Protein AF-0000000084975324 (afdb_homodimer)

Organism: NCBI:txid1224748

Sequence (1150 aa):
MGMKTMEKLAVIPGEHNLKNYEETAANHDWQHSEQAFSWFETGKVNIAYEAIDRHATTHRKNKVALYYNDGNRKETYSFYDMKRHSNKAANVLKEKAELNKGDRVFIFMPRTPELYFSLIGALKIGAIVGPLFEAFMEGAVYDRLMDSEAKVIITTPALLSRVPLEKLPHLKTVFVVGENIEETDKILDFNKYFAEASQDFDIEWVDKEDGSILHYTSGSTGAPKGVLQVHYAMVQQYQTAQWVLDLKEDDIYWCTADPGWVTGTAYGIFGPWLNGVTNVVVGGRFSPQAWYGAIEEYGVTVWYSAPTAFRMLMGAGPNIIGKYNLSTLRHVLSVGEPLNPEVVKWGLEILNHRIHDTWWMTETGGHMICNYPSMEIKPGSMGKPVPGIYATIVDDQGNEVPPYTMGNLAIKKGWPAMMRQIWGNPDRYESYFLKGEWYVSGDSAFMDEEGYFWFQGRVDDVIMTAGERVGPFEVESKLLEHPDVVEAGVIGKPDPVRGEIIKAFISLREGVEPSEVLEANIRDFVKTGLSAHSAPREIEFRDKLPKTRSGKIMRRVLKAWELDLPAGDLSTMEEMGMKTMEKLAVIPGEHNLKNYEETAANHDWQHSEQAFSWFETGKVNIAYEAIDRHATTHRKNKVALYYNDGNRKETYSFYDMKRHSNKAANVLKEKAELNKGDRVFIFMPRTPELYFSLIGALKIGAIVGPLFEAFMEGAVYDRLMDSEAKVIITTPALLSRVPLEKLPHLKTVFVVGENIEETDKILDFNKYFAEASQDFDIEWVDKEDGSILHYTSGSTGAPKGVLQVHYAMVQQYQTAQWVLDLKEDDIYWCTADPGWVTGTAYGIFGPWLNGVTNVVVGGRFSPQAWYGAIEEYGVTVWYSAPTAFRMLMGAGPNIIGKYNLSTLRHVLSVGEPLNPEVVKWGLEILNHRIHDTWWMTETGGHMICNYPSMEIKPGSMGKPVPGIYATIVDDQGNEVPPYTMGNLAIKKGWPAMMRQIWGNPDRYESYFLKGEWYVSGDSAFMDEEGYFWFQGRVDDVIMTAGERVGPFEVESKLLEHPDVVEAGVIGKPDPVRGEIIKAFISLREGVEPSEVLEANIRDFVKTGLSAHSAPREIEFRDKLPKTRSGKIMRRVLKAWELDLPAGDLSTMEE

pLDDT: mean 92.11, std 10.01, range [23.08, 98.94]

Solvent-accessible surface area (backbone atoms only — not comparable to full-atom values): 59146 Å² total; per-residue (Å²): 129,76,66,82,66,60,75,67,41,75,54,64,89,74,93,53,74,42,66,50,60,70,64,42,44,75,64,48,50,69,71,64,52,42,66,77,40,70,32,66,79,69,67,59,31,41,61,34,42,57,32,28,47,56,40,41,75,38,79,43,14,49,19,39,35,36,40,39,36,46,90,81,53,72,50,67,34,24,20,40,48,48,36,30,48,12,18,8,35,24,43,35,42,36,73,76,60,61,55,43,63,66,40,30,36,31,39,40,46,68,88,44,72,65,51,54,23,40,54,40,6,39,33,29,45,29,16,21,37,26,45,35,53,62,73,53,44,38,68,59,45,42,54,55,40,56,74,64,47,22,34,32,38,37,29,25,74,89,50,46,82,34,51,57,63,90,78,31,88,51,48,58,34,34,33,33,52,68,76,90,64,80,64,54,95,40,35,41,47,37,54,65,46,39,74,70,32,51,54,67,64,84,67,39,69,47,56,52,79,39,55,35,40,36,41,66,43,88,40,95,88,56,63,65,44,34,36,30,27,31,39,39,21,51,47,44,25,36,50,42,27,29,40,56,66,46,62,48,69,63,39,28,34,33,38,73,50,54,53,35,36,57,62,12,38,39,52,46,46,42,12,38,26,48,63,65,19,24,35,42,44,74,43,73,78,92,41,65,65,58,54,47,47,49,35,38,73,71,44,31,22,32,42,38,39,35,44,48,59,51,51,52,45,58,69,68,41,77,70,62,59,73,76,43,61,60,80,51,50,77,47,40,35,32,33,90,47,85,47,48,42,67,59,34,51,42,22,43,73,70,70,65,34,68,53,27,30,42,40,63,48,69,60,45,42,33,83,41,24,32,35,42,66,59,38,64,40,50,60,48,39,33,24,34,56,36,63,62,50,56,66,50,33,17,44,97,86,61,45,74,57,61,65,69,38,75,26,38,31,27,31,55,66,84,53,60,17,40,45,79,41,29,62,97,31,65,68,64,44,53,68,35,33,49,91,80,42,28,35,49,74,55,36,24,19,25,31,40,92,86,52,39,31,34,74,25,32,43,56,89,48,45,23,52,33,73,91,36,82,42,33,29,46,56,47,26,49,51,48,49,68,38,90,55,35,66,44,54,48,42,36,57,37,84,33,93,86,35,51,20,38,38,32,31,38,34,16,56,34,90,93,57,74,91,42,73,65,55,50,51,48,51,29,50,49,32,26,74,64,67,33,68,86,58,23,46,77,38,76,44,81,35,91,68,75,60,18,28,72,78,50,42,68,38,52,65,41,54,42,12,63,74,66,73,41,84,54,68,80,60,67,51,41,47,131,130,78,66,81,66,60,74,65,40,74,54,64,90,73,95,54,74,42,67,49,60,70,65,42,45,74,63,48,53,69,70,64,52,41,64,78,40,70,32,66,78,69,65,58,30,42,59,34,43,56,33,29,48,57,40,39,74,40,79,42,15,49,19,38,35,34,41,39,37,46,89,83,54,73,51,68,33,24,21,42,49,48,36,29,46,12,18,9,34,25,43,38,42,37,73,75,58,63,54,42,64,67,40,30,35,32,40,41,45,66,88,43,72,66,52,56,23,40,54,40,6,38,33,29,45,29,16,22,37,26,45,36,53,62,74,53,45,39,68,60,46,42,54,54,41,55,73,64,47,21,34,34,39,37,29,25,75,90,50,46,83,35,52,57,63,90,80,31,89,51,50,58,34,34,34,32,51,68,75,90,65,80,63,55,95,40,35,42,45,38,54,66,45,37,74,70,33,51,56,68,65,85,66,38,70,46,56,52,78,38,57,35,40,37,42,66,42,86,38,94,88,54,64,66,44,35,37,30,28,32,40,39,20,51,46,44,24,36,50,42,27,29,40,56,66,45,61,48,67,63,39,29,34,33,40,73,50,54,52,37,37,57,62,12,37,38,53,45,46,44,13,38,24,50,62,64,20,25,33,42,44,72,43,72,78,91,41,66,65,58,53,48,46,48,34,38,73,72,42,31,22,31,42,38,37,34,44,48,59,52,50,51,45,60,69,67,40,77,70,61,59,73,77,44,61,60,80,52,51,77,46,39,34,32,32,92,48,84,48,48,43,66,59,35,51,44,23,43,74,71,71,64,35,68,55,27,32,43,38,63,48,71,59,44,41,34,84,40,25,30,35,41,67,59,39,65,41,49,61,50,39,33,23,33,56,36,62,63,51,54,66,48,31,17,44,97,85,62,45,73,57,62,65,68,40,76,26,39,32,25,32,54,65,86,53,60,18,40,46,78,40,29,63,98,31,64,68,64,44,55,68,35,33,50,92,80,43,28,36,49,74,54,36,24,19,25,31,42,91,86,53,38,30,33,74,26,33,42,55,88,48,44,22,54,32,72,90,36,83,42,33,31,46,56,46,25,49,52,47,48,67,37,89,55,34,66,45,54,49,42,38,56,38,84,32,94,86,35,51,21,39,38,31,32,38,33,17,54,33,90,93,58,73,93,42,72,64,56,51,52,49,51,30,49,48,32,26,74,65,66,34,68,86,59,22,46,77,38,77,44,80,36,92,70,76,60,16,28,72,78,48,43,68,39,51,64,40,53,40,11,62,75,66,74,41,84,55,68,79,60,67,50,42,48,132

Radius of gyration: 35.79 Å; Cα contacts (8 Å, |Δi|>4): 2631; chains: 2; bounding box: 64×112×84 Å

Structure (mmCIF, N/CA/C/O backbone):
data_AF-0000000084975324-model_v1
#
loop_
_entity.id
_entity.type
_entity.pdbx_description
1 polymer 'acetate--CoA ligase'
#
loop_
_atom_site.group_PDB
_atom_site.id
_atom_site.type_symbol
_atom_site.label_atom_id
_atom_site.label_alt_id
_atom_site.label_comp_id
_atom_site.label_asym_id
_atom_site.label_entity_id
_atom_site.label_seq_id
_atom_site.pdbx_PDB_ins_code
_atom_site.Cartn_x
_atom_site.Cartn_y
_atom_site.Cartn_z
_atom_site.occupancy
_atom_site.B_iso_or_equiv
_atom_site.auth_seq_id
_atom_site.auth_comp_id
_atom_site.auth_asym_id
_atom_site.auth_atom_id
_atom_site.pdbx_PDB_model_num
ATOM 1 N N . MET A 1 1 ? 28.266 -45.094 -19.844 1 23.88 1 MET A N 1
ATOM 2 C CA . MET A 1 1 ? 28.953 -43.812 -20.047 1 23.88 1 MET A CA 1
ATOM 3 C C . MET A 1 1 ? 28.203 -42.688 -19.359 1 23.88 1 MET A C 1
ATOM 5 O O . MET A 1 1 ? 26.969 -42.562 -19.484 1 23.88 1 MET A O 1
ATOM 9 N N . GLY A 1 2 ? 28.75 -42.125 -18.297 1 28.92 2 GLY A N 1
ATOM 10 C CA . GLY A 1 2 ? 28.219 -41.312 -17.203 1 28.92 2 GLY A CA 1
ATOM 11 C C . GLY A 1 2 ? 27.641 -40 -17.656 1 28.92 2 GLY A C 1
ATOM 12 O O . GLY A 1 2 ? 28.188 -39.344 -18.547 1 28.92 2 GLY A O 1
ATOM 13 N N . MET A 1 3 ? 26.328 -39.812 -17.766 1 31.92 3 MET A N 1
ATOM 14 C CA . MET A 1 3 ? 25.719 -38.5 -17.891 1 31.92 3 MET A CA 1
ATOM 15 C C . MET A 1 3 ? 26.641 -37.438 -17.297 1 31.92 3 MET A C 1
ATOM 17 O O . MET A 1 3 ? 26.969 -37.5 -16.109 1 31.92 3 MET A O 1
ATOM 21 N N . LYS A 1 4 ? 27.547 -37 -18.078 1 40.31 4 LYS A N 1
ATOM 22 C CA . LYS A 1 4 ? 28.281 -35.844 -17.562 1 40.31 4 LYS A CA 1
ATOM 23 C C . LYS A 1 4 ? 27.406 -34.969 -16.672 1 40.31 4 LYS A C 1
ATOM 25 O O . LYS A 1 4 ? 26.516 -34.281 -17.172 1 40.31 4 LYS A O 1
ATOM 30 N N . THR A 1 5 ? 26.766 -35.562 -15.469 1 46.72 5 THR A N 1
ATOM 31 C CA . THR A 1 5 ? 26.016 -34.906 -14.414 1 46.72 5 THR A CA 1
ATOM 32 C C . THR A 1 5 ? 26.531 -33.469 -14.203 1 46.72 5 THR A C 1
ATOM 34 O O . THR A 1 5 ? 27.719 -33.281 -13.961 1 46.72 5 THR A O 1
ATOM 37 N N . MET A 1 6 ? 25.938 -32.531 -14.773 1 58.75 6 MET A N 1
ATOM 38 C CA . MET A 1 6 ? 26.266 -31.141 -14.422 1 58.75 6 MET A CA 1
ATOM 39 C C . MET A 1 6 ? 26.547 -31.016 -12.93 1 58.75 6 MET A C 1
ATOM 41 O O . MET A 1 6 ? 25.953 -31.734 -12.117 1 58.75 6 MET A O 1
ATOM 45 N N . GLU A 1 7 ? 27.781 -30.359 -12.609 1 76.5 7 GLU A N 1
ATOM 46 C CA . GLU A 1 7 ? 28.266 -30.094 -11.258 1 76.5 7 GLU A CA 1
ATOM 47 C C . GLU A 1 7 ? 27.156 -29.5 -10.383 1 76.5 7 GLU A C 1
ATOM 49 O O . GLU A 1 7 ? 26.359 -28.688 -10.852 1 76.5 7 GLU A O 1
ATOM 54 N N . LYS A 1 8 ? 26.953 -30.172 -9.211 1 88.56 8 LYS A N 1
ATOM 55 C CA . LYS A 1 8 ? 26.016 -29.672 -8.203 1 88.56 8 LYS A CA 1
ATOM 56 C C . LYS A 1 8 ? 26.234 -28.188 -7.934 1 88.56 8 LYS A C 1
ATOM 58 O O . LYS A 1 8 ? 27.375 -27.719 -7.883 1 88.56 8 LYS A O 1
ATOM 63 N N . LEU A 1 9 ? 25.156 -27.516 -7.98 1 92.31 9 LEU A N 1
ATOM 64 C CA . LEU A 1 9 ? 25.234 -26.125 -7.527 1 92.31 9 LEU A CA 1
ATOM 65 C C . LEU A 1 9 ? 25.188 -26.047 -6.004 1 92.31 9 LEU A C 1
ATOM 67 O O . LEU A 1 9 ? 24.25 -26.578 -5.383 1 92.31 9 LEU A O 1
ATOM 71 N N . ALA A 1 10 ? 26.125 -25.391 -5.402 1 89.12 10 ALA A N 1
ATOM 72 C CA . ALA A 1 10 ? 26.25 -25.281 -3.951 1 89.12 10 ALA A CA 1
ATOM 73 C C . ALA A 1 10 ? 25.156 -24.406 -3.359 1 89.12 10 ALA A C 1
ATOM 75 O O . ALA A 1 10 ? 24.578 -23.578 -4.059 1 89.12 10 ALA A O 1
ATOM 76 N N . VAL A 1 11 ? 24.891 -24.703 -2.086 1 90.44 11 VAL A N 1
ATOM 77 C CA . VAL A 1 11 ? 23.938 -23.875 -1.334 1 90.44 11 VAL A CA 1
ATOM 78 C C . VAL A 1 11 ? 24.5 -22.469 -1.163 1 90.44 11 VAL A C 1
ATOM 80 O O . VAL A 1 11 ? 25.688 -22.297 -0.875 1 90.44 11 VAL A O 1
ATOM 83 N N . ILE A 1 12 ? 23.641 -21.547 -1.436 1 84.31 12 ILE A N 1
ATOM 84 C CA . ILE A 1 12 ? 24.031 -20.172 -1.14 1 84.31 12 ILE A CA 1
ATOM 85 C C . ILE A 1 12 ? 23.703 -19.844 0.315 1 84.31 12 ILE A C 1
ATOM 87 O O . ILE A 1 12 ? 22.562 -20.016 0.754 1 84.31 12 ILE A O 1
ATOM 91 N N . PRO A 1 13 ? 24.734 -19.375 1.054 1 84.12 13 PRO A N 1
ATOM 92 C CA . PRO A 1 13 ? 24.5 -19.047 2.459 1 84.12 13 PRO A CA 1
ATOM 93 C C . PRO A 1 13 ? 23.422 -17.969 2.631 1 84.12 13 PRO A C 1
ATOM 95 O O . PRO A 1 13 ? 23.359 -17.031 1.828 1 84.12 13 PRO A O 1
ATOM 98 N N . GLY A 1 14 ? 22.484 -18.156 3.529 1 86.44 14 GLY A N 1
ATOM 99 C CA . GLY A 1 14 ? 21.453 -17.172 3.838 1 86.44 14 GLY A CA 1
ATOM 100 C C . GLY A 1 14 ? 20.469 -17.656 4.883 1 86.44 14 GLY A C 1
ATOM 101 O O . GLY A 1 14 ? 20.578 -18.781 5.391 1 86.44 14 GLY A O 1
ATOM 102 N N . GLU A 1 15 ? 19.672 -16.688 5.293 1 90.75 15 GLU A N 1
ATOM 103 C CA . GLU A 1 15 ? 18.609 -17.031 6.234 1 90.75 15 GLU A CA 1
ATOM 104 C C . GLU A 1 15 ? 17.344 -17.5 5.508 1 90.75 15 GLU A C 1
ATOM 106 O O . GLU A 1 15 ? 16.578 -16.688 4.988 1 90.75 15 GLU A O 1
ATOM 111 N N . HIS A 1 16 ? 17.203 -18.875 5.406 1 95.06 16 HIS A N 1
ATOM 112 C CA . HIS A 1 16 ? 16.031 -19.453 4.754 1 95.06 16 HIS A CA 1
ATOM 113 C C . HIS A 1 16 ? 15.031 -19.969 5.777 1 95.06 16 HIS A C 1
ATOM 115 O O . HIS A 1 16 ? 15.406 -20.297 6.906 1 95.06 16 HIS A O 1
ATOM 121 N N . ASN A 1 17 ? 13.773 -19.984 5.375 1 96.44 17 ASN A N 1
ATOM 122 C CA . ASN A 1 17 ? 12.75 -20.516 6.266 1 96.44 17 ASN A CA 1
ATOM 123 C C . ASN A 1 17 ? 12.984 -21.984 6.57 1 96.44 17 ASN A C 1
ATOM 125 O O . ASN A 1 17 ? 12.836 -22.422 7.715 1 96.44 17 ASN A O 1
ATOM 129 N N . LEU A 1 18 ? 13.273 -22.75 5.48 1 96.81 18 LEU A N 1
ATOM 130 C CA . LEU A 1 18 ? 13.688 -24.125 5.668 1 96.81 18 LEU A CA 1
ATOM 131 C C . LEU A 1 18 ? 15.195 -24.234 5.887 1 96.81 18 LEU A C 1
ATOM 133 O O . LEU A 1 18 ? 15.961 -24.312 4.922 1 96.81 18 LEU A O 1
ATOM 137 N N . LYS A 1 19 ? 15.625 -24.297 7.094 1 94.19 19 LYS A N 1
ATOM 138 C CA . LYS A 1 19 ? 17.047 -24.203 7.441 1 94.19 19 LYS A CA 1
ATOM 139 C C . LYS A 1 19 ? 17.766 -25.516 7.18 1 94.19 19 LYS A C 1
ATOM 141 O O . LYS A 1 19 ? 18.859 -25.516 6.609 1 94.19 19 LYS A O 1
ATOM 146 N N . ASN A 1 20 ? 17.125 -26.609 7.641 1 94.62 20 ASN A N 1
ATOM 147 C CA . ASN A 1 20 ? 17.672 -27.938 7.477 1 94.62 20 ASN A CA 1
ATOM 148 C C . ASN A 1 20 ? 16.656 -28.922 6.906 1 94.62 20 ASN A C 1
ATOM 150 O O . ASN A 1 20 ? 15.773 -29.391 7.629 1 94.62 20 ASN A O 1
ATOM 154 N N . TYR A 1 21 ? 16.828 -29.219 5.66 1 96.06 21 TYR A N 1
ATOM 155 C CA . TYR A 1 21 ? 15.852 -30.062 4.961 1 96.06 21 TYR A CA 1
ATOM 156 C C . TYR A 1 21 ? 15.75 -31.438 5.609 1 96.06 21 TYR A C 1
ATOM 158 O O . TYR A 1 21 ? 14.648 -31.906 5.918 1 96.06 21 TYR A O 1
ATOM 166 N N . GLU A 1 22 ? 16.875 -32.062 5.824 1 95.5 22 GLU A N 1
ATOM 167 C CA . GLU A 1 22 ? 16.891 -33.438 6.316 1 95.5 22 GLU A CA 1
ATOM 168 C C . GLU A 1 22 ? 16.188 -33.562 7.668 1 95.5 22 GLU A C 1
ATOM 170 O O . GLU A 1 22 ? 15.391 -34.469 7.887 1 95.5 22 GLU A O 1
ATOM 175 N N . GLU A 1 23 ? 16.531 -32.594 8.508 1 96.38 23 GLU A N 1
ATOM 176 C CA . GLU A 1 23 ? 15.922 -32.594 9.828 1 96.38 23 GLU A CA 1
ATOM 177 C C . GLU A 1 23 ? 14.422 -32.344 9.742 1 96.38 23 GLU A C 1
ATOM 179 O O . GLU A 1 23 ? 13.641 -33.062 10.391 1 96.38 23 GLU A O 1
ATOM 184 N N . THR A 1 24 ? 14.008 -31.391 8.938 1 97.19 24 THR A N 1
ATOM 185 C CA . THR A 1 24 ? 12.594 -31.078 8.812 1 97.19 24 THR A CA 1
ATOM 186 C C . THR A 1 24 ? 11.836 -32.219 8.148 1 97.19 24 THR A C 1
ATOM 188 O O . THR A 1 24 ? 10.734 -32.562 8.578 1 97.19 24 THR A O 1
ATOM 191 N N . ALA A 1 25 ? 12.391 -32.844 7.117 1 95.94 25 ALA A N 1
ATOM 192 C CA . ALA A 1 25 ? 11.758 -33.969 6.402 1 95.94 25 ALA A CA 1
ATOM 193 C C . ALA A 1 25 ? 11.531 -35.156 7.324 1 95.94 25 ALA A C 1
ATOM 195 O O . ALA A 1 25 ? 10.547 -35.875 7.18 1 95.94 25 ALA A O 1
ATOM 196 N N . ALA A 1 26 ? 12.391 -35.312 8.289 1 95.19 26 ALA A N 1
ATOM 197 C CA . ALA A 1 26 ? 12.32 -36.469 9.188 1 95.19 26 ALA A CA 1
ATOM 198 C C . ALA A 1 26 ? 11.266 -36.25 10.273 1 95.19 26 ALA A C 1
ATOM 200 O O . ALA A 1 26 ? 10.719 -37.219 10.812 1 95.19 26 ALA A O 1
ATOM 201 N N . ASN A 1 27 ? 10.93 -34.969 10.508 1 94.69 27 ASN A N 1
ATOM 202 C CA . ASN A 1 27 ? 10.188 -34.719 11.742 1 94.69 27 ASN A CA 1
ATOM 203 C C . ASN A 1 27 ? 8.883 -33.969 11.469 1 94.69 27 ASN A C 1
ATOM 205 O O . ASN A 1 27 ? 8.008 -33.906 12.336 1 94.69 27 ASN A O 1
ATOM 209 N N . HIS A 1 28 ? 8.711 -33.469 10.281 1 95.12 28 HIS A N 1
ATOM 210 C CA . HIS A 1 28 ? 7.582 -32.594 10.055 1 95.12 28 HIS A CA 1
ATOM 211 C C . HIS A 1 28 ? 6.262 -33.344 10.086 1 95.12 28 HIS A C 1
ATOM 213 O O . HIS A 1 28 ? 6.152 -34.438 9.508 1 95.12 28 HIS A O 1
ATOM 219 N N . ASP A 1 29 ? 5.328 -32.719 10.766 1 94.88 29 ASP A N 1
ATOM 220 C CA . ASP A 1 29 ? 3.924 -33.094 10.812 1 94.88 29 ASP A CA 1
ATOM 221 C C . ASP A 1 29 ? 3.014 -31.953 10.398 1 94.88 29 ASP A C 1
ATOM 223 O O . ASP A 1 29 ? 3.129 -30.844 10.922 1 94.88 29 ASP A O 1
ATOM 227 N N . TRP A 1 30 ? 2.107 -32.219 9.5 1 96.5 30 TRP A N 1
ATOM 228 C CA . TRP A 1 30 ? 1.244 -31.188 8.945 1 96.5 30 TRP A CA 1
ATOM 229 C C . TRP A 1 30 ? 0.411 -30.531 10.047 1 96.5 30 TRP A C 1
ATOM 231 O O . TRP A 1 30 ? -0.026 -29.391 9.898 1 96.5 30 TRP A O 1
ATOM 241 N N . GLN A 1 31 ? 0.191 -31.188 11.117 1 94.12 31 GLN A N 1
ATOM 242 C CA . GLN A 1 31 ? -0.549 -30.641 12.242 1 94.12 31 GLN A CA 1
ATOM 243 C C . GLN A 1 31 ? 0.145 -29.391 12.797 1 94.12 31 GLN A C 1
ATOM 245 O O . GLN A 1 31 ? -0.515 -28.469 13.281 1 94.12 31 GLN A O 1
ATOM 250 N N . HIS A 1 32 ? 1.453 -29.422 12.711 1 95.56 32 HIS A N 1
ATOM 251 C CA . HIS A 1 32 ? 2.199 -28.25 13.164 1 95.56 32 HIS A CA 1
ATOM 252 C C . HIS A 1 32 ? 1.912 -27.031 12.273 1 95.56 32 HIS A C 1
ATOM 254 O O . HIS A 1 32 ? 1.808 -25.906 12.766 1 95.56 32 HIS A O 1
ATOM 260 N N . SER A 1 33 ? 1.771 -27.297 10.977 1 97.31 33 SER A N 1
ATOM 261 C CA . SER A 1 33 ? 1.473 -26.219 10.031 1 97.31 33 SER A CA 1
ATOM 262 C C . SER A 1 33 ? 0.082 -25.641 10.273 1 97.31 33 SER A C 1
ATOM 264 O O . SER A 1 33 ? -0.157 -24.469 10.016 1 97.31 33 SER A O 1
ATOM 266 N N . GLU A 1 34 ? -0.822 -26.453 10.82 1 97.88 34 GLU A N 1
ATOM 267 C CA . GLU A 1 34 ? -2.191 -26.016 11.086 1 97.88 34 GLU A CA 1
ATOM 268 C C . GLU A 1 34 ? -2.229 -24.906 12.133 1 97.88 34 GLU A C 1
ATOM 270 O O . GLU A 1 34 ? -3.145 -24.078 12.141 1 97.88 34 GLU A O 1
ATOM 275 N N . GLN A 1 35 ? -1.228 -24.828 12.969 1 97.38 35 GLN A N 1
ATOM 276 C CA . GLN A 1 35 ? -1.182 -23.875 14.078 1 97.38 35 GLN A CA 1
ATOM 277 C C . GLN A 1 35 ? -1.058 -22.438 13.57 1 97.38 35 GLN A C 1
ATOM 279 O O . GLN A 1 35 ? -1.328 -21.5 14.305 1 97.38 35 GLN A O 1
ATOM 284 N N . ALA A 1 36 ? -0.671 -22.344 12.344 1 97.12 36 ALA A N 1
ATOM 285 C CA . ALA A 1 36 ? -0.467 -21.016 11.773 1 97.12 36 ALA A CA 1
ATOM 286 C C . ALA A 1 36 ? -1.8 -20.344 11.438 1 97.12 36 ALA A C 1
ATOM 288 O O . ALA A 1 36 ? -1.856 -19.141 11.211 1 97.12 36 ALA A O 1
ATOM 289 N N . PHE A 1 37 ? -2.9 -21.094 11.461 1 98.44 37 PHE A N 1
ATOM 290 C CA . PHE A 1 37 ? -4.184 -20.594 10.992 1 98.44 37 PHE A CA 1
ATOM 291 C C . PHE A 1 37 ? -5.078 -20.219 12.164 1 98.44 37 PHE A C 1
ATOM 293 O O . PHE A 1 37 ? -5.012 -20.828 13.234 1 98.44 37 PHE A O 1
ATOM 300 N N . SER A 1 38 ? -5.926 -19.25 11.914 1 97.94 38 SER A N 1
ATOM 301 C CA . SER A 1 38 ? -6.836 -18.781 12.953 1 97.94 38 SER A CA 1
ATOM 302 C C . SER A 1 38 ? -7.789 -19.891 13.383 1 97.94 38 SER A C 1
ATOM 304 O O . SER A 1 38 ? -8.156 -19.984 14.555 1 97.94 38 SER A O 1
ATOM 306 N N . TRP A 1 39 ? -8.188 -20.703 12.406 1 97.12 39 TRP A N 1
ATOM 307 C CA . TRP A 1 39 ? -9.195 -21.719 12.688 1 97.12 39 TRP A CA 1
ATOM 308 C C . TRP A 1 39 ? -8.656 -22.766 13.648 1 97.12 39 TRP A C 1
ATOM 310 O O . TRP A 1 39 ? -9.422 -23.562 14.195 1 97.12 39 TRP A O 1
ATOM 320 N N . PHE A 1 40 ? -7.273 -22.859 13.789 1 97.19 40 PHE A N 1
ATOM 321 C CA . PHE A 1 40 ? -6.695 -23.766 14.766 1 97.19 40 PHE A CA 1
ATOM 322 C C . PHE A 1 40 ? -7.238 -23.484 16.156 1 97.19 40 PHE A C 1
ATOM 324 O O . PHE A 1 40 ? -7.461 -24.406 16.953 1 97.19 40 PHE A O 1
ATOM 331 N N . GLU A 1 41 ? -7.5 -22.234 16.453 1 97 41 GLU A N 1
ATOM 332 C CA . GLU A 1 41 ? -8.008 -21.812 17.766 1 97 41 GLU A CA 1
ATOM 333 C C . GLU A 1 41 ? -9.516 -21.625 17.719 1 97 41 GLU A C 1
ATOM 335 O O . GLU A 1 41 ? -10.219 -21.984 18.672 1 97 41 GLU A O 1
ATOM 340 N N . THR A 1 42 ? -10.109 -21.203 16.625 1 97.44 42 THR A N 1
ATOM 341 C CA . THR A 1 42 ? -11.484 -20.734 16.609 1 97.44 42 THR A CA 1
ATOM 342 C C . THR A 1 42 ? -12.414 -21.828 16.062 1 97.44 42 THR A C 1
ATOM 344 O O . THR A 1 42 ? -13.625 -21.781 16.312 1 97.44 42 THR A O 1
ATOM 347 N N . GLY A 1 43 ? -11.859 -22.672 15.258 1 97.62 43 GLY A N 1
ATOM 348 C CA . GLY A 1 43 ? -12.672 -23.656 14.57 1 97.62 43 GLY A CA 1
ATOM 349 C C . GLY A 1 43 ? -13.391 -23.094 13.359 1 97.62 43 GLY A C 1
ATOM 350 O O . GLY A 1 43 ? -14.078 -23.828 12.641 1 97.62 43 GLY A O 1
ATOM 351 N N . LYS A 1 44 ? -13.219 -21.797 13.055 1 98.19 44 LYS A N 1
ATOM 352 C CA . LYS A 1 44 ? -13.898 -21.141 11.938 1 98.19 44 LYS A CA 1
ATOM 353 C C . LYS A 1 44 ? -13.023 -21.125 10.688 1 98.19 44 LYS A C 1
ATOM 355 O O . LYS A 1 44 ? -12.07 -20.359 10.594 1 98.19 44 LYS A O 1
ATOM 360 N N . VAL A 1 45 ? -13.477 -21.938 9.688 1 98.62 45 VAL A N 1
ATOM 361 C CA . VAL A 1 45 ? -12.625 -22.172 8.523 1 98.62 45 VAL A CA 1
ATOM 362 C C . VAL A 1 45 ? -13.18 -21.438 7.316 1 98.62 45 VAL A C 1
ATOM 364 O O . VAL A 1 45 ? -14.375 -21.516 7.023 1 98.62 45 VAL A O 1
ATOM 367 N N . ASN A 1 46 ? -12.367 -20.703 6.672 1 98.88 46 ASN A N 1
ATOM 368 C CA . ASN A 1 46 ? -12.57 -20.156 5.332 1 98.88 46 ASN A CA 1
ATOM 369 C C . ASN A 1 46 ? -11.266 -19.625 4.738 1 98.88 46 ASN A C 1
ATOM 371 O O . ASN A 1 46 ? -10.609 -18.766 5.328 1 98.88 46 ASN A O 1
ATOM 375 N N . ILE A 1 47 ? -10.898 -20.125 3.631 1 98.94 47 ILE A N 1
ATOM 376 C CA . ILE A 1 47 ? -9.586 -19.844 3.062 1 98.94 47 ILE A CA 1
ATOM 377 C C . ILE A 1 47 ? -9.492 -18.359 2.721 1 98.94 47 ILE A C 1
ATOM 379 O O . ILE A 1 47 ? -8.414 -17.766 2.791 1 98.94 47 ILE A O 1
ATOM 383 N N . ALA A 1 48 ? -10.633 -17.703 2.348 1 98.94 48 ALA A N 1
ATOM 384 C CA . ALA A 1 48 ? -10.625 -16.266 2.045 1 98.94 48 ALA A CA 1
ATOM 385 C C . ALA A 1 48 ? -10.305 -15.445 3.291 1 98.94 48 ALA A C 1
ATOM 387 O O . ALA A 1 48 ? -9.562 -14.461 3.219 1 98.94 48 ALA A O 1
ATOM 388 N N . TYR A 1 49 ? -10.844 -15.859 4.43 1 98.88 49 TYR A N 1
ATOM 389 C CA . TYR A 1 49 ? -10.531 -15.195 5.688 1 98.88 49 TYR A CA 1
ATOM 390 C C . TYR A 1 49 ? -9.047 -15.312 6.012 1 98.88 49 TYR A C 1
ATOM 392 O O . TYR A 1 49 ? -8.406 -14.32 6.375 1 98.88 49 TYR A O 1
ATOM 400 N N . GLU A 1 50 ? -8.484 -16.5 5.844 1 98.88 50 GLU A N 1
ATOM 401 C CA . GLU A 1 50 ? -7.094 -16.781 6.188 1 98.88 50 GLU A CA 1
ATOM 402 C C . GLU A 1 50 ? -6.141 -16.031 5.25 1 98.88 50 GLU A C 1
ATOM 404 O O . GLU A 1 50 ? -5.059 -15.617 5.664 1 98.88 50 GLU A O 1
ATOM 409 N N . ALA A 1 51 ? -6.582 -15.875 4.023 1 98.88 51 ALA A N 1
ATOM 410 C CA . ALA A 1 51 ? -5.707 -15.289 3.014 1 98.88 51 ALA A CA 1
ATOM 411 C C . ALA A 1 51 ? -5.762 -13.766 3.064 1 98.88 51 ALA A C 1
ATOM 413 O O . ALA A 1 51 ? -4.781 -13.086 2.744 1 98.88 51 ALA A O 1
ATOM 414 N N . ILE A 1 52 ? -6.938 -13.188 3.484 1 98.88 52 ILE A N 1
ATOM 415 C CA . ILE A 1 52 ? -7.09 -11.742 3.338 1 98.88 52 ILE A CA 1
ATOM 416 C C . ILE A 1 52 ? -7.535 -11.133 4.664 1 98.88 52 ILE A C 1
ATOM 418 O O . ILE A 1 52 ? -6.781 -10.398 5.305 1 98.88 52 ILE A O 1
ATOM 422 N N . ASP A 1 53 ? -8.695 -11.555 5.195 1 98.75 53 ASP A N 1
ATOM 423 C CA . ASP A 1 53 ? -9.375 -10.844 6.27 1 98.75 53 ASP A CA 1
ATOM 424 C C . ASP A 1 53 ? -8.547 -10.852 7.551 1 98.75 53 ASP A C 1
ATOM 426 O O . ASP A 1 53 ? -8.508 -9.859 8.281 1 98.75 53 ASP A O 1
ATOM 430 N N . ARG A 1 54 ? -7.914 -11.93 7.832 1 98.25 54 ARG A N 1
ATOM 431 C CA . ARG A 1 54 ? -7.176 -12.008 9.086 1 98.25 54 ARG A CA 1
ATOM 432 C C . ARG A 1 54 ? -6.031 -11.008 9.117 1 98.25 54 ARG A C 1
ATOM 434 O O . ARG A 1 54 ? -5.691 -10.477 10.18 1 98.25 54 ARG A O 1
ATOM 441 N N . HIS A 1 55 ? -5.418 -10.727 7.945 1 98.38 55 HIS A N 1
ATOM 442 C CA . HIS A 1 55 ? -4.305 -9.789 7.887 1 98.38 55 HIS A CA 1
ATOM 443 C C . HIS A 1 55 ? -4.781 -8.359 8.141 1 98.38 55 HIS A C 1
ATOM 445 O O . HIS A 1 55 ? -4.02 -7.527 8.633 1 98.38 55 HIS A O 1
ATOM 451 N N . ALA A 1 56 ? -6.043 -8.047 7.828 1 97.56 56 ALA A N 1
ATOM 452 C CA . ALA A 1 56 ? -6.598 -6.707 7.98 1 97.56 56 ALA A CA 1
ATOM 453 C C . ALA A 1 56 ? -6.84 -6.375 9.453 1 97.56 56 ALA A C 1
ATOM 455 O O . ALA A 1 56 ? -7.191 -5.246 9.789 1 97.56 56 ALA A O 1
ATOM 456 N N . THR A 1 57 ? -6.582 -7.336 10.336 1 95.94 57 THR A N 1
ATOM 457 C CA . THR A 1 57 ? -6.746 -7.117 11.766 1 95.94 57 THR A CA 1
ATOM 458 C C . THR A 1 57 ? -5.391 -7.023 12.461 1 95.94 57 THR A C 1
ATOM 460 O O . THR A 1 57 ? -5.316 -7.02 13.695 1 95.94 57 THR A O 1
ATOM 463 N N . THR A 1 58 ? -4.332 -7.023 11.742 1 96.25 58 THR A N 1
ATOM 464 C CA . THR A 1 58 ? -2.973 -6.984 12.266 1 96.25 58 THR A CA 1
ATOM 465 C C . THR A 1 58 ? -2.217 -5.777 11.719 1 96.25 58 THR A C 1
ATOM 467 O O . THR A 1 58 ? -2.801 -4.922 11.047 1 96.25 58 THR A O 1
ATOM 470 N N . HIS A 1 59 ? -0.9 -5.75 12.008 1 95.19 59 HIS A N 1
ATOM 471 C CA . HIS A 1 59 ? -0.035 -4.691 11.5 1 95.19 59 HIS A CA 1
ATOM 472 C C . HIS A 1 59 ? -0.005 -4.684 9.977 1 95.19 59 HIS A C 1
ATOM 474 O O . HIS A 1 59 ? 0.457 -3.719 9.359 1 95.19 59 HIS A O 1
ATOM 480 N N . ARG A 1 60 ? -0.585 -5.766 9.352 1 98.25 60 ARG A N 1
ATOM 481 C CA . ARG A 1 60 ? -0.554 -5.883 7.895 1 98.25 60 ARG A CA 1
ATOM 482 C C . ARG A 1 60 ? -1.772 -5.215 7.266 1 98.25 60 ARG A C 1
ATOM 484 O O . ARG A 1 60 ? -1.927 -5.223 6.043 1 98.25 60 ARG A O 1
ATOM 491 N N . LYS A 1 61 ? -2.619 -4.641 8.094 1 98.56 61 LYS A N 1
ATOM 492 C CA . LYS A 1 61 ? -3.859 -4.047 7.605 1 98.56 61 LYS A CA 1
ATOM 493 C C . LYS A 1 61 ? -3.598 -3.131 6.414 1 98.56 61 LYS A C 1
ATOM 495 O O . LYS A 1 61 ? -4.215 -3.285 5.359 1 98.56 61 LYS A O 1
ATOM 500 N N . ASN A 1 62 ? -2.578 -2.291 6.566 1 98.62 62 ASN A N 1
ATOM 501 C CA . ASN A 1 62 ? -2.309 -1.273 5.559 1 98.62 62 ASN A CA 1
ATOM 502 C C . ASN A 1 62 ? -1.167 -1.688 4.633 1 98.62 62 ASN A C 1
ATOM 504 O O . ASN A 1 62 ? -0.694 -0.887 3.826 1 98.62 62 ASN A O 1
ATOM 508 N N . LYS A 1 63 ? -0.688 -2.918 4.746 1 98.75 63 LYS A N 1
ATOM 509 C CA . LYS A 1 63 ? 0.337 -3.451 3.854 1 98.75 63 LYS A CA 1
ATOM 510 C C . LYS A 1 63 ? -0.225 -3.705 2.459 1 98.75 63 LYS A C 1
ATOM 512 O O . LYS A 1 63 ? -1.362 -4.16 2.314 1 98.75 63 LYS A O 1
ATOM 517 N N . VAL A 1 64 ? 0.559 -3.422 1.474 1 98.88 64 VAL A N 1
ATOM 518 C CA . VAL A 1 64 ? 0.159 -3.709 0.1 1 98.88 64 VAL A CA 1
ATOM 519 C C . VAL A 1 64 ? -0.011 -5.215 -0.085 1 98.88 64 VAL A C 1
ATOM 521 O O . VAL A 1 64 ? 0.908 -5.988 0.195 1 98.88 64 VAL A O 1
ATOM 524 N N . ALA A 1 65 ? -1.185 -5.594 -0.514 1 98.88 65 ALA A N 1
ATOM 525 C CA . ALA A 1 65 ? -1.457 -6.996 -0.817 1 98.88 65 ALA A CA 1
ATOM 526 C C . ALA A 1 65 ? -1.272 -7.281 -2.305 1 98.88 65 ALA A C 1
ATOM 528 O O . ALA A 1 65 ? -0.79 -8.352 -2.682 1 98.88 65 ALA A O 1
ATOM 529 N N . LEU A 1 66 ? -1.601 -6.254 -3.117 1 98.88 66 LEU A N 1
ATOM 530 C CA . LEU A 1 66 ? -1.636 -6.492 -4.555 1 98.88 66 LEU A CA 1
ATOM 531 C C . LEU A 1 66 ? -1.153 -5.266 -5.32 1 98.88 66 LEU A C 1
ATOM 533 O O . LEU A 1 66 ? -1.701 -4.172 -5.16 1 98.88 66 LEU A O 1
ATOM 537 N N . TYR A 1 67 ? -0.064 -5.406 -6.074 1 98.81 67 TYR A N 1
ATOM 538 C CA . TYR A 1 67 ? 0.255 -4.508 -7.18 1 98.81 67 TYR A CA 1
ATOM 539 C C . TYR A 1 67 ? -0.318 -5.031 -8.492 1 98.81 67 TYR A C 1
ATOM 541 O O . TYR A 1 67 ? -0.116 -6.199 -8.844 1 98.81 67 TYR A O 1
ATOM 549 N N . TYR A 1 68 ? -1.073 -4.195 -9.195 1 98.56 68 TYR A N 1
ATOM 550 C CA . TYR A 1 68 ? -1.604 -4.57 -10.5 1 98.56 68 TYR A CA 1
ATOM 551 C C . TYR A 1 68 ? -1.144 -3.596 -11.578 1 98.56 68 TYR A C 1
ATOM 553 O O . TYR A 1 68 ? -1.228 -2.379 -11.398 1 98.56 68 TYR A O 1
ATOM 561 N N . ASN A 1 69 ? -0.635 -4.172 -12.68 1 97.19 69 ASN A N 1
ATOM 562 C CA . ASN A 1 69 ? -0.235 -3.373 -13.836 1 97.19 69 ASN A CA 1
ATOM 563 C C . ASN A 1 69 ? -0.414 -4.141 -15.141 1 97.19 69 ASN A C 1
ATOM 565 O O . ASN A 1 69 ? 0.186 -5.199 -15.328 1 97.19 69 ASN A O 1
ATOM 569 N N . ASP A 1 70 ? -1.237 -3.625 -16.047 1 93.44 70 ASP A N 1
ATOM 570 C CA . ASP A 1 70 ? -1.364 -4.297 -17.328 1 93.44 70 ASP A CA 1
ATOM 571 C C . ASP A 1 70 ? -0.958 -3.367 -18.469 1 93.44 70 ASP A C 1
ATOM 573 O O . ASP A 1 70 ? -1.292 -3.619 -19.641 1 93.44 70 ASP A O 1
ATOM 577 N N . GLY A 1 71 ? -0.311 -2.26 -18.172 1 90.56 71 GLY A N 1
ATOM 578 C CA . GLY A 1 71 ? 0.092 -1.268 -19.156 1 90.56 71 GLY A CA 1
ATOM 579 C C . GLY A 1 71 ? -0.92 -0.151 -19.328 1 90.56 71 GLY A C 1
ATOM 580 O O . GLY A 1 71 ? -0.555 0.981 -19.641 1 90.56 71 GLY A O 1
ATOM 581 N N . ASN A 1 72 ? -2.176 -0.49 -19.078 1 91.31 72 ASN A N 1
ATOM 582 C CA . ASN A 1 72 ? -3.244 0.501 -19.141 1 91.31 72 ASN A CA 1
ATOM 583 C C . ASN A 1 72 ? -3.711 0.931 -17.766 1 91.31 72 ASN A C 1
ATOM 585 O O . ASN A 1 72 ? -3.975 2.111 -17.531 1 91.31 72 ASN A O 1
ATOM 589 N N . ARG A 1 73 ? -3.895 0.011 -16.906 1 94.44 73 ARG A N 1
ATOM 590 C CA . ARG A 1 73 ? -4.254 0.246 -15.508 1 94.44 73 ARG A CA 1
ATOM 591 C C . ARG A 1 73 ? -3.088 -0.071 -14.578 1 94.44 73 ARG A C 1
ATOM 593 O O . ARG A 1 73 ? -2.338 -1.02 -14.812 1 94.44 73 ARG A O 1
ATOM 600 N N . LYS A 1 74 ? -2.838 0.766 -13.688 1 95.94 74 LYS A N 1
ATOM 601 C CA . LYS A 1 74 ? -1.857 0.584 -12.625 1 95.94 74 LYS A CA 1
ATOM 602 C C . LYS A 1 74 ? -2.463 0.898 -11.258 1 95.94 74 LYS A C 1
ATOM 604 O O . LYS A 1 74 ? -2.82 2.045 -10.984 1 95.94 74 LYS A O 1
ATOM 609 N N . GLU A 1 75 ? -2.637 -0.144 -10.422 1 97.81 75 GLU A N 1
ATOM 610 C CA . GLU A 1 75 ? -3.355 0.011 -9.164 1 97.81 75 GLU A CA 1
ATOM 611 C C . GLU A 1 75 ? -2.623 -0.692 -8.023 1 97.81 75 GLU A C 1
ATOM 613 O O . GLU A 1 75 ? -1.805 -1.582 -8.258 1 97.81 75 GLU A O 1
ATOM 618 N N . THR A 1 76 ? -2.82 -0.261 -6.848 1 98.62 76 THR A N 1
ATOM 619 C CA . THR A 1 76 ? -2.285 -0.839 -5.621 1 98.62 76 THR A CA 1
ATOM 620 C C . THR A 1 76 ? -3.389 -1.021 -4.582 1 98.62 76 THR A C 1
ATOM 622 O O . THR A 1 76 ? -4.176 -0.104 -4.336 1 98.62 76 THR A O 1
ATOM 625 N N . TYR A 1 77 ? -3.475 -2.199 -3.955 1 98.75 77 TYR A N 1
ATOM 626 C CA . TYR A 1 77 ? -4.469 -2.5 -2.932 1 98.75 77 TYR A CA 1
ATOM 627 C C . TYR A 1 77 ? -3.809 -3.043 -1.67 1 98.75 77 TYR A C 1
ATOM 629 O O . TYR A 1 77 ? -2.99 -3.963 -1.738 1 98.75 77 TYR A O 1
ATOM 637 N N . SER A 1 78 ? -4.16 -2.486 -0.488 1 98.81 78 SER A N 1
ATOM 638 C CA . SER A 1 78 ? -3.738 -3.041 0.793 1 98.81 78 SER A CA 1
ATOM 639 C C . SER A 1 78 ? -4.574 -4.258 1.173 1 98.81 78 SER A C 1
ATOM 641 O O . SER A 1 78 ? -5.555 -4.578 0.499 1 98.81 78 SER A O 1
ATOM 643 N N . PHE A 1 79 ? -4.137 -4.996 2.205 1 98.88 79 PHE A N 1
ATOM 644 C CA . PHE A 1 79 ? -4.965 -6.09 2.703 1 98.88 79 PHE A CA 1
ATOM 645 C C . PHE A 1 79 ? -6.328 -5.578 3.148 1 98.88 79 PHE A C 1
ATOM 647 O O . PHE A 1 79 ? -7.34 -6.258 2.969 1 98.88 79 PHE A O 1
ATOM 654 N N . TYR A 1 80 ? -6.422 -4.398 3.672 1 98.75 80 TYR A N 1
ATOM 655 C CA . TYR A 1 80 ? -7.688 -3.775 4.047 1 98.75 80 TYR A CA 1
ATOM 656 C C . TYR A 1 80 ? -8.547 -3.508 2.816 1 98.75 80 TYR A C 1
ATOM 658 O O . TYR A 1 80 ? -9.758 -3.762 2.83 1 98.75 80 TYR A O 1
ATOM 666 N N . ASP A 1 81 ? -7.918 -2.982 1.775 1 98.56 81 ASP A N 1
ATOM 667 C CA . ASP A 1 81 ? -8.625 -2.777 0.517 1 98.56 81 ASP A CA 1
ATOM 668 C C . ASP A 1 81 ? -9.18 -4.098 -0.025 1 98.56 81 ASP A C 1
ATOM 670 O O . ASP A 1 81 ? -10.336 -4.168 -0.448 1 98.56 81 ASP A O 1
ATOM 674 N N . MET A 1 82 ? -8.305 -5.117 -0.013 1 98.88 82 MET A N 1
ATOM 675 C CA . MET A 1 82 ? -8.711 -6.414 -0.541 1 98.88 82 MET A CA 1
ATOM 676 C C . MET A 1 82 ? -9.898 -6.969 0.24 1 98.88 82 MET A C 1
ATOM 678 O O . MET A 1 82 ? -10.805 -7.566 -0.342 1 98.88 82 MET A O 1
ATOM 682 N N . LYS A 1 83 ? -9.875 -6.793 1.529 1 98.88 83 LYS A N 1
ATOM 683 C CA . LYS A 1 83 ? -10.992 -7.234 2.357 1 98.88 83 LYS A CA 1
ATOM 684 C C . LYS A 1 83 ? -12.289 -6.539 1.946 1 98.88 83 LYS A C 1
ATOM 686 O O . LYS A 1 83 ? -13.289 -7.199 1.668 1 98.88 83 LYS A O 1
ATOM 691 N N . ARG A 1 84 ? -12.258 -5.273 1.837 1 98.5 84 ARG A N 1
ATOM 692 C CA . ARG A 1 84 ? -13.453 -4.492 1.539 1 98.5 84 ARG A CA 1
ATOM 693 C C . ARG A 1 84 ? -13.961 -4.785 0.131 1 98.5 84 ARG A C 1
ATOM 695 O O . ARG A 1 84 ? -15.164 -4.977 -0.076 1 98.5 84 ARG A O 1
ATOM 702 N N . HIS A 1 85 ? -13.062 -4.848 -0.85 1 98.75 85 HIS A N 1
ATOM 703 C CA . HIS A 1 85 ? -13.461 -5.074 -2.232 1 98.75 85 HIS A CA 1
ATOM 704 C C . HIS A 1 85 ? -13.984 -6.492 -2.432 1 98.75 85 HIS A C 1
ATOM 706 O O . HIS A 1 85 ? -14.945 -6.707 -3.182 1 98.75 85 HIS A O 1
ATOM 712 N N . SER A 1 86 ? -13.344 -7.465 -1.791 1 98.88 86 SER A N 1
ATOM 713 C CA . SER A 1 86 ? -13.844 -8.828 -1.907 1 98.88 86 SER A CA 1
ATOM 714 C C . SER A 1 86 ? -15.18 -8.992 -1.19 1 98.88 86 SER A C 1
ATOM 716 O O . SER A 1 86 ? -16.031 -9.789 -1.611 1 98.88 86 SER A O 1
ATOM 718 N N . ASN A 1 87 ? -15.383 -8.219 -0.08 1 98.88 87 ASN A N 1
ATOM 719 C CA . ASN A 1 87 ? -16.703 -8.188 0.556 1 98.88 87 ASN A CA 1
ATOM 720 C C . ASN A 1 87 ? -17.766 -7.652 -0.393 1 98.88 87 ASN A C 1
ATOM 722 O O . ASN A 1 87 ? -18.859 -8.211 -0.475 1 98.88 87 ASN A O 1
ATOM 726 N N . LYS A 1 88 ? -17.438 -6.578 -1.082 1 98.75 88 LYS A N 1
ATOM 727 C CA . LYS A 1 88 ? -18.359 -6.035 -2.064 1 98.75 88 LYS A CA 1
ATOM 728 C C . LYS A 1 88 ? -18.719 -7.074 -3.127 1 98.75 88 LYS A C 1
ATOM 730 O O . LYS A 1 88 ? -19.875 -7.246 -3.471 1 98.75 88 LYS A O 1
ATOM 735 N N . ALA A 1 89 ? -17.703 -7.742 -3.611 1 98.88 89 ALA A N 1
ATOM 736 C CA . ALA A 1 89 ? -17.938 -8.781 -4.613 1 98.88 89 ALA A CA 1
ATOM 737 C C . ALA A 1 89 ? -18.812 -9.891 -4.051 1 98.88 89 ALA A C 1
ATOM 739 O O . ALA A 1 89 ? -19.734 -10.367 -4.73 1 98.88 89 ALA A O 1
ATOM 740 N N . ALA A 1 90 ? -18.531 -10.328 -2.834 1 98.88 90 ALA A N 1
ATOM 741 C CA . ALA A 1 90 ? -19.328 -11.359 -2.184 1 98.88 90 ALA A CA 1
ATOM 742 C C . ALA A 1 90 ? -20.797 -10.938 -2.107 1 98.88 90 ALA A C 1
ATOM 744 O O . ALA A 1 90 ? -21.703 -11.727 -2.412 1 98.88 90 ALA A O 1
ATOM 745 N N . ASN A 1 91 ? -21.016 -9.688 -1.703 1 98.81 91 ASN A N 1
ATOM 746 C CA . ASN A 1 91 ? -22.375 -9.172 -1.613 1 98.81 91 ASN A CA 1
ATOM 747 C C . ASN A 1 91 ? -23.062 -9.188 -2.971 1 98.81 91 ASN A C 1
ATOM 749 O O . ASN A 1 91 ? -24.219 -9.602 -3.074 1 98.81 91 ASN A O 1
ATOM 753 N N . VAL A 1 92 ? -22.391 -8.742 -4.02 1 98.75 92 VAL A N 1
ATOM 754 C CA . VAL A 1 92 ? -22.953 -8.734 -5.363 1 98.75 92 VAL A CA 1
ATOM 755 C C . VAL A 1 92 ? -23.375 -10.156 -5.75 1 98.75 92 VAL A C 1
ATOM 757 O O . VAL A 1 92 ? -24.5 -10.375 -6.203 1 98.75 92 VAL A O 1
ATOM 760 N N . LEU A 1 93 ? -22.469 -11.125 -5.555 1 98.69 93 LEU A N 1
ATOM 761 C CA . LEU A 1 93 ? -22.719 -12.508 -5.945 1 98.69 93 LEU A CA 1
ATOM 762 C C . LEU A 1 93 ? -23.844 -13.109 -5.129 1 98.69 93 LEU A C 1
ATOM 764 O O . LEU A 1 93 ? -24.672 -13.859 -5.664 1 98.69 93 LEU A O 1
ATOM 768 N N . LYS A 1 94 ? -23.859 -12.828 -3.867 1 98.06 94 LYS A N 1
ATOM 769 C CA . LYS A 1 94 ? -24.891 -13.383 -2.986 1 98.06 94 LYS A CA 1
ATOM 770 C C . LYS A 1 94 ? -26.25 -12.758 -3.271 1 98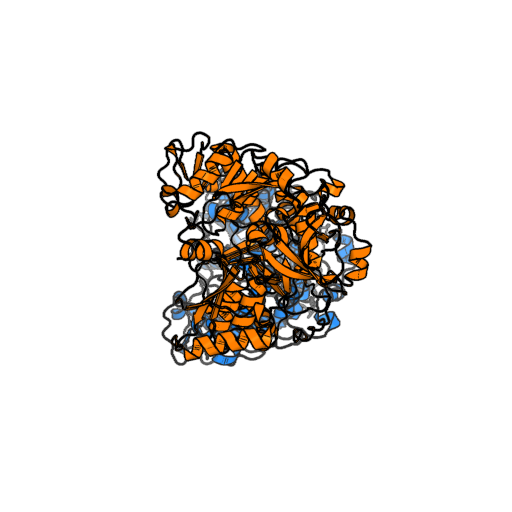.06 94 LYS A C 1
ATOM 772 O O . LYS A 1 94 ? -27.25 -13.469 -3.4 1 98.06 94 LYS A O 1
ATOM 777 N N . GLU A 1 95 ? -26.359 -11.43 -3.428 1 97.56 95 GLU A N 1
ATOM 778 C CA . GLU A 1 95 ? -27.625 -10.711 -3.52 1 97.56 95 GLU A CA 1
ATOM 779 C C . GLU A 1 95 ? -28.219 -10.812 -4.922 1 97.56 95 GLU A C 1
ATOM 781 O O . GLU A 1 95 ? -29.422 -10.953 -5.082 1 97.56 95 GLU A O 1
ATOM 786 N N . LYS A 1 96 ? -27.375 -10.75 -5.941 1 97.56 96 LYS A N 1
ATOM 787 C CA . LYS A 1 96 ? -27.891 -10.664 -7.305 1 97.56 96 LYS A CA 1
ATOM 788 C C . LYS A 1 96 ? -27.969 -12.039 -7.945 1 97.56 96 LYS A C 1
ATOM 790 O O . LYS A 1 96 ? -28.812 -12.273 -8.82 1 97.56 96 LYS A O 1
ATOM 795 N N . ALA A 1 97 ? -27.141 -13.008 -7.559 1 96.81 97 ALA A N 1
ATOM 796 C CA . ALA A 1 97 ? -27.141 -14.328 -8.188 1 96.81 97 ALA A CA 1
ATOM 797 C C . ALA A 1 97 ? -27.547 -15.414 -7.191 1 96.81 97 ALA A C 1
ATOM 799 O O . ALA A 1 97 ? -27.578 -16.594 -7.527 1 96.81 97 ALA A O 1
ATOM 800 N N . GLU A 1 98 ? -27.812 -15.086 -5.973 1 95.56 98 GLU A N 1
ATOM 801 C CA . GLU A 1 98 ? -28.203 -16.016 -4.926 1 95.56 98 GLU A CA 1
ATOM 802 C C . GLU A 1 98 ? -27.188 -17.156 -4.793 1 95.56 98 GLU A C 1
ATOM 804 O O . GLU A 1 98 ? -27.562 -18.328 -4.727 1 95.56 98 GLU A O 1
ATOM 809 N N . LEU A 1 99 ? -26.031 -16.828 -4.965 1 96.69 99 LEU A N 1
ATOM 810 C CA . LEU A 1 99 ? -24.953 -17.797 -4.809 1 96.69 99 LEU A CA 1
ATOM 811 C C . LEU A 1 99 ? -24.859 -18.281 -3.363 1 96.69 99 LEU A C 1
ATOM 813 O O . LEU A 1 99 ? -24.906 -17.469 -2.432 1 96.69 99 LEU A O 1
ATOM 817 N N . ASN A 1 100 ? -24.75 -19.578 -3.145 1 96.19 100 ASN A N 1
ATOM 818 C CA . ASN A 1 100 ? -24.656 -20.188 -1.824 1 96.19 100 ASN A CA 1
ATOM 819 C C . ASN A 1 100 ? -23.453 -21.125 -1.717 1 96.19 100 ASN A C 1
ATOM 821 O O . ASN A 1 100 ? -22.781 -21.375 -2.709 1 96.19 100 ASN A O 1
ATOM 825 N N . LYS A 1 101 ? -23.281 -21.578 -0.501 1 97.75 101 LYS A N 1
ATOM 826 C CA . LYS A 1 101 ? -22.203 -22.531 -0.237 1 97.75 101 LYS A CA 1
ATOM 827 C C . LYS A 1 101 ? -22.312 -23.734 -1.16 1 97.75 101 LYS A C 1
ATOM 829 O O . LYS A 1 101 ? -23.391 -24.312 -1.33 1 97.75 101 LYS A O 1
ATOM 834 N N . GLY A 1 102 ? -21.188 -24.047 -1.797 1 98 102 GLY A N 1
ATOM 835 C CA . GLY A 1 102 ? -21.125 -25.234 -2.621 1 98 102 GLY A CA 1
ATOM 836 C C . GLY A 1 102 ? -21.484 -24.984 -4.074 1 98 102 GLY A C 1
ATOM 837 O O . GLY A 1 102 ? -21.203 -25.812 -4.941 1 98 102 GLY A O 1
ATOM 838 N N . ASP A 1 103 ? -22.172 -23.844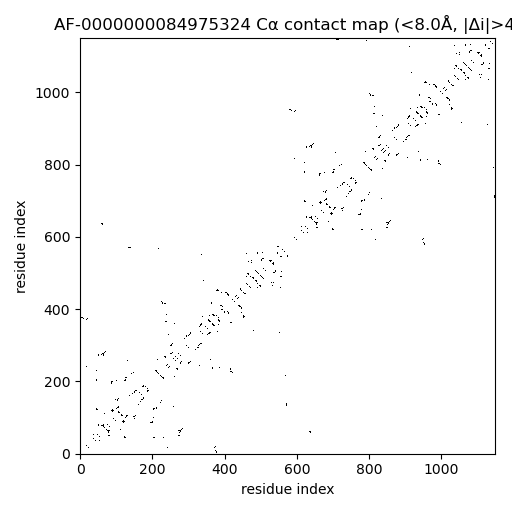 -4.375 1 98.56 103 ASP A N 1
ATOM 839 C CA . ASP A 1 103 ? -22.422 -23.5 -5.766 1 98.56 103 ASP A CA 1
ATOM 840 C C . ASP A 1 103 ? -21.125 -23.281 -6.535 1 98.56 103 ASP A C 1
ATOM 842 O O . ASP A 1 103 ? -20.125 -22.844 -5.965 1 98.56 103 ASP A O 1
ATOM 846 N N . ARG A 1 104 ? -21.125 -23.656 -7.816 1 98.69 104 ARG A N 1
ATOM 847 C CA . ARG A 1 104 ? -19.953 -23.453 -8.664 1 98.69 104 ARG A CA 1
ATOM 848 C C . ARG A 1 104 ? -20.031 -22.125 -9.391 1 98.69 104 ARG A C 1
ATOM 850 O O . ARG A 1 104 ? -21.031 -21.828 -10.055 1 98.69 104 ARG A O 1
ATOM 857 N N . VAL A 1 105 ? -19.031 -21.359 -9.242 1 98.75 105 VAL A N 1
ATOM 858 C CA . VAL A 1 105 ? -18.891 -20.062 -9.914 1 98.75 105 VAL A CA 1
ATOM 859 C C . VAL A 1 105 ? -17.578 -20.047 -10.711 1 98.75 105 VAL A C 1
ATOM 861 O O . VAL A 1 105 ? -16.516 -20.328 -10.172 1 98.75 105 VAL A O 1
ATOM 864 N N . PHE A 1 106 ? -17.656 -19.703 -11.961 1 98.81 106 PHE A N 1
ATOM 865 C CA . PHE A 1 106 ? -16.469 -19.672 -12.805 1 98.81 106 PHE A CA 1
ATOM 866 C C . PHE A 1 106 ? -16.094 -18.234 -13.164 1 98.81 106 PHE A C 1
ATOM 868 O O . PHE A 1 106 ? -16.969 -17.359 -13.234 1 98.81 106 PHE A O 1
ATOM 875 N N . ILE A 1 107 ? -14.859 -17.984 -13.242 1 98.81 107 ILE A N 1
ATOM 876 C CA . ILE A 1 107 ? -14.312 -16.688 -13.617 1 98.81 107 ILE A CA 1
ATOM 877 C C . ILE A 1 107 ? -13.555 -16.797 -14.938 1 98.81 107 ILE A C 1
ATOM 879 O O . ILE A 1 107 ? -12.547 -17.516 -15.016 1 98.81 107 ILE A O 1
ATOM 883 N N . PHE A 1 108 ? -14.039 -16.141 -15.961 1 98.06 108 PHE A N 1
ATOM 884 C CA . PHE A 1 108 ? -13.5 -16.172 -17.312 1 98.06 108 PHE A CA 1
ATOM 885 C C . PHE A 1 108 ? -13.148 -14.766 -17.797 1 98.06 108 PHE A C 1
ATOM 887 O O . PHE A 1 108 ? -13.922 -14.133 -18.516 1 98.06 108 PHE A O 1
ATOM 894 N N . MET A 1 109 ? -11.977 -14.312 -17.359 1 96.81 109 MET A N 1
ATOM 895 C CA . MET A 1 109 ? -11.531 -12.969 -17.703 1 96.81 109 MET A CA 1
ATOM 896 C C . MET A 1 109 ? -10.023 -12.836 -17.531 1 96.81 109 MET A C 1
ATOM 898 O O . MET A 1 109 ? -9.383 -13.688 -16.906 1 96.81 109 MET A O 1
ATOM 902 N N . PRO A 1 110 ? -9.375 -11.75 -18.109 1 92.94 110 PRO A N 1
ATOM 903 C CA . PRO A 1 110 ? -7.953 -11.508 -17.875 1 92.94 110 PRO A CA 1
ATOM 904 C C . PRO A 1 110 ? -7.648 -11.195 -16.406 1 92.94 110 PRO A C 1
ATOM 906 O O . PRO A 1 110 ? -8.562 -10.93 -15.625 1 92.94 110 PRO A O 1
ATOM 909 N N . ARG A 1 111 ? -6.371 -11.344 -16.109 1 95.56 111 ARG A N 1
ATOM 910 C CA . ARG A 1 111 ? -5.961 -10.961 -14.758 1 95.56 111 ARG A CA 1
ATOM 911 C C . ARG A 1 111 ? -6.215 -9.477 -14.516 1 95.56 111 ARG A C 1
ATOM 913 O O . ARG A 1 111 ? -5.539 -8.625 -15.094 1 95.56 111 ARG A O 1
ATOM 920 N N . THR A 1 112 ? -7.18 -9.18 -13.797 1 97.06 112 THR A N 1
ATOM 921 C CA . THR A 1 112 ? -7.52 -7.84 -13.328 1 97.06 112 THR A CA 1
ATOM 922 C C . THR A 1 112 ? -7.898 -7.863 -11.852 1 97.06 112 THR A C 1
ATOM 924 O O . THR A 1 112 ? -8.18 -8.93 -11.297 1 97.06 112 THR A O 1
ATOM 927 N N . PRO A 1 113 ? -7.875 -6.754 -11.156 1 98.19 113 PRO A N 1
ATOM 928 C CA . PRO A 1 113 ? -8.266 -6.746 -9.742 1 98.19 113 PRO A CA 1
ATOM 929 C C . PRO A 1 113 ? -9.641 -7.363 -9.508 1 98.19 113 PRO A C 1
ATOM 931 O O . PRO A 1 113 ? -9.852 -8.055 -8.508 1 98.19 113 PRO A O 1
ATOM 934 N N . GLU A 1 114 ? -10.547 -7.156 -10.469 1 98.5 114 GLU A N 1
ATOM 935 C CA . GLU A 1 114 ? -11.906 -7.676 -10.328 1 98.5 114 GLU A CA 1
ATOM 936 C C . GLU A 1 114 ? -11.906 -9.203 -10.266 1 98.5 114 GLU A C 1
ATOM 938 O O . GLU A 1 114 ? -12.734 -9.797 -9.578 1 98.5 114 GLU A O 1
ATOM 943 N N . LEU A 1 115 ? -10.984 -9.836 -11.008 1 98.5 115 LEU A N 1
ATOM 944 C CA . LEU A 1 115 ? -10.852 -11.281 -10.938 1 98.5 115 LEU A CA 1
ATOM 945 C C . LEU A 1 115 ? -10.539 -11.727 -9.508 1 98.5 115 LEU A C 1
ATOM 947 O O . LEU A 1 115 ? -11.195 -12.633 -8.977 1 98.5 115 LEU A O 1
ATOM 951 N N . TYR A 1 116 ? -9.68 -11.07 -8.875 1 98.81 116 TYR A N 1
ATOM 952 C CA . TYR A 1 116 ? -9.227 -11.438 -7.539 1 98.81 116 TYR A CA 1
ATOM 953 C C . TYR A 1 116 ? -10.281 -11.094 -6.492 1 98.81 116 TYR A C 1
ATOM 955 O O . TYR A 1 116 ? -10.508 -11.859 -5.551 1 98.81 116 TYR A O 1
ATOM 963 N N . PHE A 1 117 ? -10.977 -9.891 -6.668 1 98.88 117 PHE A N 1
ATOM 964 C CA . PHE A 1 117 ? -12.086 -9.547 -5.789 1 98.88 117 PHE A CA 1
ATOM 965 C C . PHE A 1 117 ? -13.164 -10.625 -5.836 1 98.88 117 PHE A C 1
ATOM 967 O O . PHE A 1 117 ? -13.648 -11.07 -4.793 1 98.88 117 PHE A O 1
ATOM 974 N N . SER A 1 118 ? -13.438 -11.039 -7.035 1 98.88 118 SER A N 1
ATOM 975 C CA . SER A 1 118 ? -14.523 -11.992 -7.246 1 98.88 118 SER A CA 1
ATOM 976 C C . SER A 1 118 ? -14.156 -13.367 -6.703 1 98.88 118 SER A C 1
ATOM 978 O O . SER A 1 118 ? -14.992 -14.039 -6.09 1 98.88 118 SER A O 1
ATOM 980 N N . LEU A 1 119 ? -12.938 -13.781 -6.961 1 98.88 119 LEU A N 1
ATOM 981 C CA . LEU A 1 119 ? -12.484 -15.086 -6.492 1 98.88 119 LEU A CA 1
ATOM 982 C C . LEU A 1 119 ? -12.531 -15.156 -4.973 1 98.88 119 LEU A C 1
ATOM 984 O O . LEU A 1 119 ? -13.141 -16.078 -4.406 1 98.88 119 LEU A O 1
ATOM 988 N N . ILE A 1 120 ? -11.969 -14.195 -4.312 1 98.94 120 ILE A N 1
ATOM 989 C CA . ILE A 1 120 ? -11.945 -14.164 -2.854 1 98.94 120 ILE A CA 1
ATOM 990 C C . ILE A 1 120 ? -13.359 -13.992 -2.314 1 98.94 120 ILE A C 1
ATOM 992 O O . ILE A 1 120 ? -13.742 -14.625 -1.328 1 98.94 120 ILE A O 1
ATOM 996 N N . GLY A 1 121 ? -14.148 -13.086 -2.982 1 98.94 121 GLY A N 1
ATOM 997 C CA . GLY A 1 121 ? -15.531 -12.883 -2.574 1 98.94 121 GLY A CA 1
ATOM 998 C C . GLY A 1 121 ? -16.359 -14.148 -2.641 1 98.94 121 GLY A C 1
ATOM 999 O O . GLY A 1 121 ? -17.141 -14.438 -1.728 1 98.94 121 GLY A O 1
ATOM 1000 N N . ALA A 1 122 ? -16.219 -14.914 -3.727 1 98.88 122 ALA A N 1
ATOM 1001 C CA . ALA A 1 122 ? -16.953 -16.172 -3.879 1 98.88 122 ALA A CA 1
ATOM 1002 C C . ALA A 1 122 ? -16.562 -17.172 -2.787 1 98.88 122 ALA A C 1
ATOM 1004 O O . ALA A 1 122 ? -17.406 -17.891 -2.264 1 98.88 122 ALA A O 1
ATOM 1005 N N . LEU A 1 123 ? -15.32 -17.188 -2.453 1 98.94 123 LEU A N 1
ATOM 1006 C CA . LEU A 1 123 ? -14.844 -18.078 -1.406 1 98.94 123 LEU A CA 1
ATOM 1007 C C . LEU A 1 123 ? -15.398 -17.672 -0.045 1 98.94 123 LEU A C 1
ATOM 1009 O O . LEU A 1 123 ? -15.656 -18.531 0.805 1 98.94 123 LEU A O 1
ATOM 1013 N N . LYS A 1 124 ? -15.57 -16.375 0.153 1 98.94 124 LYS A N 1
ATOM 1014 C CA . LYS A 1 124 ? -16.188 -15.898 1.391 1 98.94 124 LYS A CA 1
ATOM 1015 C C . LYS A 1 124 ? -17.609 -16.438 1.536 1 98.94 124 LYS A C 1
ATOM 1017 O O . LYS A 1 124 ? -18.094 -16.625 2.654 1 98.94 124 LYS A O 1
ATOM 1022 N N . ILE A 1 125 ? -18.266 -16.672 0.431 1 98.69 125 ILE A N 1
ATOM 1023 C CA . ILE A 1 125 ? -19.625 -17.188 0.41 1 98.69 125 ILE A CA 1
ATOM 1024 C C . ILE A 1 125 ? -19.594 -18.703 0.627 1 98.69 125 ILE A C 1
ATOM 1026 O O . ILE A 1 125 ? -20.625 -19.312 0.929 1 98.69 125 ILE A O 1
ATOM 1030 N N . GLY A 1 126 ? -18.422 -19.344 0.492 1 98.75 126 GLY A N 1
ATOM 1031 C CA . GLY A 1 126 ? -18.312 -20.781 0.552 1 98.75 126 GLY A CA 1
ATOM 1032 C C . GLY A 1 126 ? -18.562 -21.469 -0.78 1 98.75 126 GLY A C 1
ATOM 1033 O O . GLY A 1 126 ? -18.766 -22.688 -0.837 1 98.75 126 GLY A O 1
ATOM 1034 N N . ALA A 1 127 ? -18.562 -20.703 -1.823 1 98.81 127 ALA A N 1
ATOM 1035 C CA . ALA A 1 127 ? -18.766 -21.25 -3.16 1 98.81 127 ALA A CA 1
ATOM 1036 C C . ALA A 1 127 ? -17.5 -21.953 -3.658 1 98.81 127 ALA A C 1
ATOM 1038 O O . ALA A 1 127 ? -16.422 -21.797 -3.07 1 98.81 127 ALA A O 1
ATOM 1039 N N . ILE A 1 128 ? -17.656 -22.828 -4.629 1 98.88 128 ILE A N 1
ATOM 1040 C CA . ILE A 1 128 ? -16.547 -23.469 -5.324 1 98.88 128 ILE A CA 1
ATOM 1041 C C . ILE A 1 128 ? -16.203 -22.656 -6.578 1 98.88 128 ILE A C 1
ATOM 1043 O O . ILE A 1 128 ? -17.062 -22.422 -7.43 1 98.88 128 ILE A O 1
ATOM 1047 N N . VAL A 1 129 ? -14.969 -22.25 -6.664 1 98.88 129 VAL A N 1
ATOM 1048 C CA . VAL A 1 129 ? -14.578 -21.328 -7.734 1 98.88 129 VAL A CA 1
ATOM 1049 C C . VAL A 1 129 ? -13.766 -22.078 -8.789 1 98.88 129 VAL A C 1
ATOM 1051 O O . VAL A 1 129 ? -12.883 -22.875 -8.445 1 98.88 129 VAL A O 1
ATOM 1054 N N . GLY A 1 130 ? -14.094 -21.875 -10.023 1 98.31 130 GLY A N 1
ATOM 1055 C CA . GLY A 1 130 ? -13.32 -22.406 -11.141 1 98.31 130 GLY A CA 1
ATOM 1056 C C . GLY A 1 130 ? -12.797 -21.312 -12.062 1 98.31 130 GLY A C 1
ATOM 1057 O O . GLY A 1 130 ? -13.539 -20.812 -12.914 1 98.31 130 GLY A O 1
ATOM 1058 N N . PRO A 1 131 ? -11.555 -20.938 -11.906 1 96.62 131 PRO A N 1
ATOM 1059 C CA . PRO A 1 131 ? -10.984 -19.969 -12.852 1 96.62 131 PRO A CA 1
ATOM 1060 C C . PRO A 1 131 ? -10.719 -20.578 -14.227 1 96.62 131 PRO A C 1
ATOM 1062 O O . PRO A 1 131 ? -10.312 -21.734 -14.32 1 96.62 131 PRO A O 1
ATOM 1065 N N . LEU A 1 132 ? -10.992 -19.766 -15.266 1 94.62 132 LEU A N 1
ATOM 1066 C CA . LEU A 1 132 ? -10.766 -20.203 -16.641 1 94.62 132 LEU A CA 1
ATOM 1067 C C . LEU A 1 132 ? -9.703 -19.344 -17.312 1 94.62 132 LEU A C 1
ATOM 1069 O O . LEU A 1 132 ? -9.656 -18.125 -17.094 1 94.62 132 LEU A O 1
ATOM 1073 N N . PHE A 1 133 ? -8.938 -20 -18.125 1 88.06 133 PHE A N 1
ATOM 1074 C CA . PHE A 1 133 ? -7.969 -19.266 -18.938 1 88.06 133 PHE A CA 1
ATOM 1075 C C . PHE A 1 133 ? -8.672 -18.391 -19.969 1 88.06 133 PHE A C 1
ATOM 1077 O O . PHE A 1 133 ? -9.594 -18.844 -20.656 1 88.06 133 PHE A O 1
ATOM 1084 N N . GLU A 1 134 ? -8.25 -17.219 -20.078 1 87.88 134 GLU A N 1
ATOM 1085 C CA . GLU A 1 134 ? -8.969 -16.219 -20.875 1 87.88 134 GLU A CA 1
ATOM 1086 C C . GLU A 1 134 ? -8.914 -16.562 -22.359 1 87.88 134 GLU A C 1
ATOM 1088 O O . GLU A 1 134 ? -9.703 -16.047 -23.156 1 87.88 134 GLU A O 1
ATOM 1093 N N . ALA A 1 135 ? -8.039 -17.469 -22.766 1 80.75 135 ALA A N 1
ATOM 1094 C CA . ALA A 1 135 ? -7.887 -17.734 -24.188 1 80.75 135 ALA A CA 1
ATOM 1095 C C . ALA A 1 135 ? -8.75 -18.922 -24.625 1 80.75 135 ALA A C 1
ATOM 1097 O O . ALA A 1 135 ? -8.797 -19.25 -25.812 1 80.75 135 ALA A O 1
ATOM 1098 N N . PHE A 1 136 ? -9.43 -19.531 -23.703 1 83.75 136 PHE A N 1
ATOM 1099 C CA . PHE A 1 136 ? -10.297 -20.641 -24.047 1 83.75 136 PHE A CA 1
ATOM 1100 C C . PHE A 1 136 ? -11.367 -20.219 -25.047 1 83.75 136 PHE A C 1
ATOM 1102 O O . PHE A 1 136 ? -11.883 -19.109 -24.969 1 83.75 136 PHE A O 1
ATOM 1109 N N . MET A 1 137 ? -11.664 -21.125 -25.969 1 83 137 MET A N 1
ATOM 1110 C CA . MET A 1 137 ? -12.727 -20.906 -26.953 1 83 137 MET A CA 1
ATOM 1111 C C . MET A 1 137 ? -14.039 -21.5 -26.469 1 83 137 MET A C 1
ATOM 1113 O O . MET A 1 137 ? -14.086 -22.172 -25.438 1 83 137 MET A O 1
ATOM 1117 N N . GLU A 1 138 ? -15.047 -21.312 -27.234 1 89.12 138 GLU A N 1
ATOM 1118 C CA . GLU A 1 138 ? -16.406 -21.625 -26.844 1 89.12 138 GLU A CA 1
ATOM 1119 C C . GLU A 1 138 ? -16.516 -23.078 -26.391 1 89.12 138 GLU A C 1
ATOM 1121 O O . GLU A 1 138 ? -17.125 -23.375 -25.359 1 89.12 138 GLU A O 1
ATOM 1126 N N . GLY A 1 139 ? -15.969 -23.984 -27.188 1 86.25 139 GLY A N 1
ATOM 1127 C CA . GLY A 1 139 ? -16.047 -25.406 -26.859 1 86.25 139 GLY A CA 1
ATOM 1128 C C . GLY A 1 139 ? -15.453 -25.734 -25.5 1 86.25 139 GLY A C 1
ATOM 1129 O O . GLY A 1 139 ? -16.047 -26.484 -24.719 1 86.25 139 GLY A O 1
ATOM 1130 N N . ALA A 1 140 ? -14.305 -25.219 -25.25 1 85.38 140 ALA A N 1
ATOM 1131 C CA . ALA A 1 140 ? -13.617 -25.453 -23.984 1 85.38 140 ALA A CA 1
ATOM 1132 C C . ALA A 1 140 ? -14.406 -24.875 -22.828 1 85.38 140 ALA A C 1
ATOM 1134 O O . ALA A 1 140 ? -14.516 -25.484 -21.766 1 85.38 140 ALA A O 1
ATOM 1135 N N . VAL A 1 141 ? -15.008 -23.703 -23.031 1 92.69 141 VAL A N 1
ATOM 1136 C CA . VAL A 1 141 ? -15.805 -23.047 -22 1 92.69 141 VAL A CA 1
ATOM 1137 C C . VAL A 1 141 ? -17.078 -23.859 -21.734 1 92.69 141 VAL A C 1
ATOM 1139 O O . VAL A 1 141 ? -17.422 -24.125 -20.578 1 92.69 141 VAL A O 1
ATOM 1142 N N . TYR A 1 142 ? -17.672 -24.328 -22.797 1 93.5 142 TYR A N 1
ATOM 1143 C CA . TYR A 1 142 ? -18.891 -25.125 -22.688 1 93.5 142 TYR A CA 1
ATOM 1144 C C . TYR A 1 142 ? -18.641 -26.391 -21.875 1 93.5 142 TYR A C 1
ATOM 1146 O O . TYR A 1 142 ? -19.391 -26.688 -20.953 1 93.5 142 TYR A O 1
ATOM 1154 N N . ASP A 1 143 ? -17.625 -27.141 -22.203 1 90.19 143 ASP A N 1
ATOM 1155 C CA . ASP A 1 143 ? -17.344 -28.422 -21.578 1 90.19 143 ASP A CA 1
ATOM 1156 C C . ASP A 1 143 ? -17.172 -28.281 -20.062 1 90.19 143 ASP A C 1
ATOM 1158 O O . ASP A 1 143 ? -17.719 -29.078 -19.297 1 90.19 143 ASP A O 1
ATOM 1162 N N . ARG A 1 144 ? -16.5 -27.281 -19.641 1 94 144 ARG A N 1
ATOM 1163 C CA . ARG A 1 144 ? -16.172 -27.062 -18.234 1 94 144 ARG A CA 1
ATOM 1164 C C . ARG A 1 144 ? -17.406 -26.609 -17.453 1 94 144 ARG A C 1
ATOM 1166 O O . ARG A 1 144 ? -17.688 -27.125 -16.375 1 94 144 ARG A O 1
ATOM 1173 N N . LEU A 1 145 ? -18.172 -25.703 -18.031 1 97.5 145 LEU A N 1
ATOM 1174 C CA . LEU A 1 145 ? -19.375 -25.188 -17.375 1 97.5 145 LEU A CA 1
ATOM 1175 C C . LEU A 1 145 ? -20.453 -26.25 -17.312 1 97.5 145 LEU A C 1
ATOM 1177 O O . LEU A 1 145 ? -21.172 -26.359 -16.312 1 97.5 145 LEU A O 1
ATOM 1181 N N . MET A 1 146 ? -20.547 -27 -18.375 1 96.06 146 MET A N 1
ATOM 1182 C CA . MET A 1 146 ? -21.562 -28.047 -18.422 1 96.06 146 MET A CA 1
ATOM 1183 C C . MET A 1 146 ? -21.25 -29.141 -17.406 1 96.06 146 MET A C 1
ATOM 1185 O O . MET A 1 146 ? -22.125 -29.547 -16.641 1 96.06 146 MET A O 1
ATOM 1189 N N . ASP A 1 147 ? -20.016 -29.578 -17.406 1 95.44 147 ASP A N 1
ATOM 1190 C CA . ASP A 1 147 ? -19.609 -30.672 -16.516 1 95.44 147 ASP A CA 1
ATOM 1191 C C . ASP A 1 147 ? -19.781 -30.266 -15.055 1 95.44 147 ASP A C 1
ATOM 1193 O O . ASP A 1 147 ? -20.266 -31.047 -14.242 1 95.44 147 ASP A O 1
ATOM 1197 N N . SER A 1 148 ? -19.453 -29.062 -14.688 1 97.81 148 SER A N 1
ATOM 1198 C CA . SER A 1 148 ? -19.453 -28.578 -13.305 1 97.81 148 SER A CA 1
ATOM 1199 C C . SER A 1 148 ? -20.859 -28.172 -12.859 1 97.81 148 SER A C 1
ATOM 1201 O O . SER A 1 148 ? -21.094 -27.953 -11.672 1 97.81 148 SER A O 1
ATOM 1203 N N . GLU A 1 149 ? -21.719 -28.016 -13.859 1 98 149 GLU A N 1
ATOM 1204 C CA . GLU A 1 149 ? -23.031 -27.438 -13.578 1 98 149 GLU A CA 1
ATOM 1205 C C . GLU A 1 149 ? -22.906 -26.062 -12.922 1 98 149 GLU A C 1
ATOM 1207 O O . GLU A 1 149 ? -23.562 -25.797 -11.922 1 98 149 GLU A O 1
ATOM 1212 N N . ALA A 1 150 ? -22.078 -25.25 -13.461 1 98.5 150 ALA A N 1
ATOM 1213 C CA . ALA A 1 150 ? -21.828 -23.906 -12.93 1 98.5 150 ALA A CA 1
ATOM 1214 C C . ALA A 1 150 ? -23.109 -23.078 -12.891 1 98.5 150 ALA A C 1
ATOM 1216 O O . ALA A 1 150 ? -23.906 -23.109 -13.836 1 98.5 150 ALA A O 1
ATOM 1217 N N . LYS A 1 151 ? -23.266 -22.375 -11.82 1 98.56 151 LYS A N 1
ATOM 1218 C CA . LYS A 1 151 ? -24.438 -21.516 -11.633 1 98.56 151 LYS A CA 1
ATOM 1219 C C . LYS A 1 151 ? -24.172 -20.109 -12.125 1 98.56 151 LYS A C 1
ATOM 1221 O O . LYS A 1 151 ? -25.078 -19.422 -12.609 1 98.56 151 LYS A O 1
ATOM 1226 N N . VAL A 1 152 ? -23 -19.641 -11.961 1 98.75 152 VAL A N 1
ATOM 1227 C CA . VAL A 1 152 ? -22.609 -18.266 -12.266 1 98.75 152 VAL A CA 1
ATOM 1228 C C . VAL A 1 152 ? -21.297 -18.25 -13.031 1 98.75 152 VAL A C 1
ATOM 1230 O O . VAL A 1 152 ? -20.422 -19.109 -12.797 1 98.75 152 VAL A O 1
ATOM 1233 N N . ILE A 1 153 ? -21.141 -17.344 -13.984 1 98.81 153 ILE A N 1
ATOM 1234 C CA . ILE A 1 153 ? -19.844 -17.047 -14.586 1 98.81 153 ILE A CA 1
ATOM 1235 C C . ILE A 1 153 ? -19.609 -15.539 -14.602 1 98.81 153 ILE A C 1
ATOM 1237 O O . ILE A 1 153 ? -20.547 -14.758 -14.766 1 98.81 153 ILE A O 1
ATOM 1241 N N . ILE A 1 154 ? -18.438 -15.094 -14.242 1 98.88 154 ILE A N 1
ATOM 1242 C CA . ILE A 1 154 ? -18 -13.703 -14.336 1 98.88 154 ILE A CA 1
ATOM 1243 C C . ILE A 1 154 ? -17.062 -13.539 -15.516 1 98.88 154 ILE A C 1
ATOM 1245 O O . ILE A 1 154 ? -16.047 -14.25 -15.617 1 98.88 154 ILE A O 1
ATOM 1249 N N . THR A 1 155 ? -17.312 -12.633 -16.391 1 98.69 155 THR A N 1
ATOM 1250 C CA . THR A 1 155 ? -16.547 -12.484 -17.609 1 98.69 155 THR A CA 1
ATOM 1251 C C . THR A 1 155 ? -16.516 -11.023 -18.062 1 98.69 155 THR A C 1
ATOM 1253 O O . THR A 1 155 ? -16.75 -10.117 -17.266 1 98.69 155 THR A O 1
ATOM 1256 N N . THR A 1 156 ? -16.016 -10.727 -19.219 1 98.44 156 THR A N 1
ATOM 1257 C CA . THR A 1 156 ? -15.93 -9.391 -19.797 1 98.44 156 THR A CA 1
ATOM 1258 C C . THR A 1 156 ? -16.703 -9.312 -21.109 1 98.44 156 THR A C 1
ATOM 1260 O O . THR A 1 156 ? -17.062 -10.344 -21.688 1 98.44 156 THR A O 1
ATOM 1263 N N . PRO A 1 157 ? -16.969 -8.078 -21.578 1 97.94 157 PRO A N 1
ATOM 1264 C CA . PRO A 1 157 ? -17.672 -7.953 -22.859 1 97.94 157 PRO A CA 1
ATOM 1265 C C . PRO A 1 157 ? -16.938 -8.664 -24 1 97.94 157 PRO A C 1
ATOM 1267 O O . PRO A 1 157 ? -17.578 -9.305 -24.844 1 97.94 157 PRO A O 1
ATOM 1270 N N . ALA A 1 158 ? -15.664 -8.656 -24 1 95.38 158 ALA A N 1
ATOM 1271 C CA . ALA A 1 158 ? -14.852 -9.227 -25.062 1 95.38 158 ALA A CA 1
ATOM 1272 C C . ALA A 1 158 ? -14.961 -10.742 -25.109 1 95.38 158 ALA A C 1
ATOM 1274 O O . ALA A 1 158 ? -14.836 -11.359 -26.156 1 95.38 158 ALA A O 1
ATOM 1275 N N . LEU A 1 159 ? -15.227 -11.391 -23.953 1 95.94 159 LEU A N 1
ATOM 1276 C CA . LEU A 1 159 ? -15.188 -12.852 -23.875 1 95.94 159 LEU A CA 1
ATOM 1277 C C . LEU A 1 159 ? -16.594 -13.422 -23.797 1 95.94 159 LEU A C 1
ATOM 1279 O O . LEU A 1 159 ? -16.781 -14.641 -23.891 1 95.94 159 LEU A O 1
ATOM 1283 N N . LEU A 1 160 ? -17.578 -12.617 -23.672 1 97.62 160 LEU A N 1
ATOM 1284 C CA . LEU A 1 160 ? -18.953 -13.031 -23.453 1 97.62 160 LEU A CA 1
ATOM 1285 C C . LEU A 1 160 ? -19.438 -13.93 -24.578 1 97.62 160 LEU A C 1
ATOM 1287 O O . LEU A 1 160 ? -20.188 -14.883 -24.344 1 97.62 160 LEU A O 1
ATOM 1291 N N . SER A 1 161 ? -19.031 -13.633 -25.812 1 95.81 161 SER A N 1
ATOM 1292 C CA . SER A 1 161 ? -19.5 -14.383 -26.984 1 95.81 161 SER A CA 1
ATOM 1293 C C . SER A 1 161 ? -19.016 -15.828 -26.938 1 95.81 161 SER A C 1
ATOM 1295 O O . SER A 1 161 ? -19.562 -16.688 -27.625 1 95.81 161 SER A O 1
ATOM 1297 N N . ARG A 1 162 ? -18 -16.125 -26.109 1 94.25 162 ARG A N 1
ATOM 1298 C CA . ARG A 1 162 ? -17.438 -17.469 -26.031 1 94.25 162 ARG A CA 1
ATOM 1299 C C . ARG A 1 162 ? -18.141 -18.312 -24.984 1 94.25 162 ARG A C 1
ATOM 1301 O O . ARG A 1 162 ? -17.812 -19.484 -24.766 1 94.25 162 ARG A O 1
ATOM 1308 N N . VAL A 1 163 ? -19.078 -17.719 -24.312 1 97.06 163 VAL A N 1
ATOM 1309 C CA . VAL A 1 163 ? -19.922 -18.453 -23.359 1 97.06 163 VAL A CA 1
ATOM 1310 C C . VAL A 1 163 ? -21.234 -18.828 -24.016 1 97.06 163 VAL A C 1
ATOM 1312 O O . VAL A 1 163 ? -22.109 -17.984 -24.203 1 97.06 163 VAL A O 1
ATOM 1315 N N . PRO A 1 164 ? -21.438 -20.062 -24.328 1 95.75 164 PRO A N 1
ATOM 1316 C CA . PRO A 1 164 ? -22.672 -20.469 -25 1 95.75 164 PRO A CA 1
ATOM 1317 C C . PRO A 1 164 ? -23.859 -20.578 -24.047 1 95.75 164 PRO A C 1
ATOM 1319 O O . PRO A 1 164 ? -24.297 -21.688 -23.719 1 95.75 164 PRO A O 1
ATOM 1322 N N . LEU A 1 165 ? -24.5 -19.531 -23.797 1 96.06 165 LEU A N 1
ATOM 1323 C CA . LEU A 1 165 ? -25.516 -19.391 -22.75 1 96.06 165 LEU A CA 1
ATOM 1324 C C . LEU A 1 165 ? -26.688 -20.344 -23.016 1 96.06 165 LEU A C 1
ATOM 1326 O O . LEU A 1 165 ? -27.188 -20.984 -22.078 1 96.06 165 LEU A O 1
ATOM 1330 N N . GLU A 1 166 ? -27.062 -20.469 -24.188 1 94.81 166 GLU A N 1
ATOM 1331 C CA . GLU A 1 166 ? -28.25 -21.234 -24.531 1 94.81 166 GLU A CA 1
ATOM 1332 C C . GLU A 1 166 ? -28.031 -22.734 -24.312 1 94.81 166 GLU A C 1
ATOM 1334 O O . GLU A 1 166 ? -29 -23.484 -24.156 1 94.81 166 GLU A O 1
ATOM 1339 N N . LYS A 1 167 ? -26.797 -23.094 -24.312 1 96.38 167 LYS A N 1
ATOM 1340 C CA . LYS A 1 167 ? -26.469 -24.516 -24.219 1 96.38 167 LYS A CA 1
ATOM 1341 C C . LYS A 1 167 ? -26.172 -24.906 -22.766 1 96.38 167 LYS A C 1
ATOM 1343 O O . LYS A 1 167 ? -25.875 -26.078 -22.484 1 96.38 167 LYS A O 1
ATOM 1348 N N . LEU A 1 168 ? -26.281 -23.969 -21.875 1 97.88 168 LEU A N 1
ATOM 1349 C CA . LEU A 1 168 ? -25.891 -24.203 -20.5 1 97.88 168 LEU A CA 1
ATOM 1350 C C . LEU A 1 168 ? -27.094 -24.047 -19.562 1 97.88 168 LEU A C 1
ATOM 1352 O O . LEU A 1 168 ? -27.312 -22.969 -19 1 97.88 168 LEU A O 1
ATOM 1356 N N . PRO A 1 169 ? -27.812 -25.109 -19.312 1 97.06 169 PRO A N 1
ATOM 1357 C CA . PRO A 1 169 ? -29.062 -25.016 -18.562 1 97.06 169 PRO A CA 1
ATOM 1358 C C . PRO A 1 169 ? -28.844 -24.625 -17.094 1 97.06 169 PRO A C 1
ATOM 1360 O O . PRO A 1 169 ? -29.75 -24.062 -16.469 1 97.06 169 PRO A O 1
ATOM 1363 N N . HIS A 1 170 ? -27.719 -24.906 -16.484 1 97.56 170 HIS A N 1
ATOM 1364 C CA . HIS A 1 170 ? -27.484 -24.656 -15.07 1 97.56 170 HIS A CA 1
ATOM 1365 C C . HIS A 1 170 ? -26.953 -23.25 -14.844 1 97.56 170 HIS A C 1
ATOM 1367 O O . HIS A 1 170 ? -26.922 -22.766 -13.703 1 97.56 170 HIS A O 1
ATOM 1373 N N . LEU A 1 171 ? -26.453 -22.594 -15.898 1 98.25 171 LEU A N 1
ATOM 1374 C CA . LEU A 1 171 ? -25.922 -21.234 -15.773 1 98.25 171 LEU A CA 1
ATOM 1375 C C . LEU A 1 171 ? -27.031 -20.219 -15.664 1 98.25 171 LEU A C 1
ATOM 1377 O O . LEU A 1 171 ? -27.719 -19.922 -16.656 1 98.25 171 LEU A O 1
ATOM 1381 N N . LYS A 1 172 ? -27.172 -19.656 -14.508 1 98.19 172 LYS A N 1
ATOM 1382 C CA . LYS A 1 172 ? -28.312 -18.812 -14.234 1 98.19 172 LYS A CA 1
ATOM 1383 C C . LYS A 1 172 ? -27.969 -17.328 -14.414 1 98.19 172 LYS A C 1
ATOM 1385 O O . LYS A 1 172 ? -28.812 -16.531 -14.805 1 98.19 172 LYS A O 1
ATOM 1390 N N . THR A 1 173 ? -26.766 -16.969 -14.055 1 98.56 173 THR A N 1
ATOM 1391 C CA . THR A 1 173 ? -26.391 -15.555 -14.086 1 98.56 173 THR A CA 1
ATOM 1392 C C . THR A 1 173 ? -25 -15.383 -14.695 1 98.56 173 THR A C 1
ATOM 1394 O O . THR A 1 173 ? -24.094 -16.156 -14.406 1 98.56 173 THR A O 1
ATOM 1397 N N . VAL A 1 174 ? -24.859 -14.406 -15.555 1 98.75 174 VAL A N 1
ATOM 1398 C CA . VAL A 1 174 ? -23.578 -13.977 -16.125 1 98.75 174 VAL A CA 1
ATOM 1399 C C . VAL A 1 174 ? -23.281 -12.547 -15.68 1 98.75 174 VAL A C 1
ATOM 1401 O O . VAL A 1 174 ? -24.016 -11.617 -16.016 1 98.75 174 VAL A O 1
ATOM 1404 N N . PHE A 1 175 ? -22.25 -12.383 -14.875 1 98.88 175 PHE A N 1
ATOM 1405 C CA . PHE A 1 175 ? -21.766 -11.047 -14.539 1 98.88 175 PHE A CA 1
ATOM 1406 C C . PHE A 1 175 ? -20.734 -10.562 -15.555 1 98.88 175 PHE A C 1
ATOM 1408 O O . PHE A 1 175 ? -19.797 -11.281 -15.875 1 98.88 175 PHE A O 1
ATOM 1415 N N . VAL A 1 176 ? -20.875 -9.383 -16.047 1 98.81 176 VAL A N 1
ATOM 1416 C CA . VAL A 1 176 ? -19.969 -8.828 -17.047 1 98.81 176 VAL A CA 1
ATOM 1417 C C . VAL A 1 176 ? -19.234 -7.621 -16.469 1 98.81 176 VAL A C 1
ATOM 1419 O O . VAL A 1 176 ? -19.875 -6.652 -16.031 1 98.81 176 VAL A O 1
ATOM 1422 N N . VAL A 1 177 ? -17.953 -7.691 -16.391 1 98.62 177 VAL A N 1
ATOM 1423 C CA . VAL A 1 177 ? -17.078 -6.617 -15.93 1 98.62 177 VAL A CA 1
ATOM 1424 C C . VAL A 1 177 ? -16.672 -5.734 -17.109 1 98.62 177 VAL A C 1
ATOM 1426 O O . VAL A 1 177 ? -15.883 -6.145 -17.953 1 98.62 177 VAL A O 1
ATOM 1429 N N . GLY A 1 178 ? -17.125 -4.559 -17.141 1 97.38 178 GLY A N 1
ATOM 1430 C CA . GLY A 1 178 ? -16.844 -3.633 -18.219 1 97.38 178 GLY A CA 1
ATOM 1431 C C . GLY A 1 178 ? -17.719 -2.395 -18.203 1 97.38 178 GLY A C 1
ATOM 1432 O O . GLY A 1 178 ? -18.281 -2.051 -17.172 1 97.38 178 GLY A O 1
ATOM 1433 N N . GLU A 1 179 ? -17.703 -1.708 -19.25 1 95.25 179 GLU A N 1
ATOM 1434 C CA . GLU A 1 179 ? -18.469 -0.474 -19.375 1 95.25 179 GLU A CA 1
ATOM 1435 C C . GLU A 1 179 ? -19.672 -0.66 -20.297 1 95.25 179 GLU A C 1
ATOM 1437 O O . GLU A 1 179 ? -19.656 -1.501 -21.188 1 95.25 179 GLU A O 1
ATOM 1442 N N . ASN A 1 180 ? -20.703 0.108 -20.078 1 94.44 180 ASN A N 1
ATOM 1443 C CA . ASN A 1 180 ? -21.891 0.174 -20.938 1 94.44 180 ASN A CA 1
ATOM 1444 C C . ASN A 1 180 ? -22.484 -1.211 -21.172 1 94.44 180 ASN A C 1
ATOM 1446 O O . ASN A 1 180 ? -22.734 -1.595 -22.312 1 94.44 180 ASN A O 1
ATOM 1450 N N . ILE A 1 181 ? -22.656 -1.911 -20.094 1 97.56 181 ILE A N 1
ATOM 1451 C CA . ILE A 1 181 ? -23.188 -3.266 -20.172 1 97.56 181 ILE A CA 1
ATOM 1452 C C . ILE A 1 181 ? -24.703 -3.213 -20.328 1 97.56 181 ILE A C 1
ATOM 1454 O O . ILE A 1 181 ? -25.406 -2.555 -19.547 1 97.56 181 ILE A O 1
ATOM 1458 N N . GLU A 1 182 ? -25.234 -3.84 -21.406 1 96.44 182 GLU A N 1
ATOM 1459 C CA . GLU A 1 182 ? -26.672 -4.023 -21.562 1 96.44 182 GLU A CA 1
ATOM 1460 C C . GLU A 1 182 ? -27.156 -5.246 -20.797 1 96.44 182 GLU A C 1
ATOM 1462 O O . GLU A 1 182 ? -26.922 -6.383 -21.219 1 96.44 182 GLU A O 1
ATOM 1467 N N . GLU A 1 183 ? -27.828 -4.969 -19.75 1 97.62 183 GLU A N 1
ATOM 1468 C CA . GLU A 1 183 ? -28.281 -6.059 -18.891 1 97.62 183 GLU A CA 1
ATOM 1469 C C . GLU A 1 183 ? -29.453 -6.801 -19.516 1 97.62 183 GLU A C 1
ATOM 1471 O O . GLU A 1 183 ? -30.234 -6.223 -20.281 1 97.62 183 GLU A O 1
ATOM 1476 N N . THR A 1 184 ? -29.578 -8.055 -19.281 1 96.88 184 THR A N 1
ATOM 1477 C CA . THR A 1 184 ? -30.719 -8.922 -19.547 1 96.88 184 THR A CA 1
ATOM 1478 C C . THR A 1 184 ? -31.125 -9.688 -18.297 1 96.88 184 THR A C 1
ATOM 1480 O O . THR A 1 184 ? -30.641 -9.383 -17.203 1 96.88 184 THR A O 1
ATOM 1483 N N . ASP A 1 185 ? -32.031 -10.602 -18.438 1 94.56 185 ASP A N 1
ATOM 1484 C CA . ASP A 1 185 ? -32.438 -11.422 -17.312 1 94.56 185 ASP A CA 1
ATOM 1485 C C . ASP A 1 185 ? -31.266 -12.289 -16.812 1 94.56 185 ASP A C 1
ATOM 1487 O O . ASP A 1 185 ? -31.219 -12.641 -15.633 1 94.56 185 ASP A O 1
ATOM 1491 N N . LYS A 1 186 ? -30.312 -12.617 -17.672 1 96.44 186 LYS A N 1
ATOM 1492 C CA . LYS A 1 186 ? -29.219 -13.523 -17.328 1 96.44 186 LYS A CA 1
ATOM 1493 C C . LYS A 1 186 ? -27.906 -12.758 -17.219 1 96.44 186 LYS A C 1
ATOM 1495 O O . LYS A 1 186 ? -26.969 -13.227 -16.562 1 96.44 186 LYS A O 1
ATOM 1500 N N . ILE A 1 187 ? -27.797 -11.641 -17.922 1 98.31 187 ILE A N 1
ATOM 1501 C CA . ILE A 1 187 ? -26.562 -10.867 -17.984 1 98.31 187 ILE A CA 1
ATOM 1502 C C . ILE A 1 187 ? -26.688 -9.633 -17.094 1 98.31 187 ILE A C 1
ATOM 1504 O O . ILE A 1 187 ? -27.594 -8.82 -17.266 1 98.31 187 ILE A O 1
ATOM 1508 N N . LEU A 1 188 ? -25.797 -9.508 -16.109 1 98.69 188 LEU A N 1
ATOM 1509 C CA . LEU A 1 188 ? -25.812 -8.398 -15.164 1 98.69 188 LEU A CA 1
ATOM 1510 C C . LEU A 1 188 ? -24.516 -7.609 -15.219 1 98.69 188 LEU A C 1
ATOM 1512 O O . LEU A 1 188 ? -23.453 -8.188 -15.445 1 98.69 188 LEU A O 1
ATOM 1516 N N . ASP A 1 189 ? -24.594 -6.293 -15 1 98.69 189 ASP A N 1
ATOM 1517 C CA . ASP A 1 189 ? -23.453 -5.395 -14.938 1 98.69 189 ASP A CA 1
ATOM 1518 C C . ASP A 1 189 ? -22.734 -5.508 -13.586 1 98.69 189 ASP A C 1
ATOM 1520 O O . ASP A 1 189 ? -23.203 -4.953 -12.586 1 98.69 189 ASP A O 1
ATOM 1524 N N . PHE A 1 190 ? -21.625 -6.105 -13.594 1 98.69 190 PHE A N 1
ATOM 1525 C CA . PHE A 1 190 ? -20.906 -6.348 -12.344 1 98.69 190 PHE A CA 1
ATOM 1526 C C . PHE A 1 190 ? -20.5 -5.035 -11.688 1 98.69 190 PHE A C 1
ATOM 1528 O O . PHE A 1 190 ? -20.688 -4.852 -10.484 1 98.69 190 PHE A O 1
ATOM 1535 N N . ASN A 1 191 ? -19.891 -4.156 -12.445 1 98.38 191 ASN A N 1
ATOM 1536 C CA . ASN A 1 191 ? -19.328 -2.916 -11.922 1 98.38 191 ASN A CA 1
ATOM 1537 C C . ASN A 1 191 ? -20.406 -2.033 -11.297 1 98.38 191 ASN A C 1
ATOM 1539 O O . ASN A 1 191 ? -20.172 -1.371 -10.289 1 98.38 191 ASN A O 1
ATOM 1543 N N . LYS A 1 192 ? -21.531 -2.035 -11.898 1 98 192 LYS A N 1
ATOM 1544 C CA . LYS A 1 192 ? -22.656 -1.268 -11.383 1 98 192 LYS A CA 1
ATOM 1545 C C . LYS A 1 192 ? -23.047 -1.727 -9.977 1 98 192 LYS A C 1
ATOM 1547 O O . LYS A 1 192 ? -23.125 -0.915 -9.055 1 98 192 LYS A O 1
ATOM 1552 N N . TYR A 1 193 ? -23.219 -2.984 -9.797 1 98.38 193 TYR A N 1
ATOM 1553 C CA . TYR A 1 193 ? -23.641 -3.523 -8.508 1 98.38 193 TYR A CA 1
ATOM 1554 C C . TYR A 1 193 ? -22.5 -3.486 -7.5 1 98.38 193 TYR A C 1
ATOM 1556 O O . TYR A 1 193 ? -22.734 -3.293 -6.305 1 98.38 193 TYR A O 1
ATOM 1564 N N . PHE A 1 194 ? -21.328 -3.641 -7.996 1 98.38 194 PHE A N 1
ATOM 1565 C CA . PHE A 1 194 ? -20.141 -3.578 -7.16 1 98.38 194 PHE A CA 1
ATOM 1566 C C . PHE A 1 194 ? -20 -2.203 -6.516 1 98.38 194 PHE A C 1
ATOM 1568 O O . PHE A 1 194 ? -19.656 -2.094 -5.336 1 98.38 194 PHE A O 1
ATOM 1575 N N . ALA A 1 195 ? -20.234 -1.185 -7.246 1 96.12 195 ALA A N 1
ATOM 1576 C CA . ALA A 1 195 ? -20.109 0.19 -6.77 1 96.12 195 ALA A CA 1
ATOM 1577 C C . ALA A 1 195 ? -21.078 0.472 -5.633 1 96.12 195 ALA A C 1
ATOM 1579 O O . ALA A 1 195 ? -20.797 1.269 -4.738 1 96.12 195 ALA A O 1
ATOM 1580 N N . GLU A 1 196 ? -22.156 -0.254 -5.594 1 95.56 196 GLU A N 1
ATOM 1581 C CA . GLU A 1 196 ? -23.219 0.02 -4.641 1 95.56 196 GLU A CA 1
ATOM 1582 C C . GLU A 1 196 ? -23.188 -0.957 -3.469 1 95.56 196 GLU A C 1
ATOM 1584 O O . GLU A 1 196 ? -23.828 -0.729 -2.441 1 95.56 196 GLU A O 1
ATOM 1589 N N . ALA A 1 197 ? -22.406 -1.961 -3.596 1 97.56 197 ALA A N 1
ATOM 1590 C CA . ALA A 1 197 ? -22.422 -3.051 -2.623 1 97.56 197 ALA A CA 1
ATOM 1591 C C . ALA A 1 197 ? -21.766 -2.627 -1.311 1 97.56 197 ALA A C 1
ATOM 1593 O O . ALA A 1 197 ? -20.844 -1.812 -1.306 1 97.56 197 ALA A O 1
ATOM 1594 N N . SER A 1 198 ? -22.234 -3.205 -0.24 1 96.81 198 SER A N 1
ATOM 1595 C CA . SER A 1 198 ? -21.641 -2.961 1.071 1 96.81 198 SER A CA 1
ATOM 1596 C C . SER A 1 198 ? -20.203 -3.465 1.131 1 96.81 198 SER A C 1
ATOM 1598 O O . SER A 1 198 ? -19.875 -4.492 0.535 1 96.81 198 SER A O 1
ATOM 1600 N N . GLN A 1 199 ? -19.406 -2.76 1.86 1 96.62 199 GLN A N 1
ATOM 1601 C CA . GLN A 1 199 ? -18.031 -3.176 2.062 1 96.62 199 GLN A CA 1
ATOM 1602 C C . GLN A 1 199 ? -17.922 -4.168 3.219 1 96.62 199 GLN A C 1
ATOM 1604 O O . GLN A 1 199 ? -16.828 -4.664 3.512 1 96.62 199 GLN A O 1
ATOM 1609 N N . ASP A 1 200 ? -18.953 -4.438 3.904 1 97 200 ASP A N 1
ATOM 1610 C CA . ASP A 1 200 ? -19 -5.422 4.98 1 97 200 ASP A CA 1
ATOM 1611 C C . ASP A 1 200 ? -19.672 -6.715 4.512 1 97 200 ASP A C 1
ATOM 1613 O O . ASP A 1 200 ? -20.594 -6.68 3.709 1 97 200 ASP A O 1
ATOM 1617 N N . PHE A 1 201 ? -19.156 -7.785 4.945 1 98.31 201 PHE A N 1
ATOM 1618 C CA . PHE A 1 201 ? -19.734 -9.078 4.602 1 98.31 201 PHE A CA 1
ATOM 1619 C C . PHE A 1 201 ? -19.516 -10.086 5.73 1 98.31 201 PHE A C 1
ATOM 1621 O O . PHE A 1 201 ? -18.438 -10.133 6.324 1 98.31 201 PHE A O 1
ATOM 1628 N N . ASP A 1 202 ? -20.531 -10.789 6.055 1 98.06 202 ASP A N 1
ATOM 1629 C CA . ASP A 1 202 ? -20.422 -11.883 7.02 1 98.06 202 ASP A CA 1
ATOM 1630 C C . ASP A 1 202 ? -19.984 -13.18 6.336 1 98.06 202 ASP A C 1
ATOM 1632 O O . ASP A 1 202 ? -20.797 -13.828 5.664 1 98.06 202 ASP A O 1
ATOM 1636 N N . ILE A 1 203 ? -18.812 -13.57 6.551 1 98.44 203 ILE A N 1
ATOM 1637 C CA . ILE A 1 203 ? -18.203 -14.711 5.875 1 98.44 203 ILE A CA 1
ATOM 1638 C C . ILE A 1 203 ? -18.953 -15.992 6.246 1 98.44 203 ILE A C 1
ATOM 1640 O O . ILE A 1 203 ? -19.312 -16.188 7.41 1 98.44 203 ILE A O 1
ATOM 1644 N N . GLU A 1 204 ? -19.203 -16.844 5.266 1 98.56 204 GLU A N 1
ATOM 1645 C CA . GLU A 1 204 ? -19.719 -18.203 5.496 1 98.56 204 GLU A CA 1
ATOM 1646 C C . GLU A 1 204 ? -18.609 -19.141 5.969 1 98.56 204 GLU A C 1
ATOM 1648 O O . GLU A 1 204 ? -17.703 -19.469 5.207 1 98.56 204 GLU A O 1
ATOM 1653 N N . TRP A 1 205 ? -18.688 -19.547 7.215 1 98.69 205 TRP A N 1
ATOM 1654 C CA . TRP A 1 205 ? -17.703 -20.5 7.723 1 98.69 205 TRP A CA 1
ATOM 1655 C C . TRP A 1 205 ? -17.984 -21.891 7.191 1 98.69 205 TRP A C 1
ATOM 1657 O O . TRP A 1 205 ? -19.141 -22.312 7.098 1 98.69 205 TRP A O 1
ATOM 1667 N N . VAL A 1 206 ? -16.922 -22.594 6.84 1 98.62 206 VAL A N 1
ATOM 1668 C CA . VAL A 1 206 ? -17.078 -23.891 6.176 1 98.62 206 VAL A CA 1
ATOM 1669 C C . VAL A 1 206 ? -16.266 -24.953 6.918 1 98.62 206 VAL A C 1
ATOM 1671 O O . VAL A 1 206 ? -15.641 -24.656 7.941 1 98.62 206 VAL A O 1
ATOM 1674 N N . ASP A 1 207 ? -16.406 -26.188 6.43 1 98.25 207 ASP A N 1
ATOM 1675 C CA . ASP A 1 207 ? -15.547 -27.266 6.902 1 98.25 207 ASP A CA 1
ATOM 1676 C C . ASP A 1 207 ? -14.25 -27.328 6.094 1 98.25 207 ASP A C 1
ATOM 1678 O O . ASP A 1 207 ? -14.227 -26.938 4.922 1 98.25 207 ASP A O 1
ATOM 1682 N N . LYS A 1 208 ? -13.211 -27.844 6.672 1 97.94 208 LYS A N 1
ATOM 1683 C CA . LYS A 1 208 ? -11.922 -27.969 6 1 97.94 208 LYS A CA 1
ATOM 1684 C C . LYS A 1 208 ? -12.055 -28.766 4.703 1 97.94 208 LYS A C 1
ATOM 1686 O O . LYS A 1 208 ? -11.305 -28.531 3.75 1 97.94 208 LYS A O 1
ATOM 1691 N N . GLU A 1 209 ? -13.047 -29.656 4.695 1 98.38 209 GLU A N 1
ATOM 1692 C CA . GLU A 1 209 ? -13.188 -30.578 3.568 1 98.38 209 GLU A CA 1
ATOM 1693 C C . GLU A 1 209 ? -14.25 -30.094 2.586 1 98.38 209 GLU A C 1
ATOM 1695 O O . GLU A 1 209 ? -14.586 -30.797 1.633 1 98.38 209 GLU A O 1
ATOM 1700 N N . ASP A 1 210 ? -14.797 -28.859 2.822 1 98.69 210 ASP A N 1
ATOM 1701 C CA . ASP A 1 210 ? -15.672 -28.25 1.825 1 98.69 210 ASP A CA 1
ATOM 1702 C C . ASP A 1 210 ? -14.883 -27.797 0.603 1 98.69 210 ASP A C 1
ATOM 1704 O O . ASP A 1 210 ? -13.734 -27.359 0.727 1 98.69 210 ASP A O 1
ATOM 1708 N N . GLY A 1 211 ? -15.516 -27.922 -0.607 1 98.69 211 GLY A N 1
ATOM 1709 C CA . GLY A 1 211 ? -14.875 -27.531 -1.852 1 98.69 211 GLY A CA 1
ATOM 1710 C C . GLY A 1 211 ? -14.508 -26.062 -1.896 1 98.69 211 GLY A C 1
ATOM 1711 O O . GLY A 1 211 ? -15.258 -25.219 -1.392 1 98.69 211 GLY A O 1
ATOM 1712 N N . SER A 1 212 ? -13.336 -25.75 -2.484 1 98.69 212 SER A N 1
ATOM 1713 C CA . SER A 1 212 ? -12.891 -24.359 -2.625 1 98.69 212 SER A CA 1
ATOM 1714 C C . SER A 1 212 ? -12.594 -24.031 -4.082 1 98.69 212 SER A C 1
ATOM 1716 O O . SER A 1 212 ? -13.141 -23.078 -4.629 1 98.69 212 SER A O 1
ATOM 1718 N N . ILE A 1 213 ? -11.758 -24.828 -4.754 1 98.81 213 ILE A N 1
ATOM 1719 C CA . ILE A 1 213 ? -11.328 -24.531 -6.117 1 98.81 213 ILE A CA 1
ATOM 1720 C C . ILE A 1 213 ? -11.578 -25.75 -7.008 1 98.81 213 ILE A C 1
ATOM 1722 O O . ILE A 1 213 ? -11.312 -26.891 -6.605 1 98.81 213 ILE A O 1
ATOM 1726 N N . LEU A 1 214 ? -12.047 -25.5 -8.203 1 98.69 214 LEU A N 1
ATOM 1727 C CA . LEU A 1 214 ? -12.281 -26.531 -9.211 1 98.69 214 LEU A CA 1
ATOM 1728 C C . LEU A 1 214 ? -11.539 -26.203 -10.5 1 98.69 214 LEU A C 1
ATOM 1730 O O . LEU A 1 214 ? -12 -25.391 -11.305 1 98.69 214 LEU A O 1
ATOM 1734 N N . HIS A 1 215 ? -10.398 -26.859 -10.688 1 97.62 215 HIS A N 1
ATOM 1735 C CA . HIS A 1 215 ? -9.625 -26.688 -11.914 1 97.62 215 HIS A CA 1
ATOM 1736 C C . HIS A 1 215 ? -9.898 -27.812 -12.898 1 97.62 215 HIS A C 1
ATOM 1738 O O . HIS A 1 215 ? -9.992 -28.984 -12.508 1 97.62 215 HIS A O 1
ATOM 1744 N N . TYR A 1 216 ? -10.031 -27.453 -14.156 1 92.56 216 TYR A N 1
ATOM 1745 C CA . TYR A 1 216 ? -10.18 -28.469 -15.188 1 92.56 216 TYR A CA 1
ATOM 1746 C C . TYR A 1 216 ? -8.852 -28.719 -15.898 1 92.56 216 TYR A C 1
ATOM 1748 O O . TYR A 1 216 ? -8.109 -27.781 -16.188 1 92.56 216 TYR A O 1
ATOM 1756 N N . THR A 1 217 ? -8.484 -29.984 -16.062 1 87.69 217 THR A N 1
ATOM 1757 C CA . THR A 1 217 ? -7.273 -30.391 -16.766 1 87.69 217 THR A CA 1
ATOM 1758 C C . THR A 1 217 ? -7.621 -31.156 -18.031 1 87.69 217 THR A C 1
ATOM 1760 O O . THR A 1 217 ? -8.703 -31.734 -18.141 1 87.69 217 THR A O 1
ATOM 1763 N N . SER A 1 218 ? -6.676 -31.016 -19.062 1 72.56 218 SER A N 1
ATOM 1764 C CA . SER A 1 218 ? -6.922 -31.672 -20.344 1 72.56 218 SER A CA 1
ATOM 1765 C C . SER A 1 218 ? -6.664 -33.156 -20.266 1 72.56 218 SER A C 1
ATOM 1767 O O . SER A 1 218 ? -5.797 -33.625 -19.5 1 72.56 218 SER A O 1
ATOM 1769 N N . GLY A 1 219 ? -7.676 -34.062 -20.438 1 55.84 219 GLY A N 1
ATOM 1770 C CA . GLY A 1 219 ? -7.5 -35.531 -20.391 1 55.84 219 GLY A CA 1
ATOM 1771 C C . GLY A 1 219 ? -7.082 -36.125 -21.719 1 55.84 219 GLY A C 1
ATOM 1772 O O . GLY A 1 219 ? -7.238 -35.5 -22.766 1 55.84 219 GLY A O 1
ATOM 1773 N N . SER A 1 220 ? -6.242 -37.188 -21.609 1 45.38 220 SER A N 1
ATOM 1774 C CA . SER A 1 220 ? -5.848 -37.969 -22.781 1 45.38 220 SER A CA 1
ATOM 1775 C C . SER A 1 220 ? -7.066 -38.438 -23.578 1 45.38 220 SER A C 1
ATOM 1777 O O . SER A 1 220 ? -6.977 -38.656 -24.781 1 45.38 220 SER A O 1
ATOM 1779 N N . THR A 1 221 ? -8.156 -38.781 -22.844 1 46.94 221 THR A N 1
ATOM 1780 C CA . THR A 1 221 ? -9.336 -39.344 -23.484 1 46.94 221 THR A CA 1
ATOM 1781 C C . THR A 1 221 ? -10.156 -38.25 -24.172 1 46.94 221 THR A C 1
ATOM 1783 O O . THR A 1 221 ? -11.203 -38.531 -24.75 1 46.94 221 THR A O 1
ATOM 1786 N N . GLY A 1 222 ? -9.789 -37.031 -24.125 1 60.12 222 GLY A N 1
ATOM 1787 C CA . GLY A 1 222 ? -10.344 -35.938 -24.891 1 60.12 222 GLY A CA 1
ATOM 1788 C C . GLY A 1 222 ? -11.109 -34.938 -24.047 1 60.12 222 GLY A C 1
ATOM 1789 O O . GLY A 1 222 ? -10.969 -33.719 -24.234 1 60.12 222 GLY A O 1
ATOM 1790 N N . ALA A 1 223 ? -12.078 -35.312 -23.062 1 73.62 223 ALA A N 1
ATOM 1791 C CA . ALA A 1 223 ? -12.859 -34.312 -22.328 1 73.62 223 ALA A CA 1
ATOM 1792 C C . ALA A 1 223 ? -12.102 -33.844 -21.094 1 73.62 223 ALA A C 1
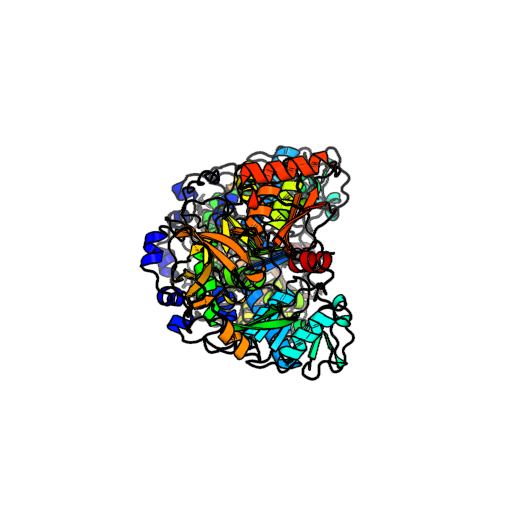ATOM 1794 O O . ALA A 1 223 ? -11.461 -34.625 -20.406 1 73.62 223 ALA A O 1
ATOM 1795 N N . PRO A 1 224 ? -12.188 -32.562 -20.766 1 84.5 224 PRO A N 1
ATOM 1796 C CA . PRO A 1 224 ? -11.516 -32.062 -19.578 1 84.5 224 PRO A CA 1
ATOM 1797 C C . PRO A 1 224 ? -12.094 -32.625 -18.281 1 84.5 224 PRO A C 1
ATOM 1799 O O . PRO A 1 224 ? -13.281 -32.938 -18.219 1 84.5 224 PRO A O 1
ATOM 1802 N N . LYS A 1 225 ? -11.297 -32.875 -17.281 1 91.12 225 LYS A N 1
ATOM 1803 C CA . LYS A 1 225 ? -11.703 -33.375 -15.977 1 91.12 225 LYS A CA 1
ATOM 1804 C C . LYS A 1 225 ? -11.578 -32.312 -14.891 1 91.12 225 LYS A C 1
ATOM 1806 O O . LYS A 1 225 ? -10.555 -31.625 -14.805 1 91.12 225 LYS A O 1
ATOM 1811 N N . GLY A 1 226 ? -12.648 -32.156 -14.102 1 96.25 226 GLY A N 1
ATOM 1812 C CA . GLY A 1 226 ? -12.633 -31.203 -13.008 1 96.25 226 GLY A CA 1
ATOM 1813 C C . GLY A 1 226 ? -11.992 -31.75 -11.742 1 96.25 226 GLY A C 1
ATOM 1814 O O . GLY A 1 226 ? -12.461 -32.719 -11.164 1 96.25 226 GLY A O 1
ATOM 1815 N N . VAL A 1 227 ? -10.891 -31.141 -11.336 1 98.12 227 VAL A N 1
ATOM 1816 C CA . VAL A 1 227 ? -10.156 -31.531 -10.133 1 98.12 227 VAL A CA 1
ATOM 1817 C C . VAL A 1 227 ? -10.578 -30.656 -8.961 1 98.12 227 VAL A C 1
ATOM 1819 O O . VAL A 1 227 ? -10.336 -29.438 -8.969 1 98.12 227 VAL A O 1
ATOM 1822 N N . LEU A 1 228 ? -11.195 -31.25 -7.934 1 98.69 228 LEU A N 1
ATOM 1823 C CA . LEU A 1 228 ? -11.727 -30.484 -6.812 1 98.69 228 LEU A CA 1
ATOM 1824 C C . LEU A 1 228 ? -10.719 -30.406 -5.672 1 98.69 228 LEU A C 1
ATOM 1826 O O . LEU A 1 228 ? -10.25 -31.453 -5.191 1 98.69 228 LEU A O 1
ATOM 1830 N N . GLN A 1 229 ? -10.375 -29.234 -5.344 1 98.31 229 GLN A N 1
ATOM 1831 C CA . GLN A 1 229 ? -9.633 -28.969 -4.113 1 98.31 229 GLN A CA 1
ATOM 1832 C C . GLN A 1 229 ? -10.555 -28.438 -3.021 1 98.31 229 GLN A C 1
ATOM 1834 O O . GLN A 1 229 ? -11.578 -27.812 -3.314 1 98.31 229 GLN A O 1
ATOM 1839 N N . VAL A 1 230 ? -10.188 -28.766 -1.779 1 98.75 230 VAL A N 1
ATOM 1840 C CA . VAL A 1 230 ? -10.977 -28.312 -0.638 1 98.75 230 VAL A CA 1
ATOM 1841 C C . VAL A 1 230 ? -10.211 -27.25 0.139 1 98.75 230 VAL A C 1
ATOM 1843 O O . VAL A 1 230 ? -9.062 -26.953 -0.178 1 98.75 230 VAL A O 1
ATOM 1846 N N . HIS A 1 231 ? -10.812 -26.641 1.146 1 98.88 231 HIS A N 1
ATOM 1847 C CA . HIS A 1 231 ? -10.203 -25.562 1.923 1 98.88 231 HIS A CA 1
ATOM 1848 C C . HIS A 1 231 ? -8.938 -26.047 2.623 1 98.88 231 HIS A C 1
ATOM 1850 O O . HIS A 1 231 ? -7.996 -25.266 2.809 1 98.88 231 HIS A O 1
ATOM 1856 N N . TYR A 1 232 ? -8.844 -27.281 2.926 1 98.75 232 TYR A N 1
ATOM 1857 C CA . TYR A 1 232 ? -7.723 -27.844 3.682 1 98.75 232 TYR A CA 1
ATOM 1858 C C . TYR A 1 232 ? -6.422 -27.719 2.898 1 98.75 232 TYR A C 1
ATOM 1860 O O . TYR A 1 232 ? -5.336 -27.766 3.479 1 98.75 232 TYR A O 1
ATOM 1868 N N . ALA A 1 233 ? -6.496 -27.531 1.598 1 98.81 233 ALA A N 1
ATOM 1869 C CA . ALA A 1 233 ? -5.316 -27.391 0.749 1 98.81 233 ALA A CA 1
ATOM 1870 C C . ALA A 1 233 ? -4.449 -26.219 1.207 1 98.81 233 ALA A C 1
ATOM 1872 O O . ALA A 1 233 ? -3.24 -26.203 0.974 1 98.81 233 ALA A O 1
ATOM 1873 N N . MET A 1 234 ? -5.078 -25.266 1.976 1 98.88 234 MET A N 1
ATOM 1874 C CA . MET A 1 234 ? -4.375 -24.047 2.377 1 98.88 234 MET A CA 1
ATOM 1875 C C . MET A 1 234 ? -3.201 -24.375 3.291 1 98.88 234 MET A C 1
ATOM 1877 O O . MET A 1 234 ? -2.197 -23.656 3.301 1 98.88 234 MET A O 1
ATOM 1881 N N . VAL A 1 235 ? -3.271 -25.469 3.984 1 98.88 235 VAL A N 1
ATOM 1882 C CA . VAL A 1 235 ? -2.229 -25.844 4.934 1 98.88 235 VAL A CA 1
ATOM 1883 C C . VAL A 1 235 ? -0.917 -26.094 4.195 1 98.88 235 VAL A C 1
ATOM 1885 O O . VAL A 1 235 ? 0.128 -25.547 4.562 1 98.88 235 VAL A O 1
ATOM 1888 N N . GLN A 1 236 ? -1.016 -26.875 3.16 1 98.81 236 GLN A N 1
ATOM 1889 C CA . GLN A 1 236 ? 0.183 -27.188 2.393 1 98.81 236 GLN A CA 1
ATOM 1890 C C . GLN A 1 236 ? 0.646 -26 1.568 1 98.81 236 GLN A C 1
ATOM 1892 O O . GLN A 1 236 ? 1.848 -25.75 1.441 1 98.81 236 GLN A O 1
ATOM 1897 N N . GLN A 1 237 ? -0.301 -25.297 0.989 1 98.88 237 GLN A N 1
ATOM 1898 C CA . GLN A 1 237 ? 0.038 -24.125 0.182 1 98.88 237 GLN A CA 1
ATOM 1899 C C . GLN A 1 237 ? 0.722 -23.062 1.024 1 98.88 237 GLN A C 1
ATOM 1901 O O . GLN A 1 237 ? 1.678 -22.422 0.575 1 98.88 237 GLN A O 1
ATOM 1906 N N . TYR A 1 238 ? 0.257 -22.891 2.232 1 98.81 238 TYR A N 1
ATOM 1907 C CA . TYR A 1 238 ? 0.884 -21.984 3.182 1 98.81 238 TYR A CA 1
ATOM 1908 C C . TYR A 1 238 ? 2.307 -22.422 3.502 1 98.81 238 TYR A C 1
ATOM 1910 O O . TYR A 1 238 ? 3.25 -21.641 3.379 1 98.81 238 TYR A O 1
ATOM 1918 N N . GLN A 1 239 ? 2.496 -23.609 3.873 1 98.75 239 GLN A N 1
ATOM 1919 C CA . GLN A 1 239 ? 3.773 -24.109 4.379 1 98.75 239 GLN A CA 1
ATOM 1920 C C . GLN A 1 239 ? 4.816 -24.172 3.27 1 98.75 239 GLN A C 1
ATOM 1922 O O . GLN A 1 239 ? 5.98 -23.812 3.482 1 98.75 239 GLN A O 1
ATOM 1927 N N . THR A 1 240 ? 4.383 -24.625 2.125 1 98.81 240 THR A N 1
ATOM 1928 C CA . THR A 1 240 ? 5.344 -24.75 1.032 1 98.81 240 THR A CA 1
ATOM 1929 C C . THR A 1 240 ? 5.699 -23.375 0.476 1 98.81 240 THR A C 1
ATOM 1931 O O . THR A 1 240 ? 6.789 -23.172 -0.063 1 98.81 240 THR A O 1
ATOM 1934 N N . ALA A 1 241 ? 4.82 -22.406 0.631 1 98.81 241 ALA A N 1
ATOM 1935 C CA . ALA A 1 241 ? 5.207 -21.031 0.28 1 98.81 241 ALA A CA 1
ATOM 1936 C C . ALA A 1 241 ? 6.34 -20.547 1.172 1 98.81 241 ALA A C 1
ATOM 1938 O O . ALA A 1 241 ? 7.199 -19.781 0.726 1 98.81 241 ALA A O 1
ATOM 1939 N N . GLN A 1 242 ? 6.363 -21 2.367 1 98.31 242 GLN A N 1
ATOM 1940 C CA . GLN A 1 242 ? 7.449 -20.656 3.281 1 98.31 242 GLN A CA 1
ATOM 1941 C C . GLN A 1 242 ? 8.727 -21.422 2.93 1 98.31 242 GLN A C 1
ATOM 1943 O O . GLN A 1 242 ? 9.797 -20.828 2.826 1 98.31 242 GLN A O 1
ATOM 1948 N N . TRP A 1 243 ? 8.609 -22.703 2.691 1 98.31 243 TRP A N 1
ATOM 1949 C CA . TRP A 1 243 ? 9.789 -23.547 2.564 1 98.31 243 TRP A CA 1
ATOM 1950 C C . TRP A 1 243 ? 10.367 -23.469 1.155 1 98.31 243 TRP A C 1
ATOM 1952 O O . TRP A 1 243 ? 11.586 -23.406 0.979 1 98.31 243 TRP A O 1
ATOM 1962 N N . VAL A 1 244 ? 9.453 -23.484 0.146 1 98.62 244 VAL A N 1
ATOM 1963 C CA . VAL A 1 244 ? 9.891 -23.609 -1.242 1 98.62 244 VAL A CA 1
ATOM 1964 C C . VAL A 1 244 ? 10.078 -22.219 -1.856 1 98.62 244 VAL A C 1
ATOM 1966 O O . VAL A 1 244 ? 11.164 -21.891 -2.324 1 98.62 244 VAL A O 1
ATOM 1969 N N . LEU A 1 245 ? 9.07 -21.391 -1.696 1 98.75 245 LEU A N 1
ATOM 1970 C CA . LEU A 1 245 ? 9.188 -20.031 -2.205 1 98.75 245 LEU A CA 1
ATOM 1971 C C . LEU A 1 245 ? 10.016 -19.156 -1.262 1 98.75 245 LEU A C 1
ATOM 1973 O O . LEU A 1 245 ? 10.438 -18.062 -1.63 1 98.75 245 LEU A O 1
ATOM 1977 N N . ASP A 1 246 ? 10.18 -19.641 -0.051 1 98.56 246 ASP A N 1
ATOM 1978 C CA . ASP A 1 246 ? 10.961 -18.953 0.978 1 98.56 246 ASP A CA 1
ATOM 1979 C C . ASP A 1 246 ? 10.43 -17.547 1.226 1 98.56 246 ASP A C 1
ATOM 1981 O O . ASP A 1 246 ? 11.211 -16.609 1.394 1 98.56 246 ASP A O 1
ATOM 1985 N N . LEU A 1 247 ? 9.148 -17.391 1.242 1 98.56 247 LEU A N 1
ATOM 1986 C CA . LE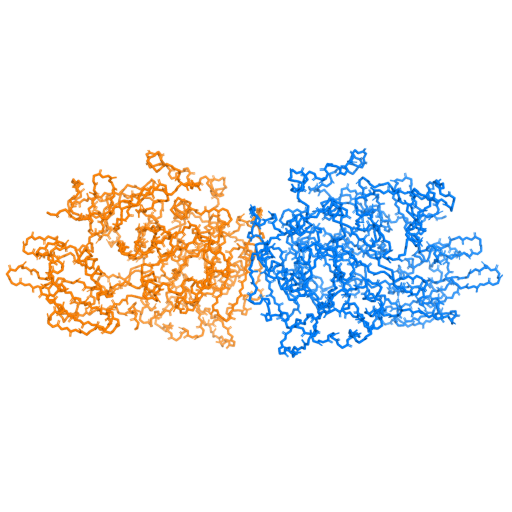U A 1 247 ? 8.547 -16.062 1.375 1 98.56 247 LEU A CA 1
ATOM 1987 C C . LEU A 1 247 ? 8.773 -15.508 2.773 1 98.56 247 LEU A C 1
ATOM 1989 O O . LEU A 1 247 ? 8.547 -16.203 3.77 1 98.56 247 LEU A O 1
ATOM 1993 N N . LYS A 1 248 ? 9.242 -14.297 2.785 1 97.69 248 LYS A N 1
ATOM 1994 C CA . LYS A 1 248 ? 9.43 -13.516 4.008 1 97.69 248 LYS A CA 1
ATOM 1995 C C . LYS A 1 248 ? 8.453 -12.344 4.07 1 97.69 248 LYS A C 1
ATOM 1997 O O . LYS A 1 248 ? 7.832 -11.992 3.064 1 97.69 248 LYS A O 1
ATOM 2002 N N . GLU A 1 249 ? 8.398 -11.703 5.242 1 96.25 249 GLU A N 1
ATOM 2003 C CA . GLU A 1 249 ? 7.441 -10.641 5.551 1 96.25 249 GLU A CA 1
ATOM 2004 C C . GLU A 1 249 ? 7.59 -9.469 4.582 1 96.25 249 GLU A C 1
ATOM 2006 O O . GLU A 1 249 ? 6.594 -8.867 4.172 1 96.25 249 GLU A O 1
ATOM 2011 N N . ASP A 1 250 ? 8.766 -9.172 4.172 1 96.81 250 ASP A N 1
ATOM 2012 C CA . ASP A 1 250 ? 9 -7.953 3.404 1 96.81 250 ASP A CA 1
ATOM 2013 C C . ASP A 1 250 ? 9.195 -8.266 1.922 1 96.81 250 ASP A C 1
ATOM 2015 O O . ASP A 1 250 ? 9.609 -7.398 1.148 1 96.81 250 ASP A O 1
ATOM 2019 N N . ASP A 1 251 ? 8.898 -9.453 1.489 1 98.5 251 ASP A N 1
ATOM 2020 C CA . ASP A 1 251 ? 9.078 -9.844 0.095 1 98.5 251 ASP A CA 1
ATOM 2021 C C . ASP A 1 251 ? 8.016 -9.195 -0.798 1 98.5 251 ASP A C 1
ATOM 2023 O O . ASP A 1 251 ? 6.898 -8.93 -0.353 1 98.5 251 ASP A O 1
ATOM 2027 N N . ILE A 1 252 ? 8.391 -8.891 -1.965 1 98.81 252 ILE A N 1
ATOM 2028 C CA . ILE A 1 252 ? 7.512 -8.602 -3.092 1 98.81 252 ILE A CA 1
ATOM 2029 C C . ILE A 1 252 ? 7.566 -9.75 -4.098 1 98.81 252 ILE A C 1
ATOM 2031 O O . ILE A 1 252 ? 8.586 -9.961 -4.754 1 98.81 252 ILE A O 1
ATOM 2035 N N . TYR A 1 253 ? 6.48 -10.453 -4.211 1 98.88 253 TYR A N 1
ATOM 2036 C CA . TYR A 1 253 ? 6.418 -11.742 -4.879 1 98.88 253 TYR A CA 1
ATOM 2037 C C . TYR A 1 253 ? 5.695 -11.633 -6.219 1 98.88 253 TYR A C 1
ATOM 2039 O O . TYR A 1 253 ? 4.629 -11.023 -6.305 1 98.88 253 TYR A O 1
ATOM 2047 N N . TRP A 1 254 ? 6.297 -12.234 -7.273 1 98.81 254 TRP A N 1
ATOM 2048 C CA . TRP A 1 254 ? 5.672 -12.219 -8.586 1 98.81 254 TRP A CA 1
ATOM 2049 C C . TRP A 1 254 ? 5.578 -13.633 -9.164 1 98.81 254 TRP A C 1
ATOM 2051 O O . TRP A 1 254 ? 6.594 -14.227 -9.531 1 98.81 254 TRP A O 1
ATOM 2061 N N . CYS A 1 255 ? 4.402 -14.18 -9.172 1 98.5 255 CYS A N 1
ATOM 2062 C CA . CYS A 1 255 ? 4.066 -15.391 -9.898 1 98.5 255 CYS A CA 1
ATOM 2063 C C . CYS A 1 255 ? 3.445 -15.062 -11.258 1 98.5 255 CYS A C 1
ATOM 2065 O O . CYS A 1 255 ? 2.393 -14.43 -11.32 1 98.5 255 CYS A O 1
ATOM 2067 N N . THR A 1 256 ? 4.039 -15.523 -12.328 1 96.12 256 THR A N 1
ATOM 2068 C CA . THR A 1 256 ? 3.609 -15.102 -13.656 1 96.12 256 THR A CA 1
ATOM 2069 C C . THR A 1 256 ? 2.496 -16 -14.18 1 96.12 256 THR A C 1
ATOM 2071 O O . THR A 1 256 ? 1.929 -15.75 -15.242 1 96.12 256 THR A O 1
ATOM 2074 N N . ALA A 1 257 ? 2.131 -17.047 -13.445 1 94.56 257 ALA A N 1
ATOM 2075 C CA . ALA A 1 257 ? 1.14 -18 -13.914 1 94.56 257 ALA A CA 1
ATOM 2076 C C . ALA A 1 257 ? -0.264 -17.406 -13.883 1 94.56 257 ALA A C 1
ATOM 2078 O O . ALA A 1 257 ? -0.615 -16.672 -12.953 1 94.56 257 ALA A O 1
ATOM 2079 N N . ASP A 1 258 ? -1.051 -17.797 -14.883 1 91.38 258 ASP A N 1
ATOM 2080 C CA . ASP A 1 258 ? -2.457 -17.422 -14.945 1 91.38 258 ASP A CA 1
ATOM 2081 C C . ASP A 1 258 ? -3.291 -18.203 -13.938 1 91.38 258 ASP A C 1
ATOM 2083 O O . ASP A 1 258 ? -3.092 -19.406 -13.773 1 91.38 258 ASP A O 1
ATOM 2087 N N . PRO A 1 259 ? -4.258 -17.531 -13.312 1 95.5 259 PRO A N 1
ATOM 2088 C CA . PRO A 1 259 ? -5.082 -18.234 -12.32 1 95.5 259 PRO A CA 1
ATOM 2089 C C . PRO A 1 259 ? -5.914 -19.359 -12.93 1 95.5 259 PRO A C 1
ATOM 2091 O O . PRO A 1 259 ? -6.469 -20.188 -12.203 1 95.5 259 PRO A O 1
ATOM 2094 N N . GLY A 1 260 ? -6.02 -19.375 -14.242 1 92.38 260 GLY A N 1
ATOM 2095 C CA . GLY A 1 260 ? -6.695 -20.484 -14.891 1 92.38 260 GLY A CA 1
ATOM 2096 C C . GLY A 1 260 ? -5.965 -21.812 -14.727 1 92.38 260 GLY A C 1
ATOM 2097 O O . GLY A 1 260 ? -6.531 -22.875 -14.969 1 92.38 260 GLY A O 1
ATOM 2098 N N . TRP A 1 261 ? -4.746 -21.641 -14.32 1 91.56 261 TRP A N 1
ATOM 2099 C CA . TRP A 1 261 ? -3.932 -22.812 -14 1 91.56 261 TRP A CA 1
ATOM 2100 C C . TRP A 1 261 ? -3.668 -22.891 -12.5 1 91.56 261 TRP A C 1
ATOM 2102 O O . TRP A 1 261 ? -3.605 -21.875 -11.812 1 91.56 261 TRP A O 1
ATOM 2112 N N . VAL A 1 262 ? -3.449 -24.094 -12.031 1 96.88 262 VAL A N 1
ATOM 2113 C CA . VAL A 1 262 ? -3.381 -24.344 -10.594 1 96.88 262 VAL A CA 1
ATOM 2114 C C . VAL A 1 262 ? -2.26 -23.5 -9.984 1 96.88 262 VAL A C 1
ATOM 2116 O O . VAL A 1 262 ? -2.371 -23.031 -8.844 1 96.88 262 VAL A O 1
ATOM 2119 N N . THR A 1 263 ? -1.136 -23.281 -10.719 1 97.88 263 THR A N 1
ATOM 2120 C CA . THR A 1 263 ? -0.023 -22.5 -10.188 1 97.88 263 THR A CA 1
ATOM 2121 C C . THR A 1 263 ? -0.464 -21.078 -9.875 1 97.88 263 THR A C 1
ATOM 2123 O O . THR A 1 263 ? -0.083 -20.516 -8.844 1 97.88 263 THR A O 1
ATOM 2126 N N . GLY A 1 264 ? -1.284 -20.562 -10.75 1 97.44 264 GLY A N 1
ATOM 2127 C CA . GLY A 1 264 ? -1.758 -19.188 -10.57 1 97.44 264 GLY A CA 1
ATOM 2128 C C . GLY A 1 264 ? -2.727 -19.047 -9.414 1 97.44 264 GLY A C 1
ATOM 2129 O O . GLY A 1 264 ? -2.965 -17.938 -8.938 1 97.44 264 GLY A O 1
ATOM 2130 N N . THR A 1 265 ? -3.336 -20.125 -8.945 1 98.44 265 THR A N 1
ATOM 2131 C CA . THR A 1 265 ? -4.242 -20.094 -7.797 1 98.44 265 THR A CA 1
ATOM 2132 C C . THR A 1 265 ? -3.504 -20.453 -6.512 1 98.44 265 THR A C 1
ATOM 2134 O O . THR A 1 265 ? -3.441 -19.656 -5.578 1 98.44 265 THR A O 1
ATOM 2137 N N . ALA A 1 266 ? -2.816 -21.562 -6.543 1 98.81 266 ALA A N 1
ATOM 2138 C CA . ALA A 1 266 ? -2.168 -22.078 -5.34 1 98.81 266 ALA A CA 1
ATOM 2139 C C . ALA A 1 266 ? -1.036 -21.156 -4.895 1 98.81 266 ALA A C 1
ATOM 2141 O O . ALA A 1 266 ? -0.897 -20.859 -3.705 1 98.81 266 ALA A O 1
ATOM 2142 N N . TYR A 1 267 ? -0.285 -20.656 -5.879 1 98.81 267 TYR A N 1
ATOM 2143 C CA . TYR A 1 267 ? 0.899 -19.891 -5.488 1 98.81 267 TYR A CA 1
ATOM 2144 C C . TYR A 1 267 ? 0.872 -18.5 -6.082 1 98.81 267 TYR A C 1
ATOM 2146 O O . TYR A 1 267 ? 1.717 -17.656 -5.754 1 98.81 267 TYR A O 1
ATOM 2154 N N . GLY A 1 268 ? -0.083 -18.25 -6.926 1 98.5 268 GLY A N 1
ATOM 2155 C CA . GLY A 1 268 ? -0.288 -16.891 -7.387 1 98.5 268 GLY A CA 1
ATOM 2156 C C . GLY A 1 268 ? -1.275 -16.109 -6.539 1 98.5 268 GLY A C 1
ATOM 2157 O O . GLY A 1 268 ? -1.25 -14.883 -6.516 1 98.5 268 GLY A O 1
ATOM 2158 N N . ILE A 1 269 ? -2.145 -16.844 -5.848 1 98.75 269 ILE A N 1
ATOM 2159 C CA . ILE A 1 269 ? -3.16 -16.219 -5.012 1 98.75 269 ILE A CA 1
ATOM 2160 C C . ILE A 1 269 ? -2.979 -16.656 -3.561 1 98.75 269 ILE A C 1
ATOM 2162 O O . ILE A 1 269 ? -2.611 -15.844 -2.705 1 98.75 269 ILE A O 1
ATOM 2166 N N . PHE A 1 270 ? -3.004 -17.938 -3.256 1 98.88 270 PHE A N 1
ATOM 2167 C CA . PHE A 1 270 ? -3.109 -18.391 -1.876 1 98.88 270 PHE A CA 1
ATOM 2168 C C . PHE A 1 270 ? -1.744 -18.391 -1.2 1 98.88 270 PHE A C 1
ATOM 2170 O O . PHE A 1 270 ? -1.596 -17.891 -0.085 1 98.88 270 PHE A O 1
ATOM 2177 N N . GLY A 1 271 ? -0.732 -18.891 -1.89 1 98.69 271 GLY A N 1
ATOM 2178 C CA . GLY A 1 271 ? 0.594 -18.969 -1.296 1 98.69 271 GLY A CA 1
ATOM 2179 C C . GLY A 1 271 ? 1.037 -17.656 -0.671 1 98.69 271 GLY A C 1
ATOM 2180 O O . GLY A 1 271 ? 1.244 -17.578 0.542 1 98.69 271 GLY A O 1
ATOM 2181 N N . PRO A 1 272 ? 1.076 -16.609 -1.495 1 98.81 272 PRO A N 1
ATOM 2182 C CA . PRO A 1 272 ? 1.557 -15.328 -0.972 1 98.81 272 PRO A CA 1
ATOM 2183 C C . PRO A 1 272 ? 0.599 -14.711 0.044 1 98.81 272 PRO A C 1
ATOM 2185 O O . PRO A 1 272 ? 1.036 -14.203 1.079 1 98.81 272 PRO A O 1
ATOM 2188 N N . TRP A 1 273 ? -0.694 -14.773 -0.137 1 98.88 273 TRP A N 1
ATOM 2189 C CA . TRP A 1 273 ? -1.63 -14.055 0.717 1 98.88 273 TRP A CA 1
ATOM 2190 C C . TRP A 1 273 ? -1.854 -14.797 2.031 1 98.88 273 TRP A C 1
ATOM 2192 O O . TRP A 1 273 ? -2.062 -14.172 3.074 1 98.88 273 TRP A O 1
ATOM 2202 N N . LEU A 1 274 ? -1.769 -16.125 2.01 1 98.88 274 LEU A N 1
ATOM 2203 C CA . LEU A 1 274 ? -1.822 -16.859 3.275 1 98.88 274 LEU A CA 1
ATOM 2204 C C . LEU A 1 274 ? -0.647 -16.469 4.168 1 98.88 274 LEU A C 1
ATOM 2206 O O . LEU A 1 274 ? -0.736 -16.578 5.395 1 98.88 274 LEU A O 1
ATOM 2210 N N . ASN A 1 275 ? 0.439 -16.031 3.529 1 98.75 275 ASN A N 1
ATOM 2211 C CA . ASN A 1 275 ? 1.638 -15.656 4.27 1 98.75 275 ASN A CA 1
ATOM 2212 C C . ASN A 1 275 ? 1.729 -14.141 4.449 1 98.75 275 ASN A C 1
ATOM 2214 O O . ASN A 1 275 ? 2.732 -13.633 4.949 1 98.75 275 ASN A O 1
ATOM 2218 N N . GLY A 1 276 ? 0.714 -13.375 4.016 1 98.62 276 GLY A N 1
ATOM 2219 C CA . GLY A 1 276 ? 0.679 -11.93 4.184 1 98.62 276 GLY A CA 1
ATOM 2220 C C . GLY A 1 276 ? 1.7 -11.203 3.332 1 98.62 276 GLY A C 1
ATOM 2221 O O . GLY A 1 276 ? 2.213 -10.148 3.727 1 98.62 276 GLY A O 1
ATOM 2222 N N . VAL A 1 277 ? 2.045 -11.758 2.189 1 98.69 277 VAL A N 1
ATOM 2223 C CA . VAL A 1 277 ? 3.109 -11.219 1.348 1 98.69 277 VAL A CA 1
ATOM 2224 C C . VAL A 1 277 ? 2.504 -10.414 0.203 1 98.69 277 VAL A C 1
ATOM 2226 O O . VAL A 1 277 ? 1.401 -10.711 -0.263 1 98.69 277 VAL A O 1
ATOM 2229 N N . THR A 1 278 ? 3.201 -9.352 -0.24 1 98.88 278 THR A N 1
ATOM 2230 C CA . THR A 1 278 ? 2.789 -8.516 -1.365 1 98.88 278 THR A CA 1
ATOM 2231 C C . THR A 1 278 ? 2.922 -9.281 -2.68 1 98.88 278 THR A C 1
ATOM 2233 O O . THR A 1 278 ? 3.961 -9.883 -2.951 1 98.88 278 THR A O 1
ATOM 2236 N N . ASN A 1 279 ? 1.831 -9.219 -3.377 1 98.62 279 ASN A N 1
ATOM 2237 C CA . ASN A 1 279 ? 1.743 -9.914 -4.656 1 98.62 279 ASN A CA 1
ATOM 2238 C C . ASN A 1 279 ? 1.752 -8.938 -5.828 1 98.62 279 ASN A C 1
ATOM 2240 O O . ASN A 1 279 ? 1.097 -7.895 -5.773 1 98.62 279 ASN A O 1
ATOM 2244 N N . VAL A 1 280 ? 2.529 -9.266 -6.891 1 98.69 280 VAL A N 1
ATOM 2245 C CA . VAL A 1 280 ? 2.574 -8.469 -8.109 1 98.69 280 VAL A CA 1
ATOM 2246 C C . VAL A 1 280 ? 1.879 -9.219 -9.242 1 98.69 280 VAL A C 1
ATOM 2248 O O . VAL A 1 280 ? 2.178 -10.391 -9.492 1 98.69 280 VAL A O 1
ATOM 2251 N N . VAL A 1 281 ? 0.963 -8.578 -9.891 1 98.19 281 VAL A N 1
ATOM 2252 C CA . VAL A 1 281 ? 0.288 -9.117 -11.062 1 98.19 281 VAL A CA 1
ATOM 2253 C C . VAL A 1 281 ? 0.519 -8.203 -12.266 1 98.19 281 VAL A C 1
ATOM 2255 O O . VAL A 1 281 ? 0.117 -7.035 -12.25 1 98.19 281 VAL A O 1
ATOM 2258 N N . VAL A 1 282 ? 1.188 -8.727 -13.227 1 96 282 VAL A N 1
ATOM 2259 C CA . VAL A 1 282 ? 1.468 -7.98 -14.445 1 96 282 VAL A CA 1
ATOM 2260 C C . VAL A 1 282 ? 0.701 -8.594 -15.617 1 96 282 VAL A C 1
ATOM 2262 O O . VAL A 1 282 ? 0.856 -9.781 -15.914 1 96 282 VAL A O 1
ATOM 2265 N N . GLY A 1 283 ? -0.159 -7.789 -16.188 1 89.19 283 GLY A N 1
ATOM 2266 C CA . GLY A 1 283 ? -0.876 -8.242 -17.375 1 89.19 283 GLY A CA 1
ATOM 2267 C C . GLY A 1 283 ? -0.141 -7.949 -18.656 1 89.19 283 GLY A C 1
ATOM 2268 O O . GLY A 1 283 ? 1.027 -7.555 -18.641 1 89.19 283 GLY A O 1
ATOM 2269 N N . GLY A 1 284 ? -0.696 -8.344 -19.766 1 80.75 284 GLY A N 1
ATOM 2270 C CA . GLY A 1 284 ? -0.114 -8.078 -21.062 1 80.75 284 GLY A CA 1
ATOM 2271 C C . GLY A 1 284 ? 0.728 -9.219 -21.594 1 80.75 284 GLY A C 1
ATOM 2272 O O . GLY A 1 284 ? 0.863 -10.258 -20.938 1 80.75 284 GLY A O 1
ATOM 2273 N N . ARG A 1 285 ? 1.283 -8.992 -22.766 1 78 285 ARG A N 1
ATOM 2274 C CA . ARG A 1 285 ? 2.09 -10.016 -23.422 1 78 285 ARG A CA 1
ATOM 2275 C C . ARG A 1 285 ? 3.52 -10.008 -22.891 1 78 285 ARG A C 1
ATOM 2277 O O . ARG A 1 285 ? 4.023 -8.969 -22.469 1 78 285 ARG A O 1
ATOM 2284 N N . PHE A 1 286 ? 4.051 -11.117 -23.016 1 86.12 286 PHE A N 1
ATOM 2285 C CA . PHE A 1 286 ? 5.441 -11.258 -22.594 1 86.12 286 PHE A CA 1
ATOM 2286 C C . PHE A 1 286 ? 6.363 -10.453 -23.5 1 86.12 286 PHE A C 1
ATOM 2288 O O . PHE A 1 286 ? 6.215 -10.477 -24.719 1 86.12 286 PHE A O 1
ATOM 2295 N N . SER A 1 287 ? 7.234 -9.75 -22.938 1 88.06 287 SER A N 1
ATOM 2296 C CA . SER A 1 287 ? 8.469 -9.25 -23.531 1 88.06 287 SER A CA 1
ATOM 2297 C C . SER A 1 287 ? 9.578 -9.148 -22.484 1 88.06 287 SER A C 1
ATOM 2299 O O . SER A 1 287 ? 9.305 -8.898 -21.297 1 88.06 287 SER A O 1
ATOM 2301 N N . PRO A 1 288 ? 10.719 -9.445 -22.938 1 91.81 288 PRO A N 1
ATOM 2302 C CA . PRO A 1 288 ? 11.812 -9.328 -21.969 1 91.81 288 PRO A CA 1
ATOM 2303 C C . PRO A 1 288 ? 11.844 -7.961 -21.281 1 91.81 288 PRO A C 1
ATOM 2305 O O . PRO A 1 288 ? 12.062 -7.879 -20.078 1 91.81 288 PRO A O 1
ATOM 2308 N N . GLN A 1 289 ? 11.562 -6.934 -22.047 1 93.31 289 GLN A N 1
ATOM 2309 C CA . GLN A 1 289 ? 11.586 -5.574 -21.531 1 93.31 289 GLN A CA 1
ATOM 2310 C C . GLN A 1 289 ? 10.516 -5.375 -20.453 1 93.31 289 GLN A C 1
ATOM 2312 O O . GLN A 1 289 ? 10.789 -4.816 -19.391 1 93.31 289 GLN A O 1
ATOM 2317 N N . ALA A 1 290 ? 9.367 -5.875 -20.734 1 93.44 290 ALA A N 1
ATOM 2318 C CA . ALA A 1 290 ? 8.258 -5.711 -19.797 1 93.44 290 ALA A CA 1
ATOM 2319 C C . ALA A 1 290 ? 8.516 -6.465 -18.5 1 93.44 290 ALA A C 1
ATOM 2321 O O . ALA A 1 290 ? 8.227 -5.961 -17.406 1 93.44 290 ALA A O 1
ATOM 2322 N N . TRP A 1 291 ? 9.078 -7.609 -18.609 1 95.5 291 TRP A N 1
ATOM 2323 C CA . TRP A 1 291 ? 9.258 -8.438 -17.422 1 95.5 291 TRP A CA 1
ATOM 2324 C C . TRP A 1 291 ? 10.414 -7.926 -16.578 1 95.5 291 TRP A C 1
ATOM 2326 O O . TRP A 1 291 ? 10.289 -7.793 -15.359 1 95.5 291 TRP A O 1
ATOM 2336 N N . TYR A 1 292 ? 11.578 -7.602 -17.266 1 96.5 292 TYR A N 1
ATOM 2337 C CA . TYR A 1 292 ? 12.672 -7.004 -16.516 1 96.5 292 TYR A CA 1
ATOM 2338 C C . TYR A 1 292 ? 12.266 -5.656 -15.93 1 96.5 292 TYR A C 1
ATOM 2340 O O . TYR A 1 292 ? 12.625 -5.324 -14.797 1 96.5 292 TYR A O 1
ATOM 2348 N N . GLY A 1 293 ? 11.508 -4.926 -16.734 1 96.06 293 GLY A N 1
ATOM 2349 C CA . GLY A 1 293 ? 10.984 -3.654 -16.266 1 96.06 293 GLY A CA 1
ATOM 2350 C C . GLY A 1 293 ? 10.109 -3.789 -15.023 1 96.06 293 GLY A C 1
ATOM 2351 O O . GLY A 1 293 ? 10.172 -2.953 -14.125 1 96.06 293 GLY A O 1
ATOM 2352 N N . ALA A 1 294 ? 9.281 -4.789 -14.953 1 96.81 294 ALA A N 1
ATOM 2353 C CA . ALA A 1 294 ? 8.406 -5.035 -13.805 1 96.81 294 ALA A CA 1
ATOM 2354 C C . ALA A 1 294 ? 9.227 -5.359 -12.555 1 96.81 294 ALA A C 1
ATOM 2356 O O . ALA A 1 294 ? 8.914 -4.887 -11.461 1 96.81 294 ALA A O 1
ATOM 2357 N N . ILE A 1 295 ? 10.273 -6.188 -12.727 1 97.94 295 ILE A N 1
ATOM 2358 C CA . ILE A 1 295 ? 11.141 -6.535 -11.602 1 97.94 295 ILE A CA 1
ATOM 2359 C C . ILE A 1 295 ? 11.766 -5.266 -11.023 1 97.94 295 ILE A C 1
ATOM 2361 O O . ILE A 1 295 ? 11.758 -5.066 -9.805 1 97.94 295 ILE A O 1
ATOM 2365 N N . GLU A 1 296 ? 12.25 -4.426 -11.898 1 96.88 296 GLU A N 1
ATOM 2366 C CA . GLU A 1 296 ? 12.875 -3.18 -11.469 1 96.88 296 GLU A CA 1
ATOM 2367 C C . GLU A 1 296 ? 11.852 -2.232 -10.852 1 96.88 296 GLU A C 1
ATOM 2369 O O . GLU A 1 296 ? 12.07 -1.692 -9.766 1 96.88 296 GLU A O 1
ATOM 2374 N N . GLU A 1 297 ? 10.742 -2.055 -11.492 1 96.06 297 GLU A N 1
ATOM 2375 C CA . GLU A 1 297 ? 9.727 -1.076 -11.109 1 96.06 297 GLU A CA 1
ATOM 2376 C C . GLU A 1 297 ? 9.164 -1.383 -9.719 1 96.06 297 GLU A C 1
ATOM 2378 O O . GLU A 1 297 ? 8.984 -0.478 -8.906 1 96.06 297 GLU A O 1
ATOM 2383 N N . TYR A 1 298 ? 8.891 -2.576 -9.398 1 97.81 298 TYR A N 1
ATOM 2384 C CA . TYR A 1 298 ? 8.219 -2.918 -8.148 1 97.81 298 TYR A CA 1
ATOM 2385 C C . TYR A 1 298 ? 9.219 -3.396 -7.102 1 97.81 298 TYR A C 1
ATOM 2387 O O . TYR A 1 298 ? 8.891 -3.5 -5.918 1 97.81 298 TYR A O 1
ATOM 2395 N N . GLY A 1 299 ? 10.445 -3.695 -7.559 1 97.94 299 GLY A N 1
ATOM 2396 C CA . GLY A 1 299 ? 11.414 -4.281 -6.645 1 97.94 299 GLY A CA 1
ATOM 2397 C C . GLY A 1 299 ? 11.086 -5.715 -6.27 1 97.94 299 GLY A C 1
ATOM 2398 O O . GLY A 1 299 ? 11.086 -6.066 -5.086 1 97.94 299 GLY A O 1
ATOM 2399 N N . VAL A 1 300 ? 10.812 -6.543 -7.266 1 98.69 300 VAL A N 1
ATOM 2400 C CA . VAL A 1 300 ? 10.453 -7.938 -7.031 1 98.69 300 VAL A CA 1
ATOM 2401 C C . VAL A 1 300 ? 11.609 -8.664 -6.352 1 98.69 300 VAL A C 1
ATOM 2403 O O . VAL A 1 300 ? 12.766 -8.516 -6.758 1 98.69 300 VAL A O 1
ATOM 2406 N N . THR A 1 301 ? 11.289 -9.43 -5.301 1 98.56 301 THR A N 1
ATOM 2407 C CA . THR A 1 301 ? 12.344 -10.125 -4.566 1 98.56 301 THR A CA 1
ATOM 2408 C C . THR A 1 301 ? 12.281 -11.625 -4.828 1 98.56 301 THR A C 1
ATOM 2410 O O . THR A 1 301 ? 13.305 -12.312 -4.766 1 98.56 301 THR A O 1
ATOM 2413 N N . VAL A 1 302 ? 11.094 -12.156 -5.074 1 98.88 302 VAL A N 1
ATOM 2414 C CA . VAL A 1 302 ? 10.891 -13.57 -5.395 1 98.88 302 VAL A CA 1
ATOM 2415 C C . VAL A 1 302 ? 10.102 -13.695 -6.695 1 98.88 302 VAL A C 1
ATOM 2417 O O . VAL A 1 302 ? 9.023 -13.125 -6.836 1 98.88 302 VAL A O 1
ATOM 2420 N N . TRP A 1 303 ? 10.695 -14.422 -7.664 1 98.69 303 TRP A N 1
ATOM 2421 C CA . TRP A 1 303 ? 10.156 -14.539 -9.016 1 98.69 303 TRP A CA 1
ATOM 2422 C C . TRP A 1 303 ? 9.867 -15.992 -9.359 1 98.69 303 TRP A C 1
ATOM 2424 O O . TRP A 1 303 ? 10.773 -16.828 -9.352 1 98.69 303 TRP A O 1
ATOM 2434 N N . TYR A 1 304 ? 8.578 -16.328 -9.586 1 98.62 304 TYR A N 1
ATOM 2435 C CA . TYR A 1 304 ? 8.117 -17.688 -9.875 1 98.62 304 TYR A CA 1
ATOM 2436 C C . TYR A 1 304 ? 7.512 -17.766 -11.273 1 98.62 304 TYR A C 1
ATOM 2438 O O . TYR A 1 304 ? 6.434 -17.219 -11.523 1 98.62 304 TYR A O 1
ATOM 2446 N N . SER A 1 305 ? 8.234 -18.469 -12.211 1 96.62 305 SER A N 1
ATOM 2447 C CA . SER A 1 305 ? 7.797 -18.484 -13.602 1 96.62 305 SER A CA 1
ATOM 2448 C C . SER A 1 305 ? 8.086 -19.828 -14.25 1 96.62 305 SER A C 1
ATOM 2450 O O . SER A 1 305 ? 8.461 -20.781 -13.578 1 96.62 305 SER A O 1
ATOM 2452 N N . ALA A 1 306 ? 7.77 -19.922 -15.539 1 91.69 306 ALA A N 1
ATOM 2453 C CA . ALA A 1 306 ? 7.895 -21.172 -16.266 1 91.69 306 ALA A CA 1
ATOM 2454 C C . ALA A 1 306 ? 9.195 -21.219 -17.062 1 91.69 306 ALA A C 1
ATOM 2456 O O . ALA A 1 306 ? 9.719 -20.188 -17.469 1 91.69 306 ALA A O 1
ATOM 2457 N N . PRO A 1 307 ? 9.719 -22.438 -17.344 1 90 307 PRO A N 1
ATOM 2458 C CA . PRO A 1 307 ? 10.93 -22.578 -18.156 1 90 307 PRO A CA 1
ATOM 2459 C C . PRO A 1 307 ? 10.812 -21.891 -19.516 1 90 307 PRO A C 1
ATOM 2461 O O . PRO A 1 307 ? 11.781 -21.312 -20.016 1 90 307 PRO A O 1
ATOM 2464 N N . THR A 1 308 ? 9.633 -21.891 -20.062 1 80.06 308 THR A N 1
ATOM 2465 C CA . THR A 1 308 ? 9.422 -21.25 -21.344 1 80.06 308 THR A CA 1
ATOM 2466 C C . THR A 1 308 ? 9.75 -19.766 -21.281 1 80.06 308 THR A C 1
ATOM 2468 O O . THR A 1 308 ? 10.43 -19.234 -22.156 1 80.06 308 THR A O 1
ATOM 2471 N N . ALA A 1 309 ? 9.289 -19.141 -20.266 1 88.25 309 ALA A N 1
ATOM 2472 C CA . ALA A 1 309 ? 9.594 -17.734 -20.078 1 88.25 309 ALA A CA 1
ATOM 2473 C C . ALA A 1 309 ? 11.094 -17.5 -19.922 1 88.25 309 ALA A C 1
ATOM 2475 O O . ALA A 1 309 ? 11.656 -16.578 -20.516 1 88.25 309 ALA A O 1
ATOM 2476 N N . PHE A 1 310 ? 11.773 -18.344 -19.188 1 92.06 310 PHE A N 1
ATOM 2477 C CA . PHE A 1 310 ? 13.211 -18.203 -18.984 1 92.06 310 PHE A CA 1
ATOM 2478 C C . PHE A 1 310 ? 13.969 -18.438 -20.281 1 92.06 310 PHE A C 1
ATOM 2480 O O . PHE A 1 310 ? 14.945 -17.734 -20.578 1 92.06 310 PHE A O 1
ATOM 2487 N N . ARG A 1 311 ? 13.508 -19.422 -21.062 1 84.31 311 ARG A N 1
ATOM 2488 C CA . ARG A 1 311 ? 14.125 -19.672 -22.359 1 84.31 311 ARG A CA 1
ATOM 2489 C C . ARG A 1 311 ? 13.977 -18.469 -23.281 1 84.31 311 ARG A C 1
ATOM 2491 O O . ARG A 1 311 ? 14.898 -18.125 -24.031 1 84.31 311 ARG A O 1
ATOM 2498 N N . MET A 1 312 ? 12.82 -17.828 -23.188 1 81.69 312 MET A N 1
ATOM 2499 C CA . MET A 1 312 ? 12.594 -16.641 -23.984 1 81.69 312 MET A CA 1
ATOM 2500 C C . MET A 1 312 ? 13.516 -15.5 -23.547 1 81.69 312 MET A C 1
ATOM 2502 O O . MET A 1 312 ? 14.039 -14.766 -24.375 1 81.69 312 MET A O 1
ATOM 2506 N N . LEU A 1 313 ? 13.695 -15.398 -22.312 1 90.25 313 LEU A N 1
ATOM 2507 C CA . LEU A 1 313 ? 14.625 -14.398 -21.797 1 90.25 313 LEU A CA 1
ATOM 2508 C C . LEU A 1 313 ? 16.062 -14.719 -22.219 1 90.25 313 LEU A C 1
ATOM 2510 O O . LEU A 1 313 ? 16.812 -13.82 -22.578 1 90.25 313 LEU A O 1
ATOM 2514 N N . MET A 1 314 ? 16.438 -15.992 -22.203 1 84.81 314 MET A N 1
ATOM 2515 C CA . MET A 1 314 ? 17.734 -16.453 -22.656 1 84.81 314 MET A CA 1
ATOM 2516 C C . MET A 1 314 ? 17.953 -16.094 -24.125 1 84.81 314 MET A C 1
ATOM 2518 O O . MET A 1 314 ? 19.031 -15.648 -24.516 1 84.81 314 MET A O 1
ATOM 2522 N N . GLY A 1 315 ? 16.922 -16.266 -24.875 1 81.5 315 GLY A N 1
ATOM 2523 C CA . GLY A 1 315 ? 17 -16 -26.297 1 81.5 315 GLY A CA 1
ATOM 2524 C C . GLY A 1 315 ? 17.172 -14.523 -26.625 1 81.5 315 GLY A C 1
ATOM 2525 O O . GLY A 1 315 ? 17.688 -14.18 -27.688 1 81.5 315 GLY A O 1
ATOM 2526 N N . ALA A 1 316 ? 16.641 -13.695 -25.75 1 81.12 316 ALA A N 1
ATOM 2527 C CA . ALA A 1 316 ? 16.734 -12.25 -25.969 1 81.12 316 ALA A CA 1
ATOM 2528 C C . ALA A 1 316 ? 18.172 -11.766 -25.828 1 81.12 316 ALA A C 1
ATOM 2530 O O . ALA A 1 316 ? 18.5 -10.656 -26.266 1 81.12 316 ALA A O 1
ATOM 2531 N N . GLY A 1 317 ? 19.078 -12.539 -25.344 1 79.38 317 GLY A N 1
ATOM 2532 C CA . GLY A 1 317 ? 20.484 -12.195 -25.25 1 79.38 317 GLY A CA 1
ATOM 2533 C C . GLY A 1 317 ? 20.844 -11.516 -23.938 1 79.38 317 GLY A C 1
ATOM 2534 O O . GLY A 1 317 ? 19.969 -11.008 -23.234 1 79.38 317 GLY A O 1
ATOM 2535 N N . PRO A 1 318 ? 22.094 -11.484 -23.641 1 77.56 318 PRO A N 1
ATOM 2536 C CA . PRO A 1 318 ? 22.547 -10.992 -22.344 1 77.56 318 PRO A CA 1
ATOM 2537 C C . PRO A 1 318 ? 22.562 -9.469 -22.266 1 77.56 318 PRO A C 1
ATOM 2539 O O . PRO A 1 318 ? 22.609 -8.906 -21.156 1 77.56 318 PRO A O 1
ATOM 2542 N N . ASN A 1 319 ? 22.391 -8.82 -23.281 1 83.56 319 ASN A N 1
ATOM 2543 C CA . ASN A 1 319 ? 22.562 -7.367 -23.297 1 83.56 319 ASN A CA 1
ATOM 2544 C C . ASN A 1 319 ? 21.328 -6.66 -22.75 1 83.56 319 ASN A C 1
ATOM 2546 O O . ASN A 1 319 ? 21.422 -5.582 -22.156 1 83.56 319 ASN A O 1
ATOM 2550 N N . ILE A 1 320 ? 20.234 -7.293 -22.828 1 88.25 320 ILE A N 1
ATOM 2551 C CA . ILE A 1 320 ? 19 -6.617 -22.438 1 88.25 320 ILE A CA 1
ATOM 2552 C C . ILE A 1 320 ? 18.922 -6.535 -20.922 1 88.25 320 ILE A C 1
ATOM 2554 O O . ILE A 1 320 ? 18.406 -5.551 -20.375 1 88.25 320 ILE A O 1
ATOM 2558 N N . ILE A 1 321 ? 19.453 -7.461 -20.266 1 89.69 321 ILE A N 1
ATOM 2559 C CA . ILE A 1 321 ? 19.328 -7.582 -18.812 1 89.69 321 ILE A CA 1
ATOM 2560 C C . ILE A 1 321 ? 20.078 -6.441 -18.125 1 89.69 321 ILE A C 1
ATOM 2562 O O . ILE A 1 321 ? 19.672 -5.957 -17.078 1 89.69 321 ILE A O 1
ATOM 2566 N N . GLY A 1 322 ? 21.125 -6.008 -18.688 1 90.19 322 GLY A N 1
ATOM 2567 C CA . GLY A 1 322 ? 21.953 -4.953 -18.125 1 90.19 322 GLY A CA 1
ATOM 2568 C C . GLY A 1 322 ? 21.266 -3.609 -18.078 1 90.19 322 GLY A C 1
ATOM 2569 O O . GLY A 1 322 ? 21.688 -2.709 -17.344 1 90.19 322 GLY A O 1
ATOM 2570 N N . LYS A 1 323 ? 20.219 -3.5 -18.797 1 92.56 323 LYS A N 1
ATOM 2571 C CA . LYS A 1 323 ? 19.484 -2.24 -18.859 1 92.56 323 LYS A CA 1
ATOM 2572 C C . LYS A 1 323 ? 18.562 -2.078 -17.656 1 92.56 323 LYS A C 1
ATOM 2574 O O . LYS A 1 323 ? 17.984 -1.009 -17.438 1 92.56 323 LYS A O 1
ATOM 2579 N N . TYR A 1 324 ? 18.438 -3.055 -16.828 1 94.69 324 TYR A N 1
ATOM 2580 C CA . TYR A 1 324 ? 17.5 -3.037 -15.703 1 94.69 324 TYR A CA 1
ATOM 2581 C C . TYR A 1 324 ? 18.203 -3.389 -14.398 1 94.69 324 TYR A C 1
ATOM 2583 O O . TYR A 1 324 ? 19.172 -4.145 -14.391 1 94.69 324 TYR A O 1
ATOM 2591 N N . ASN A 1 325 ? 17.734 -2.77 -13.367 1 94.56 325 ASN A N 1
ATOM 2592 C CA . ASN A 1 325 ? 18.219 -3.111 -12.031 1 94.56 325 ASN A CA 1
ATOM 2593 C C . ASN A 1 325 ? 17.438 -4.277 -11.438 1 94.56 325 ASN A C 1
ATOM 2595 O O . ASN A 1 325 ? 16.297 -4.109 -10.984 1 94.56 325 ASN A O 1
ATOM 2599 N N . LEU A 1 326 ? 18.062 -5.461 -11.398 1 96.44 326 LEU A N 1
ATOM 2600 C CA . LEU A 1 326 ? 17.391 -6.652 -10.891 1 96.44 326 LEU A CA 1
ATOM 2601 C C . LEU A 1 326 ? 17.953 -7.043 -9.523 1 96.44 326 LEU A C 1
ATOM 2603 O O . LEU A 1 326 ? 17.781 -8.18 -9.086 1 96.44 326 LEU A O 1
ATOM 2607 N N . SER A 1 327 ? 18.641 -6.062 -8.867 1 95.44 327 SER A N 1
ATOM 2608 C CA . SER A 1 327 ? 19.391 -6.363 -7.652 1 95.44 327 SER A CA 1
ATOM 2609 C C . SER A 1 327 ? 18.453 -6.73 -6.504 1 95.44 327 SER A C 1
ATOM 2611 O O . SER A 1 327 ? 18.906 -7.273 -5.488 1 95.44 327 SER A O 1
ATOM 2613 N N . THR A 1 328 ? 17.172 -6.445 -6.672 1 96.81 328 THR A N 1
ATOM 2614 C CA . THR A 1 328 ? 16.219 -6.762 -5.609 1 96.81 328 THR A CA 1
ATOM 2615 C C . THR A 1 328 ? 15.93 -8.258 -5.582 1 96.81 328 THR A C 1
ATOM 2617 O O . THR A 1 328 ? 15.469 -8.789 -4.566 1 96.81 328 THR A O 1
ATOM 2620 N N . LEU A 1 329 ? 16.156 -9.008 -6.684 1 97.5 329 LEU A N 1
ATOM 2621 C CA . LEU A 1 329 ? 15.852 -10.438 -6.766 1 97.5 329 LEU A CA 1
ATOM 2622 C C . LEU A 1 329 ? 16.734 -11.234 -5.805 1 97.5 329 LEU A C 1
ATOM 2624 O O . LEU A 1 329 ? 17.953 -11.07 -5.801 1 97.5 329 LEU A O 1
ATOM 2628 N N . ARG A 1 330 ? 16.078 -12.023 -5.008 1 97 330 ARG A N 1
ATOM 2629 C CA . ARG A 1 330 ? 16.875 -12.859 -4.113 1 97 330 ARG A CA 1
ATOM 2630 C C . ARG A 1 330 ? 16.594 -14.336 -4.352 1 97 330 ARG A C 1
ATOM 2632 O O . ARG A 1 330 ? 17.359 -15.195 -3.914 1 97 330 ARG A O 1
ATOM 2639 N N . HIS A 1 331 ? 15.453 -14.656 -4.977 1 97.88 331 HIS A N 1
ATOM 2640 C CA . HIS A 1 331 ? 15.031 -16.047 -5.141 1 97.88 331 HIS A CA 1
ATOM 2641 C C . HIS A 1 331 ? 14.219 -16.219 -6.422 1 97.88 331 HIS A C 1
ATOM 2643 O O . HIS A 1 331 ? 13.312 -15.445 -6.703 1 97.88 331 HIS A O 1
ATOM 2649 N N . VAL A 1 332 ? 14.586 -17.156 -7.309 1 98.38 332 VAL A N 1
ATOM 2650 C CA . VAL A 1 332 ? 13.938 -17.422 -8.586 1 98.38 332 VAL A CA 1
ATOM 2651 C C . VAL A 1 332 ? 13.57 -18.906 -8.688 1 98.38 332 VAL A C 1
ATOM 2653 O O . VAL A 1 332 ? 14.383 -19.781 -8.375 1 98.38 332 VAL A O 1
ATOM 2656 N N . LEU A 1 333 ? 12.32 -19.156 -9.102 1 98.62 333 LEU A N 1
ATOM 2657 C CA . LEU A 1 333 ? 11.828 -20.531 -9.18 1 98.62 333 LEU A CA 1
ATOM 2658 C C . LEU A 1 333 ? 11.109 -20.766 -10.5 1 98.62 333 LEU A C 1
ATOM 2660 O O . LEU A 1 333 ? 10.664 -19.812 -11.156 1 98.62 333 LEU A O 1
ATOM 2664 N N . SER A 1 334 ? 11.047 -22.078 -10.812 1 97.19 334 SER A N 1
ATOM 2665 C CA . SER A 1 334 ? 10.43 -22.516 -12.062 1 97.19 334 SER A CA 1
ATOM 2666 C C . SER A 1 334 ? 9.359 -23.562 -11.812 1 97.19 334 SER A C 1
ATOM 2668 O O . SER A 1 334 ? 9.469 -24.359 -10.867 1 97.19 334 SER A O 1
ATOM 2670 N N . VAL A 1 335 ? 8.383 -23.594 -12.68 1 95.81 335 VAL A N 1
ATOM 2671 C CA . VAL A 1 335 ? 7.273 -24.531 -12.531 1 95.81 335 VAL A CA 1
ATOM 2672 C C . VAL A 1 335 ? 6.621 -24.781 -13.891 1 95.81 335 VAL A C 1
ATOM 2674 O O . VAL A 1 335 ? 6.762 -23.969 -14.812 1 95.81 335 VAL A O 1
ATOM 2677 N N . GLY A 1 336 ? 5.949 -25.891 -13.977 1 88.81 336 GLY A N 1
ATOM 2678 C CA . GLY A 1 336 ? 5.043 -26.109 -15.094 1 88.81 336 GLY A CA 1
ATOM 2679 C C . GLY A 1 336 ? 5.605 -27.062 -16.141 1 88.81 336 GLY A C 1
ATOM 2680 O O . GLY A 1 336 ? 4.855 -27.734 -16.844 1 88.81 336 GLY A O 1
ATOM 2681 N N . GLU A 1 337 ? 6.914 -26.984 -16.328 1 82 337 GLU A N 1
ATOM 2682 C CA . GLU A 1 337 ? 7.676 -27.844 -17.219 1 82 337 GLU A CA 1
ATOM 2683 C C . GLU A 1 337 ? 8.992 -28.281 -16.578 1 82 337 GLU A C 1
ATOM 2685 O O . GLU A 1 337 ? 9.492 -27.625 -15.672 1 82 337 GLU A O 1
ATOM 2690 N N . PRO A 1 338 ? 9.383 -29.438 -17.125 1 86.06 338 PRO A N 1
ATOM 2691 C CA . PRO A 1 338 ? 10.727 -29.766 -16.641 1 86.06 338 PRO A CA 1
ATOM 2692 C C . PRO A 1 338 ? 11.734 -28.641 -16.906 1 86.06 338 PRO A C 1
ATOM 2694 O O . PRO A 1 338 ? 11.688 -28 -17.953 1 86.06 338 PRO A O 1
ATOM 2697 N N . LEU A 1 339 ? 12.547 -28.406 -15.953 1 89.81 339 LEU A N 1
ATOM 2698 C CA . LEU A 1 339 ? 13.547 -27.344 -16.047 1 89.81 339 LEU A CA 1
ATOM 2699 C C . LEU A 1 339 ? 14.867 -27.891 -16.578 1 89.81 339 LEU A C 1
ATOM 2701 O O . LEU A 1 339 ? 15.57 -28.625 -15.875 1 89.81 339 LEU A O 1
ATOM 2705 N N . ASN A 1 340 ? 15.195 -27.5 -17.812 1 84 340 ASN A N 1
ATOM 2706 C CA . ASN A 1 340 ? 16.406 -27.984 -18.453 1 84 340 ASN A CA 1
ATOM 2707 C C . ASN A 1 340 ? 17.656 -27.453 -17.766 1 84 340 ASN A C 1
ATOM 2709 O O . ASN A 1 340 ? 17.688 -26.297 -17.344 1 84 340 ASN A O 1
ATOM 2713 N N . PRO A 1 341 ? 18.703 -28.25 -17.719 1 88.69 341 PRO A N 1
ATOM 2714 C CA . PRO A 1 341 ? 19.953 -27.797 -17.109 1 88.69 341 PRO A CA 1
ATOM 2715 C C . PRO A 1 341 ? 20.484 -26.5 -17.719 1 88.69 341 PRO A C 1
ATOM 2717 O O . PRO A 1 341 ? 21.109 -25.703 -17.031 1 88.69 341 PRO A O 1
ATOM 2720 N N . GLU A 1 342 ? 20.203 -26.297 -18.984 1 83.5 342 GLU A N 1
ATOM 2721 C CA . GLU A 1 342 ? 20.688 -25.109 -19.672 1 83.5 342 GLU A CA 1
ATOM 2722 C C . GLU A 1 342 ? 20.094 -23.844 -19.062 1 83.5 342 GLU A C 1
ATOM 2724 O O . GLU A 1 342 ? 20.781 -22.812 -18.969 1 83.5 342 GLU A O 1
ATOM 2729 N N . VAL A 1 343 ? 18.844 -23.922 -18.734 1 89.31 343 VAL A N 1
ATOM 2730 C CA . VAL A 1 343 ? 18.172 -22.781 -18.125 1 89.31 343 VAL A CA 1
ATOM 2731 C C . VAL A 1 343 ? 18.75 -22.516 -16.734 1 89.31 343 VAL A C 1
ATOM 2733 O O . VAL A 1 343 ? 18.906 -21.359 -16.328 1 89.31 343 VAL A O 1
ATOM 2736 N N . VAL A 1 344 ? 19.094 -23.578 -16.047 1 92.69 344 VAL A N 1
ATOM 2737 C CA . VAL A 1 344 ? 19.703 -23.469 -14.727 1 92.69 344 VAL A CA 1
ATOM 2738 C C . VAL A 1 344 ? 21.062 -22.797 -14.844 1 92.69 344 VAL A C 1
ATOM 2740 O O . VAL A 1 344 ? 21.406 -21.906 -14.055 1 92.69 344 VAL A O 1
ATOM 2743 N N . LYS A 1 345 ? 21.828 -23.219 -15.82 1 90.31 345 LYS A N 1
ATOM 2744 C CA . LYS A 1 345 ? 23.141 -22.625 -16.062 1 90.31 345 LYS A CA 1
ATOM 2745 C C . LYS A 1 345 ? 23.016 -21.141 -16.422 1 90.31 345 LYS A C 1
ATOM 2747 O O . LYS A 1 345 ? 23.781 -20.312 -15.914 1 90.31 345 LYS A O 1
ATOM 2752 N N . TRP A 1 346 ? 22.125 -20.875 -17.297 1 90.38 346 TRP A N 1
ATOM 2753 C CA . TRP A 1 346 ? 21.859 -19.484 -17.672 1 90.38 346 TRP A CA 1
ATOM 2754 C C . TRP A 1 346 ? 21.531 -18.641 -16.453 1 90.38 346 TRP A C 1
ATOM 2756 O O . TRP A 1 346 ? 22.016 -17.516 -16.312 1 90.38 346 TRP A O 1
ATOM 2766 N N . GLY A 1 347 ? 20.641 -19.172 -15.609 1 94.5 347 GLY A N 1
ATOM 2767 C CA . GLY A 1 347 ? 20.281 -18.469 -14.383 1 94.5 347 GLY A CA 1
ATOM 2768 C C . GLY A 1 347 ? 21.484 -18.109 -13.531 1 94.5 347 GLY A C 1
ATOM 2769 O O . GLY A 1 347 ? 21.594 -16.969 -13.055 1 94.5 347 GLY A O 1
ATOM 2770 N N . LEU A 1 348 ? 22.344 -19.016 -13.406 1 93.06 348 LEU A N 1
ATOM 2771 C CA . LEU A 1 348 ? 23.531 -18.797 -12.578 1 93.06 348 LEU A CA 1
ATOM 2772 C C . LEU A 1 348 ? 24.484 -17.812 -13.227 1 93.06 348 LEU A C 1
ATOM 2774 O O . LEU A 1 348 ? 25.016 -16.922 -12.562 1 93.06 348 LEU A O 1
ATOM 2778 N N . GLU A 1 349 ? 24.688 -17.891 -14.484 1 92.19 349 GLU A N 1
ATOM 2779 C CA . GLU A 1 349 ? 25.734 -17.141 -15.18 1 92.19 349 GLU A CA 1
ATOM 2780 C C . GLU A 1 349 ? 25.234 -15.75 -15.555 1 92.19 349 GLU A C 1
ATOM 2782 O O . GLU A 1 349 ? 26 -14.781 -15.5 1 92.19 349 GLU A O 1
ATOM 2787 N N . ILE A 1 350 ? 24.016 -15.68 -15.961 1 92.19 350 ILE A N 1
ATOM 2788 C CA . ILE A 1 350 ? 23.516 -14.43 -16.547 1 92.19 350 ILE A CA 1
ATOM 2789 C C . ILE A 1 350 ? 22.609 -13.727 -15.539 1 92.19 350 ILE A C 1
ATOM 2791 O O . ILE A 1 350 ? 22.812 -12.539 -15.242 1 92.19 350 ILE A O 1
ATOM 2795 N N . LEU A 1 351 ? 21.703 -14.398 -14.992 1 93.56 351 LEU A N 1
ATOM 2796 C CA . LEU A 1 351 ? 20.797 -13.828 -14.008 1 93.56 351 LEU A CA 1
ATOM 2797 C C . LEU A 1 351 ? 21.469 -13.727 -12.641 1 93.56 351 LEU A C 1
ATOM 2799 O O . LEU A 1 351 ? 21 -13.008 -11.758 1 93.56 351 LEU A O 1
ATOM 2803 N N . ASN A 1 352 ? 22.531 -14.477 -12.469 1 93.81 352 ASN A N 1
ATOM 2804 C CA . ASN A 1 352 ? 23.281 -14.57 -11.219 1 93.81 352 ASN A CA 1
ATOM 2805 C C . ASN A 1 352 ? 22.406 -15.109 -10.086 1 93.81 352 ASN A C 1
ATOM 2807 O O . ASN A 1 352 ? 22.484 -14.617 -8.961 1 93.81 352 ASN A O 1
ATOM 2811 N N . HIS A 1 353 ? 21.531 -16.016 -10.422 1 95.81 353 HIS A N 1
ATOM 2812 C CA . HIS A 1 353 ? 20.672 -16.672 -9.453 1 95.81 353 HIS A CA 1
ATOM 2813 C C . HIS A 1 353 ? 20.516 -18.156 -9.781 1 95.81 353 HIS A C 1
ATOM 2815 O O . HIS A 1 353 ? 20.438 -18.531 -10.953 1 95.81 353 HIS A O 1
ATOM 2821 N N . ARG A 1 354 ? 20.422 -18.922 -8.711 1 96.06 354 ARG A N 1
ATOM 2822 C CA . ARG A 1 354 ? 19.938 -20.297 -8.891 1 96.06 354 ARG A CA 1
ATOM 2823 C C . ARG A 1 354 ? 18.453 -20.297 -9.242 1 96.06 354 ARG A C 1
ATOM 2825 O O . ARG A 1 354 ? 17.672 -19.547 -8.68 1 96.06 354 ARG A O 1
ATOM 2832 N N . ILE A 1 355 ? 18.125 -21.078 -10.219 1 97.31 355 ILE A N 1
ATOM 2833 C CA . ILE A 1 355 ? 16.703 -21.281 -10.516 1 97.31 355 ILE A CA 1
ATOM 2834 C C . ILE A 1 355 ? 16.25 -22.625 -9.938 1 97.31 355 ILE A C 1
ATOM 2836 O O . ILE A 1 355 ? 16.812 -23.672 -10.258 1 97.31 355 ILE A O 1
ATOM 2840 N N . HIS A 1 356 ? 15.25 -22.594 -9.078 1 98.19 356 HIS A N 1
ATOM 2841 C CA . HIS A 1 356 ? 14.789 -23.75 -8.336 1 98.19 356 HIS A CA 1
ATOM 2842 C C . HIS A 1 356 ? 13.57 -24.391 -9.008 1 98.19 356 HIS A C 1
ATOM 2844 O O . HIS A 1 356 ? 12.508 -23.766 -9.078 1 98.19 356 HIS A O 1
ATOM 2850 N N . ASP A 1 357 ? 13.695 -25.609 -9.422 1 97.44 357 ASP A N 1
ATOM 2851 C CA . ASP A 1 357 ? 12.586 -26.328 -10.031 1 97.44 357 ASP A CA 1
ATOM 2852 C C . ASP A 1 357 ? 11.578 -26.781 -8.977 1 97.44 357 ASP A C 1
ATOM 2854 O O . ASP A 1 357 ? 11.953 -27.094 -7.848 1 97.44 357 ASP A O 1
ATOM 2858 N N . THR A 1 358 ? 10.328 -26.797 -9.359 1 98.56 358 THR A N 1
ATOM 2859 C CA . THR A 1 358 ? 9.258 -27.297 -8.5 1 98.56 358 THR A CA 1
ATOM 2860 C C . THR A 1 358 ? 8.344 -28.234 -9.273 1 98.56 358 THR A C 1
ATOM 2862 O O . THR A 1 358 ? 7.762 -27.859 -10.297 1 98.56 358 THR A O 1
ATOM 2865 N N . TRP A 1 359 ? 8.18 -29.406 -8.773 1 98.19 359 TRP A N 1
ATOM 2866 C CA . TRP A 1 359 ? 7.301 -30.375 -9.414 1 98.19 359 TRP A CA 1
ATOM 2867 C C . TRP A 1 359 ? 6.02 -30.578 -8.609 1 98.19 359 TRP A C 1
ATOM 2869 O O . TRP A 1 359 ? 6.066 -30.859 -7.414 1 98.19 359 TRP A O 1
ATOM 2879 N N . TRP A 1 360 ? 5 -30.391 -9.211 1 98.19 360 TRP A N 1
ATOM 2880 C CA . TRP A 1 360 ? 3.643 -30.641 -8.742 1 98.19 360 TRP A CA 1
ATOM 2881 C C . TRP A 1 360 ? 2.635 -30.469 -9.875 1 98.19 360 TRP A C 1
ATOM 2883 O O . TRP A 1 360 ? 3.018 -30.203 -11.023 1 98.19 360 TRP A O 1
ATOM 2893 N N . MET A 1 361 ? 1.378 -30.703 -9.664 1 95.62 361 MET A N 1
ATOM 2894 C CA . MET A 1 361 ? 0.334 -30.641 -10.688 1 95.62 361 MET A CA 1
ATOM 2895 C C . MET A 1 361 ? -1.023 -30.344 -10.055 1 95.62 361 MET A C 1
ATOM 2897 O O . MET A 1 361 ? -1.125 -30.172 -8.844 1 95.62 361 MET A O 1
ATOM 2901 N N . THR A 1 362 ? -2.02 -30.156 -10.875 1 96.75 362 THR A N 1
ATOM 2902 C CA . THR A 1 362 ? -3.348 -29.766 -10.414 1 96.75 362 THR A CA 1
ATOM 2903 C C . THR A 1 362 ? -3.863 -30.766 -9.375 1 96.75 362 THR A C 1
ATOM 2905 O O . THR A 1 362 ? -4.375 -30.375 -8.328 1 96.75 362 THR A O 1
ATOM 2908 N N . GLU A 1 363 ? -3.646 -32.062 -9.594 1 97.25 363 GLU A N 1
ATOM 2909 C CA . GLU A 1 363 ? -4.172 -33.125 -8.75 1 97.25 363 GLU A CA 1
ATOM 2910 C C . GLU A 1 363 ? -3.498 -33.125 -7.383 1 97.25 363 GLU A C 1
ATOM 2912 O O . GLU A 1 363 ? -4.113 -33.531 -6.383 1 97.25 363 GLU A O 1
ATOM 2917 N N . THR A 1 364 ? -2.234 -32.688 -7.352 1 98.31 364 THR A N 1
ATOM 2918 C CA . THR A 1 364 ? -1.534 -32.688 -6.07 1 98.31 364 THR A CA 1
ATOM 2919 C C . THR A 1 364 ? -1.853 -31.422 -5.273 1 98.31 364 THR A C 1
ATOM 2921 O O . THR A 1 364 ? -1.68 -31.391 -4.055 1 98.31 364 THR A O 1
ATOM 2924 N N . GLY A 1 365 ? -2.213 -30.344 -5.926 1 98.56 365 GLY A N 1
ATOM 2925 C CA . GLY A 1 365 ? -2.764 -29.156 -5.293 1 98.56 365 GLY A CA 1
ATOM 2926 C C . GLY A 1 365 ? -1.704 -28.25 -4.68 1 98.56 365 GLY A C 1
ATOM 2927 O O . GLY A 1 365 ? -1.997 -27.125 -4.27 1 98.56 365 GLY A O 1
ATOM 2928 N N . GLY A 1 366 ? -0.467 -28.703 -4.605 1 98.69 366 GLY A N 1
ATOM 2929 C CA . GLY A 1 366 ? 0.65 -27.938 -4.059 1 98.69 366 GLY A CA 1
ATOM 2930 C C . GLY A 1 366 ? 1.999 -28.547 -4.391 1 98.69 366 GLY A C 1
ATOM 2931 O O . GLY A 1 366 ? 2.07 -29.641 -4.98 1 98.69 366 GLY A O 1
ATOM 2932 N N . HIS A 1 367 ? 3.02 -27.812 -3.994 1 98.88 367 HIS A N 1
ATOM 2933 C CA . HIS A 1 367 ? 4.379 -28.281 -4.23 1 98.88 367 HIS A CA 1
ATOM 2934 C C . HIS A 1 367 ? 4.594 -29.672 -3.631 1 98.88 367 HIS A C 1
ATOM 2936 O O . HIS A 1 367 ? 4.18 -29.938 -2.5 1 98.88 367 HIS A O 1
ATOM 2942 N N . MET A 1 368 ? 5.305 -30.594 -4.391 1 98.75 368 MET A N 1
ATOM 2943 C CA . MET A 1 368 ? 5.508 -31.953 -3.938 1 98.75 368 MET A CA 1
ATOM 2944 C C . MET A 1 368 ? 6.996 -32.281 -3.873 1 98.75 368 MET A C 1
ATOM 2946 O O . MET A 1 368 ? 7.484 -32.781 -2.846 1 98.75 368 MET A O 1
ATOM 2950 N N . ILE A 1 369 ? 7.684 -32.125 -4.961 1 98.75 369 ILE A N 1
ATOM 2951 C CA . ILE A 1 369 ? 9.117 -32.344 -5.078 1 98.75 369 ILE A CA 1
ATOM 2952 C C . ILE A 1 369 ? 9.797 -31.094 -5.602 1 98.75 369 ILE A C 1
ATOM 2954 O O . ILE A 1 369 ? 9.438 -30.594 -6.668 1 98.75 369 ILE A O 1
ATOM 2958 N N . CYS A 1 370 ? 10.766 -30.609 -4.812 1 98.69 370 CYS A N 1
ATOM 2959 C CA . CYS A 1 370 ? 11.281 -29.281 -5.137 1 98.69 370 CYS A CA 1
ATOM 2960 C C . CYS A 1 370 ? 12.781 -29.203 -4.855 1 98.69 370 CYS A C 1
ATOM 2962 O O . CYS A 1 370 ? 13.336 -30.078 -4.18 1 98.69 370 CYS A O 1
ATOM 2964 N N . ASN A 1 371 ? 13.414 -28.219 -5.504 1 97.81 371 ASN A N 1
ATOM 2965 C CA . ASN A 1 371 ? 14.719 -27.734 -5.078 1 97.81 371 ASN A CA 1
ATOM 2966 C C . ASN A 1 371 ? 14.594 -26.594 -4.078 1 97.81 371 ASN A C 1
ATOM 2968 O O . ASN A 1 371 ? 13.883 -25.609 -4.332 1 97.81 371 ASN A O 1
ATOM 2972 N N . TYR A 1 372 ? 15.242 -26.75 -2.887 1 97.12 372 TYR A N 1
ATOM 2973 C CA . TYR A 1 372 ? 15.125 -25.781 -1.805 1 97.12 372 TYR A CA 1
ATOM 2974 C C . TYR A 1 372 ? 16.359 -24.875 -1.734 1 97.12 372 TYR A C 1
ATOM 2976 O O . TYR A 1 372 ? 17.453 -25.297 -2.117 1 97.12 372 TYR A O 1
ATOM 2984 N N . PRO A 1 373 ? 16.109 -23.641 -1.192 1 94.56 373 PRO A N 1
ATOM 2985 C CA . PRO A 1 373 ? 17.266 -22.766 -1.049 1 94.56 373 PRO A CA 1
ATOM 2986 C C . PRO A 1 373 ? 18.344 -23.359 -0.149 1 94.56 373 PRO A C 1
ATOM 2988 O O . PRO A 1 373 ? 19.531 -23.062 -0.326 1 94.56 373 PRO A O 1
ATOM 2991 N N . SER A 1 374 ? 18.016 -24.25 0.69 1 93.94 374 SER A N 1
ATOM 2992 C CA . SER A 1 374 ? 18.938 -24.75 1.71 1 93.94 374 SER A CA 1
ATOM 2993 C C . SER A 1 374 ? 19.594 -26.047 1.275 1 93.94 374 SER A C 1
ATOM 2995 O O . SER A 1 374 ? 20.25 -26.719 2.078 1 93.94 374 SER A O 1
ATOM 2997 N N . MET A 1 375 ? 19.453 -26.422 0.015 1 93.94 375 MET A N 1
ATOM 2998 C CA . MET A 1 375 ? 20.047 -27.656 -0.456 1 93.94 375 MET A CA 1
ATOM 2999 C C . MET A 1 375 ? 20.797 -27.438 -1.771 1 93.94 375 MET A C 1
ATOM 3001 O O . MET A 1 375 ? 20.547 -26.469 -2.477 1 93.94 375 MET A O 1
ATOM 3005 N N . GLU A 1 376 ? 21.656 -28.344 -2.061 1 95.25 376 GLU A N 1
ATOM 3006 C CA . GLU A 1 376 ? 22.312 -28.312 -3.363 1 95.25 376 GLU A CA 1
ATOM 3007 C C . GLU A 1 376 ? 21.328 -28.609 -4.488 1 95.25 376 GLU A C 1
ATOM 3009 O O . GLU A 1 376 ? 20.359 -29.359 -4.293 1 95.25 376 GLU A O 1
ATOM 3014 N N . ILE A 1 377 ? 21.594 -28 -5.586 1 95.81 377 ILE A N 1
ATOM 3015 C CA . ILE A 1 377 ? 20.766 -28.25 -6.762 1 95.81 377 ILE A CA 1
ATOM 3016 C C . ILE A 1 377 ? 21.531 -29.141 -7.746 1 95.81 377 ILE A C 1
ATOM 3018 O O . ILE A 1 377 ? 22.703 -28.875 -8.055 1 95.81 377 ILE A O 1
ATOM 3022 N N . LYS A 1 378 ? 20.953 -30.234 -8.148 1 94.88 378 LYS A N 1
ATOM 3023 C CA . LYS A 1 378 ? 21.438 -31 -9.289 1 94.88 378 LYS A CA 1
ATOM 3024 C C . LYS A 1 378 ? 20.703 -30.594 -10.57 1 94.88 378 LYS A C 1
ATOM 3026 O O . LYS A 1 378 ? 19.516 -30.906 -10.742 1 94.88 378 LYS A O 1
ATOM 3031 N N . PRO A 1 379 ? 21.422 -29.844 -11.438 1 92.31 379 PRO A N 1
ATOM 3032 C CA . PRO A 1 379 ? 20.734 -29.344 -12.625 1 92.31 379 PRO A CA 1
ATOM 3033 C C . PRO A 1 379 ? 19.969 -30.438 -13.375 1 92.31 379 PRO A C 1
ATOM 3035 O O . PRO A 1 379 ? 20.547 -31.484 -13.695 1 92.31 379 PRO A O 1
ATOM 3038 N N . GLY A 1 380 ? 18.688 -30.141 -13.586 1 88.75 380 GLY A N 1
ATOM 3039 C CA . GLY A 1 380 ? 17.828 -31.109 -14.273 1 88.75 380 GLY A CA 1
ATOM 3040 C C . GLY A 1 380 ? 16.969 -31.906 -13.328 1 88.75 380 GLY A C 1
ATOM 3041 O O . GLY A 1 380 ? 15.992 -32.531 -13.75 1 88.75 380 GLY A O 1
ATOM 3042 N N . SER A 1 381 ? 17.375 -31.953 -12.086 1 94.75 381 SER A N 1
ATOM 3043 C CA . SER A 1 381 ? 16.609 -32.688 -11.086 1 94.75 381 SER A CA 1
ATOM 3044 C C . SER A 1 381 ? 15.414 -31.891 -10.594 1 94.75 381 SER A C 1
ATOM 3046 O O . SER A 1 381 ? 15.492 -30.672 -10.438 1 94.75 381 SER A O 1
ATOM 3048 N N . MET A 1 382 ? 14.344 -32.625 -10.273 1 96.88 382 MET A N 1
ATOM 3049 C CA . MET A 1 382 ? 13.164 -32.031 -9.656 1 96.88 382 MET A CA 1
ATOM 3050 C C . MET A 1 382 ? 13.438 -31.656 -8.203 1 96.88 382 MET A C 1
ATOM 3052 O O . MET A 1 382 ? 12.695 -30.875 -7.602 1 96.88 382 MET A O 1
ATOM 3056 N N . GLY A 1 383 ? 14.477 -32.219 -7.672 1 97.94 383 GLY A N 1
ATOM 3057 C CA . GLY A 1 383 ? 14.766 -32.031 -6.266 1 97.94 383 GLY A CA 1
ATOM 3058 C C . GLY A 1 383 ? 14.289 -33.156 -5.379 1 97.94 383 GLY A C 1
ATOM 3059 O O . GLY A 1 383 ? 14.398 -34.312 -5.75 1 97.94 383 GLY A O 1
ATOM 3060 N N . LYS A 1 384 ? 13.938 -32.844 -4.188 1 98.44 384 LYS A N 1
ATOM 3061 C CA . LYS A 1 384 ? 13.523 -33.812 -3.178 1 98.44 384 LYS A CA 1
ATOM 3062 C C . LYS A 1 384 ? 12.109 -33.531 -2.689 1 98.44 384 LYS A C 1
ATOM 3064 O O . LYS A 1 384 ? 11.594 -32.438 -2.859 1 98.44 384 LYS A O 1
ATOM 3069 N N . PRO A 1 385 ? 11.445 -34.5 -2.113 1 98.69 385 PRO A N 1
ATOM 3070 C CA . PRO A 1 385 ? 10.062 -34.312 -1.662 1 98.69 385 PRO A CA 1
ATOM 3071 C C . PRO A 1 385 ? 9.938 -33.219 -0.59 1 98.69 385 PRO A C 1
ATOM 3073 O O . PRO A 1 385 ? 10.836 -33.062 0.242 1 98.69 385 PRO A O 1
ATOM 3076 N N . VAL A 1 386 ? 8.875 -32.469 -0.592 1 98.62 386 VAL A N 1
ATOM 3077 C CA . VAL A 1 386 ? 8.531 -31.562 0.48 1 98.62 386 VAL A CA 1
ATOM 3078 C C . VAL A 1 386 ? 8.414 -32.312 1.802 1 98.62 386 VAL A C 1
ATOM 3080 O O . VAL A 1 386 ? 7.859 -33.406 1.85 1 98.62 386 VAL A O 1
ATOM 3083 N N . PRO A 1 387 ? 8.93 -31.688 2.912 1 98.25 387 PRO A N 1
ATOM 3084 C CA . PRO A 1 387 ? 8.719 -32.344 4.207 1 98.25 387 PRO A CA 1
ATOM 3085 C C . PRO A 1 387 ? 7.242 -32.625 4.488 1 98.25 387 PRO A C 1
ATOM 3087 O O . PRO A 1 387 ? 6.395 -31.75 4.32 1 98.25 387 PRO A O 1
ATOM 3090 N N . GLY A 1 388 ? 6.941 -33.844 4.875 1 97.62 388 GLY A N 1
ATOM 3091 C CA . GLY A 1 388 ? 5.562 -34.25 5.094 1 97.62 388 GLY A CA 1
ATOM 3092 C C . GLY A 1 388 ? 4.973 -35 3.916 1 97.62 388 GLY A C 1
ATOM 3093 O O . GLY A 1 388 ? 3.879 -35.562 4.016 1 97.62 388 GLY A O 1
ATOM 3094 N N . ILE A 1 389 ? 5.664 -35.031 2.746 1 98.25 389 ILE A N 1
ATOM 3095 C CA . ILE A 1 389 ? 5.273 -35.781 1.551 1 98.25 389 ILE A CA 1
ATOM 3096 C C . ILE A 1 389 ? 6.184 -37 1.368 1 98.25 389 ILE A C 1
ATOM 3098 O O . ILE A 1 389 ? 7.406 -36.875 1.434 1 98.25 389 ILE A O 1
ATOM 3102 N N . TYR A 1 390 ? 5.562 -38.125 1.228 1 97.88 390 TYR A N 1
ATOM 3103 C CA . TYR A 1 390 ? 6.348 -39.281 0.869 1 97.88 390 TYR A CA 1
ATOM 3104 C C . TYR A 1 390 ? 6.203 -39.625 -0.615 1 97.88 390 TYR A C 1
ATOM 3106 O O . TYR A 1 390 ? 5.133 -40.031 -1.067 1 97.88 390 TYR A O 1
ATOM 3114 N N . ALA A 1 391 ? 7.242 -39.406 -1.35 1 98.31 391 ALA A N 1
ATOM 3115 C CA . ALA A 1 391 ? 7.309 -39.719 -2.775 1 98.31 391 ALA A CA 1
ATOM 3116 C C . ALA A 1 391 ? 8.336 -40.812 -3.053 1 98.31 391 ALA A C 1
ATOM 3118 O O . ALA A 1 391 ? 9.391 -40.844 -2.412 1 98.31 391 ALA A O 1
ATOM 3119 N N . THR A 1 392 ? 8.047 -41.625 -4 1 98 392 THR A N 1
ATOM 3120 C CA . THR A 1 392 ? 8.953 -42.688 -4.398 1 98 392 THR A CA 1
ATOM 3121 C C . THR A 1 392 ? 8.688 -43.125 -5.84 1 98 392 THR A C 1
ATOM 3123 O O . THR A 1 392 ? 7.871 -42.5 -6.531 1 98 392 THR A O 1
ATOM 3126 N N . ILE A 1 393 ? 9.523 -44.062 -6.297 1 97.88 393 ILE A N 1
ATOM 3127 C CA . ILE A 1 393 ? 9.32 -44.688 -7.602 1 97.88 393 ILE A CA 1
ATOM 3128 C C . ILE A 1 393 ? 8.812 -46.125 -7.422 1 97.88 393 ILE A C 1
ATOM 3130 O O . ILE A 1 393 ? 9.391 -46.906 -6.656 1 97.88 393 ILE A O 1
ATOM 3134 N N . VAL A 1 394 ? 7.723 -46.438 -8.109 1 97.31 394 VAL A N 1
ATOM 3135 C CA . VAL A 1 394 ? 7.176 -47.812 -7.98 1 97.31 394 VAL A CA 1
ATOM 3136 C C . VAL A 1 394 ? 7.043 -48.438 -9.359 1 97.31 394 VAL A C 1
ATOM 3138 O O . VAL A 1 394 ? 6.961 -47.75 -10.367 1 97.31 394 VAL A O 1
ATOM 3141 N N . ASP A 1 395 ? 7.066 -49.688 -9.367 1 94 395 ASP A N 1
ATOM 3142 C CA . ASP A 1 395 ? 6.742 -50.406 -10.594 1 94 395 ASP A CA 1
ATOM 3143 C C . ASP A 1 395 ? 5.23 -50.5 -10.797 1 94 395 ASP A C 1
ATOM 3145 O O . ASP A 1 395 ? 4.461 -49.906 -10.039 1 94 395 ASP A O 1
ATOM 3149 N N . ASP A 1 396 ? 4.809 -51.188 -11.836 1 91.44 396 ASP A N 1
ATOM 3150 C CA . ASP A 1 396 ? 3.398 -51.219 -12.203 1 91.44 396 ASP A CA 1
ATOM 3151 C C . ASP A 1 396 ? 2.588 -52 -11.156 1 91.44 396 ASP A C 1
ATOM 3153 O O . ASP A 1 396 ? 1.357 -51.906 -11.125 1 91.44 396 ASP A O 1
ATOM 3157 N N . GLN A 1 397 ? 3.301 -52.75 -10.312 1 93.31 397 GLN A N 1
ATOM 3158 C CA . GLN A 1 397 ? 2.631 -53.531 -9.258 1 93.31 397 GLN A CA 1
ATOM 3159 C C . GLN A 1 397 ? 2.611 -52.75 -7.945 1 93.31 397 GLN A C 1
ATOM 3161 O O . GLN A 1 397 ? 2.041 -53.188 -6.957 1 93.31 397 GLN A O 1
ATOM 3166 N N . GLY A 1 398 ? 3.201 -51.594 -7.957 1 94.94 398 GLY A N 1
ATOM 3167 C CA . GLY A 1 398 ? 3.172 -50.75 -6.773 1 94.94 398 GLY A CA 1
ATOM 3168 C C . GLY A 1 398 ? 4.336 -51 -5.832 1 94.94 398 GLY A C 1
ATOM 3169 O O . GLY A 1 398 ? 4.324 -50.531 -4.688 1 94.94 398 GLY A O 1
ATOM 3170 N N . ASN A 1 399 ? 5.277 -51.781 -6.273 1 95.88 399 ASN A N 1
ATOM 3171 C CA . ASN A 1 399 ? 6.461 -52 -5.453 1 95.88 399 ASN A CA 1
ATOM 3172 C C . ASN A 1 399 ? 7.539 -50.969 -5.707 1 95.88 399 ASN A C 1
ATOM 3174 O O . ASN A 1 399 ? 7.801 -50.594 -6.855 1 95.88 399 ASN A O 1
ATOM 3178 N N . GLU A 1 400 ? 8.055 -50.469 -4.609 1 97.31 400 GLU A N 1
ATOM 3179 C CA . GLU A 1 400 ? 9.148 -49.531 -4.746 1 97.31 400 GLU A CA 1
ATOM 3180 C C . GLU A 1 400 ? 10.344 -50.156 -5.461 1 97.31 400 GLU A C 1
ATOM 3182 O O . GLU A 1 400 ? 10.656 -51.312 -5.242 1 97.31 400 GLU A O 1
ATOM 3187 N N . VAL A 1 401 ? 11.031 -49.438 -6.297 1 97.06 401 VAL A N 1
ATOM 3188 C CA . VAL A 1 401 ? 12.164 -49.938 -7.059 1 97.06 401 VAL A CA 1
ATOM 3189 C C . VAL A 1 401 ? 13.453 -49.312 -6.531 1 97.06 401 VAL A C 1
ATOM 3191 O O . VAL A 1 401 ? 13.43 -48.281 -5.867 1 97.06 401 VAL A O 1
ATOM 3194 N N . PRO A 1 402 ? 14.648 -49.875 -6.785 1 95.25 402 PRO A N 1
ATOM 3195 C CA . PRO A 1 402 ? 15.93 -49.344 -6.309 1 95.25 402 PRO A CA 1
ATOM 3196 C C . PRO A 1 402 ? 16.297 -48 -6.977 1 95.25 402 PRO A C 1
ATOM 3198 O O . PRO A 1 402 ? 15.711 -47.656 -8 1 95.25 402 PRO A O 1
ATOM 3201 N N . PRO A 1 403 ? 17.203 -47.344 -6.359 1 95 403 PRO A N 1
ATOM 3202 C CA . PRO A 1 403 ? 17.688 -46.094 -6.973 1 95 403 PRO A CA 1
ATOM 3203 C C . PRO A 1 403 ? 18.094 -46.281 -8.43 1 95 403 PRO A C 1
ATOM 3205 O O . PRO A 1 403 ? 18.594 -47.344 -8.805 1 95 403 PRO A O 1
ATOM 3208 N N . TYR A 1 404 ? 17.859 -45.281 -9.242 1 92.31 404 TYR A N 1
ATOM 3209 C CA . TYR A 1 404 ? 18.25 -45.188 -10.641 1 92.31 404 TYR A CA 1
ATOM 3210 C C . TYR A 1 404 ? 17.406 -46.094 -11.516 1 92.31 404 TYR A C 1
ATOM 3212 O O . TYR A 1 404 ? 17.672 -46.25 -12.703 1 92.31 404 TYR A O 1
ATOM 3220 N N . THR A 1 405 ? 16.391 -46.656 -10.961 1 92.5 405 THR A N 1
ATOM 3221 C CA . THR A 1 405 ? 15.453 -47.438 -11.734 1 92.5 405 THR A CA 1
ATOM 3222 C C . THR A 1 405 ? 14.242 -46.625 -12.156 1 92.5 405 THR A C 1
ATOM 3224 O O . THR A 1 405 ? 13.617 -45.969 -11.312 1 92.5 405 THR A O 1
ATOM 3227 N N . MET A 1 406 ? 14 -46.625 -13.422 1 89.94 406 MET A N 1
ATOM 3228 C CA . MET A 1 406 ? 12.859 -45.875 -13.945 1 89.94 406 MET A CA 1
ATOM 3229 C C . MET A 1 406 ? 11.547 -46.562 -13.555 1 89.94 406 MET A C 1
ATOM 3231 O O . MET A 1 406 ? 11.438 -47.781 -13.547 1 89.94 406 MET A O 1
ATOM 3235 N N . GLY A 1 407 ? 10.547 -45.812 -13.242 1 93.69 407 GLY A N 1
ATOM 3236 C CA . GLY A 1 407 ? 9.219 -46.281 -12.891 1 93.69 407 GLY A CA 1
ATOM 3237 C C . GLY A 1 407 ? 8.203 -45.156 -12.766 1 93.69 407 GLY A C 1
ATOM 3238 O O . GLY A 1 407 ? 8.414 -44.062 -13.297 1 93.69 407 GLY A O 1
ATOM 3239 N N . ASN A 1 408 ? 7.09 -45.531 -12.148 1 94.88 408 ASN A N 1
ATOM 3240 C CA . ASN A 1 408 ? 6.035 -44.562 -11.93 1 94.88 408 ASN A CA 1
ATOM 3241 C C . ASN A 1 408 ? 6.34 -43.656 -10.727 1 94.88 408 ASN A C 1
ATOM 3243 O O . ASN A 1 408 ? 6.609 -44.156 -9.633 1 94.88 408 ASN A O 1
ATOM 3247 N N . LEU A 1 409 ? 6.355 -42.406 -10.961 1 97.69 409 LEU A N 1
ATOM 3248 C CA . LEU A 1 409 ? 6.43 -41.5 -9.82 1 97.69 409 LEU A CA 1
ATOM 3249 C C . LEU A 1 409 ? 5.176 -41.594 -8.961 1 97.69 409 LEU A C 1
ATOM 3251 O O . LEU A 1 409 ? 4.062 -41.375 -9.438 1 97.69 409 LEU A O 1
ATOM 3255 N N . ALA A 1 410 ? 5.344 -41.969 -7.723 1 98.12 410 ALA A N 1
ATOM 3256 C CA . ALA A 1 410 ? 4.234 -42.281 -6.816 1 98.12 410 ALA A CA 1
ATOM 3257 C C . ALA A 1 410 ? 4.344 -41.438 -5.535 1 98.12 410 ALA A C 1
ATOM 3259 O O . ALA A 1 410 ? 5.441 -41.25 -5.004 1 98.12 410 ALA A O 1
ATOM 3260 N N . ILE A 1 411 ? 3.248 -40.938 -5.078 1 98.56 411 ILE A N 1
ATOM 3261 C CA . ILE A 1 411 ? 3.143 -40.188 -3.824 1 98.56 411 ILE A CA 1
ATOM 3262 C C . ILE A 1 411 ? 2.178 -40.906 -2.885 1 98.56 411 ILE A C 1
ATOM 3264 O O . ILE A 1 411 ? 1.082 -41.312 -3.291 1 98.56 411 ILE A O 1
ATOM 3268 N N . LYS A 1 412 ? 2.592 -41.094 -1.657 1 98.12 412 LYS A N 1
ATOM 3269 C CA . LYS A 1 412 ? 1.689 -41.719 -0.687 1 98.12 412 LYS A CA 1
ATOM 3270 C C . LYS A 1 412 ? 0.463 -40.844 -0.447 1 98.12 412 LYS A C 1
ATOM 3272 O O . LYS A 1 412 ? 0.588 -39.625 -0.227 1 98.12 412 LYS A O 1
ATOM 3277 N N . LYS A 1 413 ? -0.682 -41.469 -0.481 1 97 413 LYS A N 1
ATOM 3278 C CA . LYS A 1 413 ? -1.939 -40.719 -0.378 1 97 413 LYS A CA 1
ATOM 3279 C C . LYS A 1 413 ? -2.088 -40.062 0.998 1 97 413 LYS A C 1
ATOM 3281 O O . LYS A 1 413 ? -1.551 -40.594 1.986 1 97 413 LYS A O 1
ATOM 3286 N N . GLY A 1 414 ? -2.809 -38.812 1.038 1 96.25 414 GLY A N 1
ATOM 3287 C CA . GLY A 1 414 ? -3.26 -38.281 2.32 1 96.25 414 GLY A CA 1
ATOM 3288 C C . GLY A 1 414 ? -2.633 -36.969 2.674 1 96.25 414 GLY A C 1
ATOM 3289 O O . GLY A 1 414 ? -2.738 -36.5 3.814 1 96.25 414 GLY A O 1
ATOM 3290 N N . TRP A 1 415 ? -1.958 -36.281 1.805 1 97.56 415 TRP A N 1
ATOM 3291 C CA . TRP A 1 415 ? -1.405 -34.969 2.121 1 97.56 415 TRP A CA 1
ATOM 3292 C C . TRP A 1 415 ? -2.486 -33.906 2.07 1 97.56 415 TRP A C 1
ATOM 3294 O O . TRP A 1 415 ? -3.549 -34.094 1.479 1 97.56 415 TRP A O 1
ATOM 3304 N N . PRO A 1 416 ? -2.346 -32.719 2.639 1 98.5 416 PRO A N 1
ATOM 3305 C CA . PRO A 1 416 ? -3.418 -31.75 2.842 1 98.5 416 PRO A CA 1
ATOM 3306 C C . PRO A 1 416 ? -4.012 -31.234 1.529 1 98.5 416 PRO A C 1
ATOM 3308 O O . PRO A 1 416 ? -5.23 -31.094 1.413 1 98.5 416 PRO A O 1
ATOM 3311 N N . ALA A 1 417 ? -3.242 -31 0.497 1 98.75 417 ALA A N 1
ATOM 3312 C CA . ALA A 1 417 ? -3.693 -30.328 -0.72 1 98.75 417 ALA A CA 1
ATOM 3313 C C . ALA A 1 417 ? -4.137 -31.328 -1.771 1 98.75 417 ALA A C 1
ATOM 3315 O O . ALA A 1 417 ? -4.473 -30.969 -2.898 1 98.75 417 ALA A O 1
ATOM 3316 N N . MET A 1 418 ? -4.195 -32.594 -1.427 1 98.5 418 MET A N 1
ATOM 3317 C CA . MET A 1 418 ? -4.59 -33.625 -2.365 1 98.5 418 MET A CA 1
ATOM 3318 C C . MET A 1 418 ? -6.004 -33.406 -2.885 1 98.5 418 MET A C 1
ATOM 3320 O O . MET A 1 418 ? -6.898 -33.062 -2.115 1 98.5 418 MET A O 1
ATOM 3324 N N . MET A 1 419 ? -6.172 -33.562 -4.184 1 98.38 419 MET A N 1
ATOM 3325 C CA . MET A 1 419 ? -7.523 -33.469 -4.727 1 98.38 419 MET A CA 1
ATOM 3326 C C . MET A 1 419 ? -8.477 -34.375 -3.969 1 98.38 419 MET A C 1
ATOM 3328 O O . MET A 1 419 ? -8.062 -35.406 -3.447 1 98.38 419 MET A O 1
ATOM 3332 N N . ARG A 1 420 ? -9.742 -34 -3.928 1 98.12 420 ARG A N 1
ATOM 3333 C CA . ARG A 1 420 ? -10.711 -34.812 -3.203 1 98.12 420 ARG A CA 1
ATOM 3334 C C . ARG A 1 420 ? -11.633 -35.562 -4.168 1 98.12 420 ARG A C 1
ATOM 3336 O O . ARG A 1 420 ? -12.258 -36.562 -3.795 1 98.12 420 ARG A O 1
ATOM 3343 N N . GLN A 1 421 ? -11.688 -35.031 -5.438 1 97.25 421 GLN A N 1
ATOM 3344 C CA . GLN A 1 421 ? -12.578 -35.625 -6.426 1 97.25 421 GLN A CA 1
ATOM 3345 C C . GLN A 1 421 ? -12.164 -35.25 -7.844 1 97.25 421 GLN A C 1
ATOM 3347 O O . GLN A 1 421 ? -11.508 -34.219 -8.047 1 97.25 421 GLN A O 1
ATOM 3352 N N . ILE A 1 422 ? -12.422 -36.188 -8.719 1 97.19 422 ILE A N 1
ATOM 3353 C CA . ILE A 1 422 ? -12.656 -35.781 -10.102 1 97.19 422 ILE A CA 1
ATOM 3354 C C . ILE A 1 422 ? -14.148 -35.562 -10.328 1 97.19 422 ILE A C 1
ATOM 3356 O O . ILE A 1 422 ? -14.945 -36.5 -10.266 1 97.19 422 ILE A O 1
ATOM 3360 N N . TRP A 1 423 ? -14.422 -34.344 -10.531 1 97.19 423 TRP A N 1
ATOM 3361 C CA . TRP A 1 423 ? -15.805 -33.875 -10.492 1 97.19 423 TRP A CA 1
ATOM 3362 C C . TRP A 1 423 ? -16.688 -34.781 -11.359 1 97.19 423 TRP A C 1
ATOM 3364 O O . TRP A 1 423 ? -16.453 -34.906 -12.562 1 97.19 423 TRP A O 1
ATOM 3374 N N . GLY A 1 424 ? -17.672 -35.469 -10.734 1 94.19 424 GLY A N 1
ATOM 3375 C CA . GLY A 1 424 ? -18.641 -36.281 -11.453 1 94.19 424 GLY A CA 1
ATOM 3376 C C . GLY A 1 424 ? -18.047 -37.562 -12.008 1 94.19 424 GLY A C 1
ATOM 3377 O O . GLY A 1 424 ? -18.688 -38.25 -12.812 1 94.19 424 GLY A O 1
ATOM 3378 N N . ASN A 1 425 ? -16.828 -37.875 -11.656 1 94.5 425 ASN A N 1
ATOM 3379 C CA . ASN A 1 425 ? -16.156 -39.031 -12.211 1 94.5 425 ASN A CA 1
ATOM 3380 C C . ASN A 1 425 ? -15.359 -39.781 -11.141 1 94.5 425 ASN A C 1
ATOM 3382 O O . ASN A 1 425 ? -14.125 -39.812 -11.195 1 94.5 425 ASN A O 1
ATOM 3386 N N . PRO A 1 426 ? -16.031 -40.438 -10.258 1 96.12 426 PRO A N 1
ATOM 3387 C CA . PRO A 1 426 ? -15.359 -41.125 -9.164 1 96.12 426 PRO A CA 1
ATOM 3388 C C . PRO A 1 426 ? -14.414 -42.219 -9.656 1 96.12 426 PRO A C 1
ATOM 3390 O O . PRO A 1 426 ? -13.383 -42.469 -9.039 1 96.12 426 PRO A O 1
ATOM 3393 N N . ASP A 1 427 ? -14.781 -42.875 -10.766 1 94.75 427 ASP A N 1
ATOM 3394 C CA . ASP A 1 427 ? -13.93 -43.938 -11.305 1 94.75 427 ASP A CA 1
ATOM 3395 C C . ASP A 1 427 ? -12.562 -43.375 -11.711 1 94.75 427 ASP A C 1
ATOM 3397 O O . ASP A 1 427 ? -11.531 -44 -11.445 1 94.75 427 ASP A O 1
ATOM 3401 N N . ARG A 1 428 ? -12.609 -42.25 -12.367 1 92.38 428 ARG A N 1
ATOM 3402 C CA . ARG A 1 428 ? -11.352 -41.625 -12.75 1 92.38 428 ARG A CA 1
ATOM 3403 C C . ARG A 1 428 ? -10.523 -41.281 -11.516 1 92.38 428 ARG A C 1
ATOM 3405 O O . ARG A 1 428 ? -9.297 -41.438 -11.516 1 92.38 428 ARG A O 1
ATOM 3412 N N . TYR A 1 429 ? -11.117 -40.844 -10.461 1 96 429 TYR A N 1
ATOM 3413 C CA . TYR A 1 429 ? -10.422 -40.531 -9.219 1 96 429 TYR A CA 1
ATOM 3414 C C . TYR A 1 429 ? -9.727 -41.781 -8.672 1 96 429 TYR A C 1
ATOM 3416 O O . TYR A 1 429 ? -8.539 -41.75 -8.344 1 96 429 TYR A O 1
ATOM 3424 N N . GLU A 1 430 ? -10.43 -42.844 -8.617 1 95.62 430 GLU A N 1
ATOM 3425 C CA . GLU A 1 430 ? -9.898 -44.062 -8.055 1 95.62 430 GLU A CA 1
ATOM 3426 C C . GLU A 1 430 ? -8.742 -44.625 -8.898 1 95.62 430 GLU A C 1
ATOM 3428 O O . GLU A 1 430 ? -7.824 -45.25 -8.375 1 95.62 430 GLU A O 1
ATOM 3433 N N . SER A 1 431 ? -8.836 -44.312 -10.18 1 93.19 431 SER A N 1
ATOM 3434 C CA . SER A 1 431 ? -7.852 -44.844 -11.117 1 93.19 431 SER A CA 1
ATOM 3435 C C . SER A 1 431 ? -6.469 -44.25 -10.867 1 93.19 431 SER A C 1
ATOM 3437 O O . SER A 1 431 ? -5.461 -44.781 -11.328 1 93.19 431 SER A O 1
ATOM 3439 N N . TYR A 1 432 ? -6.414 -43.188 -10.148 1 94.81 432 TYR A N 1
ATOM 3440 C CA . TYR A 1 432 ? -5.133 -42.531 -9.891 1 94.81 432 TYR A CA 1
ATOM 3441 C C . TYR A 1 432 ? -4.363 -43.25 -8.789 1 94.81 432 TYR A C 1
ATOM 3443 O O . TYR A 1 432 ? -3.172 -43 -8.594 1 94.81 432 TYR A O 1
ATOM 3451 N N . PHE A 1 433 ? -5.031 -44.188 -8.078 1 96.75 433 PHE A N 1
ATOM 3452 C CA . PHE A 1 433 ? -4.422 -44.75 -6.887 1 96.75 433 PHE A CA 1
ATOM 3453 C C . PHE A 1 433 ? -4.121 -46.219 -7.094 1 96.75 433 PHE A C 1
ATOM 3455 O O . PHE A 1 433 ? -5.035 -47.031 -7.234 1 96.75 433 PHE A O 1
ATOM 3462 N N . LEU A 1 434 ? -2.832 -46.5 -7.09 1 95.38 434 LEU A N 1
ATOM 3463 C CA . LEU A 1 434 ? -2.359 -47.875 -7.176 1 95.38 434 LEU A CA 1
ATOM 3464 C C . LEU A 1 434 ? -2.4 -48.531 -5.809 1 95.38 434 LEU A C 1
ATOM 3466 O O . LEU A 1 434 ? -1.857 -48 -4.832 1 95.38 434 LEU A O 1
ATOM 3470 N N . LYS A 1 435 ? -3.072 -49.656 -5.633 1 92.44 435 LYS A N 1
ATOM 3471 C CA . LYS A 1 435 ? -3.262 -50.438 -4.41 1 92.44 435 LYS A CA 1
ATOM 3472 C C . LYS A 1 435 ? -3.99 -49.625 -3.348 1 92.44 435 LYS A C 1
ATOM 3474 O O . LYS A 1 435 ? -3.855 -49.875 -2.152 1 92.44 435 LYS A O 1
ATOM 3479 N N . GLY A 1 436 ? -4.617 -48.531 -3.785 1 91.12 436 GLY A N 1
ATOM 3480 C CA . GLY A 1 436 ? -5.332 -47.688 -2.855 1 91.12 436 GLY A CA 1
ATOM 3481 C C . GLY A 1 436 ? -4.414 -46.875 -1.968 1 91.12 436 GLY A C 1
ATOM 3482 O O . GLY A 1 436 ? -4.867 -46.219 -1.022 1 91.12 436 GLY A O 1
ATOM 3483 N N . GLU A 1 437 ? -3.141 -46.875 -2.318 1 93.25 437 GLU A N 1
ATOM 3484 C CA . GLU A 1 437 ? -2.162 -46.25 -1.436 1 93.25 437 GLU A CA 1
ATOM 3485 C C . GLU A 1 437 ? -1.349 -45.188 -2.174 1 93.25 437 GLU A C 1
ATOM 3487 O O . GLU A 1 437 ? -1.144 -44.094 -1.659 1 93.25 437 GLU A O 1
ATOM 3492 N N . TRP A 1 438 ? -0.912 -45.531 -3.367 1 97.19 438 TRP A N 1
ATOM 3493 C CA . TRP A 1 438 ? -0.01 -44.688 -4.125 1 97.19 438 TRP A CA 1
ATOM 3494 C C . TRP A 1 438 ? -0.781 -43.844 -5.141 1 97.19 438 TRP A C 1
ATOM 3496 O O . TRP A 1 438 ? -1.43 -44.406 -6.035 1 97.19 438 TRP A O 1
ATOM 3506 N N . TYR A 1 439 ? -0.759 -42.562 -4.996 1 98.06 439 TYR A N 1
ATOM 3507 C CA . TYR A 1 439 ? -1.125 -41.75 -6.133 1 98.06 439 TYR A CA 1
ATOM 3508 C C . TYR A 1 439 ? -0.08 -41.844 -7.238 1 98.06 439 TYR A C 1
ATOM 3510 O O . TYR A 1 439 ? 1.076 -41.438 -7.039 1 98.06 439 TYR A O 1
ATOM 3518 N N . VAL A 1 440 ? -0.436 -42.281 -8.359 1 96.62 440 VAL A N 1
ATOM 3519 C CA . VAL A 1 440 ? 0.466 -42.375 -9.508 1 96.62 440 VAL A CA 1
ATOM 3520 C C . VAL A 1 440 ? 0.251 -41.188 -10.43 1 96.62 440 VAL A C 1
ATOM 3522 O O . VAL A 1 440 ? -0.807 -41.031 -11.047 1 96.62 440 VAL A O 1
ATOM 3525 N N . SER A 1 441 ? 1.262 -40.375 -10.609 1 94.62 441 SER A N 1
ATOM 3526 C CA . SER A 1 441 ? 1.151 -39.062 -11.227 1 94.62 441 SER A CA 1
ATOM 3527 C C . SER A 1 441 ? 1.012 -39.188 -12.742 1 94.62 441 SER A C 1
ATOM 3529 O O . SER A 1 441 ? 0.577 -38.25 -13.406 1 94.62 441 SER A O 1
ATOM 3531 N N . GLY A 1 442 ? 1.4 -40.281 -13.336 1 90.81 442 GLY A N 1
ATOM 3532 C CA . GLY A 1 442 ? 1.49 -40.406 -14.781 1 90.81 442 GLY A CA 1
ATOM 3533 C C . GLY A 1 442 ? 2.844 -40 -15.336 1 90.81 442 GLY A C 1
ATOM 3534 O O . GLY A 1 442 ? 3.084 -40.125 -16.547 1 90.81 442 GLY A O 1
ATOM 3535 N N . ASP A 1 443 ? 3.734 -39.594 -14.492 1 91.25 443 ASP A N 1
ATOM 3536 C CA . ASP A 1 443 ? 5.105 -39.281 -14.875 1 91.25 443 ASP A CA 1
ATOM 3537 C C . ASP A 1 443 ? 6.027 -40.469 -14.648 1 91.25 443 ASP A C 1
ATOM 3539 O O . ASP A 1 443 ? 5.938 -41.156 -13.617 1 91.25 443 ASP A O 1
ATOM 3543 N N . SER A 1 444 ? 6.828 -40.719 -15.617 1 91 444 SER A N 1
ATOM 3544 C CA . SER A 1 444 ? 7.941 -41.625 -15.438 1 91 444 SER A CA 1
ATOM 3545 C C . SER A 1 444 ? 9.18 -40.906 -14.922 1 91 444 SER A C 1
ATOM 3547 O O . SER A 1 444 ? 9.516 -39.844 -15.391 1 91 444 SER A O 1
ATOM 3549 N N . ALA A 1 445 ? 9.758 -41.5 -13.859 1 94.38 445 ALA A N 1
ATOM 3550 C CA . ALA A 1 445 ? 10.898 -40.875 -13.211 1 94.38 445 ALA A CA 1
ATOM 3551 C C . ALA A 1 445 ? 11.797 -41.906 -12.547 1 94.38 445 ALA A C 1
ATOM 3553 O O . ALA A 1 445 ? 11.469 -43.094 -12.523 1 94.38 445 ALA A O 1
ATOM 3554 N N . PHE A 1 446 ? 12.945 -41.531 -12.164 1 94.25 446 PHE A N 1
ATOM 3555 C CA . PHE A 1 446 ? 13.773 -42.312 -11.258 1 94.25 446 PHE A CA 1
ATOM 3556 C C . PHE A 1 446 ? 14.305 -41.469 -10.117 1 94.25 446 PHE A C 1
ATOM 3558 O O . PHE A 1 446 ? 14.234 -40.25 -10.18 1 94.25 446 PHE A O 1
ATOM 3565 N N . MET A 1 447 ? 14.664 -42.062 -9.055 1 97.5 447 MET A N 1
ATOM 3566 C CA . MET A 1 447 ? 15.289 -41.406 -7.895 1 97.5 447 MET A CA 1
ATOM 3567 C C . MET A 1 447 ? 16.75 -41.875 -7.762 1 97.5 447 MET A C 1
ATOM 3569 O O . MET A 1 447 ? 17.062 -43.031 -7.91 1 97.5 447 MET A O 1
ATOM 3573 N N . ASP A 1 448 ? 17.641 -40.938 -7.555 1 95.69 448 ASP A N 1
ATOM 3574 C CA . ASP A 1 448 ? 19.031 -41.344 -7.41 1 95.69 448 ASP A CA 1
ATOM 3575 C C . ASP A 1 448 ? 19.344 -41.719 -5.969 1 95.69 448 ASP A C 1
ATOM 3577 O O . ASP A 1 448 ? 18.453 -41.75 -5.121 1 95.69 448 ASP A O 1
ATOM 3581 N N . GLU A 1 449 ? 20.609 -42.031 -5.676 1 94.62 449 GLU A N 1
ATOM 3582 C CA . GLU A 1 449 ? 21.016 -42.562 -4.379 1 94.62 449 GLU A CA 1
ATOM 3583 C C . GLU A 1 449 ? 20.906 -41.5 -3.291 1 94.62 449 GLU A C 1
ATOM 3585 O O . GLU A 1 449 ? 20.797 -41.844 -2.105 1 94.62 449 GLU A O 1
ATOM 3590 N N . GLU A 1 450 ? 20.906 -40.219 -3.711 1 95.31 450 GLU A N 1
ATOM 3591 C CA . GLU A 1 450 ? 20.844 -39.125 -2.744 1 95.31 450 GLU A CA 1
ATOM 3592 C C . GLU A 1 450 ? 19.422 -38.656 -2.543 1 95.31 450 GLU A C 1
ATOM 3594 O O . GLU A 1 450 ? 19.172 -37.688 -1.797 1 95.31 450 GLU A O 1
ATOM 3599 N N . GLY A 1 451 ? 18.484 -39.281 -3.246 1 96.62 451 GLY A N 1
ATOM 3600 C CA . GLY A 1 451 ? 17.078 -38.969 -3.033 1 96.62 451 GLY A CA 1
ATOM 3601 C C . GLY A 1 451 ? 16.547 -37.938 -3.98 1 96.62 451 GLY A C 1
ATOM 3602 O O . GLY A 1 451 ? 15.43 -37.438 -3.801 1 96.62 451 GLY A O 1
ATOM 3603 N N . TYR A 1 452 ? 17.359 -37.5 -4.941 1 97.75 452 TYR A N 1
ATOM 3604 C CA . TYR A 1 452 ? 16.891 -36.562 -5.953 1 97.75 452 TYR A CA 1
ATOM 3605 C C . TYR A 1 452 ? 16.047 -37.281 -7.012 1 97.75 452 TYR A C 1
ATOM 3607 O O . TYR A 1 452 ? 16.422 -38.344 -7.477 1 97.75 452 TYR A O 1
ATOM 3615 N N . PHE A 1 453 ? 14.977 -36.656 -7.379 1 98.06 453 PHE A N 1
ATOM 3616 C CA . PHE A 1 453 ? 14.102 -37.25 -8.398 1 98.06 453 PHE A CA 1
ATOM 3617 C C . PHE A 1 453 ? 14.414 -36.656 -9.766 1 98.06 453 PHE A C 1
ATOM 3619 O O . PHE A 1 453 ? 14.758 -35.469 -9.883 1 98.06 453 PHE A O 1
ATOM 3626 N N . TRP A 1 454 ? 14.242 -37.438 -10.75 1 93.69 454 TRP A N 1
ATOM 3627 C CA . TRP A 1 454 ? 14.539 -37.031 -12.125 1 93.69 454 TRP A CA 1
ATOM 3628 C C . TRP A 1 454 ? 13.391 -37.406 -13.055 1 93.69 454 TRP A C 1
ATOM 3630 O O . TRP A 1 454 ? 13.008 -38.594 -13.148 1 93.69 454 TRP A O 1
ATOM 3640 N N . PHE A 1 455 ? 12.875 -36.469 -13.711 1 91.94 455 PHE A N 1
ATOM 3641 C CA . PHE A 1 455 ? 11.773 -36.656 -14.641 1 91.94 455 PHE A CA 1
ATOM 3642 C C . PHE A 1 455 ? 12.266 -37.281 -15.945 1 91.94 455 PHE A C 1
ATOM 3644 O O . PHE A 1 455 ? 13.297 -36.875 -16.469 1 91.94 455 PHE A O 1
ATOM 3651 N N . GLN A 1 456 ? 11.5 -38.156 -16.453 1 83.81 456 GLN A N 1
ATOM 3652 C CA . GLN A 1 456 ? 11.906 -38.812 -17.688 1 83.81 456 GLN A CA 1
ATOM 3653 C C . GLN A 1 456 ? 10.875 -38.594 -18.797 1 83.81 456 GLN A C 1
ATOM 3655 O O . GLN A 1 456 ? 11.188 -38.719 -19.984 1 83.81 456 GLN A O 1
ATOM 3660 N N . GLY A 1 457 ? 9.719 -38.312 -18.516 1 82.12 457 GLY A N 1
ATOM 3661 C CA . GLY A 1 457 ? 8.609 -38.094 -19.438 1 82.12 457 GLY A CA 1
ATOM 3662 C C . GLY A 1 457 ? 7.285 -38.625 -18.906 1 82.12 457 GLY A C 1
ATOM 3663 O O . GLY A 1 457 ? 7.227 -39.156 -17.797 1 82.12 457 GLY A O 1
ATOM 3664 N N . ARG A 1 458 ? 6.207 -38.344 -19.703 1 79.25 458 ARG A N 1
ATOM 3665 C CA . ARG A 1 458 ? 4.938 -38.969 -19.359 1 79.25 458 ARG A CA 1
ATOM 3666 C C . ARG A 1 458 ? 4.98 -40.469 -19.609 1 79.25 458 ARG A C 1
ATOM 3668 O O . ARG A 1 458 ? 5.617 -40.938 -20.562 1 79.25 458 ARG A O 1
ATOM 3675 N N . VAL A 1 459 ? 4.316 -41.188 -18.797 1 75.44 459 VAL A N 1
ATOM 3676 C CA . VAL A 1 459 ? 4.309 -42.625 -18.922 1 75.44 459 VAL A CA 1
ATOM 3677 C C . VAL A 1 459 ? 3.846 -43.031 -20.328 1 75.44 459 VAL A C 1
ATOM 3679 O O . VAL A 1 459 ? 4.406 -43.938 -20.953 1 75.44 459 VAL A O 1
ATOM 3682 N N . ASP A 1 460 ? 2.934 -42.188 -20.781 1 72.94 460 ASP A N 1
ATOM 3683 C CA . ASP A 1 460 ? 2.395 -42.5 -22.109 1 72.94 460 ASP A CA 1
ATOM 3684 C C . ASP A 1 460 ? 3.355 -42.062 -23.203 1 72.94 460 ASP A C 1
ATOM 3686 O O . ASP A 1 460 ? 3.229 -42.469 -24.359 1 72.94 460 ASP A O 1
ATOM 3690 N N . ASP A 1 461 ? 4.367 -41.312 -22.875 1 76.25 461 ASP A N 1
ATOM 3691 C CA . ASP A 1 461 ? 5.266 -40.75 -23.875 1 76.25 461 ASP A CA 1
ATOM 3692 C C . ASP A 1 461 ? 6.617 -41.438 -23.875 1 76.25 461 ASP A C 1
ATOM 3694 O O . ASP A 1 461 ? 7.453 -41.219 -24.75 1 76.25 461 ASP A O 1
ATOM 3698 N N . VAL A 1 462 ? 6.773 -42.219 -22.938 1 73.12 462 VAL A N 1
ATOM 3699 C CA . VAL A 1 462 ? 8.039 -42.938 -22.891 1 73.12 462 VAL A CA 1
ATOM 3700 C C . VAL A 1 462 ? 8.18 -43.812 -24.125 1 73.12 462 VAL A C 1
ATOM 3702 O O . VAL A 1 462 ? 7.219 -44.469 -24.562 1 73.12 462 VAL A O 1
ATOM 3705 N N . ILE A 1 463 ? 9.359 -43.75 -24.75 1 79.56 463 ILE A N 1
ATOM 3706 C CA . ILE A 1 463 ? 9.609 -44.438 -26.016 1 79.56 463 ILE A CA 1
ATOM 3707 C C . ILE A 1 463 ? 10.297 -45.781 -25.734 1 79.56 463 ILE A C 1
ATOM 3709 O O . ILE A 1 463 ? 11.336 -45.812 -25.062 1 79.56 463 ILE A O 1
ATOM 3713 N N . MET A 1 464 ? 9.609 -46.781 -26.141 1 80.12 464 MET A N 1
ATOM 3714 C CA . MET A 1 464 ? 10.227 -48.094 -26.078 1 80.12 464 MET A CA 1
ATOM 3715 C C . MET A 1 464 ? 10.969 -48.406 -27.375 1 80.12 464 MET A C 1
ATOM 3717 O O . MET A 1 464 ? 10.352 -48.781 -28.375 1 80.12 464 MET A O 1
ATOM 3721 N N . THR A 1 465 ? 12.336 -48.219 -27.375 1 81.12 465 THR A N 1
ATOM 3722 C CA . THR A 1 465 ? 13.125 -48.438 -28.594 1 81.12 465 THR A CA 1
ATOM 3723 C C . THR A 1 465 ? 14.227 -49.469 -28.344 1 81.12 465 THR A C 1
ATOM 3725 O O . THR A 1 465 ? 15.023 -49.312 -27.406 1 81.12 465 THR A O 1
ATOM 3728 N N . ALA A 1 466 ? 14.234 -50.531 -29.172 1 75.56 466 ALA A N 1
ATOM 3729 C CA . ALA A 1 466 ? 15.227 -51.594 -29.125 1 75.56 466 ALA A CA 1
ATOM 3730 C C . ALA A 1 466 ? 15.336 -52.188 -27.734 1 75.56 466 ALA A C 1
ATOM 3732 O O . ALA A 1 466 ? 16.438 -52.406 -27.234 1 75.56 466 ALA A O 1
ATOM 3733 N N . GLY A 1 467 ? 14.172 -52.281 -27.047 1 69.56 467 GLY A N 1
ATOM 3734 C CA . GLY A 1 467 ? 14.117 -52.938 -25.734 1 69.56 467 GLY A CA 1
ATOM 3735 C C . GLY A 1 467 ? 14.484 -51.969 -24.594 1 69.56 467 GLY A C 1
ATOM 3736 O O . GLY A 1 467 ? 14.523 -52.375 -23.438 1 69.56 467 GLY A O 1
ATOM 3737 N N . GLU A 1 468 ? 14.758 -50.719 -25 1 74 468 GLU A N 1
ATOM 3738 C CA . GLU A 1 468 ? 15.133 -49.688 -24 1 74 468 GLU A CA 1
ATOM 3739 C C . GLU A 1 468 ? 14.039 -48.656 -23.844 1 74 468 GLU A C 1
ATOM 3741 O O . GLU A 1 468 ? 13.352 -48.312 -24.812 1 74 468 GLU A O 1
ATOM 3746 N N . ARG A 1 469 ? 13.828 -48.281 -22.594 1 78.56 469 ARG A N 1
ATOM 3747 C CA . ARG A 1 469 ? 12.914 -47.188 -22.312 1 78.56 469 ARG A CA 1
ATOM 3748 C C . ARG A 1 469 ? 13.648 -45.844 -22.375 1 78.56 469 ARG A C 1
ATOM 3750 O O . ARG A 1 469 ? 14.609 -45.625 -21.641 1 78.56 469 ARG A O 1
ATOM 3757 N N . VAL A 1 470 ? 13.234 -45 -23.328 1 74.38 470 VAL A N 1
ATOM 3758 C CA . VAL A 1 470 ? 13.867 -43.719 -23.5 1 74.38 470 VAL A CA 1
ATOM 3759 C C . VAL A 1 470 ? 12.867 -42.594 -23.188 1 74.38 470 VAL A C 1
ATOM 3761 O O . VAL A 1 470 ? 11.766 -42.562 -23.75 1 74.38 470 VAL A O 1
ATOM 3764 N N . GLY A 1 471 ? 13.156 -41.781 -22.234 1 78 471 GLY A N 1
ATOM 3765 C CA . GLY A 1 471 ? 12.32 -40.625 -21.938 1 78 471 GLY A CA 1
ATOM 3766 C C . GLY A 1 471 ? 12.469 -39.5 -22.953 1 78 471 GLY A C 1
ATOM 3767 O O . GLY A 1 471 ? 13.594 -39.094 -23.266 1 78 471 GLY A O 1
ATOM 3768 N N . PRO A 1 472 ? 11.352 -39.031 -23.516 1 83.5 472 PRO A N 1
ATOM 3769 C CA . PRO A 1 472 ? 11.484 -37.938 -24.484 1 83.5 472 PRO A CA 1
ATOM 3770 C C . PRO A 1 472 ? 12.188 -36.719 -23.922 1 83.5 472 PRO A C 1
ATOM 3772 O O . PRO A 1 472 ? 12.93 -36.031 -24.641 1 83.5 472 PRO A O 1
ATOM 3775 N N . PHE A 1 473 ? 12.047 -36.531 -22.656 1 77.06 473 PHE A N 1
ATOM 3776 C CA . PHE A 1 473 ? 12.617 -35.344 -22.047 1 77.06 473 PHE A CA 1
ATOM 3777 C C . PHE A 1 473 ? 14.141 -35.375 -22.062 1 77.06 473 PHE A C 1
ATOM 3779 O O . PHE A 1 473 ? 14.797 -34.375 -22.281 1 77.06 473 PHE A O 1
ATOM 3786 N N . GLU A 1 474 ? 14.648 -36.469 -21.75 1 77.5 474 GLU A N 1
ATOM 3787 C CA . GLU A 1 474 ? 16.109 -36.594 -21.766 1 77.5 474 GLU A CA 1
ATOM 3788 C C . GLU A 1 474 ? 16.672 -36.312 -23.141 1 77.5 474 GLU A C 1
ATOM 3790 O O . GLU A 1 474 ? 17.719 -35.625 -23.25 1 77.5 474 GLU A O 1
ATOM 3795 N N . VAL A 1 475 ? 16 -36.781 -24.156 1 84.31 475 VAL A N 1
ATOM 3796 C CA . VAL A 1 475 ? 16.438 -36.531 -25.516 1 84.31 475 VAL A CA 1
ATOM 3797 C C . VAL A 1 475 ? 16.297 -35.062 -25.859 1 84.31 475 VAL A C 1
ATOM 3799 O O . VAL A 1 475 ? 17.203 -34.438 -26.422 1 84.31 475 VAL A O 1
ATOM 3802 N N . GLU A 1 476 ? 15.156 -34.5 -25.453 1 87.88 476 GLU A N 1
ATOM 3803 C CA . GLU A 1 476 ? 14.891 -33.094 -25.688 1 87.88 476 GLU A CA 1
ATOM 3804 C C . GLU A 1 476 ? 15.938 -32.219 -25.016 1 87.88 476 GLU A C 1
ATOM 3806 O O . GLU A 1 476 ? 16.438 -31.266 -25.609 1 87.88 476 GLU A O 1
ATOM 3811 N N . SER A 1 477 ? 16.234 -32.562 -23.828 1 80.69 477 SER A N 1
ATOM 3812 C CA . SER A 1 477 ? 17.203 -31.797 -23.062 1 80.69 477 SER A CA 1
ATOM 3813 C C . SER A 1 477 ? 18.578 -31.812 -23.75 1 80.69 477 SER A C 1
ATOM 3815 O O . SER A 1 477 ? 19.25 -30.781 -23.812 1 80.69 477 SER A O 1
ATOM 3817 N N . LYS A 1 478 ? 18.984 -32.938 -24.219 1 84.44 478 LYS A N 1
ATOM 3818 C CA . LYS A 1 478 ? 20.266 -33.031 -24.922 1 84.44 478 LYS A CA 1
ATOM 3819 C C . LYS A 1 478 ? 20.234 -32.219 -26.219 1 84.44 478 LYS A C 1
ATOM 3821 O O . LYS A 1 478 ? 21.219 -31.562 -26.562 1 84.44 478 LYS A O 1
ATOM 3826 N N . LEU A 1 479 ? 19.156 -32.312 -26.875 1 90.25 479 LEU A N 1
ATOM 3827 C CA . LEU A 1 479 ? 18.984 -31.547 -28.125 1 90.25 479 LEU A CA 1
ATOM 3828 C C . LEU A 1 479 ? 19.125 -30.047 -27.875 1 90.25 479 LEU A C 1
ATOM 3830 O O . LEU A 1 479 ? 19.75 -29.344 -28.656 1 90.25 479 LEU A O 1
ATOM 3834 N N . LEU A 1 480 ? 18.609 -29.609 -26.734 1 86.31 480 LEU A N 1
ATOM 3835 C CA . LEU A 1 480 ? 18.609 -28.188 -26.406 1 86.31 480 LEU A CA 1
ATOM 3836 C C . LEU A 1 480 ? 20.016 -27.703 -26.078 1 86.31 480 LEU A C 1
ATOM 3838 O O . LEU A 1 480 ? 20.281 -26.5 -26.094 1 86.31 480 LEU A O 1
ATOM 3842 N N . GLU A 1 481 ? 20.875 -28.625 -25.797 1 83.25 481 GLU A N 1
ATOM 3843 C CA . GLU A 1 481 ? 22.281 -28.281 -25.562 1 83.25 481 GLU A CA 1
ATOM 3844 C C . GLU A 1 481 ? 22.984 -27.938 -26.859 1 83.25 481 GLU A C 1
ATOM 3846 O O . GLU A 1 481 ? 24.062 -27.344 -26.844 1 83.25 481 GLU A O 1
ATOM 3851 N N . HIS A 1 482 ? 22.469 -28.359 -27.938 1 88.62 482 HIS A N 1
ATOM 3852 C CA . HIS A 1 482 ? 23.062 -28.031 -29.234 1 88.62 482 HIS A CA 1
ATO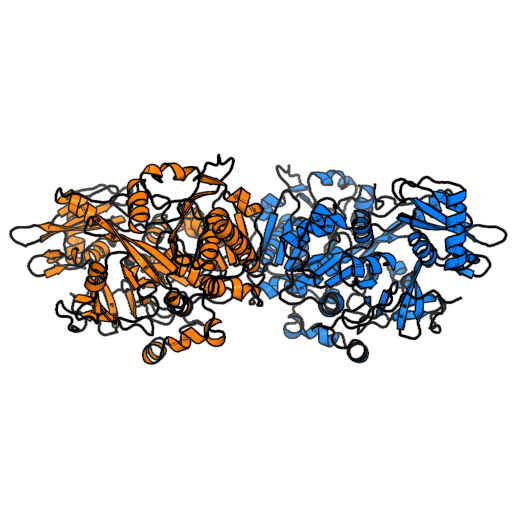M 3853 C C . HIS A 1 482 ? 22.922 -26.547 -29.531 1 88.62 482 HIS A C 1
ATOM 3855 O O . HIS A 1 482 ? 21.844 -25.969 -29.391 1 88.62 482 HIS A O 1
ATOM 3861 N N . PRO A 1 483 ? 23.906 -25.922 -29.906 1 87.19 483 PRO A N 1
ATOM 3862 C CA . PRO A 1 483 ? 23.922 -24.469 -30.047 1 87.19 483 PRO A CA 1
ATOM 3863 C C . PRO A 1 483 ? 22.891 -23.953 -31.047 1 87.19 483 PRO A C 1
ATOM 3865 O O . PRO A 1 483 ? 22.438 -22.812 -30.953 1 87.19 483 PRO A O 1
ATOM 3868 N N . ASP A 1 484 ? 22.516 -24.797 -31.922 1 90.88 484 ASP A N 1
ATOM 3869 C CA . ASP A 1 484 ? 21.672 -24.328 -33 1 90.88 484 ASP A CA 1
ATOM 3870 C C . ASP A 1 484 ? 20.203 -24.641 -32.719 1 90.88 484 ASP A C 1
ATOM 3872 O O . ASP A 1 484 ? 19.312 -24.281 -33.5 1 90.88 484 ASP A O 1
ATOM 3876 N N . VAL A 1 485 ? 19.906 -25.312 -31.656 1 90.69 485 VAL A N 1
ATOM 3877 C CA . VAL A 1 485 ? 18.547 -25.781 -31.375 1 90.69 485 VAL A CA 1
ATOM 3878 C C . VAL A 1 485 ? 17.922 -24.875 -30.312 1 90.69 485 VAL A C 1
ATOM 3880 O O . VAL A 1 485 ? 18.531 -24.594 -29.281 1 90.69 485 VAL A O 1
ATOM 3883 N N . VAL A 1 486 ? 16.75 -24.406 -30.625 1 86.38 486 VAL A N 1
ATOM 3884 C CA . VAL A 1 486 ? 16.031 -23.516 -29.703 1 86.38 486 VAL A CA 1
ATOM 3885 C C . VAL A 1 486 ? 14.977 -24.328 -28.938 1 86.38 486 VAL A C 1
ATOM 3887 O O . VAL A 1 486 ? 14.797 -24.125 -27.734 1 86.38 486 VAL A O 1
ATOM 3890 N N . GLU A 1 487 ? 14.227 -25.188 -29.641 1 88.75 487 GLU A N 1
ATOM 3891 C CA . GLU A 1 487 ? 13.203 -26.047 -29.047 1 88.75 487 GLU A CA 1
ATOM 3892 C C . GLU A 1 487 ? 13.25 -27.438 -29.656 1 88.75 487 GLU A C 1
ATOM 3894 O O . GLU A 1 487 ? 13.664 -27.609 -30.812 1 88.75 487 GLU A O 1
ATOM 3899 N N . ALA A 1 488 ? 12.922 -28.375 -28.906 1 89.94 488 ALA A N 1
ATOM 3900 C CA . ALA A 1 488 ? 12.891 -29.75 -29.391 1 89.94 488 ALA A CA 1
ATOM 3901 C C . ALA A 1 488 ? 11.719 -30.516 -28.781 1 89.94 488 ALA A C 1
ATOM 3903 O O . ALA A 1 488 ? 11.461 -30.406 -27.578 1 89.94 488 ALA A O 1
ATOM 3904 N N . GLY A 1 489 ? 10.914 -31.078 -29.547 1 90.69 489 GLY A N 1
ATOM 3905 C CA . GLY A 1 489 ? 9.914 -32.062 -29.156 1 90.69 489 GLY A CA 1
ATOM 3906 C C . GLY A 1 489 ? 10.203 -33.438 -29.703 1 90.69 489 GLY A C 1
ATOM 3907 O O . GLY A 1 489 ? 10.508 -33.594 -30.875 1 90.69 489 GLY A O 1
ATOM 3908 N N . VAL A 1 490 ? 10.227 -34.5 -28.891 1 90.31 490 VAL A N 1
ATOM 3909 C CA . VAL A 1 490 ? 10.625 -35.844 -29.266 1 90.31 490 VAL A CA 1
ATOM 3910 C C . VAL A 1 490 ? 9.453 -36.812 -29.062 1 90.31 490 VAL A C 1
ATOM 3912 O O . VAL A 1 490 ? 8.758 -36.719 -28.031 1 90.31 490 VAL A O 1
ATOM 3915 N N . ILE A 1 491 ? 9.203 -37.5 -30.047 1 89.94 491 ILE A N 1
ATOM 3916 C CA . ILE A 1 491 ? 8.133 -38.5 -29.938 1 89.94 491 ILE A CA 1
ATOM 3917 C C . ILE A 1 491 ? 8.664 -39.875 -30.359 1 89.94 491 ILE A C 1
ATOM 3919 O O . ILE A 1 491 ? 9.711 -39.969 -31 1 89.94 491 ILE A O 1
ATOM 3923 N N . GLY A 1 492 ? 7.969 -40.938 -29.906 1 88.44 492 GLY A N 1
ATOM 3924 C CA . GLY A 1 492 ? 8.195 -42.25 -30.438 1 88.44 492 GLY A CA 1
ATOM 3925 C C . GLY A 1 492 ? 7.34 -42.562 -31.656 1 88.44 492 GLY A C 1
ATOM 3926 O O . GLY A 1 492 ? 6.145 -42.281 -31.672 1 88.44 492 GLY A O 1
ATOM 3927 N N . LYS A 1 493 ? 8.016 -42.969 -32.688 1 89.06 493 LYS A N 1
ATOM 3928 C CA . LYS A 1 493 ? 7.328 -43.438 -33.906 1 89.06 493 LYS A CA 1
ATOM 3929 C C . LYS A 1 493 ? 7.414 -44.938 -34.031 1 89.06 493 LYS A C 1
ATOM 3931 O O . LYS A 1 493 ? 8.484 -45.531 -33.875 1 89.06 493 LYS A O 1
ATOM 3936 N N . PRO A 1 494 ? 6.301 -45.531 -34.312 1 88.19 494 PRO A N 1
ATOM 3937 C CA . PRO A 1 494 ? 6.344 -47 -34.469 1 88.19 494 PRO A CA 1
ATOM 3938 C C . PRO A 1 494 ? 7.312 -47.438 -35.562 1 88.19 494 PRO A C 1
ATOM 3940 O O . PRO A 1 494 ? 7.418 -46.781 -36.625 1 88.19 494 PRO A O 1
ATOM 3943 N N . ASP A 1 495 ? 8.086 -48.5 -35.219 1 86.44 495 ASP A N 1
ATOM 3944 C CA . ASP A 1 495 ? 9.055 -49.094 -36.125 1 86.44 495 ASP A CA 1
ATOM 3945 C C . ASP A 1 495 ? 9.008 -50.625 -36.062 1 86.44 495 ASP A C 1
ATOM 3947 O O . ASP A 1 495 ? 8.961 -51.219 -34.969 1 86.44 495 ASP A O 1
ATOM 3951 N N . PRO A 1 496 ? 8.945 -51.281 -37.094 1 79.56 496 PRO A N 1
ATOM 3952 C CA . PRO A 1 496 ? 8.789 -52.719 -37.125 1 79.56 496 PRO A CA 1
ATOM 3953 C C . PRO A 1 496 ? 9.977 -53.469 -36.5 1 79.56 496 PRO A C 1
ATOM 3955 O O . PRO A 1 496 ? 9.82 -54.562 -35.969 1 79.56 496 PRO A O 1
ATOM 3958 N N . VAL A 1 497 ? 11.141 -52.969 -36.562 1 76 497 VAL A N 1
ATOM 3959 C CA . VAL A 1 497 ? 12.344 -53.625 -36.094 1 76 497 VAL A CA 1
ATOM 3960 C C . VAL A 1 497 ? 12.633 -53.25 -34.625 1 76 497 VAL A C 1
ATOM 3962 O O . VAL A 1 497 ? 12.867 -54.125 -33.781 1 76 497 VAL A O 1
ATOM 3965 N N . ARG A 1 498 ? 12.484 -52 -34.312 1 80.62 498 ARG A N 1
ATOM 3966 C CA . ARG A 1 498 ? 12.945 -51.5 -33.031 1 80.62 498 ARG A CA 1
ATOM 3967 C C . ARG A 1 498 ? 11.781 -51.281 -32.062 1 80.62 498 ARG A C 1
ATOM 3969 O O . ARG A 1 498 ? 11.984 -50.938 -30.906 1 80.62 498 ARG A O 1
ATOM 3976 N N . GLY A 1 499 ? 10.531 -51.594 -32.594 1 81.88 499 GLY A N 1
ATOM 3977 C CA . GLY A 1 499 ? 9.352 -51.188 -31.844 1 81.88 499 GLY A CA 1
ATOM 3978 C C . GLY A 1 499 ? 8.961 -49.75 -32.062 1 81.88 499 GLY A C 1
ATOM 3979 O O . GLY A 1 499 ? 7.969 -49.469 -32.719 1 81.88 499 GLY A O 1
ATOM 3980 N N . GLU A 1 500 ? 9.852 -48.844 -31.469 1 89.31 500 GLU A N 1
ATOM 3981 C CA . GLU A 1 500 ? 9.711 -47.406 -31.766 1 89.31 500 GLU A CA 1
ATOM 3982 C C . GLU A 1 500 ? 11.055 -46.781 -32.125 1 89.31 500 GLU A C 1
ATOM 3984 O O . GLU A 1 500 ? 12.109 -47.281 -31.703 1 89.31 500 GLU A O 1
ATOM 3989 N N . ILE A 1 501 ? 10.922 -45.844 -32.969 1 90 501 ILE A N 1
ATOM 3990 C CA . ILE A 1 501 ? 12.094 -45 -33.188 1 90 501 ILE A CA 1
ATOM 3991 C C . ILE A 1 501 ? 11.844 -43.594 -32.656 1 90 501 ILE A C 1
ATOM 3993 O O . ILE A 1 501 ? 10.695 -43.188 -32.5 1 90 501 ILE A O 1
ATOM 3997 N N . ILE A 1 502 ? 12.906 -42.969 -32.375 1 92.25 502 ILE A N 1
ATOM 3998 C CA . ILE A 1 502 ? 12.836 -41.625 -31.828 1 92.25 502 ILE A CA 1
ATOM 3999 C C . ILE A 1 502 ? 12.797 -40.594 -32.969 1 92.25 502 ILE A C 1
ATOM 4001 O O . ILE A 1 502 ? 13.648 -40.625 -33.875 1 92.25 502 ILE A O 1
ATOM 4005 N N . LYS A 1 503 ? 11.758 -39.844 -33 1 93.94 503 LYS A N 1
ATOM 4006 C CA . LYS A 1 503 ? 11.672 -38.719 -33.906 1 93.94 503 LYS A CA 1
ATOM 4007 C C . LYS A 1 503 ? 11.719 -37.375 -33.188 1 93.94 503 LYS A C 1
ATOM 4009 O O . LYS A 1 503 ? 11.023 -37.219 -32.188 1 93.94 503 LYS A O 1
ATOM 4014 N N . ALA A 1 504 ? 12.578 -36.562 -33.688 1 94.81 504 ALA A N 1
ATOM 4015 C CA . ALA A 1 504 ? 12.711 -35.219 -33.062 1 94.81 504 ALA A CA 1
ATOM 4016 C C . ALA A 1 504 ? 12.172 -34.125 -34 1 94.81 504 ALA A C 1
ATOM 4018 O O . ALA A 1 504 ? 12.43 -34.156 -35.188 1 94.81 504 ALA A O 1
ATOM 4019 N N . PHE A 1 505 ? 11.352 -33.312 -33.438 1 94.25 505 PHE A N 1
ATOM 4020 C CA . PHE A 1 505 ? 10.961 -32.031 -34.062 1 94.25 505 PHE A CA 1
ATOM 4021 C C . PHE A 1 505 ? 11.766 -30.875 -33.469 1 94.25 505 PHE A C 1
ATOM 4023 O O . PHE A 1 505 ? 11.797 -30.688 -32.25 1 94.25 505 PHE A O 1
ATOM 4030 N N . ILE A 1 506 ? 12.438 -30.141 -34.312 1 93.62 506 ILE A N 1
ATOM 4031 C CA . ILE A 1 506 ? 13.414 -29.188 -33.812 1 93.62 506 ILE A CA 1
ATOM 4032 C C . ILE A 1 506 ? 13.172 -27.812 -34.406 1 93.62 506 ILE A C 1
ATOM 4034 O O . ILE A 1 506 ? 12.938 -27.703 -35.625 1 93.62 506 ILE A O 1
ATOM 4038 N N . SER A 1 507 ? 13.109 -26.828 -33.562 1 92.31 507 SER A N 1
ATOM 4039 C CA . SER A 1 507 ? 13.203 -25.438 -34.031 1 92.31 507 SER A CA 1
ATOM 4040 C C . SER A 1 507 ? 14.617 -24.891 -33.875 1 92.31 507 SER A C 1
ATOM 4042 O O . SER A 1 507 ? 15.25 -25.109 -32.844 1 92.31 507 SER A O 1
ATOM 4044 N N . LEU A 1 508 ? 15.109 -24.188 -34.938 1 90.12 508 LEU A N 1
ATOM 4045 C CA . LEU A 1 508 ? 16.5 -23.734 -34.969 1 90.12 508 LEU A CA 1
ATOM 4046 C C . LEU A 1 508 ? 16.594 -22.25 -34.594 1 90.12 508 LEU A C 1
ATOM 4048 O O . LEU A 1 508 ? 15.594 -21.531 -34.656 1 90.12 508 LEU A O 1
ATOM 4052 N N . ARG A 1 509 ? 17.734 -21.953 -34.062 1 86.31 509 ARG A N 1
ATOM 4053 C CA . ARG A 1 509 ? 18.031 -20.562 -33.781 1 86.31 509 ARG A CA 1
ATOM 4054 C C . ARG A 1 509 ? 17.891 -19.703 -35.031 1 86.31 509 ARG A C 1
ATOM 4056 O O . ARG A 1 509 ? 18.109 -20.188 -36.156 1 86.31 509 ARG A O 1
ATOM 4063 N N . GLU A 1 510 ? 17.594 -18.453 -34.781 1 81.56 510 GLU A N 1
ATOM 4064 C CA . GLU A 1 510 ? 17.469 -17.531 -35.906 1 81.56 510 GLU A CA 1
ATOM 4065 C C . GLU A 1 510 ? 18.766 -17.484 -36.719 1 81.56 510 GLU A C 1
ATOM 4067 O O . GLU A 1 510 ? 19.859 -17.391 -36.156 1 81.56 510 GLU A O 1
ATOM 4072 N N . GLY A 1 511 ? 18.672 -17.641 -38.031 1 82.25 511 GLY A N 1
ATOM 4073 C CA . GLY A 1 511 ? 19.828 -17.562 -38.906 1 82.25 511 GLY A CA 1
ATOM 4074 C C . GLY A 1 511 ? 20.375 -18.922 -39.281 1 82.25 511 GLY A C 1
ATOM 4075 O O . GLY A 1 511 ? 21.234 -19.031 -40.188 1 82.25 511 GLY A O 1
ATOM 4076 N N . VAL A 1 512 ? 19.906 -19.953 -38.531 1 89.88 512 VAL A N 1
ATOM 4077 C CA . VAL A 1 512 ? 20.375 -21.312 -38.844 1 89.88 512 VAL A CA 1
ATOM 4078 C C . VAL A 1 512 ? 19.391 -22 -39.75 1 89.88 512 VAL A C 1
ATOM 4080 O O . VAL A 1 512 ? 18.188 -22.062 -39.469 1 89.88 512 VAL A O 1
ATOM 4083 N N . GLU A 1 513 ? 19.859 -22.516 -40.906 1 91.81 513 GLU A N 1
ATOM 4084 C CA . GLU A 1 513 ? 18.984 -23.203 -41.844 1 91.81 513 GLU A CA 1
ATOM 4085 C C . GLU A 1 513 ? 19.109 -24.719 -41.75 1 91.81 513 GLU A C 1
ATOM 4087 O O . GLU A 1 513 ? 20.203 -25.234 -41.531 1 91.81 513 GLU A O 1
ATOM 4092 N N . PRO A 1 514 ? 17.953 -25.359 -41.906 1 93.31 514 PRO A N 1
ATOM 4093 C CA . PRO A 1 514 ? 18.016 -26.828 -41.875 1 93.31 514 PRO A CA 1
ATOM 4094 C C . PRO A 1 514 ? 18.922 -27.391 -43 1 93.31 514 PRO A C 1
ATOM 4096 O O . PRO A 1 514 ? 18.938 -26.859 -44.094 1 93.31 514 PRO A O 1
ATOM 4099 N N . SER A 1 515 ? 19.766 -28.375 -42.688 1 92.88 515 SER A N 1
ATOM 4100 C CA . SER A 1 515 ? 20.609 -29.062 -43.656 1 92.88 515 SER A CA 1
ATOM 4101 C C . SER A 1 515 ? 20.859 -30.516 -43.219 1 92.88 515 SER A C 1
ATOM 4103 O O . SER A 1 515 ? 20.703 -30.844 -42.031 1 92.88 515 SER A O 1
ATOM 4105 N N . GLU A 1 516 ? 21.141 -31.266 -44.188 1 91.25 516 GLU A N 1
ATOM 4106 C CA . GLU A 1 516 ? 21.453 -32.656 -43.875 1 91.25 516 GLU A CA 1
ATOM 4107 C C . GLU A 1 516 ? 22.672 -32.75 -42.969 1 91.25 516 GLU A C 1
ATOM 4109 O O . GLU A 1 516 ? 22.75 -33.625 -42.125 1 91.25 516 GLU A O 1
ATOM 4114 N N . VAL A 1 517 ? 23.469 -31.844 -43.188 1 92.31 517 VAL A N 1
ATOM 4115 C CA . VAL A 1 517 ? 24.672 -31.812 -42.344 1 92.31 517 VAL A CA 1
ATOM 4116 C C . VAL A 1 517 ? 24.297 -31.484 -40.906 1 92.31 517 VAL A C 1
ATOM 4118 O O . VAL A 1 517 ? 24.797 -32.094 -39.969 1 92.31 517 VAL A O 1
ATOM 4121 N N . LEU A 1 518 ? 23.453 -30.5 -40.781 1 94 518 LEU A N 1
ATOM 4122 C CA . LEU A 1 518 ? 23.016 -30.125 -39.469 1 94 518 LEU A CA 1
ATOM 4123 C C . LEU A 1 518 ? 22.266 -31.266 -38.781 1 94 518 LEU A C 1
ATOM 4125 O O . LEU A 1 518 ? 22.453 -31.516 -37.594 1 94 518 LEU A O 1
ATOM 4129 N N . GLU A 1 519 ? 21.469 -31.906 -39.562 1 94.31 519 GLU A N 1
ATOM 4130 C CA . GLU A 1 519 ? 20.734 -33.062 -39.062 1 94.31 519 GLU A CA 1
ATOM 4131 C C . GLU A 1 519 ? 21.672 -34.125 -38.531 1 94.31 519 GLU A C 1
ATOM 4133 O O . GLU A 1 519 ? 21.469 -34.688 -37.438 1 94.31 519 GLU A O 1
ATOM 4138 N N . ALA A 1 520 ? 22.656 -34.469 -39.312 1 92.94 520 ALA A N 1
ATOM 4139 C CA . ALA A 1 520 ? 23.641 -35.469 -38.938 1 92.94 520 ALA A CA 1
ATOM 4140 C C . ALA A 1 520 ? 24.422 -35.031 -37.688 1 92.94 520 ALA A C 1
ATOM 4142 O O . ALA A 1 520 ? 24.703 -35.844 -36.812 1 92.94 520 ALA A O 1
ATOM 4143 N N . ASN A 1 521 ? 24.703 -33.812 -37.688 1 93.5 521 ASN A N 1
ATOM 4144 C CA . ASN A 1 521 ? 25.422 -33.25 -36.562 1 93.5 521 ASN A CA 1
ATOM 4145 C C . ASN A 1 521 ? 24.594 -33.375 -35.281 1 93.5 521 ASN A C 1
ATOM 4147 O O . ASN A 1 521 ? 25.125 -33.719 -34.219 1 93.5 521 ASN A O 1
ATOM 4151 N N . ILE A 1 522 ? 23.359 -33.062 -35.406 1 94.31 522 ILE A N 1
ATOM 4152 C CA . ILE A 1 522 ? 22.469 -33.125 -34.25 1 94.31 522 ILE A CA 1
ATOM 4153 C C . ILE A 1 522 ? 22.328 -34.562 -33.781 1 94.31 522 ILE A C 1
ATOM 4155 O O . ILE A 1 522 ? 22.406 -34.844 -32.594 1 94.31 522 ILE A O 1
ATOM 4159 N N . ARG A 1 523 ? 22.172 -35.438 -34.688 1 92.38 523 ARG A N 1
ATOM 4160 C CA . ARG A 1 523 ? 22.062 -36.844 -34.344 1 92.38 523 ARG A CA 1
ATOM 4161 C C . ARG A 1 523 ? 23.328 -37.344 -33.656 1 92.38 523 ARG A C 1
ATOM 4163 O O . ARG A 1 523 ? 23.234 -38.062 -32.656 1 92.38 523 ARG A O 1
ATOM 4170 N N . ASP A 1 524 ? 24.438 -37 -34.219 1 90.69 524 ASP A N 1
ATOM 4171 C CA . ASP A 1 524 ? 25.703 -37.406 -33.625 1 90.69 524 ASP A CA 1
ATOM 4172 C C . ASP A 1 524 ? 25.891 -36.781 -32.25 1 90.69 524 ASP A C 1
ATOM 4174 O O . ASP A 1 524 ? 26.453 -37.406 -31.328 1 90.69 524 ASP A O 1
ATOM 4178 N N . PHE A 1 525 ? 25.438 -35.656 -32.188 1 92.06 525 PHE A N 1
ATOM 4179 C CA . PHE A 1 525 ? 25.531 -34.938 -30.906 1 92.06 525 PHE A CA 1
ATOM 4180 C C . PHE A 1 525 ? 24.766 -35.688 -29.812 1 92.06 525 PHE A C 1
ATOM 4182 O O . PHE A 1 525 ? 25.281 -35.844 -28.703 1 92.06 525 PHE A O 1
ATOM 4189 N N . VAL A 1 526 ? 23.578 -36.156 -30.109 1 90.19 526 VAL A N 1
ATOM 4190 C CA . VAL A 1 526 ? 22.766 -36.875 -29.156 1 90.19 526 VAL A CA 1
ATOM 4191 C C . VAL A 1 526 ? 23.344 -38.25 -28.906 1 90.19 526 VAL A C 1
ATOM 4193 O O . VAL A 1 526 ? 23.406 -38.719 -27.766 1 90.19 526 VAL A O 1
ATOM 4196 N N . LYS A 1 527 ? 23.812 -38.844 -29.938 1 85.81 527 LYS A N 1
ATOM 4197 C CA . LYS A 1 527 ? 24.375 -40.188 -29.859 1 85.81 527 LYS A CA 1
ATOM 4198 C C . LYS A 1 527 ? 25.594 -40.219 -28.938 1 85.81 527 LYS A C 1
ATOM 4200 O O . LYS A 1 527 ? 25.719 -41.094 -28.094 1 85.81 527 LYS A O 1
ATOM 4205 N N . THR A 1 528 ? 26.391 -39.25 -29.062 1 86 528 THR A N 1
ATOM 4206 C CA . THR A 1 528 ? 27.641 -39.219 -28.312 1 86 528 THR A CA 1
ATOM 4207 C C . THR A 1 528 ? 27.406 -38.656 -26.906 1 86 528 THR A C 1
ATOM 4209 O O . THR A 1 528 ? 28.109 -39.031 -25.969 1 86 528 THR A O 1
ATOM 4212 N N . GLY A 1 529 ? 26.406 -37.875 -26.797 1 80.12 529 GLY A N 1
ATOM 4213 C CA . GLY A 1 529 ? 26.188 -37.188 -25.531 1 80.12 529 GLY A CA 1
ATOM 4214 C C . GLY A 1 529 ? 25.234 -37.938 -24.594 1 80.12 529 GLY A C 1
ATOM 4215 O O . GLY A 1 529 ? 25.266 -37.719 -23.391 1 80.12 529 GLY A O 1
ATOM 4216 N N . LEU A 1 530 ? 24.375 -38.656 -25.156 1 84.62 530 LEU A N 1
ATOM 4217 C CA . LEU A 1 530 ? 23.422 -39.438 -24.375 1 84.62 530 LEU A CA 1
ATOM 4218 C C . LEU A 1 530 ? 23.625 -40.938 -24.625 1 84.62 530 LEU A C 1
ATOM 4220 O O . LEU A 1 530 ? 24.406 -41.562 -23.922 1 84.62 530 LEU A O 1
ATOM 4224 N N . SER A 1 531 ? 23.141 -41.562 -25.562 1 78.69 531 SER A N 1
ATOM 4225 C CA . SER A 1 531 ? 23.312 -42.969 -25.984 1 78.69 531 SER A CA 1
ATOM 4226 C C . SER A 1 531 ? 22.875 -43.156 -27.438 1 78.69 531 SER A C 1
ATOM 4228 O O . SER A 1 531 ? 22.125 -42.344 -27.984 1 78.69 531 SER A O 1
ATOM 4230 N N . ALA A 1 532 ? 23.469 -44.188 -28.016 1 79.06 532 ALA A N 1
ATOM 4231 C CA . ALA A 1 532 ? 23.156 -44.5 -29.406 1 79.06 532 ALA A CA 1
ATOM 4232 C C . ALA A 1 532 ? 21.656 -44.75 -29.594 1 79.06 532 ALA A C 1
ATOM 4234 O O . ALA A 1 532 ? 21.078 -44.344 -30.609 1 79.06 532 ALA A O 1
ATOM 4235 N N . HIS A 1 533 ? 21.062 -45.344 -28.609 1 79.25 533 HIS A N 1
ATOM 4236 C CA . HIS A 1 533 ? 19.656 -45.688 -28.75 1 79.25 533 HIS A CA 1
ATOM 4237 C C . HIS A 1 533 ? 18.781 -44.469 -28.547 1 79.25 533 HIS A C 1
ATOM 4239 O O . HIS A 1 533 ? 17.594 -44.469 -28.891 1 79.25 533 HIS A O 1
ATOM 4245 N N . SER A 1 534 ? 19.328 -43.406 -28.062 1 84.56 534 SER A N 1
ATOM 4246 C CA . SER A 1 534 ? 18.562 -42.188 -27.797 1 84.56 534 SER A CA 1
ATOM 4247 C C . SER A 1 534 ? 18.641 -41.219 -28.969 1 84.56 534 SER A C 1
ATOM 4249 O O . SER A 1 534 ? 17.922 -40.219 -29.016 1 84.56 534 SER A O 1
ATOM 4251 N N . ALA A 1 535 ? 19.531 -41.469 -29.859 1 89.31 535 ALA A N 1
ATOM 4252 C CA . ALA A 1 535 ? 19.688 -40.594 -31 1 89.31 535 ALA A CA 1
ATOM 4253 C C . ALA A 1 535 ? 18.453 -40.625 -31.906 1 89.31 535 ALA A C 1
ATOM 4255 O O . ALA A 1 535 ? 18 -41.719 -32.281 1 89.31 535 ALA A O 1
ATOM 4256 N N . PRO A 1 536 ? 17.938 -39.438 -32.281 1 93.19 536 PRO A N 1
ATOM 4257 C CA . PRO A 1 536 ? 16.781 -39.469 -33.188 1 93.19 536 PRO A CA 1
ATOM 4258 C C . PRO A 1 536 ? 17.078 -40.094 -34.531 1 93.19 536 PRO A C 1
ATOM 4260 O O . PRO A 1 536 ? 18.078 -39.75 -35.188 1 93.19 536 PRO A O 1
ATOM 4263 N N . ARG A 1 537 ? 16.234 -41 -34.844 1 90.94 537 ARG A N 1
ATOM 4264 C CA . ARG A 1 537 ? 16.359 -41.594 -36.156 1 90.94 537 ARG A CA 1
ATOM 4265 C C . ARG A 1 537 ? 15.758 -40.688 -37.25 1 90.94 537 ARG A C 1
ATOM 4267 O O . ARG A 1 537 ? 16.188 -40.719 -38.406 1 90.94 537 ARG A O 1
ATOM 4274 N N . GLU A 1 538 ? 14.773 -39.938 -36.781 1 93.62 538 GLU A N 1
ATOM 4275 C CA . GLU A 1 538 ? 14.164 -38.938 -37.656 1 93.62 538 GLU A CA 1
ATOM 4276 C C . GLU A 1 538 ? 14.18 -37.562 -37 1 93.62 538 GLU A C 1
ATOM 4278 O O . GLU A 1 538 ? 13.969 -37.438 -35.781 1 93.62 538 GLU A O 1
ATOM 4283 N N . ILE A 1 539 ? 14.539 -36.594 -37.844 1 95.38 539 ILE A N 1
ATOM 4284 C CA . ILE A 1 539 ? 14.508 -35.219 -37.406 1 95.38 539 ILE A CA 1
ATOM 4285 C C . ILE A 1 539 ? 13.695 -34.375 -38.375 1 95.38 539 ILE A C 1
ATOM 4287 O O . ILE A 1 539 ? 13.883 -34.469 -39.594 1 95.38 539 ILE A O 1
ATOM 4291 N N . GLU A 1 540 ? 12.789 -33.719 -37.875 1 94.31 540 GLU A N 1
ATOM 4292 C CA . GLU A 1 540 ? 12.016 -32.75 -38.656 1 94.31 540 GLU A CA 1
ATOM 4293 C C . GLU A 1 540 ? 12.203 -31.344 -38.125 1 94.31 540 GLU A C 1
ATOM 4295 O O . GLU A 1 540 ? 11.938 -31.078 -36.938 1 94.31 540 GLU A O 1
ATOM 4300 N N . PHE A 1 541 ? 12.711 -30.453 -38.938 1 94.31 541 PHE A N 1
ATOM 4301 C CA . PHE A 1 541 ? 12.875 -29.047 -38.562 1 94.31 541 PHE A CA 1
ATOM 4302 C C . PHE A 1 541 ? 11.578 -28.281 -38.781 1 94.31 541 PHE A C 1
ATOM 4304 O O . PHE A 1 541 ? 10.93 -28.406 -39.812 1 94.31 541 PHE A O 1
ATOM 4311 N N . ARG A 1 542 ? 11.188 -27.625 -37.688 1 91 542 ARG A N 1
ATOM 4312 C CA . ARG A 1 542 ? 9.984 -26.797 -37.75 1 91 542 ARG A CA 1
ATOM 4313 C C . ARG A 1 542 ? 10.289 -25.375 -37.281 1 91 542 ARG A C 1
ATOM 4315 O O . ARG A 1 542 ? 11.195 -25.172 -36.469 1 91 542 ARG A O 1
ATOM 4322 N N . ASP A 1 543 ? 9.562 -24.469 -37.812 1 87.38 543 ASP A N 1
ATOM 4323 C CA . ASP A 1 543 ? 9.727 -23.094 -37.344 1 87.38 543 ASP A CA 1
ATOM 4324 C C . ASP A 1 543 ? 9.312 -22.938 -35.906 1 87.38 543 ASP A C 1
ATOM 4326 O O . ASP A 1 543 ? 9.984 -22.25 -35.125 1 87.38 543 ASP A O 1
ATOM 4330 N N . LYS A 1 544 ? 8.195 -23.594 -35.562 1 86.25 544 LYS A N 1
ATOM 4331 C CA . LYS A 1 544 ? 7.68 -23.562 -34.188 1 86.25 544 LYS A CA 1
ATOM 4332 C C . LYS A 1 544 ? 7.086 -24.906 -33.781 1 86.25 544 LYS A C 1
ATOM 4334 O O . LYS A 1 544 ? 6.531 -25.625 -34.625 1 86.25 544 LYS A O 1
ATOM 4339 N N . LEU A 1 545 ? 7.293 -25.359 -32.594 1 89.19 545 LEU A N 1
ATOM 4340 C CA . LEU A 1 545 ? 6.664 -26.562 -32.031 1 89.19 545 LEU A CA 1
ATOM 4341 C C . LEU A 1 545 ? 5.363 -26.219 -31.328 1 89.19 545 LEU A C 1
ATOM 4343 O O . LEU A 1 545 ? 5.227 -25.125 -30.766 1 89.19 545 LEU A O 1
ATOM 4347 N N . PRO A 1 546 ? 4.449 -27.125 -31.453 1 85.69 546 PRO A N 1
ATOM 4348 C CA . PRO A 1 546 ? 3.205 -26.875 -30.734 1 85.69 546 PRO A CA 1
ATOM 4349 C C . PRO A 1 546 ? 3.406 -26.828 -29.219 1 85.69 546 PRO A C 1
ATOM 4351 O O . PRO A 1 546 ? 3.98 -27.75 -28.641 1 85.69 546 PRO A O 1
ATOM 4354 N N . LYS A 1 547 ? 2.961 -25.75 -28.625 1 79.31 547 LYS A N 1
ATOM 4355 C CA . LYS A 1 547 ? 3.062 -25.562 -27.172 1 79.31 547 LYS A CA 1
ATOM 4356 C C . LYS A 1 547 ? 1.732 -25.094 -26.594 1 79.31 547 LYS A C 1
ATOM 4358 O O . LYS A 1 547 ? 0.927 -24.469 -27.281 1 79.31 547 LYS A O 1
ATOM 4363 N N . THR A 1 548 ? 1.648 -25.531 -25.438 1 71.5 548 THR A N 1
ATOM 4364 C CA . THR A 1 548 ? 0.528 -24.938 -24.719 1 71.5 548 THR A CA 1
ATOM 4365 C C . THR A 1 548 ? 0.786 -23.469 -24.438 1 71.5 548 THR A C 1
ATOM 4367 O O . THR A 1 548 ? 1.906 -22.984 -24.609 1 71.5 548 THR A O 1
ATOM 4370 N N . ARG A 1 549 ? -0.283 -22.859 -24.062 1 64.06 549 ARG A N 1
ATOM 4371 C CA . ARG A 1 549 ? -0.186 -21.453 -23.703 1 64.06 549 ARG A CA 1
ATOM 4372 C C . ARG A 1 549 ? 0.694 -21.25 -22.484 1 64.06 549 ARG A C 1
ATOM 4374 O O . ARG A 1 549 ? 1.229 -20.172 -22.25 1 64.06 549 ARG A O 1
ATOM 4381 N N . SER A 1 550 ? 0.906 -22.375 -21.859 1 60.31 550 SER A N 1
ATOM 4382 C CA . SER A 1 550 ? 1.812 -22.344 -20.703 1 60.31 550 SER A CA 1
ATOM 4383 C C . SER A 1 550 ? 3.242 -22.672 -21.125 1 60.31 550 SER A C 1
ATOM 4385 O O . SER A 1 550 ? 4.16 -22.641 -20.312 1 60.31 550 SER A O 1
ATOM 4387 N N . GLY A 1 551 ? 3.402 -22.984 -22.453 1 65.19 551 GLY A N 1
ATOM 4388 C CA . GLY A 1 551 ? 4.742 -23.188 -22.969 1 65.19 551 GLY A CA 1
ATOM 4389 C C . GLY A 1 551 ? 5.137 -24.656 -23.047 1 65.19 551 GLY A C 1
ATOM 4390 O O . GLY A 1 551 ? 6.23 -24.984 -23.5 1 65.19 551 GLY A O 1
ATOM 4391 N N . LYS A 1 552 ? 4.199 -25.422 -22.625 1 68.19 552 LYS A N 1
ATOM 4392 C CA . LYS A 1 552 ? 4.512 -26.844 -22.609 1 68.19 552 LYS A CA 1
ATOM 4393 C C . LYS A 1 552 ? 4.422 -27.438 -24.016 1 68.19 552 LYS A C 1
ATOM 4395 O O . LYS A 1 552 ? 3.428 -27.234 -24.719 1 68.19 552 LYS A O 1
ATOM 4400 N N . ILE A 1 553 ? 5.469 -28.062 -24.484 1 76.94 553 ILE A N 1
ATOM 4401 C CA . ILE A 1 553 ? 5.445 -28.719 -25.781 1 76.94 553 ILE A CA 1
ATOM 4402 C C . ILE A 1 553 ? 4.355 -29.797 -25.781 1 76.94 553 ILE A C 1
ATOM 4404 O O . ILE A 1 553 ? 4.273 -30.609 -24.875 1 76.94 553 ILE A O 1
ATOM 4408 N N . MET A 1 554 ? 3.498 -29.672 -26.75 1 79.56 554 MET A N 1
ATOM 4409 C CA . MET A 1 554 ? 2.406 -30.641 -26.875 1 79.56 554 MET A CA 1
ATOM 4410 C C . MET A 1 554 ? 2.84 -31.844 -27.688 1 79.56 554 MET A C 1
ATOM 4412 O O . MET A 1 554 ? 2.492 -31.969 -28.859 1 79.56 554 MET A O 1
ATOM 4416 N N . ARG A 1 555 ? 3.465 -32.844 -27.031 1 82.44 555 ARG A N 1
ATOM 4417 C CA . ARG A 1 555 ? 3.98 -34.031 -27.703 1 82.44 555 ARG A CA 1
ATOM 4418 C C . ARG A 1 555 ? 2.85 -34.844 -28.328 1 82.44 555 ARG A C 1
ATOM 4420 O O . ARG A 1 555 ? 3.02 -35.438 -29.406 1 82.44 555 ARG A O 1
ATOM 4427 N N . ARG A 1 556 ? 1.774 -34.781 -27.625 1 78.12 556 ARG A N 1
ATOM 4428 C CA . ARG A 1 556 ? 0.633 -35.531 -28.156 1 78.12 556 ARG A CA 1
ATOM 4429 C C . ARG A 1 556 ? 0.242 -35.031 -29.547 1 78.12 556 ARG A C 1
ATOM 4431 O O . ARG A 1 556 ? -0.16 -35.812 -30.406 1 78.12 556 ARG A O 1
ATOM 4438 N N . VAL A 1 557 ? 0.372 -33.75 -29.656 1 83.5 557 VAL A N 1
ATOM 4439 C CA . VAL A 1 557 ? 0.03 -33.156 -30.938 1 83.5 557 VAL A CA 1
ATOM 4440 C C . VAL A 1 557 ? 1.068 -33.531 -31.984 1 83.5 557 VAL A C 1
ATOM 4442 O O . VAL A 1 557 ? 0.717 -33.875 -33.125 1 83.5 557 VAL A O 1
ATOM 4445 N N . LEU A 1 558 ? 2.312 -33.531 -31.609 1 86.69 558 LEU A N 1
ATOM 4446 C CA . LEU A 1 558 ? 3.381 -33.938 -32.531 1 86.69 558 LEU A CA 1
ATOM 4447 C C . LEU A 1 558 ? 3.197 -35.375 -32.938 1 86.69 558 LEU A C 1
ATOM 4449 O O . LEU A 1 558 ? 3.338 -35.719 -34.125 1 86.69 558 LEU A O 1
ATOM 4453 N N . LYS A 1 559 ? 2.846 -36.188 -31.969 1 84.56 559 LYS A N 1
ATOM 4454 C CA . LYS A 1 559 ? 2.611 -37.594 -32.25 1 84.56 559 LYS A CA 1
ATOM 4455 C C . LYS A 1 559 ? 1.404 -37.781 -33.156 1 84.56 559 LYS A C 1
ATOM 4457 O O . LYS A 1 559 ? 1.458 -38.562 -34.125 1 84.56 559 LYS A O 1
ATOM 4462 N N . ALA A 1 560 ? 0.423 -37.031 -32.875 1 83.5 560 ALA A N 1
ATOM 4463 C CA . ALA A 1 560 ? -0.79 -37.094 -33.688 1 83.5 560 ALA A CA 1
ATOM 4464 C C . ALA A 1 560 ? -0.514 -36.688 -35.125 1 83.5 560 ALA A C 1
ATOM 4466 O O . ALA A 1 560 ? -0.938 -37.344 -36.062 1 83.5 560 ALA A O 1
ATOM 4467 N N . TRP A 1 561 ? 0.189 -35.656 -35.281 1 82.31 561 TRP A N 1
ATOM 4468 C CA . TRP A 1 561 ? 0.531 -35.156 -36.594 1 82.31 561 TRP A CA 1
ATOM 4469 C C . TRP A 1 561 ? 1.389 -36.156 -37.375 1 82.31 561 TRP A C 1
ATOM 4471 O O . TRP A 1 561 ? 1.175 -36.406 -38.562 1 82.31 561 TRP A O 1
ATOM 4481 N N . GLU A 1 562 ? 2.316 -36.719 -36.656 1 85.5 562 GLU A N 1
ATOM 4482 C CA . GLU A 1 562 ? 3.254 -37.625 -37.281 1 85.5 562 GLU A CA 1
ATOM 4483 C C . GLU A 1 562 ? 2.559 -38.938 -37.688 1 85.5 562 GLU A C 1
ATOM 4485 O O . GLU A 1 562 ? 2.861 -39.531 -38.719 1 85.5 562 GLU A O 1
ATOM 4490 N N . LEU A 1 563 ? 1.626 -39.281 -36.812 1 83.06 563 LEU A N 1
ATOM 4491 C CA . LEU A 1 563 ? 0.993 -40.562 -37.031 1 83.06 563 LEU A CA 1
ATOM 4492 C C . LEU A 1 563 ? -0.369 -40.406 -37.688 1 83.06 563 LEU A C 1
ATOM 4494 O O . LEU A 1 563 ? -1.108 -41.375 -37.844 1 83.06 563 LEU A O 1
ATOM 4498 N N . ASP A 1 564 ? -0.659 -39.156 -38.094 1 80.31 564 ASP A N 1
ATOM 4499 C CA . ASP A 1 564 ? -1.921 -38.844 -38.75 1 80.31 564 ASP A CA 1
ATOM 4500 C C . ASP A 1 564 ? -3.111 -39.25 -37.906 1 80.31 564 ASP A C 1
ATOM 4502 O O . ASP A 1 564 ? -4.012 -39.938 -38.375 1 80.31 564 ASP A O 1
ATOM 4506 N N . LEU A 1 565 ? -2.928 -39 -36.625 1 77.25 565 LEU A N 1
ATOM 4507 C CA . LEU A 1 565 ? -3.992 -39.219 -35.656 1 77.25 565 LEU A CA 1
ATOM 4508 C C . LEU A 1 565 ? -4.676 -37.938 -35.281 1 77.25 565 LEU A C 1
ATOM 4510 O O . LEU A 1 565 ? -4.129 -36.844 -35.5 1 77.25 565 LEU A O 1
ATOM 4514 N N . PRO A 1 566 ? -5.902 -38 -34.812 1 74.06 566 PRO A N 1
ATOM 4515 C CA . PRO A 1 566 ? -6.551 -36.781 -34.344 1 74.06 566 PRO A CA 1
ATOM 4516 C C . PRO A 1 566 ? -5.781 -36.125 -33.188 1 74.06 566 PRO A C 1
ATOM 4518 O O . PRO A 1 566 ? -5.379 -36.781 -32.25 1 74.06 566 PRO A O 1
ATOM 4521 N N . ALA A 1 567 ? -5.457 -34.875 -33.406 1 74.06 567 ALA A N 1
ATOM 4522 C CA . ALA A 1 567 ? -4.648 -34.125 -32.438 1 74.06 567 ALA A CA 1
ATOM 4523 C C . ALA A 1 567 ? -5.457 -33.75 -31.203 1 74.06 567 ALA A C 1
ATOM 4525 O O . ALA A 1 567 ? -4.891 -33.406 -30.172 1 74.06 567 ALA A O 1
ATOM 4526 N N . GLY A 1 568 ? -6.715 -33.969 -31.219 1 64.38 568 GLY A N 1
ATOM 4527 C CA . GLY A 1 568 ? -7.566 -33.688 -30.062 1 64.38 568 GLY A CA 1
ATOM 4528 C C . GLY A 1 568 ? -7.746 -32.188 -29.797 1 64.38 568 GLY A C 1
ATOM 4529 O O . GLY A 1 568 ? -7.84 -31.406 -30.734 1 64.38 568 GLY A O 1
ATOM 4530 N N . ASP A 1 569 ? -7.883 -31.828 -28.516 1 64.81 569 ASP A N 1
ATOM 4531 C CA . ASP A 1 569 ? -8.148 -30.453 -28.094 1 64.81 569 ASP A CA 1
ATOM 4532 C C . ASP A 1 569 ? -6.902 -29.578 -28.266 1 64.81 569 ASP A C 1
ATOM 4534 O O . ASP A 1 569 ? -5.895 -29.797 -27.594 1 64.81 569 ASP A O 1
ATOM 4538 N N . LEU A 1 570 ? -6.914 -28.641 -29.141 1 70.44 570 LEU A N 1
ATOM 4539 C CA . LEU A 1 570 ? -5.785 -27.766 -29.438 1 70.44 570 LEU A CA 1
ATOM 4540 C C . LEU A 1 570 ? -6.027 -26.375 -28.875 1 70.44 570 LEU A C 1
ATOM 4542 O O . LEU A 1 570 ? -5.297 -25.438 -29.203 1 70.44 570 LEU A O 1
ATOM 4546 N N . SER A 1 571 ? -7.027 -26.312 -27.953 1 66.69 571 SER A N 1
ATOM 4547 C CA . SER A 1 571 ? -7.426 -24.984 -27.484 1 66.69 571 SER A CA 1
ATOM 4548 C C . SER A 1 571 ? -6.348 -24.375 -26.594 1 66.69 571 SER A C 1
ATOM 4550 O O . SER A 1 571 ? -6.309 -23.156 -26.406 1 66.69 571 SER A O 1
ATOM 4552 N N . THR A 1 572 ? -5.504 -25.219 -26.109 1 63.38 572 THR A N 1
ATOM 4553 C CA . THR A 1 572 ? -4.48 -24.734 -25.203 1 63.38 572 THR A CA 1
ATOM 4554 C C . THR A 1 572 ? -3.182 -24.453 -25.953 1 63.38 572 THR A C 1
ATOM 4556 O O . THR A 1 572 ? -2.203 -24 -25.344 1 63.38 572 THR A O 1
ATOM 4559 N N . MET A 1 573 ? -3.26 -24.766 -27.203 1 74.31 573 MET A N 1
ATOM 4560 C CA . MET A 1 573 ? -2.041 -24.594 -27.984 1 74.31 573 MET A CA 1
ATOM 4561 C C . MET A 1 573 ? -1.77 -23.109 -28.234 1 74.31 573 MET A C 1
ATOM 4563 O O . MET A 1 573 ? -2.691 -22.344 -28.516 1 74.31 573 MET A O 1
ATOM 4567 N N . GLU A 1 574 ? -0.592 -22.781 -27.969 1 68.62 574 GLU A N 1
ATOM 4568 C CA . GLU A 1 574 ? -0.191 -21.406 -28.25 1 68.62 574 GLU A CA 1
ATOM 4569 C C . GLU A 1 574 ? -0.278 -21.109 -29.75 1 68.62 574 GLU A C 1
ATOM 4571 O O . GLU A 1 574 ? -0.044 -21.984 -30.578 1 68.62 574 GLU A O 1
ATOM 4576 N N . GLU A 1 575 ? -0.858 -19.906 -30.203 1 58.94 575 GLU A N 1
ATOM 4577 C CA . GLU A 1 575 ? -0.956 -19.516 -31.609 1 58.94 575 GLU A CA 1
ATOM 4578 C C . GLU A 1 575 ? 0.427 -19.328 -32.219 1 58.94 575 GLU A C 1
ATOM 4580 O O . GLU A 1 575 ? 1.368 -18.922 -31.531 1 58.94 575 GLU A O 1
ATOM 4585 N N . MET B 1 1 ? -21.375 36.125 37.531 1 23.08 1 MET B N 1
ATOM 4586 C CA . MET B 1 1 ? -22.344 35.219 36.938 1 23.08 1 MET B CA 1
ATOM 4587 C C . MET B 1 1 ? -21.641 34.188 36.062 1 23.08 1 MET B C 1
ATOM 4589 O O . MET B 1 1 ? -20.781 34.531 35.25 1 23.08 1 MET B O 1
ATOM 4593 N N . GLY B 1 2 ? -21.578 32.906 36.469 1 28.03 2 GLY B N 1
ATOM 4594 C CA . GLY B 1 2 ? -20.703 31.797 36.156 1 28.03 2 GLY B CA 1
ATOM 4595 C C . GLY B 1 2 ? -20.812 31.359 34.688 1 28.03 2 GLY B C 1
ATOM 4596 O O . GLY B 1 2 ? -21.906 31.391 34.125 1 28.03 2 GLY B O 1
ATOM 4597 N N . MET B 1 3 ? -19.875 31.656 33.812 1 31.14 3 MET B N 1
ATOM 4598 C CA . MET B 1 3 ? -19.781 31 32.531 1 31.14 3 MET B CA 1
ATOM 4599 C C . MET B 1 3 ? -20.438 29.625 32.562 1 31.14 3 MET B C 1
ATOM 4601 O O . MET B 1 3 ? -20.031 28.766 33.344 1 31.14 3 MET B O 1
ATOM 4605 N N . LYS B 1 4 ? -21.688 29.609 32.406 1 39.56 4 LYS B N 1
ATOM 4606 C CA . LYS B 1 4 ? -22.266 28.281 32.25 1 39.56 4 LYS B CA 1
ATOM 4607 C C . LYS B 1 4 ? -21.281 27.328 31.562 1 39.56 4 LYS B C 1
ATOM 4609 O O . LYS B 1 4 ? -21.047 27.453 30.375 1 39.56 4 LYS B O 1
ATOM 4614 N N . THR B 1 5 ? -19.969 27.078 32.156 1 46.28 5 THR B N 1
ATOM 4615 C CA . THR B 1 5 ? -18.953 26.109 31.766 1 46.28 5 THR B CA 1
ATOM 4616 C C . THR B 1 5 ? -19.594 24.875 31.156 1 46.28 5 THR B C 1
ATOM 4618 O O . THR B 1 5 ? -20.438 24.219 31.797 1 46.28 5 THR B O 1
ATOM 4621 N N . MET B 1 6 ? -19.703 24.781 29.906 1 58.47 6 MET B N 1
ATOM 4622 C CA . MET B 1 6 ? -20.109 23.531 29.297 1 58.47 6 MET B CA 1
ATOM 4623 C C . MET B 1 6 ? -19.516 22.344 30.047 1 58.47 6 MET B C 1
ATOM 4625 O O . MET B 1 6 ? -18.391 22.406 30.547 1 58.47 6 MET B O 1
ATOM 4629 N N . GLU B 1 7 ? -20.453 21.344 30.438 1 76.31 7 GLU B N 1
ATOM 4630 C CA . GLU B 1 7 ? -20.141 20.109 31.141 1 76.31 7 GLU B CA 1
ATOM 4631 C C . GLU B 1 7 ? -18.938 19.406 30.516 1 76.31 7 GLU B C 1
ATOM 4633 O O . GLU B 1 7 ? -18.797 19.391 29.297 1 76.31 7 GLU B O 1
ATOM 4638 N N . LYS B 1 8 ? -17.922 19.109 31.375 1 88.88 8 LYS B N 1
ATOM 4639 C CA . LYS B 1 8 ? -16.75 18.328 30.969 1 88.88 8 LYS B CA 1
ATOM 4640 C C . LYS B 1 8 ? -17.156 17.078 30.203 1 88.88 8 LYS B C 1
ATOM 4642 O O . LYS B 1 8 ? -18.141 16.422 30.547 1 88.88 8 LYS B O 1
ATOM 4647 N N . LEU B 1 9 ? -16.531 16.953 29.109 1 92.62 9 LEU B N 1
ATOM 4648 C CA . LEU B 1 9 ? -16.703 15.688 28.406 1 92.62 9 LEU B CA 1
ATOM 4649 C C . LEU B 1 9 ? -15.82 14.602 29.016 1 92.62 9 LEU B C 1
ATOM 4651 O O . LEU B 1 9 ? -14.609 14.789 29.141 1 92.62 9 LEU B O 1
ATOM 4655 N N . ALA B 1 10 ? -16.406 13.492 29.359 1 89.81 10 ALA B N 1
ATOM 4656 C CA . ALA B 1 10 ? -15.711 12.398 30.047 1 89.81 10 ALA B CA 1
ATOM 4657 C C . ALA B 1 10 ? -14.742 11.688 29.094 1 89.81 10 ALA B C 1
ATOM 4659 O O . ALA B 1 10 ? -14.914 11.742 27.875 1 89.81 10 ALA B O 1
ATOM 4660 N N . VAL B 1 11 ? -13.734 11.094 29.719 1 90.75 11 VAL B N 1
ATOM 4661 C CA . VAL B 1 11 ? -12.789 10.273 28.969 1 90.75 11 VAL B CA 1
ATOM 4662 C C . VAL B 1 11 ? -13.5 9.047 28.406 1 90.75 11 VAL B C 1
ATOM 4664 O O . VAL B 1 11 ? -14.32 8.422 29.094 1 90.75 11 VAL B O 1
ATOM 4667 N N . ILE B 1 12 ? -13.234 8.82 27.172 1 84.69 12 ILE B N 1
ATOM 4668 C CA . ILE B 1 12 ? -13.727 7.582 26.594 1 84.69 12 ILE B CA 1
ATOM 4669 C C . ILE B 1 12 ? -12.734 6.453 26.844 1 84.69 12 ILE B C 1
ATOM 4671 O O . ILE B 1 12 ? -11.555 6.574 26.516 1 84.69 12 ILE B O 1
ATOM 4675 N N . PRO B 1 13 ? -13.25 5.355 27.453 1 84.5 13 PRO B N 1
ATOM 4676 C CA . PRO B 1 13 ? -12.344 4.234 27.734 1 84.5 13 PRO B CA 1
ATOM 4677 C C . PRO B 1 13 ? -11.703 3.676 26.469 1 84.5 13 PRO B C 1
ATOM 4679 O O . PRO B 1 13 ? -12.344 3.609 25.422 1 84.5 13 PRO B O 1
ATOM 4682 N N . GLY B 1 14 ? -10.398 3.455 26.469 1 86.62 14 GLY B N 1
ATOM 4683 C CA . GLY B 1 14 ? -9.68 2.861 25.359 1 86.62 14 GLY B CA 1
ATOM 4684 C C . GLY B 1 14 ? -8.195 2.73 25.609 1 86.62 14 GLY B C 1
ATOM 4685 O O . GLY B 1 14 ? -7.703 3.104 26.672 1 86.62 14 GLY B O 1
ATOM 4686 N N . GLU B 1 15 ? -7.594 2.004 24.688 1 90.88 15 GLU B N 1
ATOM 4687 C CA . GLU B 1 15 ? -6.141 1.868 24.75 1 90.88 15 GLU B CA 1
ATOM 4688 C C . GLU B 1 15 ? -5.445 3.018 24.031 1 90.88 15 GLU B C 1
ATOM 4690 O O . GLU B 1 15 ? -5.336 3.012 22.797 1 90.88 15 GLU B O 1
ATOM 4695 N N . HIS B 1 16 ? -5.039 4.051 24.828 1 95.19 16 HIS B N 1
ATOM 4696 C CA . HIS B 1 16 ? -4.344 5.207 24.266 1 95.19 16 HIS B CA 1
ATOM 4697 C C . HIS B 1 16 ? -2.846 5.125 24.531 1 95.19 16 HIS B C 1
ATOM 4699 O O . HIS B 1 16 ? -2.41 4.477 25.484 1 95.19 16 HIS B O 1
ATOM 4705 N N . ASN B 1 17 ? -2.088 5.746 23.641 1 96.56 17 ASN B N 1
ATOM 4706 C CA . ASN B 1 17 ? -0.643 5.773 23.844 1 96.56 17 ASN B CA 1
ATOM 4707 C C . ASN B 1 17 ? -0.264 6.496 25.125 1 96.56 17 ASN B C 1
ATOM 4709 O O . ASN B 1 17 ? 0.618 6.047 25.859 1 96.56 17 ASN B O 1
ATOM 4713 N N . LEU B 1 18 ? -0.91 7.688 25.312 1 96.88 18 LEU B N 1
ATOM 4714 C CA . LEU B 1 18 ? -0.756 8.391 26.594 1 96.88 18 LEU B CA 1
ATOM 4715 C C . LEU B 1 18 ? -1.784 7.906 27.609 1 96.88 18 LEU B C 1
ATOM 4717 O O . LEU B 1 18 ? -2.906 8.414 27.656 1 96.88 18 LEU B O 1
ATOM 4721 N N . LYS B 1 19 ? -1.426 7 28.438 1 94.25 19 LYS B N 1
ATOM 4722 C CA . LYS B 1 19 ? -2.361 6.316 29.328 1 94.25 19 LYS B CA 1
ATOM 4723 C C . LYS B 1 19 ? -2.729 7.195 30.531 1 94.25 19 LYS B C 1
ATOM 4725 O O . LYS B 1 19 ? -3.9 7.297 30.891 1 94.25 19 LYS B O 1
ATOM 4730 N N . ASN B 1 20 ? -1.667 7.789 31.109 1 94.75 20 ASN B N 1
ATOM 4731 C CA . ASN B 1 20 ? -1.837 8.656 32.281 1 94.75 20 ASN B CA 1
ATOM 4732 C C . ASN B 1 20 ? -1.097 9.984 32.094 1 94.75 20 ASN B C 1
ATOM 4734 O O . ASN B 1 20 ? 0.122 10.047 32.281 1 94.75 20 ASN B O 1
ATOM 4738 N N . TYR B 1 21 ? -1.851 10.992 31.828 1 96.19 21 TYR B N 1
ATOM 4739 C CA . TYR B 1 21 ? -1.27 12.297 31.531 1 96.19 21 TYR B CA 1
ATOM 4740 C C . TYR B 1 21 ? -0.458 12.812 32.719 1 96.19 21 TYR B C 1
ATOM 4742 O O . TYR B 1 21 ? 0.696 13.219 32.562 1 96.19 21 TYR B O 1
ATOM 4750 N N . GLU B 1 22 ? -1.052 12.805 33.906 1 95.56 22 GLU B N 1
ATOM 4751 C CA . GLU B 1 22 ? -0.424 13.398 35.062 1 95.56 22 GLU B CA 1
ATOM 4752 C C . GLU B 1 22 ? 0.918 12.734 35.375 1 95.56 22 GLU B C 1
ATOM 4754 O O . GLU B 1 22 ? 1.905 13.422 35.656 1 95.56 22 GLU B O 1
ATOM 4759 N N . GLU B 1 23 ? 0.87 11.414 35.281 1 96.5 23 GLU B N 1
ATOM 4760 C CA . GLU B 1 23 ? 2.098 10.672 35.531 1 96.5 23 GLU B CA 1
ATOM 4761 C C . GLU B 1 23 ? 3.164 10.977 34.5 1 96.5 23 GLU B C 1
ATOM 4763 O O . GLU B 1 23 ? 4.328 11.211 34.844 1 96.5 23 GLU B O 1
ATOM 4768 N N . THR B 1 24 ? 2.773 10.977 33.25 1 97.25 24 THR B N 1
ATOM 4769 C CA . THR B 1 24 ? 3.723 11.227 32.156 1 97.25 24 THR B CA 1
ATOM 4770 C C . THR B 1 24 ? 4.242 12.656 32.219 1 97.25 24 THR B C 1
ATOM 4772 O O . THR B 1 24 ? 5.434 12.906 32.031 1 97.25 24 THR B O 1
ATOM 4775 N N . ALA B 1 25 ? 3.395 13.648 32.5 1 96 25 ALA B N 1
ATOM 4776 C CA . ALA B 1 25 ? 3.768 15.055 32.562 1 96 25 ALA B CA 1
ATOM 4777 C C . ALA B 1 25 ? 4.777 15.297 33.688 1 96 25 ALA B C 1
ATOM 4779 O O . ALA B 1 25 ? 5.656 16.156 33.562 1 96 25 ALA B O 1
ATOM 4780 N N . ALA B 1 26 ? 4.703 14.523 34.719 1 95.25 26 ALA B N 1
ATOM 4781 C CA . ALA B 1 26 ? 5.57 14.711 35.875 1 95.25 26 ALA B CA 1
ATOM 4782 C C . ALA B 1 26 ? 6.949 14.102 35.625 1 95.25 26 ALA B C 1
ATOM 4784 O O . ALA B 1 26 ? 7.938 14.531 36.25 1 95.25 26 ALA B O 1
ATOM 4785 N N . ASN B 1 27 ? 7.012 13.148 34.656 1 94.69 27 ASN B N 1
ATOM 4786 C CA . ASN B 1 27 ? 8.227 12.344 34.625 1 94.69 27 ASN B CA 1
ATOM 4787 C C . ASN B 1 27 ? 8.898 12.375 33.281 1 94.69 27 ASN B C 1
ATOM 4789 O O . ASN B 1 27 ? 10.047 11.969 33.125 1 94.69 27 ASN B O 1
ATOM 4793 N N . HIS B 1 28 ? 8.219 12.891 32.281 1 95.06 28 HIS B N 1
ATOM 4794 C CA . HIS B 1 28 ? 8.734 12.742 30.938 1 95.06 28 HIS B CA 1
ATOM 4795 C C . HIS B 1 28 ? 9.984 13.594 30.719 1 95.06 28 HIS B C 1
ATOM 4797 O O . HIS B 1 28 ? 10.023 14.758 31.141 1 95.06 28 HIS B O 1
ATOM 4803 N N . ASP B 1 29 ? 10.945 12.938 30.078 1 94.81 29 ASP B N 1
ATOM 4804 C CA . ASP B 1 29 ? 12.172 13.555 29.578 1 94.81 29 ASP B CA 1
ATOM 4805 C C . ASP B 1 29 ? 12.336 13.305 28.078 1 94.81 29 ASP B C 1
ATOM 4807 O O . ASP B 1 29 ? 12.25 12.156 27.625 1 94.81 29 ASP B O 1
ATOM 4811 N N . TRP B 1 30 ? 12.586 14.344 27.344 1 96.5 30 TRP B N 1
ATOM 4812 C CA . TRP B 1 30 ? 12.672 14.25 25.891 1 96.5 30 TRP B CA 1
ATOM 4813 C C . TRP B 1 30 ? 13.766 13.273 25.469 1 96.5 30 TRP B C 1
ATOM 4815 O O . TRP B 1 30 ? 13.727 12.719 24.359 1 96.5 30 TRP B O 1
ATOM 4825 N N . GLN B 1 31 ? 14.734 13.055 26.281 1 94.12 31 GLN B N 1
ATOM 4826 C CA . GLN B 1 31 ? 15.805 12.102 25.984 1 94.12 31 GLN B CA 1
ATOM 4827 C C . GLN B 1 31 ? 15.25 10.695 25.797 1 94.12 31 GLN B C 1
ATOM 4829 O O . GLN B 1 31 ? 15.789 9.922 25 1 94.12 31 GLN B O 1
ATOM 4834 N N . HIS B 1 32 ? 14.188 10.422 26.5 1 95.56 32 HIS B N 1
ATOM 4835 C CA . 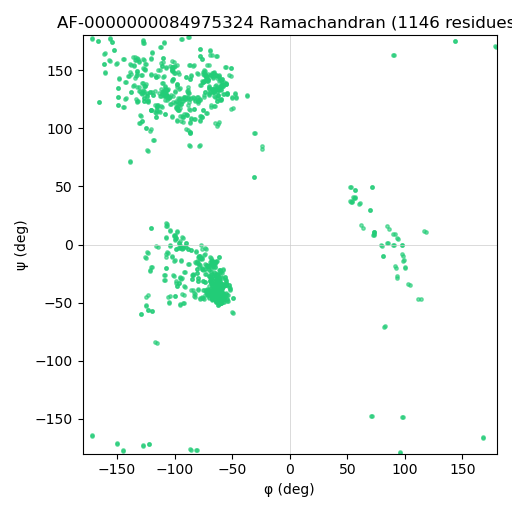HIS B 1 32 ? 13.555 9.125 26.328 1 95.56 32 HIS B CA 1
ATOM 4836 C C . HIS B 1 32 ? 12.953 8.984 24.938 1 95.56 32 HIS B C 1
ATOM 4838 O O . HIS B 1 32 ? 13.016 7.914 24.328 1 95.56 32 HIS B O 1
ATOM 4844 N N . SER B 1 33 ? 12.391 10.086 24.438 1 97.25 33 SER B N 1
ATOM 4845 C CA . SER B 1 33 ? 11.797 10.078 23.109 1 97.25 33 SER B CA 1
ATOM 4846 C C . SER B 1 33 ? 12.859 9.898 22.031 1 97.25 33 SER B C 1
ATOM 4848 O O . SER B 1 33 ? 12.578 9.344 20.969 1 97.25 33 SER B O 1
ATOM 4850 N N . GLU B 1 34 ? 14.094 10.289 22.312 1 97.81 34 GLU B N 1
ATOM 4851 C CA . GLU B 1 34 ? 15.195 10.18 21.359 1 97.81 34 GLU B CA 1
ATOM 4852 C C . GLU B 1 34 ? 15.516 8.719 21.062 1 97.81 34 GLU B C 1
ATOM 4854 O O . GLU B 1 34 ? 16.016 8.398 19.984 1 97.81 34 GLU B O 1
ATOM 4859 N N . GLN B 1 35 ? 15.188 7.824 21.953 1 97.31 35 GLN B N 1
ATOM 4860 C CA . GLN B 1 35 ? 15.523 6.41 21.828 1 97.31 35 GLN B CA 1
ATOM 4861 C C . GLN B 1 35 ? 14.758 5.754 20.688 1 97.31 35 GLN B C 1
ATOM 4863 O O . GLN B 1 35 ? 15.141 4.68 20.203 1 97.31 35 GLN B O 1
ATOM 4868 N N . ALA B 1 36 ? 13.734 6.426 20.266 1 97.06 36 ALA B N 1
ATOM 4869 C CA . ALA B 1 36 ? 12.906 5.859 19.203 1 97.06 36 ALA B CA 1
ATOM 4870 C C . ALA B 1 36 ? 13.586 5.992 17.844 1 97.06 36 ALA B C 1
ATOM 4872 O O . ALA B 1 36 ? 13.18 5.344 16.875 1 97.06 36 ALA B O 1
ATOM 4873 N N . PHE B 1 37 ? 14.664 6.777 17.75 1 98.44 37 PHE B N 1
ATOM 4874 C CA . PHE B 1 37 ? 15.266 7.098 16.469 1 98.44 37 PHE B CA 1
ATOM 4875 C C . PHE B 1 37 ? 16.531 6.277 16.234 1 98.44 37 PHE B C 1
ATOM 4877 O O . PHE B 1 37 ? 17.234 5.949 17.188 1 98.44 37 PHE B O 1
ATOM 4884 N N . SER B 1 38 ? 16.781 6.031 14.977 1 97.88 38 SER B N 1
ATOM 4885 C CA . SER B 1 38 ? 17.969 5.254 14.617 1 97.88 38 SER B CA 1
ATOM 4886 C C . SER B 1 38 ? 19.25 5.969 15.039 1 97.88 38 SER B C 1
ATOM 4888 O O . SER B 1 38 ? 20.234 5.324 15.43 1 97.88 38 SER B O 1
ATOM 4890 N N . TRP B 1 39 ? 19.219 7.285 14.93 1 97 39 TRP B N 1
ATOM 4891 C CA . TRP B 1 39 ? 20.438 8.047 15.188 1 97 39 TRP B CA 1
ATOM 4892 C C . TRP B 1 39 ? 20.844 7.941 16.656 1 97 39 TRP B C 1
ATOM 4894 O O . TRP B 1 39 ? 21.969 8.305 17.016 1 97 39 TRP B O 1
ATOM 4904 N N . PHE B 1 40 ? 19.859 7.547 17.562 1 97.06 40 PHE B N 1
ATOM 4905 C CA . PHE B 1 40 ? 20.203 7.332 18.953 1 97.06 40 PHE B CA 1
ATOM 4906 C C . PHE B 1 40 ? 21.328 6.32 19.078 1 97.06 40 PHE B C 1
ATOM 4908 O O . PHE B 1 40 ? 22.188 6.449 19.953 1 97.06 40 PHE B O 1
ATOM 4915 N N . GLU B 1 41 ? 21.359 5.344 18.203 1 96.94 41 GLU B N 1
ATOM 4916 C CA . GLU B 1 41 ? 22.391 4.301 18.234 1 96.94 41 GLU B CA 1
ATOM 4917 C C . GLU B 1 41 ? 23.5 4.598 17.234 1 96.94 41 GLU B C 1
ATOM 4919 O O . GLU B 1 41 ? 24.672 4.379 17.516 1 96.94 41 GLU B O 1
ATOM 4924 N N . THR B 1 42 ? 23.219 5.238 16.109 1 97.38 42 THR B N 1
ATOM 4925 C CA . THR B 1 42 ? 24.172 5.309 15 1 97.38 42 THR B CA 1
ATOM 4926 C C . THR B 1 42 ? 24.891 6.66 14.984 1 97.38 42 THR B C 1
ATOM 4928 O O . THR B 1 42 ? 25.953 6.797 14.391 1 97.38 42 THR B O 1
ATOM 4931 N N . GLY B 1 43 ? 24.203 7.633 15.523 1 97.56 43 GLY B N 1
ATOM 4932 C CA . GLY B 1 43 ? 24.719 8.992 15.43 1 97.56 43 GLY B CA 1
ATOM 4933 C C . GLY B 1 43 ? 24.438 9.648 14.086 1 97.56 43 GLY B C 1
ATOM 4934 O O . GLY B 1 43 ? 24.766 10.82 13.891 1 97.56 43 GLY B O 1
ATOM 4935 N N . LYS B 1 44 ? 23.797 8.93 13.141 1 98.12 44 LYS B N 1
ATOM 4936 C CA . LYS B 1 44 ? 23.516 9.422 11.797 1 98.12 44 LYS B CA 1
ATOM 4937 C C . LYS B 1 44 ? 22.125 10.039 11.719 1 98.12 44 LYS B C 1
ATOM 4939 O O . LYS B 1 44 ? 21.125 9.328 11.656 1 98.12 44 LYS B O 1
ATOM 4944 N N . VAL B 1 45 ? 22.125 11.398 11.547 1 98.62 45 VAL B N 1
ATOM 4945 C CA . VAL B 1 45 ? 20.875 12.133 11.664 1 98.62 45 VAL B CA 1
ATOM 4946 C C . VAL B 1 45 ? 20.422 12.602 10.281 1 98.62 45 VAL B C 1
ATOM 4948 O O . VAL B 1 45 ? 21.219 13.18 9.523 1 98.62 45 VAL B O 1
ATOM 4951 N N . ASN B 1 46 ? 19.219 12.328 9.945 1 98.88 46 ASN B N 1
ATOM 4952 C CA . ASN B 1 46 ? 18.484 12.93 8.844 1 98.88 46 ASN B CA 1
ATOM 4953 C C . ASN B 1 46 ? 16.984 12.633 8.945 1 98.88 46 ASN B C 1
ATOM 4955 O O . ASN B 1 46 ? 16.578 11.469 9 1 98.88 46 ASN B O 1
ATOM 4959 N N . ILE B 1 47 ? 16.219 13.633 8.984 1 98.94 47 ILE B N 1
ATOM 4960 C CA . ILE B 1 47 ? 14.789 13.469 9.258 1 98.94 47 ILE B CA 1
ATOM 4961 C C . ILE B 1 47 ? 14.125 12.672 8.141 1 98.94 47 ILE B C 1
ATOM 4963 O O . ILE B 1 47 ? 13.172 11.938 8.375 1 98.94 47 ILE B O 1
ATOM 4967 N N . ALA B 1 48 ? 14.633 12.789 6.875 1 98.94 48 ALA B N 1
ATOM 4968 C CA . ALA B 1 48 ? 14.07 12.023 5.766 1 98.94 48 ALA B CA 1
ATOM 4969 C C . ALA B 1 48 ? 14.312 10.531 5.953 1 98.94 48 ALA B C 1
ATOM 4971 O O . ALA B 1 48 ? 13.43 9.711 5.668 1 98.94 48 ALA B O 1
ATOM 4972 N N . TYR B 1 49 ? 15.492 10.18 6.449 1 98.88 49 TYR B N 1
ATOM 4973 C CA . TYR B 1 49 ? 15.789 8.781 6.746 1 98.88 49 TYR B CA 1
ATOM 4974 C C . TYR B 1 49 ? 14.844 8.25 7.816 1 98.88 49 TYR B C 1
ATOM 4976 O O . TYR B 1 49 ? 14.281 7.156 7.668 1 98.88 49 TYR B O 1
ATOM 4984 N N . GLU B 1 50 ? 14.633 9.023 8.875 1 98.88 50 GLU B N 1
ATOM 4985 C CA . GLU B 1 50 ? 13.812 8.602 10.008 1 98.88 50 GLU B CA 1
ATOM 4986 C C . GLU B 1 50 ? 12.344 8.484 9.609 1 98.88 50 GLU B C 1
ATOM 4988 O O . GLU B 1 50 ? 11.617 7.629 10.125 1 98.88 50 GLU B O 1
ATOM 4993 N N . ALA B 1 51 ? 11.945 9.336 8.688 1 98.88 51 ALA B N 1
ATOM 4994 C CA . ALA B 1 51 ? 10.531 9.391 8.32 1 98.88 51 ALA B CA 1
ATOM 4995 C C . ALA B 1 51 ? 10.195 8.336 7.262 1 98.88 51 ALA B C 1
ATOM 4997 O O . ALA B 1 51 ? 9.07 7.836 7.211 1 98.88 51 ALA B O 1
ATOM 4998 N N . ILE B 1 52 ? 11.195 7.973 6.395 1 98.88 52 ILE B N 1
ATOM 4999 C CA . ILE B 1 52 ? 10.844 7.133 5.254 1 98.88 52 ILE B CA 1
ATOM 5000 C C . ILE B 1 52 ? 11.789 5.934 5.188 1 98.88 52 ILE B C 1
ATOM 5002 O O . ILE B 1 52 ? 11.367 4.793 5.398 1 98.88 52 ILE B O 1
ATOM 5006 N N . ASP B 1 53 ? 13.109 6.168 5.062 1 98.75 53 ASP B N 1
ATOM 5007 C CA . ASP B 1 53 ? 14.062 5.133 4.676 1 98.75 53 ASP B CA 1
ATOM 5008 C C . ASP B 1 53 ? 14.141 4.035 5.738 1 98.75 53 ASP B C 1
ATOM 5010 O O . ASP B 1 53 ? 14.266 2.854 5.41 1 98.75 53 ASP B O 1
ATOM 5014 N N . ARG B 1 54 ? 14.094 4.406 6.969 1 98.25 54 ARG B N 1
ATOM 5015 C CA . ARG B 1 54 ? 14.25 3.404 8.016 1 98.25 54 ARG B CA 1
ATOM 5016 C C . ARG B 1 54 ? 13.109 2.395 7.988 1 98.25 54 ARG B C 1
ATOM 5018 O O . ARG B 1 54 ? 13.305 1.217 8.289 1 98.25 54 ARG B O 1
ATOM 5025 N N . HIS B 1 55 ? 11.883 2.842 7.609 1 98.38 55 HIS B N 1
ATOM 5026 C CA . HIS B 1 55 ? 10.734 1.943 7.566 1 98.38 55 HIS B CA 1
ATOM 5027 C C . HIS B 1 55 ? 10.867 0.935 6.43 1 98.38 55 HIS B C 1
ATOM 5029 O O . HIS B 1 55 ? 10.336 -0.173 6.512 1 98.38 55 HIS B O 1
ATOM 5035 N N . ALA B 1 56 ? 11.594 1.278 5.359 1 97.56 56 ALA B N 1
ATOM 5036 C CA . ALA B 1 56 ? 11.766 0.413 4.195 1 97.56 56 ALA B CA 1
ATOM 5037 C C . ALA B 1 56 ? 12.695 -0.753 4.504 1 97.56 56 ALA B C 1
ATOM 5039 O O . ALA B 1 56 ? 12.859 -1.661 3.688 1 97.56 56 ALA B O 1
ATOM 5040 N N . THR B 1 57 ? 13.258 -0.771 5.715 1 95.88 57 THR B N 1
ATOM 5041 C CA . THR B 1 57 ? 14.141 -1.857 6.125 1 95.88 57 THR B CA 1
ATOM 5042 C C . THR B 1 57 ? 13.453 -2.758 7.148 1 95.88 57 THR B C 1
ATOM 5044 O O . THR B 1 57 ? 14.094 -3.623 7.75 1 95.88 57 THR B O 1
ATOM 5047 N N . THR B 1 58 ? 12.219 -2.551 7.418 1 96.19 58 THR B N 1
ATOM 5048 C CA . THR B 1 58 ? 11.438 -3.301 8.398 1 96.19 58 THR B CA 1
ATOM 5049 C C . THR B 1 58 ? 10.219 -3.947 7.75 1 96.19 58 THR B C 1
ATOM 5051 O O . THR B 1 58 ? 10.078 -3.924 6.523 1 96.19 58 THR B O 1
ATOM 5054 N N . HIS B 1 59 ? 9.344 -4.512 8.617 1 95.12 59 HIS B N 1
ATOM 5055 C CA . HIS B 1 59 ? 8.102 -5.113 8.148 1 95.12 59 HIS B CA 1
ATOM 5056 C C . HIS B 1 59 ? 7.215 -4.082 7.457 1 95.12 59 HIS B C 1
ATOM 5058 O O . HIS B 1 59 ? 6.254 -4.441 6.773 1 95.12 59 HIS B O 1
ATOM 5064 N N . ARG B 1 60 ? 7.594 -2.764 7.586 1 98.19 60 ARG B N 1
ATOM 5065 C CA . ARG B 1 60 ? 6.777 -1.696 7.016 1 98.19 60 ARG B CA 1
ATOM 5066 C C . ARG B 1 60 ? 7.199 -1.392 5.582 1 98.19 60 ARG B C 1
ATOM 5068 O O . ARG B 1 60 ? 6.629 -0.507 4.938 1 98.19 60 ARG B O 1
ATOM 5075 N N . LYS B 1 61 ? 8.172 -2.131 5.082 1 98.5 61 LYS B N 1
ATOM 5076 C CA . LYS B 1 61 ? 8.703 -1.866 3.748 1 98.5 61 LYS B CA 1
ATOM 5077 C C . LYS B 1 61 ? 7.582 -1.741 2.723 1 98.5 61 LYS B C 1
ATOM 5079 O O . LYS B 1 61 ? 7.504 -0.748 1.996 1 98.5 61 LYS B O 1
ATOM 5084 N N . ASN B 1 62 ? 6.664 -2.684 2.797 1 98.56 62 ASN B N 1
ATOM 5085 C CA . ASN B 1 62 ? 5.609 -2.754 1.789 1 98.56 62 ASN B CA 1
ATOM 5086 C C . ASN B 1 62 ? 4.309 -2.137 2.295 1 98.56 62 ASN B C 1
ATOM 5088 O O . ASN B 1 62 ? 3.271 -2.236 1.636 1 98.56 62 ASN B O 1
ATOM 5092 N N . LYS B 1 63 ? 4.316 -1.511 3.461 1 98.75 63 LYS B N 1
ATOM 5093 C CA . LYS B 1 63 ? 3.15 -0.814 3.996 1 98.75 63 LYS B CA 1
ATOM 5094 C C . LYS B 1 63 ? 2.867 0.465 3.213 1 98.75 63 LYS B C 1
ATOM 5096 O O . LYS B 1 63 ? 3.793 1.177 2.82 1 98.75 63 LYS B O 1
ATOM 5101 N N . VAL B 1 64 ? 1.619 0.733 3.004 1 98.88 64 VAL B N 1
ATOM 5102 C CA . VAL B 1 64 ? 1.229 1.977 2.346 1 98.88 64 VAL B CA 1
ATOM 5103 C C . VAL B 1 64 ? 1.657 3.168 3.199 1 98.88 64 VAL B C 1
ATOM 5105 O O . VAL B 1 64 ? 1.305 3.256 4.379 1 98.88 64 VAL B O 1
ATOM 5108 N N . ALA B 1 65 ? 2.434 4.035 2.6 1 98.88 65 ALA B N 1
ATOM 5109 C CA . ALA B 1 65 ? 2.848 5.266 3.271 1 98.88 65 ALA B CA 1
ATOM 5110 C C . ALA B 1 65 ? 1.941 6.434 2.891 1 98.88 65 ALA B C 1
ATOM 5112 O O . ALA B 1 65 ? 1.645 7.293 3.721 1 98.88 65 ALA B O 1
ATOM 5113 N N . LEU B 1 66 ? 1.463 6.379 1.631 1 98.88 66 LEU B N 1
ATOM 5114 C CA . LEU B 1 66 ? 0.741 7.539 1.115 1 98.88 66 LEU B CA 1
ATOM 5115 C C . LEU B 1 66 ? -0.396 7.105 0.196 1 98.88 66 LEU B C 1
ATOM 5117 O O . LEU B 1 66 ? -0.169 6.398 -0.789 1 98.88 66 LEU B O 1
ATOM 5121 N N . TYR B 1 67 ? -1.632 7.426 0.565 1 98.81 67 TYR B N 1
ATOM 5122 C CA . TYR B 1 67 ? -2.746 7.488 -0.373 1 98.81 67 TYR B CA 1
ATOM 5123 C C . TYR B 1 67 ? -2.904 8.898 -0.936 1 98.81 67 TYR B C 1
ATOM 5125 O O . TYR B 1 67 ? -2.959 9.875 -0.181 1 98.81 67 TYR B O 1
ATOM 5133 N N . TYR B 1 68 ? -2.934 9.016 -2.258 1 98.56 68 TYR B N 1
ATOM 5134 C CA . TYR B 1 68 ? -3.162 10.305 -2.893 1 98.56 68 TYR B CA 1
ATOM 5135 C C . TYR B 1 68 ? -4.391 10.258 -3.795 1 98.56 68 TYR B C 1
ATOM 5137 O O . TYR B 1 68 ? -4.543 9.336 -4.598 1 98.56 68 TYR B O 1
ATOM 5145 N N . ASN B 1 69 ? -5.262 11.266 -3.625 1 97.12 69 ASN B N 1
ATOM 5146 C CA . ASN B 1 69 ? -6.438 11.414 -4.473 1 97.12 69 ASN B CA 1
ATOM 5147 C C . ASN B 1 69 ? -6.832 12.875 -4.645 1 97.12 69 ASN B C 1
ATOM 5149 O O . ASN B 1 69 ? -7.121 13.562 -3.662 1 97.12 69 ASN B O 1
ATOM 5153 N N . ASP B 1 70 ? -6.844 13.359 -5.871 1 93.31 70 ASP B N 1
ATOM 5154 C CA . ASP B 1 70 ? -7.297 14.734 -6.07 1 93.31 70 ASP B CA 1
ATOM 5155 C C . ASP B 1 70 ? -8.508 14.781 -7 1 93.31 70 ASP B C 1
ATOM 5157 O O . ASP B 1 70 ? -8.828 15.836 -7.551 1 93.31 70 ASP B O 1
ATOM 5161 N N . GLY B 1 71 ? -9.141 13.664 -7.254 1 90.44 71 GLY B N 1
ATOM 5162 C CA . GLY B 1 71 ? -10.273 13.562 -8.156 1 90.44 71 GLY B CA 1
ATOM 5163 C C . GLY B 1 71 ? -9.883 13.195 -9.57 1 90.44 71 GLY B C 1
ATOM 5164 O O . GLY B 1 71 ? -10.656 12.562 -10.289 1 90.44 71 GLY B O 1
ATOM 5165 N N . ASN B 1 72 ? -8.656 13.562 -9.945 1 91.19 72 ASN B N 1
ATOM 5166 C CA . ASN B 1 72 ? -8.133 13.219 -11.258 1 91.19 72 ASN B CA 1
ATOM 5167 C C . ASN B 1 72 ? -7.098 12.102 -11.18 1 91.19 72 ASN B C 1
ATOM 5169 O O . ASN B 1 72 ? -7.066 11.219 -12.039 1 91.19 72 ASN B O 1
ATOM 5173 N N . ARG B 1 73 ? -6.211 12.195 -10.258 1 94.38 73 ARG B N 1
ATOM 5174 C CA . ARG B 1 73 ? -5.203 11.172 -9.984 1 94.38 73 ARG B CA 1
ATOM 5175 C C . ARG B 1 73 ? -5.5 10.438 -8.688 1 94.38 73 ARG B C 1
ATOM 5177 O O . ARG B 1 73 ? -5.969 11.047 -7.719 1 94.38 73 ARG B O 1
ATOM 5184 N N . LYS B 1 74 ? -5.43 9.203 -8.711 1 95.94 74 LYS B N 1
ATOM 5185 C CA . LYS B 1 74 ? -5.543 8.328 -7.543 1 95.94 74 LYS B CA 1
ATOM 5186 C C . LYS B 1 74 ? -4.379 7.344 -7.477 1 95.94 74 LYS B C 1
ATOM 5188 O O . LYS B 1 74 ? -4.254 6.465 -8.336 1 95.94 74 LYS B O 1
ATOM 5193 N N . GLU B 1 75 ? -3.488 7.523 -6.488 1 97.81 75 GLU B N 1
ATOM 5194 C CA . GLU B 1 75 ? -2.252 6.75 -6.422 1 97.81 75 GLU B CA 1
ATOM 5195 C C . GLU B 1 75 ? -1.987 6.25 -5.008 1 97.81 75 GLU B C 1
ATOM 5197 O O . GLU B 1 75 ? -2.52 6.797 -4.039 1 97.81 75 GLU B O 1
ATOM 5202 N N . THR B 1 76 ? -1.294 5.199 -4.875 1 98.69 76 THR B N 1
ATOM 5203 C CA . THR B 1 76 ? -0.864 4.609 -3.613 1 98.69 76 THR B CA 1
ATOM 5204 C C . THR B 1 76 ? 0.633 4.312 -3.637 1 98.69 76 THR B C 1
ATOM 5206 O O . THR B 1 76 ? 1.141 3.732 -4.602 1 98.69 76 THR B O 1
ATOM 5209 N N . TYR B 1 77 ? 1.372 4.707 -2.598 1 98.75 77 TYR B N 1
ATOM 5210 C CA . TYR B 1 77 ? 2.807 4.473 -2.488 1 98.75 77 TYR B CA 1
ATOM 5211 C C . TYR B 1 77 ? 3.148 3.799 -1.163 1 98.75 77 TYR B C 1
ATOM 5213 O O . TYR B 1 77 ? 2.715 4.254 -0.1 1 98.75 77 TYR B O 1
ATOM 5221 N N . SER B 1 78 ? 3.947 2.705 -1.197 1 98.81 78 SER B N 1
ATOM 5222 C CA . SER B 1 78 ? 4.488 2.09 0.011 1 98.81 78 SER B CA 1
ATOM 5223 C C . SER B 1 78 ? 5.68 2.877 0.547 1 98.81 78 SER B C 1
ATOM 5225 O O . SER B 1 78 ? 6.148 3.818 -0.096 1 98.81 78 SER B O 1
ATOM 5227 N N . PHE B 1 79 ? 6.113 2.551 1.77 1 98.88 79 PHE B N 1
ATOM 5228 C CA . PHE B 1 79 ? 7.332 3.17 2.283 1 98.88 79 PHE B CA 1
ATOM 5229 C C . PHE B 1 79 ? 8.516 2.883 1.365 1 98.88 79 PHE B C 1
ATOM 5231 O O . PHE B 1 79 ? 9.383 3.738 1.178 1 98.88 79 PHE B O 1
ATOM 5238 N N . TYR B 1 80 ? 8.57 1.753 0.74 1 98.75 80 TYR B N 1
ATOM 5239 C CA . TYR B 1 80 ? 9.602 1.408 -0.231 1 98.75 80 TYR B CA 1
ATOM 5240 C C . TYR B 1 80 ? 9.508 2.297 -1.466 1 98.75 80 TYR B C 1
ATOM 5242 O O . TYR B 1 80 ? 10.523 2.777 -1.972 1 98.75 80 TYR B O 1
ATOM 5250 N N . ASP B 1 81 ? 8.281 2.494 -1.944 1 98.56 81 ASP B N 1
ATOM 5251 C CA . ASP B 1 81 ? 8.07 3.408 -3.062 1 98.56 81 ASP B CA 1
ATOM 5252 C C . ASP B 1 81 ? 8.547 4.816 -2.719 1 98.56 81 ASP B C 1
ATOM 5254 O O . ASP B 1 81 ? 9.227 5.461 -3.52 1 98.56 81 ASP B O 1
ATOM 5258 N N . MET B 1 82 ? 8.148 5.27 -1.515 1 98.88 82 MET B N 1
ATOM 5259 C CA . MET B 1 82 ? 8.516 6.617 -1.096 1 98.88 82 MET B CA 1
ATOM 5260 C C . MET B 1 82 ? 10.031 6.777 -1.028 1 98.88 82 MET B C 1
ATOM 5262 O O . MET B 1 82 ? 10.57 7.82 -1.398 1 98.88 82 MET B O 1
ATOM 5266 N N . LYS B 1 83 ? 10.688 5.766 -0.552 1 98.88 83 LYS B N 1
ATOM 5267 C CA . LYS B 1 83 ? 12.148 5.793 -0.503 1 98.88 83 LYS B CA 1
ATOM 5268 C C . LYS B 1 83 ? 12.742 5.953 -1.9 1 98.88 83 LYS B C 1
ATOM 5270 O O . LYS B 1 83 ? 13.547 6.852 -2.141 1 98.88 83 LYS B O 1
ATOM 5275 N N . ARG B 1 84 ? 12.312 5.164 -2.805 1 98.5 84 ARG B N 1
ATOM 5276 C CA . ARG B 1 84 ? 12.875 5.16 -4.152 1 98.5 84 ARG B CA 1
ATOM 5277 C C . ARG B 1 84 ? 12.547 6.461 -4.883 1 98.5 84 ARG B C 1
ATOM 5279 O O . ARG B 1 84 ? 13.422 7.051 -5.527 1 98.5 84 ARG B O 1
ATOM 5286 N N . HIS B 1 85 ? 11.305 6.938 -4.773 1 98.75 85 HIS B N 1
ATOM 5287 C CA . HIS B 1 85 ? 10.898 8.141 -5.477 1 98.75 85 HIS B CA 1
ATOM 5288 C C . HIS B 1 85 ? 11.57 9.383 -4.891 1 98.75 85 HIS B C 1
ATOM 5290 O O . HIS B 1 85 ? 11.945 10.297 -5.629 1 98.75 85 HIS B O 1
ATOM 5296 N N . SER B 1 86 ? 11.695 9.422 -3.572 1 98.88 86 SER B N 1
ATOM 5297 C CA . SER B 1 86 ? 12.383 10.562 -2.969 1 98.88 86 SER B CA 1
ATOM 5298 C C . SER B 1 86 ? 13.875 10.531 -3.285 1 98.88 86 SER B C 1
ATOM 5300 O O . SER B 1 86 ? 14.508 11.586 -3.412 1 98.88 86 SER B O 1
ATOM 5302 N N . ASN B 1 87 ? 14.453 9.312 -3.424 1 98.88 87 ASN B N 1
ATOM 5303 C CA . ASN B 1 87 ? 15.828 9.203 -3.898 1 98.88 87 ASN B CA 1
ATOM 5304 C C . ASN B 1 87 ? 15.984 9.773 -5.305 1 98.88 87 ASN B C 1
ATOM 5306 O O . ASN B 1 87 ? 16.953 10.492 -5.582 1 98.88 87 ASN B O 1
ATOM 5310 N N . LYS B 1 88 ? 15.047 9.43 -6.168 1 98.75 88 LYS B N 1
ATOM 5311 C CA . LYS B 1 88 ? 15.07 9.992 -7.52 1 98.75 88 LYS B CA 1
ATOM 5312 C C . LYS B 1 88 ? 15.016 11.516 -7.484 1 98.75 88 LYS B C 1
ATOM 5314 O O . LYS B 1 88 ? 15.781 12.18 -8.188 1 98.75 88 LYS B O 1
ATOM 5319 N N . ALA B 1 89 ? 14.133 12.023 -6.676 1 98.88 89 ALA B N 1
ATOM 5320 C CA . ALA B 1 89 ? 14.023 13.477 -6.551 1 98.88 89 ALA B CA 1
ATOM 5321 C C . ALA B 1 89 ? 15.328 14.078 -6.031 1 98.88 89 ALA B C 1
ATOM 5323 O O . ALA B 1 89 ? 15.781 15.109 -6.531 1 98.88 89 ALA B O 1
ATOM 5324 N N . ALA B 1 90 ? 15.914 13.469 -5.012 1 98.94 90 ALA B N 1
ATOM 5325 C CA . ALA B 1 90 ? 17.188 13.93 -4.465 1 98.94 90 ALA B CA 1
ATOM 5326 C C . ALA B 1 90 ? 18.266 13.984 -5.547 1 98.94 90 ALA B C 1
ATOM 5328 O O . ALA B 1 90 ? 19 14.969 -5.652 1 98.94 90 ALA B O 1
ATOM 5329 N N . ASN B 1 91 ? 18.312 12.914 -6.34 1 98.81 91 ASN B N 1
ATOM 5330 C CA . ASN B 1 91 ? 19.297 12.875 -7.422 1 98.81 91 ASN B CA 1
ATOM 5331 C C . ASN B 1 91 ? 19.078 14 -8.422 1 98.81 91 ASN B C 1
ATOM 5333 O O . ASN B 1 91 ? 20.031 14.656 -8.844 1 98.81 91 ASN B O 1
ATOM 5337 N N . VAL B 1 92 ? 17.828 14.234 -8.828 1 98.75 92 VAL B N 1
ATOM 5338 C CA . VAL B 1 92 ? 17.516 15.305 -9.766 1 98.75 92 VAL B CA 1
ATOM 5339 C C . VAL B 1 92 ? 17.984 16.641 -9.203 1 98.75 92 VAL B C 1
ATOM 5341 O O . VAL B 1 92 ? 18.672 17.406 -9.891 1 98.75 92 VAL B O 1
ATOM 5344 N N . LEU B 1 93 ? 17.656 16.922 -7.941 1 98.69 93 LEU B N 1
ATOM 5345 C CA . LEU B 1 93 ? 18 18.188 -7.305 1 98.69 93 LEU B CA 1
ATOM 5346 C C . LEU B 1 93 ? 19.516 18.344 -7.16 1 98.69 93 LEU B C 1
ATOM 5348 O O . LEU B 1 93 ? 20.047 19.438 -7.359 1 98.69 93 LEU B O 1
ATOM 5352 N N . LYS B 1 94 ? 20.141 17.281 -6.785 1 98.06 94 LYS B N 1
ATOM 5353 C CA . LYS B 1 94 ? 21.594 17.328 -6.582 1 98.06 94 LYS B CA 1
ATOM 5354 C C . LYS B 1 94 ? 22.328 17.469 -7.91 1 98.06 94 LYS B C 1
ATOM 5356 O O . LYS B 1 94 ? 23.234 18.297 -8.039 1 98.06 94 LYS B O 1
ATOM 5361 N N . GLU B 1 95 ? 21.969 16.703 -8.945 1 97.62 95 GLU B N 1
ATOM 5362 C CA . GLU B 1 95 ? 22.719 16.625 -10.203 1 97.62 95 GLU B CA 1
ATOM 5363 C C . GLU B 1 95 ? 22.406 17.812 -11.109 1 97.62 95 GLU B C 1
ATOM 5365 O O . GLU B 1 95 ? 23.312 18.344 -11.766 1 97.62 95 GLU B O 1
ATOM 5370 N N . LYS B 1 96 ? 21.172 18.25 -11.141 1 97.62 96 LYS B N 1
ATOM 5371 C CA . LYS B 1 96 ? 20.781 19.266 -12.109 1 97.62 96 LYS B CA 1
ATOM 5372 C C . LYS B 1 96 ? 20.844 20.656 -11.508 1 97.62 96 LYS B C 1
ATOM 5374 O O . LYS B 1 96 ? 21.062 21.641 -12.227 1 97.62 96 LYS B O 1
ATOM 5379 N N . ALA B 1 97 ? 20.656 20.828 -10.203 1 96.88 97 ALA B N 1
ATOM 5380 C CA . ALA B 1 97 ? 20.656 22.141 -9.578 1 96.88 97 ALA B CA 1
ATOM 5381 C C . ALA B 1 97 ? 21.828 22.312 -8.617 1 96.88 97 ALA B C 1
ATOM 5383 O O . ALA B 1 97 ? 21.984 23.359 -7.98 1 96.88 97 ALA B O 1
ATOM 5384 N N . GLU B 1 98 ? 22.641 21.328 -8.43 1 95.62 98 GLU B N 1
ATOM 5385 C CA . GLU B 1 98 ? 23.781 21.344 -7.523 1 95.62 98 GLU B CA 1
ATOM 5386 C C . GLU B 1 98 ? 23.359 21.75 -6.113 1 95.62 98 GLU B C 1
ATOM 5388 O O . GLU B 1 98 ? 24.016 22.594 -5.492 1 95.62 98 GLU B O 1
ATOM 5393 N N . LEU B 1 99 ? 22.281 21.328 -5.762 1 96.75 99 LEU B N 1
ATOM 5394 C CA . LEU B 1 99 ? 21.781 21.594 -4.414 1 96.75 99 LEU B CA 1
ATOM 5395 C C . LEU B 1 99 ? 22.656 20.891 -3.373 1 96.75 99 LEU B C 1
ATOM 5397 O O . LEU B 1 99 ? 23 19.719 -3.529 1 96.75 99 LEU B O 1
ATOM 5401 N N . ASN B 1 100 ? 23.047 21.609 -2.328 1 96.19 100 ASN B N 1
ATOM 5402 C CA . ASN B 1 100 ? 23.891 21.094 -1.255 1 96.19 100 ASN B CA 1
ATOM 5403 C C . ASN B 1 100 ? 23.25 21.328 0.114 1 96.19 100 ASN B C 1
ATOM 5405 O O . ASN B 1 100 ? 22.219 21.984 0.221 1 96.19 100 ASN B O 1
ATOM 5409 N N . LYS B 1 101 ? 23.922 20.75 1.087 1 97.75 101 LYS B N 1
ATOM 5410 C CA . LYS B 1 101 ? 23.484 20.922 2.471 1 97.75 101 LYS B CA 1
ATOM 5411 C C . LYS B 1 101 ? 23.375 22.406 2.82 1 97.75 101 LYS B C 1
ATOM 5413 O O . LYS B 1 101 ? 24.281 23.203 2.518 1 97.75 101 LYS B O 1
ATOM 5418 N N . GLY B 1 102 ? 22.219 22.75 3.373 1 98 102 GLY B N 1
ATOM 5419 C CA . GLY B 1 102 ? 22.031 24.125 3.846 1 98 102 GLY B CA 1
ATOM 5420 C C . GLY B 1 102 ? 21.406 25.031 2.807 1 98 102 GLY B C 1
ATOM 5421 O O . GLY B 1 102 ? 20.922 26.109 3.137 1 98 102 GLY B O 1
ATOM 5422 N N . ASP B 1 103 ? 21.469 24.656 1.506 1 98.56 103 ASP B N 1
ATOM 5423 C CA . ASP B 1 103 ? 20.797 25.438 0.483 1 98.56 103 ASP B CA 1
ATOM 5424 C C . ASP B 1 103 ? 19.281 25.469 0.719 1 98.56 103 ASP B C 1
ATOM 5426 O O . ASP B 1 103 ? 18.719 24.516 1.246 1 98.56 103 ASP B O 1
ATOM 5430 N N . ARG B 1 104 ? 18.656 26.594 0.399 1 98.69 104 ARG B N 1
ATOM 5431 C CA . ARG B 1 104 ? 17.203 26.734 0.535 1 98.69 104 ARG B CA 1
ATOM 5432 C C . ARG B 1 104 ? 16.5 26.344 -0.76 1 98.69 104 ARG B C 1
ATOM 5434 O O . ARG B 1 104 ? 16.828 26.859 -1.831 1 98.69 104 ARG B O 1
ATOM 5441 N N . VAL B 1 105 ? 15.602 25.453 -0.646 1 98.75 105 VAL B N 1
ATOM 5442 C CA . VAL B 1 105 ? 14.766 25.016 -1.761 1 98.75 105 VAL B CA 1
ATOM 5443 C C . VAL B 1 105 ? 13.289 25.188 -1.41 1 98.75 105 VAL B C 1
ATOM 5445 O O . VAL B 1 105 ? 12.836 24.719 -0.364 1 98.75 105 VAL B O 1
ATOM 5448 N N . PHE B 1 106 ? 12.555 25.844 -2.254 1 98.81 106 PHE B N 1
ATOM 5449 C CA . PHE B 1 106 ? 11.141 26.078 -1.99 1 98.81 106 PHE B CA 1
ATOM 5450 C C . PHE B 1 106 ? 10.266 25.25 -2.93 1 98.81 106 PHE B C 1
ATOM 5452 O O . PHE B 1 106 ? 10.672 24.938 -4.051 1 98.81 106 PHE B O 1
ATOM 5459 N N . ILE B 1 107 ? 9.188 24.812 -2.445 1 98.81 107 ILE B N 1
ATOM 5460 C CA . ILE B 1 107 ? 8.203 24.047 -3.201 1 98.81 107 ILE B CA 1
ATOM 5461 C C . ILE B 1 107 ? 6.895 24.828 -3.289 1 98.81 107 ILE B C 1
ATOM 5463 O O . ILE B 1 107 ? 6.254 25.094 -2.27 1 98.81 107 ILE B O 1
ATOM 5467 N N . PHE B 1 108 ? 6.52 25.203 -4.488 1 98.06 108 PHE B N 1
ATOM 5468 C CA . PHE B 1 108 ? 5.34 26.016 -4.785 1 98.06 108 PHE B CA 1
ATOM 5469 C C . PHE B 1 108 ? 4.426 25.297 -5.766 1 98.06 108 PHE B C 1
ATOM 5471 O O . PHE B 1 108 ? 4.453 25.578 -6.969 1 98.06 108 PHE B O 1
ATOM 5478 N N . MET B 1 109 ? 3.637 24.391 -5.219 1 96.81 109 MET B N 1
ATOM 5479 C CA . MET B 1 109 ? 2.738 23.594 -6.043 1 96.81 109 MET B CA 1
ATOM 5480 C C . MET B 1 109 ? 1.624 22.969 -5.203 1 96.81 109 MET B C 1
ATOM 5482 O O . MET B 1 109 ? 1.71 22.953 -3.973 1 96.81 109 MET B O 1
ATOM 5486 N N . PRO B 1 110 ? 0.498 22.469 -5.844 1 92.81 110 PRO B N 1
ATOM 5487 C CA . PRO B 1 110 ? -0.54 21.75 -5.098 1 92.81 110 PRO B CA 1
ATOM 5488 C C . PRO B 1 110 ? -0.029 20.453 -4.465 1 92.81 110 PRO B C 1
ATOM 5490 O O . PRO B 1 110 ? 1.055 19.984 -4.816 1 92.81 110 PRO B O 1
ATOM 5493 N N . ARG B 1 111 ? -0.819 20.016 -3.51 1 95.44 111 ARG B N 1
ATOM 5494 C CA . ARG B 1 111 ? -0.473 18.719 -2.92 1 95.44 111 ARG B CA 1
ATOM 5495 C C . ARG B 1 111 ? -0.536 17.609 -3.963 1 95.44 111 ARG B C 1
ATOM 5497 O O . ARG B 1 111 ? -1.62 17.234 -4.414 1 95.44 111 ARG B O 1
ATOM 5504 N N . THR B 1 112 ? 0.55 17.188 -4.398 1 97 112 THR B N 1
ATOM 5505 C CA . THR B 1 112 ? 0.722 16.047 -5.293 1 97 112 THR B CA 1
ATOM 5506 C C . THR B 1 112 ? 1.857 15.141 -4.816 1 97 112 THR B C 1
ATOM 5508 O O . THR B 1 112 ? 2.67 15.555 -3.982 1 97 112 THR B O 1
ATOM 5511 N N . PRO B 1 113 ? 1.938 13.906 -5.242 1 98.19 113 PRO B N 1
ATOM 5512 C CA . PRO B 1 113 ? 3.039 13.031 -4.828 1 98.19 113 PRO B CA 1
ATOM 5513 C C . PRO B 1 113 ? 4.41 13.656 -5.074 1 98.19 113 PRO B C 1
ATOM 5515 O O . PRO B 1 113 ? 5.324 13.492 -4.262 1 98.19 113 PRO B O 1
ATOM 5518 N N . GLU B 1 114 ? 4.52 14.422 -6.176 1 98.5 114 GLU B N 1
ATOM 5519 C CA . GLU B 1 114 ? 5.793 15.047 -6.52 1 98.5 114 GLU B CA 1
ATOM 5520 C C . GLU B 1 114 ? 6.238 16.031 -5.445 1 98.5 114 GLU B C 1
ATOM 5522 O O . GLU B 1 114 ? 7.434 16.188 -5.191 1 98.5 114 GLU B O 1
ATOM 5527 N N . LEU B 1 115 ? 5.266 16.719 -4.836 1 98.5 115 LEU B N 1
ATOM 5528 C CA . LEU B 1 115 ? 5.59 17.609 -3.73 1 98.5 115 LEU B CA 1
ATOM 5529 C C . LEU B 1 115 ? 6.27 16.859 -2.6 1 98.5 115 LEU B C 1
ATOM 5531 O O . LEU B 1 115 ? 7.32 17.281 -2.105 1 98.5 115 LEU B O 1
ATOM 5535 N N . TYR B 1 116 ? 5.781 15.75 -2.271 1 98.81 116 TYR B N 1
ATOM 5536 C CA . TYR B 1 116 ? 6.281 14.961 -1.151 1 98.81 116 TYR B CA 1
ATOM 5537 C C . TYR B 1 116 ? 7.605 14.289 -1.505 1 98.81 116 TYR B C 1
ATOM 5539 O O . TYR B 1 116 ? 8.516 14.219 -0.675 1 98.81 116 TYR B O 1
ATOM 5547 N N . PHE B 1 117 ? 7.73 13.781 -2.795 1 98.88 117 PHE B N 1
ATOM 5548 C CA . PHE B 1 117 ? 9.008 13.242 -3.26 1 98.88 117 PHE B CA 1
ATOM 5549 C C . PHE B 1 117 ? 10.109 14.297 -3.154 1 98.88 117 PHE B C 1
ATOM 5551 O O . PHE B 1 117 ? 11.195 14.008 -2.643 1 98.88 117 PHE B O 1
ATOM 5558 N N . SER B 1 118 ? 9.75 15.469 -3.574 1 98.88 118 SER B N 1
ATOM 5559 C CA . SER B 1 118 ? 10.727 16.547 -3.627 1 98.88 118 SER B CA 1
ATOM 5560 C C . SER B 1 118 ? 11.117 17.016 -2.227 1 98.88 118 SER B C 1
ATOM 5562 O O . SER B 1 118 ? 12.289 17.266 -1.955 1 98.88 118 SER B O 1
ATOM 5564 N N . LEU B 1 119 ? 10.125 17.141 -1.369 1 98.88 119 LEU B N 1
ATOM 5565 C CA . LEU B 1 119 ? 10.383 17.578 -0.003 1 98.88 119 LEU B CA 1
ATOM 5566 C C . LEU B 1 119 ? 11.297 16.594 0.723 1 98.88 119 LEU B C 1
ATOM 5568 O O . LEU B 1 119 ? 12.336 16.984 1.263 1 98.88 119 LEU B O 1
ATOM 5572 N N . ILE B 1 120 ? 10.977 15.344 0.678 1 98.94 120 ILE B N 1
ATOM 5573 C CA . ILE B 1 120 ? 11.773 14.312 1.337 1 98.94 120 ILE B CA 1
ATOM 5574 C C . ILE B 1 120 ? 13.141 14.203 0.663 1 98.94 120 ILE B C 1
ATOM 5576 O O . ILE B 1 120 ? 14.156 14.055 1.337 1 98.94 120 ILE B O 1
ATOM 5580 N N . GLY B 1 121 ? 13.141 14.273 -0.705 1 98.94 121 GLY B N 1
ATOM 5581 C CA . GLY B 1 121 ? 14.391 14.219 -1.438 1 98.94 121 GLY B CA 1
ATOM 5582 C C . GLY B 1 121 ? 15.344 15.344 -1.071 1 98.94 121 GLY B C 1
ATOM 5583 O O . GLY B 1 121 ? 16.547 15.125 -0.9 1 98.94 121 GLY B O 1
ATOM 5584 N N . ALA B 1 122 ? 14.828 16.562 -0.962 1 98.88 122 ALA B N 1
ATOM 5585 C CA . ALA B 1 122 ? 15.641 17.719 -0.58 1 98.88 122 ALA B CA 1
ATOM 5586 C C . ALA B 1 122 ? 16.219 17.531 0.821 1 98.88 122 ALA B C 1
ATOM 5588 O O . ALA B 1 122 ? 17.375 17.906 1.076 1 98.88 122 ALA B O 1
ATOM 5589 N N . LEU B 1 123 ? 15.438 16.984 1.685 1 98.94 123 LEU B N 1
ATOM 5590 C CA . LEU B 1 123 ? 15.898 16.75 3.051 1 98.94 123 LEU B CA 1
ATOM 5591 C C . LEU B 1 123 ? 17 15.688 3.08 1 98.94 123 LEU B C 1
ATOM 5593 O O . LEU B 1 123 ? 17.906 15.758 3.908 1 98.94 123 LEU B O 1
ATOM 5597 N N . LYS B 1 124 ? 16.906 14.727 2.174 1 98.94 124 LYS B N 1
ATOM 5598 C CA . LYS B 1 124 ? 17.953 13.727 2.066 1 98.94 124 LYS B CA 1
ATOM 5599 C C . LYS B 1 124 ? 19.297 14.367 1.699 1 98.94 124 LYS B C 1
ATOM 5601 O O . LYS B 1 124 ? 20.359 13.867 2.078 1 98.94 124 LYS B O 1
ATOM 5606 N N . ILE B 1 125 ? 19.234 15.461 0.99 1 98.69 125 ILE B N 1
ATOM 5607 C CA . ILE B 1 125 ? 20.422 16.188 0.572 1 98.69 125 ILE B CA 1
ATOM 5608 C C . ILE B 1 125 ? 20.922 17.062 1.723 1 98.69 125 ILE B C 1
ATOM 5610 O O . ILE B 1 125 ? 22.062 17.547 1.697 1 98.69 125 ILE B O 1
ATOM 5614 N N . GLY B 1 126 ? 20.109 17.266 2.76 1 98.75 126 GLY B N 1
ATOM 5615 C CA . GLY B 1 126 ? 20.422 18.172 3.85 1 98.75 126 GLY B CA 1
ATOM 5616 C C . GLY B 1 126 ? 20.062 19.609 3.555 1 98.75 126 GLY B C 1
ATOM 5617 O O . GLY B 1 126 ? 20.5 20.531 4.25 1 98.75 126 GLY B O 1
ATOM 5618 N N . ALA B 1 127 ? 19.266 19.812 2.557 1 98.81 127 ALA B N 1
ATOM 5619 C CA . ALA B 1 127 ? 18.812 21.156 2.209 1 98.81 127 ALA B CA 1
ATOM 5620 C C . ALA B 1 127 ? 17.734 21.641 3.174 1 98.81 127 ALA B C 1
ATOM 5622 O O . ALA B 1 127 ? 17.188 20.844 3.949 1 98.81 127 ALA B O 1
ATOM 5623 N N . ILE B 1 128 ? 17.531 22.938 3.234 1 98.88 128 ILE B N 1
ATOM 5624 C CA . ILE B 1 128 ? 16.438 23.547 3.98 1 98.88 128 ILE B CA 1
ATOM 5625 C C . ILE B 1 128 ? 15.242 23.766 3.055 1 98.88 128 ILE B C 1
ATOM 5627 O O . ILE B 1 128 ? 15.367 24.422 2.02 1 98.88 128 ILE B O 1
ATOM 5631 N N . VAL B 1 129 ? 14.125 23.219 3.422 1 98.88 129 VAL B N 1
ATOM 5632 C CA . VAL B 1 129 ? 12.969 23.234 2.529 1 98.88 129 VAL B CA 1
ATOM 5633 C C . VAL B 1 129 ? 11.938 24.25 3.023 1 98.88 129 VAL B C 1
ATOM 5635 O O . VAL B 1 129 ? 11.664 24.328 4.223 1 98.88 129 VAL B O 1
ATOM 5638 N N . GLY B 1 130 ? 11.438 25.031 2.129 1 98.38 130 GLY B N 1
ATOM 5639 C CA . GLY B 1 130 ? 10.352 25.953 2.414 1 98.38 130 GLY B CA 1
ATOM 5640 C C . GLY B 1 130 ? 9.125 25.719 1.545 1 98.38 130 GLY B C 1
ATOM 5641 O O . GLY B 1 130 ? 9.086 26.156 0.396 1 98.38 130 GLY B O 1
ATOM 5642 N N . PRO B 1 131 ? 8.148 25.016 2.061 1 96.62 131 PRO B N 1
ATOM 5643 C CA . PRO B 1 131 ? 6.91 24.844 1.294 1 96.62 131 PRO B CA 1
ATOM 5644 C C . PRO B 1 131 ? 6.082 26.125 1.233 1 96.62 131 PRO B C 1
ATOM 5646 O O . PRO B 1 131 ? 6.016 26.875 2.217 1 96.62 131 PRO B O 1
ATOM 5649 N N . LEU B 1 132 ? 5.496 26.375 0.041 1 94.56 132 LEU B N 1
ATOM 5650 C CA . LEU B 1 132 ? 4.656 27.547 -0.155 1 94.56 132 LEU B CA 1
ATOM 5651 C C . LEU B 1 132 ? 3.219 27.156 -0.461 1 94.56 132 LEU B C 1
ATOM 5653 O O . LEU B 1 132 ? 2.98 26.156 -1.159 1 94.56 132 LEU B O 1
ATOM 5657 N N . PHE B 1 133 ? 2.324 27.953 0.047 1 87.88 133 PHE B N 1
ATOM 5658 C CA . PHE B 1 133 ? 0.915 27.766 -0.275 1 87.88 133 PHE B CA 1
ATOM 5659 C C . PHE B 1 133 ? 0.649 28.062 -1.744 1 87.88 133 PHE B C 1
ATOM 5661 O O . PHE B 1 133 ? 1.094 29.094 -2.26 1 87.88 133 PHE B O 1
ATOM 5668 N N . GLU B 1 134 ? -0.054 27.219 -2.367 1 87.81 134 GLU B N 1
ATOM 5669 C CA . GLU B 1 134 ? -0.202 27.297 -3.816 1 87.81 134 GLU B CA 1
ATOM 5670 C C . GLU B 1 134 ? -1 28.531 -4.234 1 87.81 134 GLU B C 1
ATOM 5672 O O . GLU B 1 134 ? -0.962 28.938 -5.395 1 87.81 134 GLU B O 1
ATOM 5677 N N . ALA B 1 135 ? -1.662 29.188 -3.303 1 80.62 135 ALA B N 1
ATOM 5678 C CA . ALA B 1 135 ? -2.52 30.312 -3.678 1 80.62 135 ALA B CA 1
ATOM 5679 C C . ALA B 1 135 ? -1.774 31.625 -3.553 1 80.62 135 ALA B C 1
ATOM 5681 O O . ALA B 1 135 ? -2.311 32.688 -3.895 1 80.62 135 ALA B O 1
ATOM 5682 N N . PHE B 1 136 ? -0.564 31.594 -3.096 1 83.44 136 PHE B N 1
ATOM 5683 C CA . PHE B 1 136 ? 0.215 32.812 -2.971 1 83.44 136 PHE B CA 1
ATOM 5684 C C . PHE B 1 136 ? 0.373 33.5 -4.324 1 83.44 136 PHE B C 1
ATOM 5686 O O . PHE B 1 136 ? 0.527 32.844 -5.348 1 83.44 136 PHE B O 1
ATOM 5693 N N . MET B 1 137 ? 0.325 34.812 -4.289 1 82.75 137 MET B N 1
ATOM 5694 C CA . MET B 1 137 ? 0.541 35.625 -5.492 1 82.75 137 MET B CA 1
ATOM 5695 C C . MET B 1 137 ? 1.998 36.062 -5.605 1 82.75 137 MET B C 1
ATOM 5697 O O . MET B 1 137 ? 2.795 35.812 -4.699 1 82.75 137 MET B O 1
ATOM 5701 N N . GLU B 1 138 ? 2.285 36.719 -6.66 1 88.94 138 GLU B N 1
ATOM 5702 C CA . GLU B 1 138 ? 3.662 37.031 -7.031 1 88.94 138 GLU B CA 1
ATOM 5703 C C . GLU B 1 138 ? 4.391 37.719 -5.891 1 88.94 138 GLU B C 1
ATOM 5705 O O . GLU B 1 138 ? 5.527 37.375 -5.559 1 88.94 138 GLU B O 1
ATOM 5710 N N . GLY B 1 139 ? 3.752 38.75 -5.324 1 86.06 139 GLY B N 1
ATOM 5711 C CA . GLY B 1 139 ? 4.383 39.5 -4.254 1 86.06 139 GLY B CA 1
ATOM 5712 C C . GLY B 1 139 ? 4.766 38.625 -3.062 1 86.06 139 GLY B C 1
ATOM 5713 O O . GLY B 1 139 ? 5.863 38.781 -2.52 1 86.06 139 GLY B O 1
ATOM 5714 N N . ALA B 1 140 ? 3.871 37.812 -2.654 1 85.12 140 ALA B N 1
ATOM 5715 C CA . ALA B 1 140 ? 4.117 36.906 -1.525 1 85.12 140 ALA B CA 1
ATOM 5716 C C . ALA B 1 140 ? 5.234 35.906 -1.842 1 85.12 140 ALA B C 1
ATOM 5718 O O . ALA B 1 140 ? 6.078 35.625 -0.989 1 85.12 140 ALA B O 1
ATOM 5719 N N . VAL B 1 141 ? 5.273 35.438 -3.084 1 92.56 141 VAL B N 1
ATOM 5720 C CA . VAL B 1 141 ? 6.309 34.5 -3.514 1 92.56 141 VAL B CA 1
ATOM 5721 C C . VAL B 1 141 ? 7.66 35.219 -3.547 1 92.56 141 VAL B C 1
ATOM 5723 O O . VAL B 1 141 ? 8.656 34.688 -3.041 1 92.56 141 VAL B O 1
ATOM 5726 N N . TYR B 1 142 ? 7.66 36.406 -4.047 1 93.38 142 TYR B N 1
ATOM 5727 C CA . TYR B 1 142 ? 8.883 37.188 -4.141 1 93.38 142 TYR B CA 1
ATOM 5728 C C . TYR B 1 142 ? 9.484 37.438 -2.764 1 93.38 142 TYR B C 1
ATOM 5730 O O . TYR B 1 142 ? 10.68 37.188 -2.553 1 93.38 142 TYR B O 1
ATOM 5738 N N . ASP B 1 143 ? 8.703 37.906 -1.817 1 90 143 ASP B N 1
ATOM 5739 C CA . ASP B 1 143 ? 9.188 38.25 -0.491 1 90 143 ASP B CA 1
ATOM 5740 C C . ASP B 1 143 ? 9.867 37.062 0.19 1 90 143 ASP B C 1
ATOM 5742 O O . ASP B 1 143 ? 10.93 37.219 0.793 1 90 143 ASP B O 1
ATOM 5746 N N . ARG B 1 144 ? 9.312 35.938 0.09 1 93.88 144 ARG B N 1
ATOM 5747 C CA . ARG B 1 144 ? 9.797 34.719 0.764 1 93.88 144 ARG B CA 1
ATOM 5748 C C . ARG B 1 144 ? 11.078 34.219 0.111 1 93.88 144 ARG B C 1
ATOM 5750 O O . ARG B 1 144 ? 12.047 33.906 0.8 1 93.88 144 ARG B O 1
ATOM 5757 N N . LEU B 1 145 ? 11.102 34.219 -1.221 1 97.44 145 LEU B N 1
ATOM 5758 C CA . LEU B 1 145 ? 12.273 33.719 -1.938 1 97.44 145 LEU B CA 1
ATOM 5759 C C . LEU B 1 145 ? 13.438 34.688 -1.8 1 97.44 145 LEU B C 1
ATOM 5761 O O . LEU B 1 145 ? 14.594 34.25 -1.688 1 97.44 145 LEU B O 1
ATOM 5765 N N . MET B 1 146 ? 13.117 35.969 -1.83 1 96 146 MET B N 1
ATOM 5766 C CA . MET B 1 146 ? 14.164 36.969 -1.702 1 96 146 MET B CA 1
ATOM 5767 C C . MET B 1 146 ? 14.789 36.938 -0.31 1 96 146 MET B C 1
ATOM 5769 O O . MET B 1 146 ? 16.016 36.906 -0.172 1 96 146 MET B O 1
ATOM 5773 N N . ASP B 1 147 ? 13.93 36.906 0.689 1 95.31 147 ASP B N 1
ATOM 5774 C CA . ASP B 1 147 ? 14.414 36.906 2.066 1 95.31 147 ASP B CA 1
ATOM 5775 C C . ASP B 1 147 ? 15.258 35.688 2.367 1 95.31 147 ASP B C 1
ATOM 5777 O O . ASP B 1 147 ? 16.297 35.781 3.016 1 95.31 147 ASP B O 1
ATOM 5781 N N . SER B 1 148 ? 14.898 34.531 1.898 1 97.75 148 SER B N 1
ATOM 5782 C CA . SER B 1 148 ? 15.555 33.25 2.205 1 97.75 148 SER B CA 1
ATOM 5783 C C . SER B 1 148 ? 16.781 33.031 1.334 1 97.75 148 SER B C 1
ATOM 5785 O O . SER B 1 148 ? 17.594 32.125 1.593 1 97.75 148 SER B O 1
ATOM 5787 N N . GLU B 1 149 ? 16.844 33.844 0.288 1 98 149 GLU B N 1
ATOM 5788 C CA . GLU B 1 149 ? 17.875 33.625 -0.722 1 98 149 GLU B CA 1
ATOM 5789 C C . GLU B 1 149 ? 17.781 32.219 -1.293 1 98 149 GLU B C 1
ATOM 5791 O O . GLU B 1 149 ? 18.797 31.516 -1.399 1 98 149 GLU B O 1
ATOM 5796 N N . ALA B 1 150 ? 16.625 31.797 -1.643 1 98.5 150 ALA B N 1
ATOM 5797 C CA . ALA B 1 150 ? 16.375 30.453 -2.178 1 98.5 150 ALA B CA 1
ATOM 5798 C C . ALA B 1 150 ? 17.172 30.219 -3.453 1 98.5 150 ALA B C 1
ATOM 5800 O O . ALA B 1 150 ? 17.266 31.094 -4.312 1 98.5 150 ALA B O 1
ATOM 5801 N N . LYS B 1 151 ? 17.719 29.062 -3.527 1 98.62 151 LYS B N 1
ATOM 5802 C CA . LYS B 1 151 ? 18.516 28.656 -4.688 1 98.62 151 LYS B CA 1
ATOM 5803 C C . LYS B 1 151 ? 17.641 27.969 -5.734 1 98.62 151 LYS B C 1
ATOM 5805 O O . LYS B 1 151 ? 17.906 28.078 -6.934 1 98.62 151 LYS B O 1
ATOM 5810 N N . VAL B 1 152 ? 16.703 27.219 -5.32 1 98.75 152 VAL B N 1
ATOM 5811 C CA . VAL B 1 152 ? 15.859 26.406 -6.188 1 98.75 152 VAL B CA 1
ATOM 5812 C C . VAL B 1 152 ? 14.398 26.578 -5.797 1 98.75 152 VAL B C 1
ATOM 5814 O O . VAL B 1 152 ? 14.078 26.766 -4.621 1 98.75 152 VAL B O 1
ATOM 5817 N N . ILE B 1 153 ? 13.492 26.547 -6.77 1 98.81 153 ILE B N 1
ATOM 5818 C CA . ILE B 1 153 ? 12.062 26.422 -6.52 1 98.81 153 ILE B CA 1
ATOM 5819 C C . ILE B 1 153 ? 11.469 25.344 -7.43 1 98.81 153 ILE B C 1
ATOM 5821 O O . ILE B 1 153 ? 11.906 25.188 -8.57 1 98.81 153 ILE B O 1
ATOM 5825 N N . ILE B 1 154 ? 10.648 24.5 -6.906 1 98.88 154 ILE B N 1
ATOM 5826 C CA . ILE B 1 154 ? 9.891 23.5 -7.656 1 98.88 154 ILE B CA 1
ATOM 5827 C C . ILE B 1 154 ? 8.43 23.938 -7.77 1 98.88 154 ILE B C 1
ATOM 5829 O O . ILE B 1 154 ? 7.781 24.234 -6.762 1 98.88 154 ILE B O 1
ATOM 5833 N N . THR B 1 155 ? 7.902 23.984 -8.945 1 98.69 155 THR B N 1
ATOM 5834 C CA . THR B 1 155 ? 6.562 24.516 -9.164 1 98.69 155 THR B CA 1
ATOM 5835 C C . THR B 1 155 ? 5.898 23.844 -10.352 1 98.69 155 THR B C 1
ATOM 5837 O O . THR B 1 155 ? 6.293 22.734 -10.742 1 98.69 155 THR B O 1
ATOM 5840 N N . THR B 1 156 ? 4.773 24.297 -10.812 1 98.38 156 THR B N 1
ATOM 5841 C CA . THR B 1 156 ? 4.023 23.766 -11.945 1 98.38 156 THR B CA 1
ATOM 5842 C C . THR B 1 156 ? 3.879 24.828 -13.031 1 98.38 156 THR B C 1
ATOM 5844 O O . THR B 1 156 ? 4.098 26.016 -12.789 1 98.38 156 THR B O 1
ATOM 5847 N N . PRO B 1 157 ? 3.479 24.375 -14.242 1 97.94 157 PRO B N 1
ATOM 5848 C CA . PRO B 1 157 ? 3.273 25.359 -15.312 1 97.94 157 PRO B CA 1
ATOM 5849 C C . PRO B 1 157 ? 2.254 26.422 -14.938 1 97.94 157 PRO B C 1
ATOM 5851 O O . PRO B 1 157 ? 2.453 27.609 -15.25 1 97.94 157 PRO B O 1
ATOM 5854 N N . ALA B 1 158 ? 1.254 26.078 -14.219 1 95.25 158 ALA B N 1
ATOM 5855 C CA . ALA B 1 158 ? 0.164 26.984 -13.867 1 95.25 158 ALA B CA 1
ATOM 5856 C C . ALA B 1 158 ? 0.639 28.062 -12.898 1 95.25 158 ALA B C 1
ATOM 5858 O O . ALA B 1 158 ? 0.106 29.188 -12.891 1 95.25 158 ALA B O 1
ATOM 5859 N N . LEU B 1 159 ? 1.665 27.797 -12.078 1 95.88 159 LEU B N 1
ATOM 5860 C CA . LEU B 1 159 ? 2.07 28.719 -11.016 1 95.88 159 LEU B CA 1
ATOM 5861 C C . LEU B 1 159 ? 3.369 29.422 -11.375 1 95.88 159 LEU B C 1
ATOM 5863 O O . LEU B 1 159 ? 3.781 30.359 -10.688 1 95.88 159 LEU B O 1
ATOM 5867 N N . LEU B 1 160 ? 3.979 29.047 -12.43 1 97.62 160 LEU B N 1
ATOM 5868 C CA . LEU B 1 160 ? 5.293 29.547 -12.82 1 97.62 160 LEU B CA 1
ATOM 5869 C C . LEU B 1 160 ? 5.27 31.062 -13 1 97.62 160 LEU B C 1
ATOM 5871 O O . LEU B 1 160 ? 6.242 31.75 -12.672 1 97.62 160 LEU B O 1
ATOM 5875 N N . SER B 1 161 ? 4.168 31.594 -13.539 1 95.81 161 SER B N 1
ATOM 5876 C CA . SER B 1 161 ? 4.074 33.031 -13.828 1 95.81 161 SER B CA 1
ATOM 5877 C C . SER B 1 161 ? 4.109 33.844 -12.547 1 95.81 161 SER B C 1
ATOM 5879 O O . SER B 1 161 ? 4.379 35.062 -12.578 1 95.81 161 SER B O 1
ATOM 5881 N N . ARG B 1 162 ? 3.871 33.219 -11.375 1 94.06 162 ARG B N 1
ATOM 5882 C CA . ARG B 1 162 ? 3.828 33.938 -10.102 1 94.06 162 ARG B CA 1
ATOM 5883 C C . ARG B 1 162 ? 5.203 33.969 -9.445 1 94.06 162 ARG B C 1
ATOM 5885 O O . ARG B 1 162 ? 5.367 34.531 -8.359 1 94.06 162 ARG B O 1
ATOM 5892 N N . VAL B 1 163 ? 6.16 33.344 -10.078 1 97 163 VAL B N 1
ATOM 5893 C CA . VAL B 1 163 ? 7.543 33.406 -9.609 1 97 163 VAL B CA 1
ATOM 5894 C C . VAL B 1 163 ? 8.305 34.469 -10.391 1 97 163 VAL B C 1
ATOM 5896 O O . VAL B 1 163 ? 8.656 34.281 -11.555 1 97 163 VAL B O 1
ATOM 5899 N N . PRO B 1 164 ? 8.602 35.594 -9.797 1 95.69 164 PRO B N 1
ATOM 5900 C CA . PRO B 1 164 ? 9.289 36.656 -10.531 1 95.69 164 PRO B CA 1
ATOM 5901 C C . PRO B 1 164 ? 10.789 36.375 -10.68 1 95.69 164 PRO B C 1
ATOM 5903 O O . PRO B 1 164 ? 11.602 37.031 -10.031 1 95.69 164 PRO B O 1
ATOM 5906 N N . LEU B 1 165 ? 11.156 35.656 -11.648 1 96.06 165 LEU B N 1
ATOM 5907 C CA . LEU B 1 165 ? 12.508 35.125 -11.844 1 96.06 165 LEU B CA 1
ATOM 5908 C C . LEU B 1 165 ? 13.523 36.281 -11.969 1 96.06 165 LEU B C 1
ATOM 5910 O O . LEU B 1 165 ? 14.609 36.188 -11.391 1 96.06 165 LEU B O 1
ATOM 5914 N N . GLU B 1 166 ? 13.188 37.25 -12.633 1 94.88 166 GLU B N 1
ATOM 5915 C CA . GLU B 1 166 ? 14.117 38.344 -12.945 1 94.88 166 GLU B CA 1
ATOM 5916 C C . GLU B 1 166 ? 14.461 39.125 -11.695 1 94.88 166 GLU B C 1
ATOM 5918 O O . GLU B 1 166 ? 15.508 39.781 -11.641 1 94.88 166 GLU B O 1
ATOM 5923 N N . LYS B 1 167 ? 13.586 39.062 -10.734 1 96.38 167 LYS B N 1
ATOM 5924 C CA . LYS B 1 167 ? 13.773 39.875 -9.531 1 96.38 167 LYS B CA 1
ATOM 5925 C C . LYS B 1 167 ? 14.461 39.062 -8.43 1 96.38 167 LYS B C 1
ATOM 5927 O O . LYS B 1 167 ? 14.695 39.562 -7.336 1 96.38 167 LYS B O 1
ATOM 5932 N N . LEU B 1 168 ? 14.812 37.844 -8.734 1 97.88 168 LEU B N 1
ATOM 5933 C CA . LEU B 1 168 ? 15.352 36.938 -7.719 1 97.88 168 LEU B CA 1
ATOM 5934 C C . LEU B 1 168 ? 16.766 36.5 -8.078 1 97.88 168 LEU B C 1
ATOM 5936 O O . LEU B 1 168 ? 16.969 35.469 -8.68 1 97.88 168 LEU B O 1
ATOM 5940 N N . PRO B 1 169 ? 17.766 37.25 -7.629 1 97.06 169 PRO B N 1
ATOM 5941 C CA . PRO B 1 169 ? 19.141 37 -8.062 1 97.06 169 PRO B CA 1
ATOM 5942 C C . PRO B 1 169 ? 19.688 35.688 -7.539 1 97.06 169 PRO B C 1
ATOM 5944 O O . PRO B 1 169 ? 20.594 35.094 -8.148 1 97.06 169 PRO B O 1
ATOM 5947 N N . HIS B 1 170 ? 19.219 35.156 -6.438 1 97.56 170 HIS B N 1
ATOM 5948 C CA . HIS B 1 170 ? 19.781 33.938 -5.828 1 97.56 170 HIS B CA 1
ATOM 5949 C C . HIS B 1 170 ? 19.125 32.688 -6.391 1 97.56 170 HIS B C 1
ATOM 5951 O O . HIS B 1 170 ? 19.625 31.578 -6.199 1 97.56 170 HIS B O 1
ATOM 5957 N N . LEU B 1 171 ? 17.953 32.844 -7.047 1 98.31 171 LEU B N 1
ATOM 5958 C CA . LEU B 1 171 ? 17.25 31.703 -7.613 1 98.31 171 LEU B CA 1
ATOM 5959 C C . LEU B 1 171 ? 17.906 31.234 -8.906 1 98.31 171 LEU B C 1
ATOM 5961 O O . LEU B 1 171 ? 17.781 31.875 -9.945 1 98.31 171 LEU B O 1
ATOM 5965 N N . LYS B 1 172 ? 18.516 30.094 -8.828 1 98.19 172 LYS B N 1
ATOM 5966 C CA . LYS B 1 172 ? 19.344 29.641 -9.938 1 98.19 172 LYS B CA 1
ATOM 5967 C C . LYS B 1 172 ? 18.578 28.672 -10.836 1 98.19 172 LYS B C 1
ATOM 5969 O O . LYS B 1 172 ? 18.812 28.625 -12.047 1 98.19 172 LYS B O 1
ATOM 5974 N N . THR B 1 173 ? 17.75 27.859 -10.242 1 98.56 173 THR B N 1
ATOM 5975 C CA . THR B 1 173 ? 17.062 26.828 -11.008 1 98.56 173 THR B CA 1
ATOM 5976 C C . THR B 1 173 ? 15.586 26.766 -10.625 1 98.56 173 THR B C 1
ATOM 5978 O O . THR B 1 173 ? 15.242 26.844 -9.438 1 98.56 173 THR B O 1
ATOM 5981 N N . VAL B 1 174 ? 14.727 26.641 -11.609 1 98.75 174 VAL B N 1
ATOM 5982 C CA . VAL B 1 174 ? 13.305 26.406 -11.438 1 98.75 174 VAL B CA 1
ATOM 5983 C C . VAL B 1 174 ? 12.938 25.047 -12.047 1 98.75 174 VAL B C 1
ATOM 5985 O O . VAL B 1 174 ? 13.078 24.844 -13.25 1 98.75 174 VAL B O 1
ATOM 5988 N N . PHE B 1 175 ? 12.531 24.109 -11.203 1 98.88 175 PHE B N 1
ATOM 5989 C CA . PHE B 1 175 ? 11.992 22.844 -11.703 1 98.88 175 PHE B CA 1
ATOM 5990 C C . PHE B 1 175 ? 10.492 22.938 -11.914 1 98.88 175 PHE B C 1
ATOM 5992 O O . PHE B 1 175 ? 9.758 23.406 -11.031 1 98.88 175 PHE B O 1
ATOM 5999 N N . VAL B 1 176 ? 10.008 22.516 -13.031 1 98.81 176 VAL B N 1
ATOM 6000 C CA . VAL B 1 176 ? 8.586 22.578 -13.352 1 98.81 176 VAL B CA 1
ATOM 6001 C C . VAL B 1 176 ? 8.023 21.172 -13.5 1 98.81 176 VAL B C 1
ATOM 6003 O O . VAL B 1 176 ? 8.508 20.391 -14.32 1 98.81 176 VAL B O 1
ATOM 6006 N N . VAL B 1 177 ? 7.082 20.828 -12.688 1 98.62 177 VAL B N 1
ATOM 6007 C CA . VAL B 1 177 ? 6.379 19.547 -12.719 1 98.62 177 VAL B CA 1
ATOM 6008 C C . VAL B 1 177 ? 5.164 19.656 -13.641 1 98.62 177 VAL B C 1
ATOM 6010 O O . VAL B 1 177 ? 4.172 20.297 -13.297 1 98.62 177 VAL B O 1
ATOM 6013 N N . GLY B 1 178 ? 5.188 19 -14.727 1 97.38 178 GLY B N 1
ATOM 6014 C CA . GLY B 1 178 ? 4.098 19.047 -15.688 1 97.38 178 GLY B CA 1
ATOM 6015 C C . GLY B 1 178 ? 4.465 18.422 -17.031 1 97.38 178 GLY B C 1
ATOM 6016 O O . GLY B 1 178 ? 5.41 17.641 -17.109 1 97.38 178 GLY B O 1
ATOM 6017 N N . GLU B 1 179 ? 3.686 18.672 -17.969 1 95.31 179 GLU B N 1
ATOM 6018 C CA . GLU B 1 179 ? 3.891 18.125 -19.312 1 95.31 179 GLU B CA 1
ATOM 6019 C C . GLU B 1 179 ? 4.363 19.203 -20.281 1 95.31 179 GLU B C 1
ATOM 6021 O O . GLU B 1 179 ? 4.055 20.391 -20.109 1 95.31 179 GLU B O 1
ATOM 6026 N N . ASN B 1 180 ? 5.082 18.812 -21.297 1 94.5 180 ASN B N 1
ATOM 6027 C CA . ASN B 1 180 ? 5.512 19.656 -22.391 1 94.5 180 ASN B CA 1
ATOM 6028 C C . ASN B 1 180 ? 6.211 20.922 -21.891 1 94.5 180 ASN B C 1
ATOM 6030 O O . ASN B 1 180 ? 5.859 22.031 -22.297 1 94.5 180 ASN B O 1
ATOM 6034 N N . ILE B 1 181 ? 7.137 20.719 -21.016 1 97.5 181 ILE B N 1
ATOM 6035 C CA . ILE B 1 181 ? 7.871 21.828 -20.422 1 97.5 181 ILE B CA 1
ATOM 6036 C C . ILE B 1 181 ? 8.953 22.312 -21.391 1 97.5 181 ILE B C 1
ATOM 6038 O O . ILE B 1 181 ? 9.766 21.516 -21.875 1 97.5 181 ILE B O 1
ATOM 6042 N N . GLU B 1 182 ? 8.906 23.609 -21.766 1 96.5 182 GLU B N 1
ATOM 6043 C CA . GLU B 1 182 ? 10 24.219 -22.516 1 96.5 182 GLU B CA 1
ATOM 6044 C C . GLU B 1 182 ? 11.141 24.656 -21.594 1 96.5 182 GLU B C 1
ATOM 6046 O O . GLU B 1 182 ? 11.023 25.641 -20.891 1 96.5 182 GLU B O 1
ATOM 6051 N N . GLU B 1 183 ? 12.18 23.922 -21.688 1 97.62 183 GLU B N 1
ATOM 6052 C CA . GLU B 1 183 ? 13.305 24.203 -20.797 1 97.62 183 GLU B CA 1
ATOM 6053 C C . GLU B 1 183 ? 14.07 25.438 -21.234 1 97.62 183 GLU B C 1
ATOM 6055 O O . GLU B 1 183 ? 14.086 25.781 -22.422 1 97.62 183 GLU B O 1
ATOM 6060 N N . THR B 1 184 ? 14.633 26.172 -20.328 1 96.81 184 THR B N 1
ATOM 6061 C CA . THR B 1 184 ? 15.602 27.25 -20.5 1 96.81 184 THR B CA 1
ATOM 6062 C C . THR B 1 184 ? 16.828 27.016 -19.625 1 96.81 184 THR B C 1
ATOM 6064 O O . THR B 1 184 ? 17 25.922 -19.062 1 96.81 184 THR B O 1
ATOM 6067 N N . ASP B 1 185 ? 17.688 27.953 -19.578 1 94.62 185 ASP B N 1
ATOM 6068 C CA . ASP B 1 185 ? 18.859 27.844 -18.719 1 94.62 185 ASP B CA 1
ATOM 6069 C C . ASP B 1 185 ? 18.469 27.781 -17.25 1 94.62 185 ASP B C 1
ATOM 6071 O O . ASP B 1 185 ? 19.188 27.203 -16.422 1 94.62 185 ASP B O 1
ATOM 6075 N N . LYS B 1 186 ? 17.328 28.344 -16.875 1 96.44 186 LYS B N 1
ATOM 6076 C CA . LYS B 1 186 ? 16.891 28.422 -15.484 1 96.44 186 LYS B CA 1
ATOM 6077 C C . LYS B 1 186 ? 15.734 27.484 -15.211 1 96.44 186 LYS B C 1
ATOM 6079 O O . LYS B 1 186 ? 15.492 27.094 -14.062 1 96.44 186 LYS B O 1
ATOM 6084 N N . ILE B 1 187 ? 14.953 27.172 -16.25 1 98.38 187 ILE B N 1
ATOM 6085 C CA . ILE B 1 187 ? 13.75 26.359 -16.109 1 98.38 187 ILE B CA 1
ATOM 6086 C C . ILE B 1 187 ? 14.023 24.953 -16.609 1 98.38 187 ILE B C 1
ATOM 6088 O O . ILE B 1 187 ? 14.414 24.766 -17.766 1 98.38 187 ILE B O 1
ATOM 6092 N N . LEU B 1 188 ? 13.852 23.953 -15.75 1 98.69 188 LEU B N 1
ATOM 6093 C CA . LEU B 1 188 ? 14.109 22.562 -16.094 1 98.69 188 LEU B CA 1
ATOM 6094 C C . LEU B 1 188 ? 12.844 21.719 -15.922 1 98.69 188 LEU B C 1
ATOM 6096 O O . LEU B 1 188 ? 12.039 21.984 -15.023 1 98.69 188 LEU B O 1
ATOM 6100 N N . ASP B 1 189 ? 12.68 20.703 -16.781 1 98.69 189 ASP B N 1
ATOM 6101 C CA . ASP B 1 189 ? 11.578 19.75 -16.719 1 98.69 189 ASP B CA 1
ATOM 6102 C C . ASP B 1 189 ? 11.828 18.703 -15.625 1 98.69 189 ASP B C 1
ATOM 6104 O O . ASP B 1 189 ? 12.594 17.766 -15.812 1 98.69 189 ASP B O 1
ATOM 6108 N N . PHE B 1 190 ? 11.109 18.812 -14.57 1 98.69 190 PHE B N 1
ATOM 6109 C CA . PHE B 1 190 ? 11.328 17.922 -13.43 1 98.69 190 PHE B CA 1
ATOM 6110 C C . PHE B 1 190 ? 11.031 16.484 -13.805 1 98.69 190 PHE B C 1
ATOM 6112 O O . PHE B 1 190 ? 11.812 15.578 -13.484 1 98.69 190 PHE B O 1
ATOM 6119 N N . ASN B 1 191 ? 9.891 16.25 -14.406 1 98.38 191 ASN B N 1
ATOM 6120 C CA . ASN B 1 191 ? 9.422 14.891 -14.703 1 98.38 191 ASN B CA 1
ATOM 6121 C C . ASN B 1 191 ? 10.383 14.164 -15.633 1 98.38 191 ASN B C 1
ATOM 6123 O O . ASN B 1 191 ? 10.586 12.953 -15.492 1 98.38 191 ASN B O 1
ATOM 6127 N N . LYS B 1 192 ? 10.914 14.883 -16.547 1 98 192 LYS B N 1
ATOM 6128 C CA . LYS B 1 192 ? 11.883 14.305 -17.469 1 98 192 LYS B CA 1
ATOM 6129 C C . LYS B 1 192 ? 13.102 13.758 -16.734 1 98 192 LYS B C 1
ATOM 6131 O O . LYS B 1 192 ? 13.477 12.594 -16.922 1 98 192 LYS B O 1
ATOM 6136 N N . TYR B 1 193 ? 13.68 14.531 -15.891 1 98.38 193 TYR B N 1
ATOM 6137 C CA . TYR B 1 193 ? 14.883 14.125 -15.172 1 98.38 193 TYR B CA 1
ATOM 6138 C C . TYR B 1 193 ? 14.555 13.102 -14.094 1 98.38 193 TYR B C 1
ATOM 6140 O O . TYR B 1 193 ? 15.352 12.203 -13.805 1 98.38 193 TYR B O 1
ATOM 6148 N N . PHE B 1 194 ? 13.398 13.227 -13.547 1 98.38 194 PHE B N 1
ATOM 6149 C CA . PHE B 1 194 ? 12.93 12.289 -12.539 1 98.38 194 PHE B CA 1
ATOM 6150 C C . PHE B 1 194 ? 12.812 10.883 -13.109 1 98.38 194 PHE B C 1
ATOM 6152 O O . PHE B 1 194 ? 13.188 9.906 -12.453 1 98.38 194 PHE B O 1
ATOM 6159 N N . ALA B 1 195 ? 12.32 10.758 -14.273 1 96.12 195 ALA B N 1
ATOM 6160 C CA . ALA B 1 195 ? 12.117 9.469 -14.93 1 96.12 195 ALA B CA 1
ATOM 6161 C C . ALA B 1 195 ? 13.453 8.758 -15.156 1 96.12 195 ALA B C 1
ATOM 6163 O O . ALA B 1 195 ? 13.516 7.527 -15.125 1 96.12 195 ALA B O 1
ATOM 6164 N N . GLU B 1 196 ? 14.5 9.508 -15.242 1 95.56 196 GLU B N 1
ATOM 6165 C CA . GLU B 1 196 ? 15.797 8.953 -15.594 1 95.56 196 GLU B CA 1
ATOM 6166 C C . GLU B 1 196 ? 16.688 8.797 -14.367 1 95.56 196 GLU B C 1
ATOM 6168 O O . GLU B 1 196 ? 17.703 8.109 -14.414 1 95.56 196 GLU B O 1
ATOM 6173 N N . ALA B 1 197 ? 16.266 9.344 -13.289 1 97.56 197 ALA B N 1
ATOM 6174 C CA . ALA B 1 197 ? 17.125 9.422 -12.109 1 97.56 197 ALA B CA 1
ATOM 6175 C C . ALA B 1 197 ? 17.25 8.062 -11.43 1 97.56 197 ALA B C 1
ATOM 6177 O O . ALA B 1 197 ? 16.312 7.262 -11.461 1 97.56 197 ALA B O 1
ATOM 6178 N N . SER B 1 198 ? 18.375 7.863 -10.805 1 96.81 198 SER B N 1
ATOM 6179 C CA . SER B 1 198 ? 18.594 6.641 -10.031 1 96.81 198 SER B CA 1
ATOM 6180 C C . SER B 1 198 ? 17.641 6.555 -8.852 1 96.81 198 SER B C 1
ATOM 6182 O O . SER B 1 198 ? 17.312 7.57 -8.227 1 96.81 198 SER B O 1
ATOM 6184 N N . GLN B 1 199 ? 17.25 5.355 -8.547 1 96.56 199 GLN B N 1
ATOM 6185 C CA . GLN B 1 199 ? 16.391 5.125 -7.383 1 96.56 199 GLN B CA 1
ATOM 6186 C C . GLN B 1 199 ? 17.219 4.977 -6.113 1 96.56 199 GLN B C 1
ATOM 6188 O O . GLN B 1 199 ? 16.672 4.824 -5.02 1 96.56 199 GLN B O 1
ATOM 6193 N N . ASP B 1 200 ? 18.5 4.969 -6.199 1 97 200 ASP B N 1
ATOM 6194 C CA . ASP B 1 200 ? 19.406 4.91 -5.062 1 97 200 ASP B CA 1
ATOM 6195 C C . ASP B 1 200 ? 20 6.285 -4.766 1 97 200 ASP B C 1
ATOM 6197 O O . ASP B 1 200 ? 20.266 7.066 -5.684 1 97 200 ASP B O 1
ATOM 6201 N N . PHE B 1 201 ? 20.141 6.578 -3.549 1 98.31 201 PHE B N 1
ATOM 6202 C CA . PHE B 1 201 ? 20.734 7.844 -3.141 1 98.31 201 PHE B CA 1
ATOM 6203 C C . PHE B 1 201 ? 21.469 7.691 -1.817 1 98.31 201 PHE B C 1
ATOM 6205 O O . PHE B 1 201 ? 20.984 7.035 -0.897 1 98.31 201 PHE B O 1
ATOM 6212 N N . ASP B 1 202 ? 22.641 8.227 -1.75 1 98.06 202 ASP B N 1
ATOM 6213 C CA . ASP B 1 202 ? 23.391 8.273 -0.496 1 98.06 202 ASP B CA 1
ATOM 6214 C C . ASP B 1 202 ? 23 9.508 0.326 1 98.06 202 ASP B C 1
ATOM 6216 O O . ASP B 1 202 ? 23.422 10.625 0.014 1 98.06 202 ASP B O 1
ATOM 6220 N N . ILE B 1 203 ? 22.328 9.305 1.359 1 98.44 203 ILE B N 1
ATOM 6221 C CA . ILE B 1 203 ? 21.766 10.375 2.18 1 98.44 203 ILE B CA 1
ATOM 6222 C C . ILE B 1 203 ? 22.891 11.188 2.809 1 98.44 203 ILE B C 1
ATOM 6224 O O . ILE B 1 203 ? 23.891 10.625 3.266 1 98.44 203 ILE B O 1
ATOM 6228 N N . GLU B 1 204 ? 22.75 12.516 2.795 1 98.56 204 GLU B N 1
ATOM 6229 C CA . GLU B 1 204 ? 23.641 13.406 3.535 1 98.56 204 GLU B CA 1
ATOM 6230 C C . GLU B 1 204 ? 23.297 13.422 5.023 1 98.56 204 GLU B C 1
ATOM 6232 O O . GLU B 1 204 ? 22.234 13.922 5.414 1 98.56 204 GLU B O 1
ATOM 6237 N N . TRP B 1 205 ? 24.172 12.859 5.824 1 98.62 205 TRP B N 1
ATOM 6238 C CA . TRP B 1 205 ? 23.938 12.898 7.266 1 98.62 205 TRP B CA 1
ATOM 6239 C C . TRP B 1 205 ? 24.234 14.281 7.824 1 98.62 205 TRP B C 1
ATOM 6241 O O . TRP B 1 205 ? 25.188 14.938 7.414 1 98.62 205 TRP B O 1
ATOM 6251 N N . VAL B 1 206 ? 23.391 14.711 8.742 1 98.62 206 VAL B N 1
ATOM 6252 C CA . VAL B 1 206 ? 23.469 16.078 9.242 1 98.62 206 VAL B CA 1
ATOM 6253 C C . VAL B 1 206 ? 23.531 16.078 10.766 1 98.62 206 VAL B C 1
ATOM 6255 O O . VAL B 1 206 ? 23.547 15.008 11.391 1 98.62 206 VAL B O 1
ATOM 6258 N N . ASP B 1 207 ? 23.703 17.297 11.312 1 98.19 207 ASP B N 1
ATOM 6259 C CA . ASP B 1 207 ? 23.594 17.469 12.758 1 98.19 207 ASP B CA 1
ATOM 6260 C C . ASP B 1 207 ? 22.141 17.719 13.164 1 98.19 207 ASP B C 1
ATOM 6262 O O . ASP B 1 207 ? 21.344 18.25 12.375 1 98.19 207 ASP B O 1
ATOM 6266 N N . LYS B 1 208 ? 21.797 17.391 14.375 1 97.94 208 LYS B N 1
ATOM 6267 C CA . LYS B 1 208 ? 20.438 17.594 14.883 1 97.94 208 LYS B CA 1
ATOM 6268 C C . LYS B 1 208 ? 20.016 19.062 14.758 1 97.94 208 LYS B C 1
ATOM 6270 O O . LYS B 1 208 ? 18.828 19.359 14.594 1 97.94 208 LYS B O 1
ATOM 6275 N N . GLU B 1 209 ? 21.016 19.938 14.805 1 98.38 209 GLU B N 1
ATOM 6276 C CA . GLU B 1 209 ? 20.734 21.359 14.844 1 98.38 209 GLU B CA 1
ATOM 6277 C C . GLU B 1 209 ? 20.875 22 13.461 1 98.38 209 GLU B C 1
ATOM 6279 O O . GLU B 1 209 ? 20.797 23.219 13.32 1 98.38 209 GLU B O 1
ATOM 6284 N N . ASP B 1 210 ? 21.109 21.141 12.414 1 98.69 210 ASP B N 1
ATOM 6285 C CA . ASP B 1 210 ? 21.078 21.656 11.047 1 98.69 210 ASP B CA 1
ATOM 6286 C C . ASP B 1 210 ? 19.641 21.969 10.617 1 98.69 210 ASP B C 1
ATOM 6288 O O . ASP B 1 210 ? 18.703 21.281 11.023 1 98.69 210 ASP B O 1
ATOM 6292 N N . GLY B 1 211 ? 19.484 23.047 9.789 1 98.69 211 GLY B N 1
ATOM 6293 C CA . GLY B 1 211 ? 18.188 23.453 9.312 1 98.69 211 GLY B CA 1
ATOM 6294 C C . GLY B 1 211 ? 17.484 22.406 8.484 1 98.69 211 GLY B C 1
ATOM 6295 O O . GLY B 1 211 ? 18.125 21.688 7.719 1 98.69 211 GLY B O 1
ATOM 6296 N N . SER B 1 212 ? 16.141 22.281 8.672 1 98.69 212 SER B N 1
ATOM 6297 C CA . SER B 1 212 ? 15.359 21.328 7.902 1 98.69 212 SER B CA 1
ATOM 6298 C C . SER B 1 212 ? 14.203 22.016 7.176 1 98.69 212 SER B C 1
ATOM 6300 O O . SER B 1 212 ? 14.07 21.891 5.957 1 98.69 212 SER B O 1
ATOM 6302 N N . ILE B 1 213 ? 13.391 22.797 7.891 1 98.81 213 ILE B N 1
ATOM 6303 C CA . ILE B 1 213 ? 12.203 23.422 7.309 1 98.81 213 ILE B CA 1
ATOM 6304 C C . ILE B 1 213 ? 12.219 24.922 7.598 1 98.81 213 ILE B C 1
ATOM 6306 O O . ILE B 1 213 ? 12.539 25.344 8.711 1 98.81 213 ILE B O 1
ATOM 6310 N N . LEU B 1 214 ? 11.844 25.703 6.613 1 98.62 214 LEU B N 1
ATOM 6311 C CA . LEU B 1 214 ? 11.727 27.141 6.727 1 98.62 214 LEU B CA 1
ATOM 6312 C C . LEU B 1 214 ? 10.328 27.609 6.328 1 98.62 214 LEU B C 1
ATOM 6314 O O . LEU B 1 214 ? 10.031 27.75 5.141 1 98.62 214 LEU B O 1
ATOM 6318 N N . HIS B 1 215 ? 9.5 27.875 7.348 1 97.56 215 HIS B N 1
ATOM 6319 C CA . HIS B 1 215 ? 8.164 28.406 7.105 1 97.56 215 HIS B CA 1
ATOM 6320 C C . HIS B 1 215 ? 8.117 29.922 7.277 1 97.56 215 HIS B C 1
ATOM 6322 O O . HIS B 1 215 ? 8.727 30.453 8.203 1 97.56 215 HIS B O 1
ATOM 6328 N N . TYR B 1 216 ? 7.414 30.562 6.375 1 92.44 216 TYR B N 1
ATOM 6329 C CA . TYR B 1 216 ? 7.215 32 6.516 1 92.44 216 TYR B CA 1
ATOM 6330 C C . TYR B 1 216 ? 5.848 32.312 7.117 1 92.44 216 TYR B C 1
ATOM 6332 O O . TYR B 1 216 ? 4.852 31.672 6.758 1 92.44 216 TYR B O 1
ATOM 6340 N N . THR B 1 217 ? 5.809 33.156 8.125 1 87.62 217 THR B N 1
ATOM 6341 C CA . THR B 1 217 ? 4.574 33.594 8.766 1 87.62 217 THR B CA 1
ATOM 6342 C C . THR B 1 217 ? 4.328 35.094 8.508 1 87.62 217 THR B C 1
ATOM 6344 O O . THR B 1 217 ? 5.266 35.844 8.25 1 87.62 217 THR B O 1
ATOM 6347 N N . SER B 1 218 ? 2.967 35.438 8.484 1 72.25 218 SER B N 1
ATOM 6348 C CA . SER B 1 218 ? 2.605 36.844 8.203 1 72.25 218 SER B CA 1
ATOM 6349 C C . SER B 1 218 ? 2.867 37.719 9.406 1 72.25 218 SER B C 1
ATOM 6351 O O . SER B 1 218 ? 2.738 37.281 10.555 1 72.25 218 SER B O 1
ATOM 6353 N N . GLY B 1 219 ? 3.795 38.719 9.367 1 55.81 219 GLY B N 1
ATOM 6354 C CA . GLY B 1 219 ? 4.09 39.625 10.477 1 55.81 219 GLY B CA 1
ATOM 6355 C C . GLY B 1 219 ? 3.174 40.812 10.531 1 55.81 219 GLY B C 1
ATOM 6356 O O . GLY B 1 219 ? 2.533 41.156 9.531 1 55.81 219 GLY B O 1
ATOM 6357 N N . SER B 1 220 ? 2.863 41.25 11.773 1 45.16 220 SER B N 1
ATOM 6358 C CA . SER B 1 220 ? 2.102 42.469 12.008 1 45.16 220 SER B CA 1
ATOM 6359 C C . SER B 1 220 ? 2.717 43.656 11.266 1 45.16 220 SER B C 1
ATOM 6361 O O . SER B 1 220 ? 2.018 44.625 10.93 1 45.16 220 SER B O 1
ATOM 6363 N N . THR B 1 221 ? 4.055 43.688 11.211 1 46.47 221 THR B N 1
ATOM 6364 C CA . THR B 1 221 ? 4.762 44.812 10.633 1 46.47 221 THR B CA 1
ATOM 6365 C C . THR B 1 221 ? 4.711 44.781 9.109 1 46.47 221 THR B C 1
ATOM 6367 O O . THR B 1 221 ? 5.262 45.656 8.438 1 46.47 221 THR B O 1
ATOM 6370 N N . GLY B 1 222 ? 4.145 43.781 8.523 1 59.75 222 GLY B N 1
ATOM 6371 C CA . GLY B 1 222 ? 3.838 43.719 7.105 1 59.75 222 GLY B CA 1
ATOM 6372 C C . GLY B 1 222 ? 4.645 42.656 6.363 1 59.75 222 GLY B C 1
ATOM 6373 O O . GLY B 1 222 ? 4.113 41.938 5.523 1 59.75 222 GLY B O 1
ATOM 6374 N N . ALA B 1 223 ? 6.066 42.531 6.543 1 73.44 223 ALA B N 1
ATOM 6375 C CA . ALA B 1 223 ? 6.812 41.562 5.746 1 73.44 223 ALA B CA 1
ATOM 6376 C C . ALA B 1 223 ? 6.801 40.188 6.406 1 73.44 223 ALA B C 1
ATOM 6378 O O . ALA B 1 223 ? 6.906 40.062 7.633 1 73.44 223 ALA B O 1
ATOM 6379 N N . PRO B 1 224 ? 6.711 39.125 5.641 1 84.19 224 PRO B N 1
ATOM 6380 C CA . PRO B 1 224 ? 6.727 37.781 6.215 1 84.19 224 PRO B CA 1
ATOM 6381 C C . PRO B 1 224 ? 8.062 37.406 6.863 1 84.19 224 PRO B C 1
ATOM 6383 O O . PRO B 1 224 ? 9.109 37.938 6.441 1 84.19 224 PRO B O 1
ATOM 6386 N N . LYS B 1 225 ? 8.078 36.688 7.953 1 90.94 225 LYS B N 1
ATOM 6387 C CA . LYS B 1 225 ? 9.273 36.25 8.68 1 90.94 225 LYS B CA 1
ATOM 6388 C C . LYS B 1 225 ? 9.508 34.75 8.508 1 90.94 225 LYS B C 1
ATOM 6390 O O . LYS B 1 225 ? 8.586 33.969 8.656 1 90.94 225 LYS B O 1
ATOM 6395 N N . GLY B 1 226 ? 10.75 34.406 8.156 1 96.12 226 GLY B N 1
ATOM 6396 C CA . GLY B 1 226 ? 11.109 33 8.008 1 96.12 226 GLY B CA 1
ATOM 6397 C C . GLY B 1 226 ? 11.461 32.344 9.32 1 96.12 226 GLY B C 1
ATOM 6398 O O . GLY B 1 226 ? 12.422 32.719 9.984 1 96.12 226 GLY B O 1
ATOM 6399 N N . VAL B 1 227 ? 10.664 31.344 9.711 1 98.12 227 VAL B N 1
ATOM 6400 C CA . VAL B 1 227 ? 10.875 30.594 10.945 1 98.12 227 VAL B CA 1
ATOM 6401 C C . VAL B 1 227 ? 11.633 29.297 10.633 1 98.12 227 VAL B C 1
ATOM 6403 O O . VAL B 1 227 ? 11.117 28.422 9.945 1 98.12 227 VAL B O 1
ATOM 6406 N N . LEU B 1 228 ? 12.852 29.172 11.164 1 98.69 228 LEU B N 1
ATOM 6407 C CA . LEU B 1 228 ? 13.695 28.016 10.852 1 98.69 228 LEU B CA 1
ATOM 6408 C C . LEU B 1 228 ? 13.539 26.922 11.898 1 98.69 228 LEU B C 1
ATOM 6410 O O . LEU B 1 228 ? 13.727 27.172 13.094 1 98.69 228 LEU B O 1
ATOM 6414 N N . GLN B 1 229 ? 13.141 25.812 11.422 1 98.25 229 GLN B N 1
ATOM 6415 C CA . GLN B 1 229 ? 13.188 24.594 12.227 1 98.25 229 GLN B CA 1
ATOM 6416 C C . GLN B 1 229 ? 14.383 23.719 11.836 1 98.25 229 GLN B C 1
ATOM 6418 O O . GLN B 1 229 ? 14.852 23.781 10.695 1 98.25 229 GLN B O 1
ATOM 6423 N N . VAL B 1 230 ? 14.891 22.984 12.844 1 98.75 230 VAL B N 1
ATOM 6424 C CA . VAL B 1 230 ? 16.031 22.125 12.617 1 98.75 230 VAL B CA 1
ATOM 6425 C C . VAL B 1 230 ? 15.594 20.656 12.672 1 98.75 230 VAL B C 1
ATOM 6427 O O . VAL B 1 230 ? 14.438 20.359 12.969 1 98.75 230 VAL B O 1
ATOM 6430 N N . HIS B 1 231 ? 16.469 19.719 12.359 1 98.88 231 HIS B N 1
ATOM 6431 C CA . HIS B 1 231 ? 16.156 18.297 12.328 1 98.88 231 HIS B CA 1
ATOM 6432 C C . HIS B 1 231 ? 15.688 17.797 13.695 1 98.88 231 HIS B C 1
ATOM 6434 O O . HIS B 1 231 ? 14.852 16.891 13.781 1 98.88 231 HIS B O 1
ATOM 6440 N N . TYR B 1 232 ? 16.109 18.406 14.734 1 98.75 232 TYR B N 1
ATOM 6441 C CA . TYR B 1 232 ? 15.82 17.969 16.094 1 98.75 232 TYR B CA 1
ATOM 6442 C C . TYR B 1 232 ? 14.328 18.078 16.391 1 98.75 232 TYR B C 1
ATOM 6444 O O . TYR B 1 232 ? 13.82 17.422 17.297 1 98.75 232 TYR B O 1
ATOM 6452 N N . ALA B 1 233 ? 13.594 18.859 15.633 1 98.81 233 ALA B N 1
ATOM 6453 C CA . ALA B 1 233 ? 12.156 19.031 15.812 1 98.81 233 ALA B CA 1
ATOM 6454 C C . ALA B 1 233 ? 11.43 17.703 15.711 1 98.81 233 ALA B C 1
ATOM 6456 O O . ALA B 1 233 ? 10.352 17.531 16.281 1 98.81 233 ALA B O 1
ATOM 6457 N N . MET B 1 234 ? 12.094 16.703 15.039 1 98.88 234 MET B N 1
ATOM 6458 C CA . MET B 1 234 ? 11.445 15.414 14.789 1 98.88 234 MET B CA 1
ATOM 6459 C C . MET B 1 234 ? 11.141 14.695 16.094 1 98.88 234 MET B C 1
ATOM 6461 O O . MET B 1 234 ? 10.172 13.938 16.172 1 98.88 234 MET B O 1
ATOM 6465 N N . VAL B 1 235 ? 11.883 14.977 17.125 1 98.88 235 VAL B N 1
ATOM 6466 C CA . VAL B 1 235 ? 11.703 14.297 18.406 1 98.88 235 VAL B CA 1
ATOM 6467 C C . VAL B 1 235 ? 10.328 14.625 18.984 1 98.88 235 VAL B C 1
ATOM 6469 O O . VAL B 1 235 ? 9.586 13.727 19.375 1 98.88 235 VAL B O 1
ATOM 6472 N N . GLN B 1 236 ? 10.031 15.891 18.984 1 98.81 236 GLN B N 1
ATOM 6473 C CA . GLN B 1 236 ? 8.75 16.312 19.531 1 98.81 236 GLN B CA 1
ATOM 6474 C C . GLN B 1 236 ? 7.602 15.945 18.594 1 98.81 236 GLN B C 1
ATOM 6476 O O . GLN B 1 236 ? 6.523 15.547 19.047 1 98.81 236 GLN B O 1
ATOM 6481 N N . GLN B 1 237 ? 7.824 16.125 17.312 1 98.88 237 GLN B N 1
ATOM 6482 C CA . GLN B 1 237 ? 6.793 15.797 16.328 1 98.88 237 GLN B CA 1
ATOM 6483 C C . GLN B 1 237 ? 6.449 14.312 16.375 1 98.88 237 GLN B C 1
ATOM 6485 O O . GLN B 1 237 ? 5.281 13.938 16.266 1 98.88 237 GLN B O 1
ATOM 6490 N N . TYR B 1 238 ? 7.457 13.492 16.547 1 98.81 238 TYR B N 1
ATOM 6491 C CA . TYR B 1 238 ? 7.258 12.062 16.719 1 98.81 238 TYR B CA 1
ATOM 6492 C C . TYR B 1 238 ? 6.445 11.758 17.969 1 98.81 238 TYR B C 1
ATOM 6494 O O . TYR B 1 238 ? 5.43 11.055 17.906 1 98.81 238 TYR B O 1
ATOM 6502 N N . GLN B 1 239 ? 6.824 12.258 19.062 1 98.81 239 GLN B N 1
ATOM 6503 C CA . GLN B 1 239 ? 6.246 11.906 20.359 1 98.81 239 GLN B CA 1
ATOM 6504 C C . GLN B 1 239 ? 4.82 12.43 20.484 1 98.81 239 GLN B C 1
ATOM 6506 O O . GLN B 1 239 ? 3.941 11.734 21 1 98.81 239 GLN B O 1
ATOM 6511 N N . THR B 1 240 ? 4.633 13.641 20.031 1 98.81 240 THR B N 1
ATOM 6512 C CA . THR B 1 240 ? 3.297 14.211 20.156 1 98.81 240 THR B CA 1
ATOM 6513 C C . THR B 1 240 ? 2.34 13.562 19.156 1 98.81 240 THR B C 1
ATOM 6515 O O . THR B 1 240 ? 1.132 13.508 19.391 1 98.81 240 THR B O 1
ATOM 6518 N N . ALA B 1 241 ? 2.85 13.047 18.062 1 98.81 241 ALA B N 1
ATOM 6519 C CA . ALA B 1 241 ? 1.989 12.258 17.188 1 98.81 241 ALA B CA 1
ATOM 6520 C C . ALA B 1 241 ? 1.479 11.008 17.891 1 98.81 241 ALA B C 1
ATOM 6522 O O . ALA B 1 241 ? 0.351 10.57 17.656 1 98.81 241 ALA B O 1
ATOM 6523 N N . GLN B 1 242 ? 2.266 10.492 18.766 1 98.31 242 GLN B N 1
ATOM 6524 C CA . GLN B 1 242 ? 1.847 9.344 19.562 1 98.31 242 GLN B CA 1
ATOM 6525 C C . GLN B 1 242 ? 0.853 9.758 20.641 1 98.31 242 GLN B C 1
ATOM 6527 O O . GLN B 1 242 ? -0.202 9.141 20.797 1 98.31 242 GLN B O 1
ATOM 6532 N N . TRP B 1 243 ? 1.147 10.82 21.359 1 98.38 243 TRP B N 1
ATOM 6533 C CA . TRP B 1 243 ? 0.373 11.164 22.547 1 98.38 243 TRP B CA 1
ATOM 6534 C C . TRP B 1 243 ? -0.898 11.914 22.172 1 98.38 243 TRP B C 1
ATOM 6536 O O . TRP B 1 243 ? -1.964 11.672 22.75 1 98.38 243 TRP B O 1
ATOM 6546 N N . VAL B 1 244 ? -0.761 12.859 21.219 1 98.69 244 VAL B N 1
ATOM 6547 C CA . VAL B 1 244 ? -1.852 13.781 20.906 1 98.69 244 VAL B CA 1
ATOM 6548 C C . VAL B 1 244 ? -2.713 13.211 19.781 1 98.69 244 VAL B C 1
ATOM 6550 O O . VAL B 1 244 ? -3.92 13.023 19.953 1 98.69 244 VAL B O 1
ATOM 6553 N N . LEU B 1 245 ? -2.062 12.805 18.719 1 98.75 245 LEU B N 1
ATOM 6554 C CA . LEU B 1 245 ? -2.801 12.203 17.609 1 98.75 245 LEU B CA 1
ATOM 6555 C C . LEU B 1 245 ? -3.141 10.75 17.906 1 98.75 245 LEU B C 1
ATOM 6557 O O . LEU B 1 245 ? -3.969 10.141 17.234 1 98.75 245 LEU B O 1
ATOM 6561 N N . ASP B 1 246 ? -2.467 10.195 18.891 1 98.62 246 ASP B N 1
ATOM 6562 C CA . ASP B 1 246 ? -2.668 8.82 19.344 1 98.62 246 ASP B CA 1
ATOM 6563 C C . ASP B 1 246 ? -2.484 7.84 18.188 1 98.62 246 ASP B C 1
ATOM 6565 O O . ASP B 1 246 ? -3.24 6.871 18.062 1 98.62 246 ASP B O 1
ATOM 6569 N N . LEU B 1 247 ? -1.519 8.062 17.359 1 98.62 247 LEU B N 1
ATOM 6570 C CA . LEU B 1 247 ? -1.323 7.238 16.172 1 98.62 247 LEU B CA 1
ATOM 6571 C C . LEU B 1 247 ? -0.859 5.836 16.562 1 98.62 247 LEU B C 1
ATOM 6573 O O . LEU B 1 247 ? 0.059 5.68 17.359 1 98.62 247 LEU B O 1
ATOM 6577 N N . LYS B 1 248 ? -1.529 4.883 15.992 1 97.75 248 LYS B N 1
ATOM 6578 C CA . LYS B 1 248 ? -1.19 3.471 16.125 1 97.75 248 LYS B CA 1
ATOM 6579 C C . LYS B 1 248 ? -0.709 2.893 14.797 1 97.75 248 LYS B C 1
ATOM 6581 O O . LYS B 1 248 ? -0.878 3.514 13.742 1 97.75 248 LYS B O 1
ATOM 6586 N N . GLU B 1 249 ? -0.174 1.672 14.859 1 96.31 249 GLU B N 1
ATOM 6587 C CA . GLU B 1 249 ? 0.461 0.994 13.734 1 96.31 249 GLU B CA 1
ATOM 6588 C C . GLU B 1 249 ? -0.515 0.821 12.57 1 96.31 249 GLU B C 1
ATOM 6590 O O . GLU B 1 249 ? -0.133 0.957 11.406 1 96.31 249 GLU B O 1
ATOM 6595 N N . ASP B 1 250 ? -1.741 0.59 12.844 1 96.88 250 ASP B N 1
ATOM 6596 C CA . ASP B 1 250 ? -2.689 0.223 11.797 1 96.88 250 ASP B CA 1
ATOM 6597 C C . ASP B 1 250 ? -3.59 1.401 11.43 1 96.88 250 ASP B C 1
ATOM 6599 O O . ASP B 1 250 ? -4.582 1.235 10.719 1 96.88 250 ASP B O 1
ATOM 6603 N N . ASP B 1 251 ? -3.289 2.576 11.875 1 98.56 251 ASP B N 1
ATOM 6604 C CA . ASP B 1 251 ? -4.113 3.752 11.609 1 98.56 251 ASP B CA 1
ATOM 6605 C C . ASP B 1 251 ? -3.961 4.207 10.156 1 98.56 251 ASP B C 1
ATOM 6607 O O . ASP B 1 251 ? -2.91 4.012 9.547 1 98.56 251 ASP B O 1
ATOM 6611 N N . ILE B 1 252 ? -4.992 4.711 9.617 1 98.81 252 ILE B N 1
ATOM 6612 C 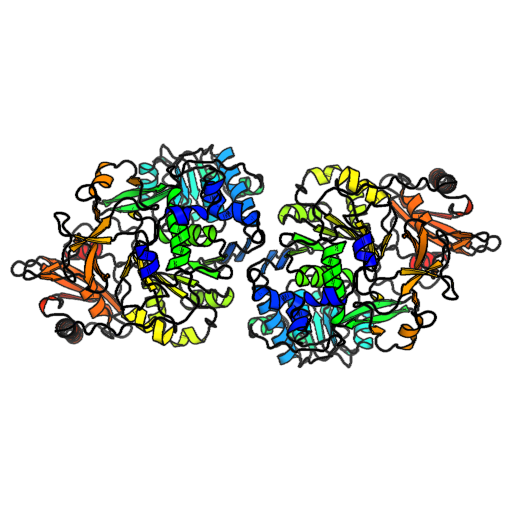CA . ILE B 1 252 ? -5.02 5.52 8.406 1 98.81 252 ILE B CA 1
ATOM 6613 C C . ILE B 1 252 ? -5.324 6.973 8.766 1 98.81 252 ILE B C 1
ATOM 6615 O O . ILE B 1 252 ? -6.438 7.297 9.18 1 98.81 252 ILE B O 1
ATOM 6619 N N . TYR B 1 253 ? -4.352 7.812 8.578 1 98.88 253 TYR B N 1
ATOM 6620 C CA . TYR B 1 253 ? -4.336 9.164 9.125 1 98.88 253 TYR B CA 1
ATOM 6621 C C . TYR B 1 253 ? -4.559 10.203 8.031 1 98.88 253 TYR B C 1
ATOM 6623 O O . TYR B 1 253 ? -3.938 10.133 6.969 1 98.88 253 TYR B O 1
ATOM 6631 N N . TRP B 1 254 ? -5.461 11.172 8.305 1 98.81 254 TRP B N 1
ATOM 6632 C CA . TRP B 1 254 ? -5.715 12.234 7.34 1 98.81 254 TRP B CA 1
ATOM 6633 C C . TRP B 1 254 ? -5.598 13.609 7.992 1 98.81 254 TRP B C 1
ATOM 6635 O O . TRP B 1 254 ? -6.441 13.992 8.805 1 98.81 254 TRP B O 1
ATOM 6645 N N . CYS B 1 255 ? -4.539 14.297 7.703 1 98.5 255 CYS B N 1
ATOM 6646 C CA . CYS B 1 255 ? -4.371 15.719 8.016 1 98.5 255 CYS B CA 1
ATOM 6647 C C . CYS B 1 255 ? -4.734 16.578 6.816 1 98.5 255 CYS B C 1
ATOM 6649 O O . CYS B 1 255 ? -4.113 16.484 5.758 1 98.5 255 CYS B O 1
ATOM 6651 N N . THR B 1 256 ? -5.688 17.469 6.965 1 96.12 256 THR B N 1
ATOM 6652 C CA . THR B 1 256 ? -6.215 18.203 5.82 1 96.12 256 THR B CA 1
ATOM 6653 C C . THR B 1 256 ? -5.398 19.469 5.57 1 96.12 256 THR B C 1
ATOM 6655 O O . THR B 1 256 ? -5.621 20.172 4.582 1 96.12 256 THR B O 1
ATOM 6658 N N . ALA B 1 257 ? -4.426 19.781 6.414 1 94.5 257 ALA B N 1
ATOM 6659 C CA . ALA B 1 257 ? -3.66 21.016 6.305 1 94.5 257 ALA B CA 1
ATOM 6660 C C . ALA B 1 257 ? -2.703 20.969 5.117 1 94.5 257 ALA B C 1
ATOM 6662 O O . ALA B 1 257 ? -2.096 19.938 4.844 1 94.5 257 ALA B O 1
ATOM 6663 N N . ASP B 1 258 ? -2.553 22.125 4.48 1 91.31 258 ASP B N 1
ATOM 6664 C CA . ASP B 1 258 ? -1.592 22.281 3.395 1 91.31 258 ASP B CA 1
ATOM 6665 C C . ASP B 1 258 ? -0.164 22.359 3.93 1 91.31 258 ASP B C 1
ATOM 6667 O O . ASP B 1 258 ? 0.091 23 4.945 1 91.31 258 ASP B O 1
ATOM 6671 N N . PRO B 1 259 ? 0.772 21.719 3.215 1 95.56 259 PRO B N 1
ATOM 6672 C CA . PRO B 1 259 ? 2.16 21.75 3.682 1 95.56 259 PRO B CA 1
ATOM 6673 C C . PRO B 1 259 ? 2.756 23.156 3.703 1 95.56 259 PRO B C 1
ATOM 6675 O O . PRO B 1 259 ? 3.818 23.359 4.293 1 95.56 259 PRO B O 1
ATOM 6678 N N . GLY B 1 260 ? 2.094 24.094 3.051 1 92.31 260 GLY B N 1
ATOM 6679 C CA . GLY B 1 260 ? 2.543 25.469 3.137 1 92.31 260 GLY B CA 1
ATOM 6680 C C . GLY B 1 260 ? 2.414 26.047 4.531 1 92.31 260 GLY B C 1
ATOM 6681 O O . GLY B 1 260 ? 3.004 27.094 4.828 1 92.31 260 GLY B O 1
ATOM 6682 N N . TRP B 1 261 ? 1.653 25.328 5.293 1 91.56 261 TRP B N 1
ATOM 6683 C CA . TRP B 1 261 ? 1.511 25.688 6.703 1 91.56 261 TRP B CA 1
ATOM 6684 C C . TRP B 1 261 ? 2.188 24.641 7.59 1 91.56 261 TRP B C 1
ATOM 6686 O O . TRP B 1 261 ? 2.262 23.469 7.234 1 91.56 261 TRP B O 1
ATOM 6696 N N . VAL B 1 262 ? 2.607 25.078 8.758 1 96.88 262 VAL B N 1
ATOM 6697 C CA . VAL B 1 262 ? 3.43 24.234 9.617 1 96.88 262 VAL B CA 1
ATOM 6698 C C . VAL B 1 262 ? 2.678 22.953 9.961 1 96.88 262 VAL B C 1
ATOM 6700 O O . VAL B 1 262 ? 3.283 21.891 10.094 1 96.88 262 VAL B O 1
ATOM 6703 N N . THR B 1 263 ? 1.315 23.016 10.102 1 97.88 263 THR B N 1
ATOM 6704 C CA . THR B 1 263 ? 0.538 21.828 10.438 1 97.88 263 THR B CA 1
ATOM 6705 C C . THR B 1 263 ? 0.685 20.766 9.359 1 97.88 263 THR B C 1
ATOM 6707 O O . THR B 1 263 ? 0.817 19.578 9.664 1 97.88 263 THR B O 1
ATOM 6710 N N . GLY B 1 264 ? 0.696 21.219 8.148 1 97.5 264 GLY B N 1
ATOM 6711 C CA . GLY B 1 264 ? 0.803 20.297 7.027 1 97.5 264 GLY B CA 1
ATOM 6712 C C . GLY B 1 264 ? 2.176 19.672 6.902 1 97.5 264 GLY B C 1
ATOM 6713 O O . GLY B 1 264 ? 2.336 18.656 6.227 1 97.5 264 GLY B O 1
ATOM 6714 N N . THR B 1 265 ? 3.203 20.25 7.508 1 98.44 265 THR B N 1
ATOM 6715 C CA . THR B 1 265 ? 4.543 19.672 7.492 1 98.44 265 THR B CA 1
ATOM 6716 C C . THR B 1 265 ? 4.793 18.844 8.75 1 98.44 265 THR B C 1
ATOM 6718 O O . THR B 1 265 ? 5.059 17.641 8.664 1 98.44 265 THR B O 1
ATOM 6721 N N . ALA B 1 266 ? 4.535 19.422 9.891 1 98.81 266 ALA B N 1
ATOM 6722 C CA . ALA B 1 266 ? 4.844 18.766 11.156 1 98.81 266 ALA B CA 1
ATOM 6723 C C . ALA B 1 266 ? 3.967 17.547 11.359 1 98.81 266 ALA B C 1
ATOM 6725 O O . ALA B 1 266 ? 4.449 16.484 11.789 1 98.81 266 ALA B O 1
ATOM 6726 N N . TYR B 1 267 ? 2.691 17.688 10.992 1 98.81 267 TYR B N 1
ATOM 6727 C CA . TYR B 1 267 ? 1.786 16.594 11.32 1 98.81 267 TYR B CA 1
ATOM 6728 C C . TYR B 1 267 ? 1.099 16.047 10.07 1 98.81 267 TYR B C 1
ATOM 6730 O O . TYR B 1 267 ? 0.399 15.039 10.117 1 98.81 267 TYR B O 1
ATOM 6738 N N . GLY B 1 268 ? 1.309 16.719 8.984 1 98.5 268 GLY B N 1
ATOM 6739 C CA . GLY B 1 268 ? 0.846 16.172 7.719 1 98.5 268 GLY B CA 1
ATOM 6740 C C . GLY B 1 268 ? 1.892 15.328 7.02 1 98.5 268 GLY B C 1
ATOM 6741 O O . GLY B 1 268 ? 1.558 14.469 6.199 1 98.5 268 GLY B O 1
ATOM 6742 N N . ILE B 1 269 ? 3.158 15.578 7.344 1 98.75 269 ILE B N 1
ATOM 6743 C CA . ILE B 1 269 ? 4.254 14.852 6.719 1 98.75 269 ILE B CA 1
ATOM 6744 C C . ILE B 1 269 ? 5.051 14.102 7.785 1 98.75 269 ILE B C 1
ATOM 6746 O O . ILE B 1 269 ? 5.035 12.867 7.824 1 98.75 269 ILE B O 1
ATOM 6750 N N . PHE B 1 270 ? 5.586 14.766 8.781 1 98.88 270 PHE B N 1
ATOM 6751 C CA . PHE B 1 270 ? 6.57 14.156 9.672 1 98.88 270 PHE B CA 1
ATOM 6752 C C . PHE B 1 270 ? 5.883 13.328 10.758 1 98.88 270 PHE B C 1
ATOM 6754 O O . PHE B 1 270 ? 6.262 12.18 11 1 98.88 270 PHE B O 1
ATOM 6761 N N . GLY B 1 271 ? 4.84 13.867 11.367 1 98.69 271 GLY B N 1
ATOM 6762 C CA . GLY B 1 271 ? 4.156 13.156 12.43 1 98.69 271 GLY B CA 1
ATOM 6763 C C . GLY B 1 271 ? 3.814 11.727 12.07 1 98.69 271 GLY B C 1
ATOM 6764 O O . GLY B 1 271 ? 4.316 10.781 12.688 1 98.69 271 GLY B O 1
ATOM 6765 N N . PRO B 1 272 ? 3.037 11.57 11 1 98.81 272 PRO B N 1
ATOM 6766 C CA . PRO B 1 272 ? 2.615 10.211 10.633 1 98.81 272 PRO B CA 1
ATOM 6767 C C . PRO B 1 272 ? 3.771 9.352 10.133 1 98.81 272 PRO B C 1
ATOM 6769 O O . PRO B 1 272 ? 3.877 8.18 10.5 1 98.81 272 PRO B O 1
ATOM 6772 N N . TRP B 1 273 ? 4.699 9.867 9.359 1 98.88 273 TRP B N 1
ATOM 6773 C CA . TRP B 1 273 ? 5.719 9.039 8.719 1 98.88 273 TRP B CA 1
ATOM 6774 C C . TRP B 1 273 ? 6.832 8.695 9.703 1 98.88 273 TRP B C 1
ATOM 6776 O O . TRP B 1 273 ? 7.418 7.617 9.633 1 98.88 273 TRP B O 1
ATOM 6786 N N . LEU B 1 274 ? 7.109 9.594 10.656 1 98.88 274 LEU B N 1
ATOM 6787 C CA . LEU B 1 274 ? 8.062 9.234 11.695 1 98.88 274 LEU B CA 1
ATOM 6788 C C . LEU B 1 274 ? 7.551 8.055 12.516 1 98.88 274 LEU B C 1
ATOM 6790 O O . LEU B 1 274 ? 8.344 7.301 13.086 1 98.88 274 LEU B O 1
ATOM 6794 N N . ASN B 1 275 ? 6.223 7.906 12.539 1 98.75 275 ASN B N 1
ATOM 6795 C CA . ASN B 1 275 ? 5.605 6.82 13.297 1 98.75 275 ASN B CA 1
ATOM 6796 C C . ASN B 1 275 ? 5.234 5.648 12.391 1 98.75 275 ASN B C 1
ATOM 6798 O O . ASN B 1 275 ? 4.594 4.695 12.844 1 98.75 275 ASN B O 1
ATOM 6802 N N . GLY B 1 276 ? 5.574 5.695 11.086 1 98.62 276 GLY B N 1
ATOM 6803 C CA . GLY B 1 276 ? 5.316 4.609 10.156 1 98.62 276 GLY B CA 1
ATOM 6804 C C . GLY B 1 276 ? 3.844 4.426 9.844 1 98.62 276 GLY B C 1
ATOM 6805 O O . GLY B 1 276 ? 3.391 3.309 9.594 1 98.62 276 GLY B O 1
ATOM 6806 N N . VAL B 1 277 ? 3.072 5.496 9.898 1 98.75 277 VAL B N 1
ATOM 6807 C CA . VAL B 1 277 ? 1.623 5.422 9.742 1 98.75 277 VAL B CA 1
ATOM 6808 C C . VAL B 1 277 ? 1.232 5.816 8.32 1 98.75 277 VAL B C 1
ATOM 6810 O O . VAL B 1 277 ? 1.917 6.621 7.684 1 98.75 277 VAL B O 1
ATOM 6813 N N . THR B 1 278 ? 0.155 5.211 7.789 1 98.88 278 THR B N 1
ATOM 6814 C CA . THR B 1 278 ? -0.38 5.531 6.469 1 98.88 278 THR B CA 1
ATOM 6815 C C . THR B 1 278 ? -1.023 6.914 6.465 1 98.88 278 THR B C 1
ATOM 6817 O O . THR B 1 278 ? -1.832 7.23 7.34 1 98.88 278 THR B O 1
ATOM 6820 N N . ASN B 1 279 ? -0.584 7.648 5.492 1 98.69 279 ASN B N 1
ATOM 6821 C CA . ASN B 1 279 ? -1.048 9.023 5.332 1 98.69 279 ASN B CA 1
ATOM 6822 C C . ASN B 1 279 ? -1.976 9.172 4.129 1 98.69 279 ASN B C 1
ATOM 6824 O O . ASN B 1 279 ? -1.71 8.609 3.066 1 98.69 279 ASN B O 1
ATOM 6828 N N . VAL B 1 280 ? -3.094 9.898 4.312 1 98.69 280 VAL B N 1
ATOM 6829 C CA . VAL B 1 280 ? -4.031 10.195 3.23 1 98.69 280 VAL B CA 1
ATOM 6830 C C . VAL B 1 280 ? -3.928 11.664 2.838 1 98.69 280 VAL B C 1
ATOM 6832 O O . VAL B 1 280 ? -3.99 12.547 3.695 1 98.69 280 VAL B O 1
ATOM 6835 N N . VAL B 1 281 ? -3.748 11.914 1.586 1 98.19 281 VAL B N 1
ATOM 6836 C CA . VAL B 1 281 ? -3.736 13.266 1.04 1 98.19 281 VAL B CA 1
ATOM 6837 C C . VAL B 1 281 ? -4.836 13.414 -0.009 1 98.19 281 VAL B C 1
ATOM 6839 O O . VAL B 1 281 ? -4.824 12.719 -1.029 1 98.19 281 VAL B O 1
ATOM 6842 N N . VAL B 1 282 ? -5.762 14.242 0.284 1 95.94 282 VAL B N 1
ATOM 6843 C CA . VAL B 1 282 ? -6.871 14.508 -0.63 1 95.94 282 VAL B CA 1
ATOM 6844 C C . VAL B 1 282 ? -6.758 15.922 -1.181 1 95.94 282 VAL B C 1
ATOM 6846 O O . VAL B 1 282 ? -6.734 16.891 -0.417 1 95.94 282 VAL B O 1
ATOM 6849 N N . GLY B 1 283 ? -6.609 15.992 -2.471 1 88.75 283 GLY B N 1
ATOM 6850 C CA . GLY B 1 283 ? -6.59 17.297 -3.109 1 88.75 283 GLY B CA 1
ATOM 6851 C C . GLY B 1 283 ? -7.973 17.797 -3.49 1 88.75 283 GLY B C 1
ATOM 6852 O O . GLY B 1 283 ? -8.984 17.219 -3.094 1 88.75 283 GLY B O 1
ATOM 6853 N N . GLY B 1 284 ? -8.055 18.969 -4.039 1 80.25 284 GLY B N 1
ATOM 6854 C CA . GLY B 1 284 ? -9.312 19.516 -4.5 1 80.25 284 GLY B CA 1
ATOM 6855 C C . GLY B 1 284 ? -9.969 20.438 -3.48 1 80.25 284 GLY B C 1
ATOM 6856 O O . GLY B 1 284 ? -9.43 20.656 -2.395 1 80.25 284 GLY B O 1
ATOM 6857 N N . ARG B 1 285 ? -11.133 20.922 -3.859 1 77.69 285 ARG B N 1
ATOM 6858 C CA . ARG B 1 285 ? -11.867 21.859 -3.006 1 77.69 285 ARG B CA 1
ATOM 6859 C C . ARG B 1 285 ? -12.688 21.109 -1.957 1 77.69 285 ARG B C 1
ATOM 6861 O O . ARG B 1 285 ? -13.102 19.984 -2.184 1 77.69 285 ARG B O 1
ATOM 6868 N N . PHE B 1 286 ? -12.867 21.812 -0.955 1 85.75 286 PHE B N 1
ATOM 6869 C CA . PHE B 1 286 ? -13.68 21.25 0.12 1 85.75 286 PHE B CA 1
ATOM 6870 C C . PHE B 1 286 ? -15.125 21.078 -0.323 1 85.75 286 PHE B C 1
ATOM 6872 O O . PHE B 1 286 ? -15.695 21.969 -0.958 1 85.75 286 PHE B O 1
ATOM 6879 N N . SER B 1 287 ? -15.68 19.984 -0.053 1 87.75 287 SER B N 1
ATOM 6880 C CA . SER B 1 287 ? -17.109 19.719 0.028 1 87.75 287 SER B CA 1
ATOM 6881 C C . SER B 1 287 ? -17.422 18.641 1.061 1 87.75 287 SER B C 1
ATOM 6883 O O . SER B 1 287 ? -16.609 17.734 1.275 1 87.75 287 SER B O 1
ATOM 6885 N N . PRO B 1 288 ? -18.484 18.859 1.698 1 91.69 288 PRO B N 1
ATOM 6886 C CA . PRO B 1 288 ? -18.828 17.828 2.676 1 91.69 288 PRO B CA 1
ATOM 6887 C C . PRO B 1 288 ? -18.828 16.422 2.076 1 91.69 288 PRO B C 1
ATOM 6889 O O . PRO B 1 288 ? -18.344 15.477 2.697 1 91.69 288 PRO B O 1
ATOM 6892 N N . GLN B 1 289 ? -19.328 16.328 0.851 1 93.25 289 GLN B N 1
ATOM 6893 C CA . GLN B 1 289 ? -19.406 15.039 0.178 1 93.25 289 GLN B CA 1
ATOM 6894 C C . GLN B 1 289 ? -18.031 14.453 -0.071 1 93.25 289 GLN B C 1
ATOM 6896 O O . GLN B 1 289 ? -17.781 13.273 0.19 1 93.25 289 GLN B O 1
ATOM 6901 N N . ALA B 1 290 ? -17.141 15.281 -0.504 1 93.31 290 ALA B N 1
ATOM 6902 C CA . ALA B 1 290 ? -15.789 14.828 -0.814 1 93.31 290 ALA B CA 1
ATOM 6903 C C . ALA B 1 290 ? -15.062 14.375 0.448 1 93.31 290 ALA B C 1
ATOM 6905 O O . ALA B 1 290 ? -14.352 13.367 0.436 1 93.31 290 ALA B O 1
ATOM 6906 N N . TRP B 1 291 ? -15.266 15.078 1.492 1 95.44 291 TRP B N 1
ATOM 6907 C CA . TRP B 1 291 ? -14.516 14.781 2.713 1 95.44 291 TRP B CA 1
ATOM 6908 C C . TRP B 1 291 ? -15.078 13.539 3.402 1 95.44 291 TRP B C 1
ATOM 6910 O O . TRP B 1 291 ? -14.32 12.648 3.801 1 95.44 291 TRP B O 1
ATOM 6920 N N . TYR B 1 292 ? -16.453 13.484 3.523 1 96.5 292 TYR B N 1
ATOM 6921 C CA . TYR B 1 292 ? -17.047 12.273 4.078 1 96.5 292 TYR B CA 1
ATOM 6922 C C . TYR B 1 292 ? -16.75 11.07 3.191 1 96.5 292 TYR B C 1
ATOM 6924 O O . TYR B 1 292 ? -16.484 9.977 3.689 1 96.5 292 TYR B O 1
ATOM 6932 N N . GLY B 1 293 ? -16.812 11.32 1.901 1 96.06 293 GLY B N 1
ATOM 6933 C CA . GLY B 1 293 ? -16.469 10.273 0.953 1 96.06 293 GLY B CA 1
ATOM 6934 C C . GLY B 1 293 ? -15.062 9.75 1.116 1 96.06 293 GLY B C 1
ATOM 6935 O O . GLY B 1 293 ? -14.812 8.555 0.988 1 96.06 293 GLY B O 1
ATOM 6936 N N . ALA B 1 294 ? -14.102 10.602 1.354 1 96.81 294 ALA B N 1
ATOM 6937 C CA . ALA B 1 294 ? -12.711 10.211 1.557 1 96.81 294 ALA B CA 1
ATOM 6938 C C . ALA B 1 294 ? -12.555 9.359 2.812 1 96.81 294 ALA B C 1
ATOM 6940 O O . ALA B 1 294 ? -11.82 8.367 2.816 1 96.81 294 ALA B O 1
ATOM 6941 N N . ILE B 1 295 ? -13.242 9.758 3.9 1 98 295 ILE B N 1
ATOM 6942 C CA . ILE B 1 295 ? -13.195 8.992 5.141 1 98 295 ILE B CA 1
ATOM 6943 C C . ILE B 1 295 ? -13.695 7.57 4.891 1 98 295 ILE B C 1
ATOM 6945 O O . ILE B 1 295 ? -13.055 6.602 5.309 1 98 295 ILE B O 1
ATOM 6949 N N . GLU B 1 296 ? -14.789 7.477 4.188 1 96.94 296 GLU B N 1
ATOM 6950 C CA . GLU B 1 296 ? -15.367 6.172 3.885 1 96.94 296 GLU B CA 1
ATOM 6951 C C . GLU B 1 296 ? -14.477 5.379 2.938 1 96.94 296 GLU B C 1
ATOM 6953 O O . GLU B 1 296 ? -14.18 4.207 3.188 1 96.94 296 GLU B O 1
ATOM 6958 N N . GLU B 1 297 ? -14.016 5.988 1.886 1 96.19 297 GLU B N 1
ATOM 6959 C CA . GLU B 1 297 ? -13.266 5.332 0.821 1 96.19 297 GLU B CA 1
ATOM 6960 C C . GLU B 1 297 ? -11.961 4.738 1.349 1 96.19 297 GLU B C 1
ATOM 6962 O O . GLU B 1 297 ? -11.602 3.609 1.004 1 96.19 297 GLU B O 1
ATOM 6967 N N . TYR B 1 298 ? -11.25 5.391 2.172 1 97.88 298 TYR B N 1
ATOM 6968 C CA . TYR B 1 298 ? -9.93 4.945 2.598 1 97.88 298 TYR B CA 1
ATOM 6969 C C . TYR B 1 298 ? -9.992 4.285 3.971 1 97.88 298 TYR B C 1
ATOM 6971 O O . TYR B 1 298 ? -9.039 3.629 4.395 1 97.88 298 TYR B O 1
ATOM 6979 N N . GLY B 1 299 ? -11.125 4.48 4.664 1 97.94 299 GLY B N 1
ATOM 6980 C CA . GLY B 1 299 ? -11.211 3.994 6.031 1 97.94 299 GLY B CA 1
ATOM 6981 C C . GLY B 1 299 ? -10.359 4.793 7.004 1 97.94 299 GLY B C 1
ATOM 6982 O O . GLY B 1 299 ? -9.602 4.219 7.789 1 97.94 299 GLY B O 1
ATOM 6983 N N . VAL B 1 300 ? -10.5 6.109 6.953 1 98.69 300 VAL B N 1
ATOM 6984 C CA . VAL B 1 300 ? -9.711 6.988 7.812 1 98.69 300 VAL B CA 1
ATOM 6985 C C . VAL B 1 300 ? -10.039 6.707 9.273 1 98.69 300 VAL B C 1
ATOM 6987 O O . VAL B 1 300 ? -11.211 6.582 9.641 1 98.69 300 VAL B O 1
ATOM 6990 N N . THR B 1 301 ? -8.992 6.59 10.102 1 98.62 301 THR B N 1
ATOM 6991 C CA . THR B 1 301 ? -9.211 6.277 11.516 1 98.62 301 THR B CA 1
ATOM 6992 C C . THR B 1 301 ? -8.914 7.488 12.391 1 98.62 301 THR B C 1
ATOM 6994 O O . THR B 1 301 ? -9.492 7.637 13.469 1 98.62 301 THR B O 1
ATOM 6997 N N . VAL B 1 302 ? -7.988 8.344 11.969 1 98.88 302 VAL B N 1
ATOM 6998 C CA . VAL B 1 302 ? -7.637 9.57 12.672 1 98.88 302 VAL B CA 1
ATOM 6999 C C . VAL B 1 302 ? -7.723 10.758 11.727 1 98.88 302 VAL B C 1
ATOM 7001 O O . VAL B 1 302 ? -7.109 10.758 10.656 1 98.88 302 VAL B O 1
ATOM 7004 N N . TRP B 1 303 ? -8.539 11.742 12.109 1 98.69 303 TRP B N 1
ATOM 7005 C CA . TRP B 1 303 ? -8.852 12.891 11.266 1 98.69 303 TRP B CA 1
ATOM 7006 C C . TRP B 1 303 ? -8.438 14.195 11.945 1 98.69 303 TRP B C 1
ATOM 7008 O O . TRP B 1 303 ? -8.922 14.516 13.031 1 98.69 303 TRP B O 1
ATOM 7018 N N . TYR B 1 304 ? -7.465 14.93 11.344 1 98.62 304 TYR B N 1
ATOM 7019 C CA . TYR B 1 304 ? -6.91 16.172 11.883 1 98.62 304 TYR B CA 1
ATOM 7020 C C . TYR B 1 304 ? -7.207 17.344 10.953 1 98.62 304 TYR B C 1
ATOM 7022 O O . TYR B 1 304 ? -6.656 17.422 9.852 1 98.62 304 TYR B O 1
ATOM 7030 N N . SER B 1 305 ? -8.117 18.266 11.422 1 96.56 305 SER B N 1
ATOM 7031 C CA . SER B 1 305 ? -8.555 19.344 10.547 1 96.56 305 SER B CA 1
ATOM 7032 C C . SER B 1 305 ? -8.797 20.625 11.336 1 96.56 305 SER B C 1
ATOM 7034 O O . SER B 1 305 ? -8.438 20.719 12.508 1 96.56 305 SER B O 1
ATOM 7036 N N . ALA B 1 306 ? -9.258 21.641 10.625 1 91.56 306 ALA B N 1
ATOM 7037 C CA . ALA B 1 306 ? -9.43 22.969 11.227 1 91.56 306 ALA B CA 1
ATOM 7038 C C . ALA B 1 306 ? -10.891 23.203 11.617 1 91.56 306 ALA B C 1
ATOM 7040 O O . ALA B 1 306 ? -11.805 22.641 11.016 1 91.56 306 ALA B O 1
ATOM 7041 N N . PRO B 1 307 ? -11.141 24.078 12.625 1 89.75 307 PRO B N 1
ATOM 7042 C CA . PRO B 1 307 ? -12.508 24.406 13.031 1 89.75 307 PRO B CA 1
ATOM 7043 C C . PRO B 1 307 ? -13.359 24.906 11.867 1 89.75 307 PRO B C 1
ATOM 7045 O O . PRO B 1 307 ? -14.555 24.609 11.797 1 89.75 307 PRO B O 1
ATOM 7048 N N . THR B 1 308 ? -12.734 25.594 10.953 1 79.94 308 THR B N 1
ATOM 7049 C CA . THR B 1 308 ? -13.469 26.109 9.805 1 79.94 308 THR B CA 1
ATOM 7050 C C . THR B 1 308 ? -14.078 24.969 9 1 79.94 308 THR B C 1
ATOM 7052 O O . THR B 1 308 ? -15.25 25.031 8.609 1 79.94 308 THR B O 1
ATOM 7055 N N . ALA B 1 309 ? -13.305 23.969 8.773 1 87.94 309 ALA B N 1
ATOM 7056 C CA . ALA B 1 309 ? -13.812 22.812 8.047 1 87.94 309 ALA B CA 1
ATOM 7057 C C . ALA B 1 309 ? -14.961 22.141 8.812 1 87.94 309 ALA B C 1
ATOM 7059 O O . ALA B 1 309 ? -15.969 21.766 8.219 1 87.94 309 ALA B O 1
ATOM 7060 N N . PHE B 1 310 ? -14.852 22.031 10.109 1 91.94 310 PHE B N 1
ATOM 7061 C CA . PHE B 1 310 ? -15.898 21.406 10.93 1 91.94 310 PHE B CA 1
ATOM 7062 C C . PHE B 1 310 ? -17.156 22.25 10.914 1 91.94 310 PHE B C 1
ATOM 7064 O O . PHE B 1 310 ? -18.266 21.719 10.852 1 91.94 310 PHE B O 1
ATOM 7071 N N . ARG B 1 311 ? -16.969 23.594 10.977 1 84.06 311 ARG B N 1
ATOM 7072 C CA . ARG B 1 311 ? -18.141 24.469 10.906 1 84.06 311 ARG B CA 1
ATOM 7073 C C . ARG B 1 311 ? -18.859 24.328 9.57 1 84.06 311 ARG B C 1
ATOM 7075 O O . ARG B 1 311 ? -20.078 24.375 9.508 1 84.06 311 ARG B O 1
ATOM 7082 N N . MET B 1 312 ? -18.062 24.156 8.523 1 81.5 312 MET B N 1
ATOM 7083 C CA . MET B 1 312 ? -18.656 23.953 7.207 1 81.5 312 MET B CA 1
ATOM 7084 C C . MET B 1 312 ? -19.422 22.641 7.148 1 81.5 312 MET B C 1
ATOM 7086 O O . MET B 1 312 ? -20.5 22.562 6.555 1 81.5 312 MET B O 1
ATOM 7090 N N . LEU B 1 313 ? -18.906 21.672 7.742 1 90.06 313 LEU B N 1
ATOM 7091 C CA . LEU B 1 313 ? -19.594 20.391 7.816 1 90.06 313 LEU B CA 1
ATOM 7092 C C . LEU B 1 313 ? -20.875 20.516 8.648 1 90.06 313 LEU B C 1
ATOM 7094 O O . LEU B 1 313 ? -21.906 19.938 8.305 1 90.06 313 LEU B O 1
ATOM 7098 N N . MET B 1 314 ? -20.812 21.25 9.75 1 84.69 314 MET B N 1
ATOM 7099 C CA . MET B 1 314 ? -21.984 21.531 10.586 1 84.69 314 MET B CA 1
ATOM 7100 C C . MET B 1 314 ? -23.062 22.234 9.781 1 84.69 314 MET B C 1
ATOM 7102 O O . MET B 1 314 ? -24.25 21.906 9.914 1 84.69 314 MET B O 1
ATOM 7106 N N . GLY B 1 315 ? -22.641 23.125 8.992 1 81.06 315 GLY B N 1
ATOM 7107 C CA . GLY B 1 315 ? -23.562 23.906 8.188 1 81.06 315 GLY B CA 1
ATOM 7108 C C . GLY B 1 315 ? -24.266 23.094 7.125 1 81.06 315 GLY B C 1
ATOM 7109 O O . GLY B 1 315 ? -25.375 23.438 6.691 1 81.06 315 GLY B O 1
ATOM 7110 N N . ALA B 1 316 ? -23.594 22.078 6.652 1 80.88 316 ALA B N 1
ATOM 7111 C CA . ALA B 1 316 ? -24.156 21.234 5.613 1 80.88 316 ALA B CA 1
ATOM 7112 C C . ALA B 1 316 ? -25.328 20.406 6.156 1 80.88 316 ALA B C 1
ATOM 7114 O O . ALA B 1 316 ? -26.125 19.875 5.387 1 80.88 316 ALA B O 1
ATOM 7115 N N . GLY B 1 317 ? -25.562 20.359 7.426 1 79.25 317 GLY B N 1
ATOM 7116 C CA . GLY B 1 317 ? -26.703 19.688 8.039 1 79.25 317 GLY B CA 1
ATOM 7117 C C . GLY B 1 317 ? -26.422 18.234 8.367 1 79.25 317 GLY B C 1
ATOM 7118 O O . GLY B 1 317 ? -25.469 17.641 7.836 1 79.25 317 GLY B O 1
ATOM 7119 N N . PRO B 1 318 ? -27.234 17.688 9.195 1 77.44 318 PRO B N 1
ATOM 7120 C CA . PRO B 1 318 ? -26.984 16.344 9.711 1 77.44 318 PRO B CA 1
ATOM 7121 C C . PRO B 1 318 ? -27.359 15.25 8.703 1 77.44 318 PRO B C 1
ATOM 7123 O O . PRO B 1 318 ? -26.922 14.102 8.844 1 77.44 318 PRO B O 1
ATOM 7126 N N . ASN B 1 319 ? -27.969 15.562 7.703 1 83.44 319 ASN B N 1
ATOM 7127 C CA . ASN B 1 319 ? -28.484 14.539 6.793 1 83.44 319 ASN B CA 1
ATOM 7128 C C . ASN B 1 319 ? -27.406 14.023 5.859 1 83.44 319 ASN B C 1
ATOM 7130 O O . ASN B 1 319 ? -27.438 12.859 5.441 1 83.44 319 ASN B O 1
ATOM 7134 N N . ILE B 1 320 ? -26.438 14.797 5.641 1 87.88 320 ILE B N 1
ATOM 7135 C CA . ILE B 1 320 ? -25.438 14.398 4.66 1 87.88 320 ILE B CA 1
ATOM 7136 C C . ILE B 1 320 ? -24.531 13.32 5.254 1 87.88 320 ILE B C 1
ATOM 7138 O O . ILE B 1 320 ? -24.078 12.414 4.543 1 87.88 320 ILE B O 1
ATOM 7142 N N . ILE B 1 321 ? -24.312 13.359 6.496 1 89.62 321 ILE B N 1
ATOM 7143 C CA . ILE B 1 321 ? -23.375 12.477 7.176 1 89.62 321 ILE B CA 1
ATOM 7144 C C . ILE B 1 321 ? -23.891 11.039 7.133 1 89.62 321 ILE B C 1
ATOM 7146 O O . ILE B 1 321 ? -23.109 10.094 7.051 1 89.62 321 ILE B O 1
ATOM 7150 N N . GLY B 1 322 ? -25.141 10.852 7.16 1 90.12 322 GLY B N 1
ATOM 7151 C CA . GLY B 1 322 ? -25.75 9.531 7.168 1 90.12 322 GLY B CA 1
ATOM 7152 C C . GLY B 1 322 ? -25.547 8.773 5.875 1 90.12 322 GLY B C 1
ATOM 7153 O O . GLY B 1 322 ? -25.719 7.551 5.832 1 90.12 322 GLY B O 1
ATOM 7154 N N . LYS B 1 323 ? -25.156 9.461 4.879 1 92.5 323 LYS B N 1
ATOM 7155 C CA . LYS B 1 323 ? -24.953 8.844 3.57 1 92.5 323 LYS B CA 1
ATOM 7156 C C . LYS B 1 323 ? -23.594 8.148 3.494 1 92.5 323 LYS B C 1
ATOM 7158 O O . LYS B 1 323 ? -23.312 7.434 2.533 1 92.5 323 LYS B O 1
ATOM 7163 N N . TYR B 1 324 ? -22.781 8.273 4.473 1 94.62 324 TYR B N 1
ATOM 7164 C CA . TYR B 1 324 ? -21.422 7.75 4.441 1 94.62 324 TYR B CA 1
ATOM 7165 C C . TYR B 1 324 ? -21.141 6.906 5.68 1 94.62 324 TYR B C 1
ATOM 7167 O O . TYR B 1 324 ? -21.688 7.156 6.75 1 94.62 324 TYR B O 1
ATOM 7175 N N . ASN B 1 325 ? -20.359 5.906 5.469 1 94.56 325 ASN B N 1
ATOM 7176 C CA . ASN B 1 325 ? -19.891 5.094 6.586 1 94.56 325 ASN B CA 1
ATOM 7177 C C . ASN B 1 325 ? -18.625 5.684 7.223 1 94.56 325 ASN B C 1
ATOM 7179 O O . ASN B 1 325 ? -17.531 5.562 6.672 1 94.56 325 ASN B O 1
ATOM 7183 N N . LEU B 1 326 ? -18.797 6.297 8.398 1 96.44 326 LEU B N 1
ATOM 7184 C CA . LEU B 1 326 ? -17.672 6.934 9.078 1 96.44 326 LEU B CA 1
ATOM 7185 C C . LEU B 1 326 ? -17.219 6.117 10.289 1 96.44 326 LEU B C 1
ATOM 7187 O O . LEU B 1 326 ? -16.547 6.633 11.172 1 96.44 326 LEU B O 1
ATOM 7191 N N . SER B 1 327 ? -17.641 4.824 10.305 1 95.44 327 SER B N 1
ATOM 7192 C CA . SER B 1 327 ? -17.469 3.996 11.492 1 95.44 327 SER B CA 1
ATOM 7193 C C . SER B 1 327 ? -16 3.701 11.75 1 95.44 327 SER B C 1
ATOM 7195 O O . SER B 1 327 ? -15.625 3.256 12.836 1 95.44 327 SER B O 1
ATOM 7197 N N . THR B 1 328 ? -15.164 3.965 10.75 1 96.88 328 THR B N 1
ATOM 7198 C CA . THR B 1 328 ? -13.742 3.699 10.922 1 96.88 328 THR B CA 1
ATOM 7199 C C . THR B 1 328 ? -13.094 4.77 11.797 1 96.88 328 THR B C 1
ATOM 7201 O O . THR B 1 328 ? -12.016 4.551 12.359 1 96.88 328 THR B O 1
ATOM 7204 N N . LEU B 1 329 ? -13.688 5.977 11.93 1 97.56 329 LEU B N 1
ATOM 7205 C CA . LEU B 1 329 ? -13.117 7.074 12.703 1 97.56 329 LEU B CA 1
ATOM 7206 C C . LEU B 1 329 ? -13.047 6.719 14.188 1 97.56 329 LEU B C 1
ATOM 7208 O O . LEU B 1 329 ? -14.047 6.285 14.766 1 97.56 329 LEU B O 1
ATOM 7212 N N . ARG B 1 330 ? -11.875 6.863 14.727 1 97 330 ARG B N 1
ATOM 7213 C CA . ARG B 1 330 ? -11.773 6.605 16.156 1 97 330 ARG B CA 1
ATOM 7214 C C . ARG B 1 330 ? -11.297 7.848 16.906 1 97 330 ARG B C 1
ATOM 7216 O O . ARG B 1 330 ? -11.422 7.93 18.125 1 97 330 ARG B O 1
ATOM 7223 N N . HIS B 1 331 ? -10.672 8.805 16.203 1 97.88 331 HIS B N 1
ATOM 7224 C CA . HIS B 1 331 ? -10.07 9.969 16.844 1 97.88 331 HIS B CA 1
ATOM 7225 C C . HIS B 1 331 ? -10.117 11.188 15.914 1 97.88 331 HIS B C 1
ATOM 7227 O O . HIS B 1 331 ? -9.773 11.086 14.734 1 97.88 331 HIS B O 1
ATOM 7233 N N . VAL B 1 332 ? -10.648 12.328 16.359 1 98.38 332 VAL B N 1
ATOM 7234 C CA . VAL B 1 332 ? -10.797 13.555 15.578 1 98.38 332 VAL B CA 1
ATOM 7235 C C . VAL B 1 332 ? -10.18 14.727 16.344 1 98.38 332 VAL B C 1
ATOM 7237 O O . VAL B 1 332 ? -10.406 14.883 17.547 1 98.38 332 VAL B O 1
ATOM 7240 N N . LEU B 1 333 ? -9.375 15.508 15.617 1 98.62 333 LEU B N 1
ATOM 7241 C CA . LEU B 1 333 ? -8.672 16.625 16.25 1 98.62 333 LEU B CA 1
ATOM 7242 C C . LEU B 1 333 ? -8.781 17.891 15.398 1 98.62 333 LEU B C 1
ATOM 7244 O O . LEU B 1 333 ? -9.047 17.812 14.195 1 98.62 333 LEU B O 1
ATOM 7248 N N . SER B 1 334 ? -8.562 19 16.125 1 97.19 334 SER B N 1
ATOM 7249 C CA . SER B 1 334 ? -8.672 20.312 15.492 1 97.19 334 SER B CA 1
ATOM 7250 C C . SER B 1 334 ? -7.414 21.141 15.734 1 97.19 334 SER B C 1
ATOM 7252 O O . SER B 1 334 ? -6.75 20.984 16.75 1 97.19 334 SER B O 1
ATOM 7254 N N . VAL B 1 335 ? -7.137 22.031 14.805 1 95.88 335 VAL B N 1
ATOM 7255 C CA . VAL B 1 335 ? -5.938 22.859 14.891 1 95.88 335 VAL B CA 1
ATOM 7256 C C . VAL B 1 335 ? -6.129 24.141 14.078 1 95.88 335 VAL B C 1
ATOM 7258 O O . VAL B 1 335 ? -6.98 24.188 13.188 1 95.88 335 VAL B O 1
ATOM 7261 N N . GLY B 1 336 ? -5.359 25.109 14.414 1 88.88 336 GLY B N 1
ATOM 7262 C CA . GLY B 1 336 ? -5.223 26.281 13.547 1 88.88 336 GLY B CA 1
ATOM 7263 C C . GLY B 1 336 ? -6.008 27.484 14.031 1 88.88 336 GLY B C 1
ATOM 7264 O O . GLY B 1 336 ? -5.641 28.625 13.758 1 88.88 336 GLY B O 1
ATOM 7265 N N . GLU B 1 337 ? -7.145 27.203 14.633 1 82.06 337 GLU B N 1
ATOM 7266 C CA . GLU B 1 337 ? -8.023 28.203 15.25 1 82.06 337 GLU B CA 1
ATOM 7267 C C . GLU B 1 337 ? -8.57 27.703 16.578 1 82.06 337 GLU B C 1
ATOM 7269 O O . GLU B 1 337 ? -8.633 26.5 16.828 1 82.06 337 GLU B O 1
ATOM 7274 N N . PRO B 1 338 ? -8.883 28.75 17.344 1 86 338 PRO B N 1
ATOM 7275 C CA . PRO B 1 338 ? -9.578 28.281 18.547 1 86 338 PRO B CA 1
ATOM 7276 C C . PRO B 1 338 ? -10.805 27.438 18.219 1 86 338 PRO B C 1
ATOM 7278 O O . PRO B 1 338 ? -11.531 27.734 17.281 1 86 338 PRO B O 1
ATOM 7281 N N . LEU B 1 339 ? -10.961 26.406 18.953 1 89.88 339 LEU B N 1
ATOM 7282 C CA . LEU B 1 339 ? -12.078 25.484 18.75 1 89.88 339 LEU B CA 1
ATOM 7283 C C . LEU B 1 339 ? -13.266 25.875 19.625 1 89.88 339 LEU B C 1
ATOM 7285 O O . LEU B 1 339 ? -13.234 25.688 20.844 1 89.88 339 LEU B O 1
ATOM 7289 N N . ASN B 1 340 ? -14.312 26.359 18.984 1 83.75 340 ASN B N 1
ATOM 7290 C CA . ASN B 1 340 ? -15.508 26.812 19.703 1 83.75 340 ASN B CA 1
ATOM 7291 C C . ASN B 1 340 ? -16.234 25.641 20.344 1 83.75 340 ASN B C 1
ATOM 7293 O O . ASN B 1 340 ? -16.328 24.547 19.766 1 83.75 340 ASN B O 1
ATOM 7297 N N . PRO B 1 341 ? -16.828 25.859 21.5 1 88.56 341 PRO B N 1
ATOM 7298 C CA . PRO B 1 341 ? -17.578 24.812 22.172 1 88.56 341 PRO B CA 1
ATOM 7299 C C . PRO B 1 341 ? -18.672 24.203 21.297 1 88.56 341 PRO B C 1
ATOM 7301 O O . PRO B 1 341 ? -18.984 23.016 21.406 1 88.56 341 PRO B O 1
ATOM 7304 N N . GLU B 1 342 ? -19.234 25.016 20.422 1 83.19 342 GLU B N 1
ATOM 7305 C CA . GLU B 1 342 ? -20.312 24.547 19.562 1 83.19 342 GLU B CA 1
ATOM 7306 C C . GLU B 1 342 ? -19.828 23.438 18.641 1 83.19 342 GLU B C 1
ATOM 7308 O O . GLU B 1 342 ? -20.578 22.5 18.344 1 83.19 342 GLU B O 1
ATOM 7313 N N . VAL B 1 343 ? -18.641 23.594 18.141 1 89.25 343 VAL B N 1
ATOM 7314 C CA . VAL B 1 343 ? -18.078 22.578 17.25 1 89.25 343 VAL B CA 1
ATOM 7315 C C . VAL B 1 343 ? -17.812 21.297 18.047 1 89.25 343 VAL B C 1
ATOM 7317 O O . VAL B 1 343 ? -18 20.203 17.531 1 89.25 343 VAL B O 1
ATOM 7320 N N . VAL B 1 344 ? -17.406 21.453 19.281 1 92.88 344 VAL B N 1
ATOM 7321 C CA . VAL B 1 344 ? -17.172 20.312 20.172 1 92.88 344 VAL B CA 1
ATOM 7322 C C . VAL B 1 344 ? -18.484 19.578 20.406 1 92.88 344 VAL B C 1
ATOM 7324 O O . VAL B 1 344 ? -18.531 18.344 20.359 1 92.88 344 VAL B O 1
ATOM 7327 N N . LYS B 1 345 ? -19.516 20.328 20.672 1 90.44 345 LYS B N 1
ATOM 7328 C CA . LYS B 1 345 ? -20.844 19.75 20.891 1 90.44 345 LYS B CA 1
ATOM 7329 C C . LYS B 1 345 ? -21.328 19.016 19.656 1 90.44 345 LYS B C 1
ATOM 7331 O O . LYS B 1 345 ? -21.859 17.906 19.734 1 90.44 345 LYS B O 1
ATOM 7336 N N . TRP B 1 346 ? -21.203 19.672 18.547 1 90.38 346 TRP B N 1
ATOM 7337 C CA . TRP B 1 346 ? -21.562 19.062 17.281 1 90.38 346 TRP B CA 1
ATOM 7338 C C . TRP B 1 346 ? -20.828 17.734 17.078 1 90.38 346 TRP B C 1
ATOM 7340 O O . TRP B 1 346 ? -21.438 16.75 16.641 1 90.38 346 TRP B O 1
ATOM 7350 N N . GLY B 1 347 ? -19.531 17.75 17.328 1 94.56 347 GLY B N 1
ATOM 7351 C CA . GLY B 1 347 ? -18.75 16.531 17.219 1 94.56 347 GLY B CA 1
ATOM 7352 C C . GLY B 1 347 ? -19.297 15.383 18.031 1 94.56 347 GLY B C 1
ATOM 7353 O O . GLY B 1 347 ? -19.406 14.266 17.531 1 94.56 347 GLY B O 1
ATOM 7354 N N . LEU B 1 348 ? -19.672 15.68 19.203 1 93.12 348 LEU B N 1
ATOM 7355 C CA . LEU B 1 348 ? -20.172 14.656 20.109 1 93.12 348 LEU B CA 1
ATOM 7356 C C . LEU B 1 348 ? -21.562 14.18 19.656 1 93.12 348 LEU B C 1
ATOM 7358 O O . LEU B 1 348 ? -21.828 12.977 19.656 1 93.12 348 LEU B O 1
ATOM 7362 N N . GLU B 1 349 ? -22.406 15.047 19.266 1 92.25 349 GLU B N 1
ATOM 7363 C CA . GLU B 1 349 ? -23.812 14.734 19.016 1 92.25 349 GLU B CA 1
ATOM 7364 C C . GLU B 1 349 ? -24 14.18 17.609 1 92.25 349 GLU B C 1
ATOM 7366 O O . GLU B 1 349 ? -24.828 13.281 17.406 1 92.25 349 GLU B O 1
ATOM 7371 N N . ILE B 1 350 ? -23.297 14.734 16.688 1 92.19 350 ILE B N 1
ATOM 7372 C CA . ILE B 1 350 ? -23.562 14.414 15.289 1 92.19 350 ILE B CA 1
ATOM 7373 C C . ILE B 1 350 ? -22.469 13.484 14.758 1 92.19 350 ILE B C 1
ATOM 7375 O O . ILE B 1 350 ? -22.781 12.43 14.195 1 92.19 350 ILE B O 1
ATOM 7379 N N . LEU B 1 351 ? -21.281 13.812 14.945 1 93.56 351 LEU B N 1
ATOM 7380 C CA . LEU B 1 351 ? -20.172 12.992 14.5 1 93.56 351 LEU B CA 1
ATOM 7381 C C . LEU B 1 351 ? -19.938 11.812 15.438 1 93.56 351 LEU B C 1
ATOM 7383 O O . LEU B 1 351 ? -19.281 10.844 15.078 1 93.56 351 LEU B O 1
ATOM 7387 N N . ASN B 1 352 ? -20.484 11.922 16.625 1 93.88 352 ASN B N 1
ATOM 7388 C CA . ASN B 1 352 ? -20.328 10.938 17.688 1 93.88 352 ASN B CA 1
ATOM 7389 C C . ASN B 1 352 ? -18.875 10.758 18.094 1 93.88 352 ASN B C 1
ATOM 7391 O O . ASN B 1 352 ? -18.422 9.633 18.312 1 93.88 352 ASN B O 1
ATOM 7395 N N . HIS B 1 353 ? -18.141 11.828 18.047 1 95.94 353 HIS B N 1
ATOM 7396 C CA . HIS B 1 353 ? -16.734 11.844 18.469 1 95.94 353 HIS B CA 1
ATOM 7397 C C . HIS B 1 353 ? -16.406 13.117 19.234 1 95.94 353 HIS B C 1
ATOM 7399 O O . HIS B 1 353 ? -16.922 14.195 18.922 1 95.94 353 HIS B O 1
ATOM 7405 N N . ARG B 1 354 ? -15.523 12.93 20.219 1 96.12 354 ARG B N 1
ATOM 7406 C CA . ARG B 1 354 ? -14.891 14.109 20.797 1 96.12 354 ARG B CA 1
ATOM 7407 C C . ARG B 1 354 ? -13.922 14.75 19.812 1 96.12 354 ARG B C 1
ATOM 7409 O O . ARG B 1 354 ? -13.195 14.055 19.109 1 96.12 354 ARG B O 1
ATOM 7416 N N . ILE B 1 355 ? -14.016 16.031 19.703 1 97.38 355 ILE B N 1
ATOM 7417 C CA . ILE B 1 355 ? -13.023 16.75 18.922 1 97.38 355 ILE B CA 1
ATOM 7418 C C . ILE B 1 355 ? -11.984 17.375 19.844 1 97.38 355 ILE B C 1
ATOM 7420 O O . ILE B 1 355 ? -12.328 18.156 20.734 1 97.38 355 ILE B O 1
ATOM 7424 N N . HIS B 1 356 ? -10.734 17.031 19.656 1 98.19 356 HIS B N 1
ATOM 7425 C CA . HIS B 1 356 ? -9.641 17.438 20.531 1 98.19 356 HIS B CA 1
ATOM 7426 C C . HIS B 1 356 ? -8.898 18.656 19.969 1 98.19 356 HIS B C 1
ATOM 7428 O O . HIS B 1 356 ? -8.273 18.562 18.906 1 98.19 356 HIS B O 1
ATOM 7434 N N . ASP B 1 357 ? -8.906 19.734 20.672 1 97.5 357 ASP B N 1
ATOM 7435 C CA . ASP B 1 357 ? -8.188 20.938 20.266 1 97.5 357 ASP B CA 1
ATOM 7436 C C . ASP B 1 357 ? -6.688 20.781 20.484 1 97.5 357 ASP B C 1
ATOM 7438 O O . ASP B 1 357 ? -6.258 20.109 21.422 1 97.5 357 ASP B O 1
ATOM 7442 N N . THR B 1 358 ? -5.918 21.375 19.609 1 98.62 358 THR B N 1
ATOM 7443 C CA . THR B 1 358 ? -4.469 21.422 19.734 1 98.62 358 THR B CA 1
ATOM 7444 C C . THR B 1 358 ? -3.938 22.828 19.516 1 98.62 358 THR B C 1
ATOM 7446 O O . THR B 1 358 ? -4.156 23.422 18.453 1 98.62 358 THR B O 1
ATOM 7449 N N . TRP B 1 359 ? -3.221 23.328 20.469 1 98.25 359 TRP B N 1
ATOM 7450 C CA . TRP B 1 359 ? -2.646 24.672 20.344 1 98.25 359 TRP B CA 1
ATOM 7451 C C . TRP B 1 359 ? -1.14 24.594 20.109 1 98.25 359 TRP B C 1
ATOM 7453 O O . TRP B 1 359 ? -0.42 23.953 20.891 1 98.25 359 TRP B O 1
ATOM 7463 N N . TRP B 1 360 ? -0.74 25.141 19.141 1 98.19 360 TRP B N 1
ATOM 7464 C CA . TRP B 1 360 ? 0.652 25.359 18.75 1 98.19 360 TRP B CA 1
ATOM 7465 C C . TRP B 1 360 ? 0.751 26.281 17.547 1 98.19 360 TRP B C 1
ATOM 7467 O O . TRP B 1 360 ? -0.263 26.797 17.062 1 98.19 360 TRP B O 1
ATOM 7477 N N . MET B 1 361 ? 1.919 26.625 17.094 1 95.62 361 MET B N 1
ATOM 7478 C CA . MET B 1 361 ? 2.145 27.578 16 1 95.62 361 MET B CA 1
ATOM 7479 C C . MET B 1 361 ? 3.477 27.297 15.312 1 95.62 361 MET B C 1
ATOM 7481 O O . MET B 1 361 ? 4.195 26.375 15.68 1 95.62 361 MET B O 1
ATOM 7485 N N . THR B 1 362 ? 3.742 28 14.25 1 96.75 362 THR B N 1
ATOM 7486 C CA . THR B 1 362 ? 4.941 27.781 13.445 1 96.75 362 THR B CA 1
ATOM 7487 C C . THR B 1 362 ? 6.195 27.875 14.312 1 96.75 362 THR B C 1
ATOM 7489 O O . THR B 1 362 ? 7.086 27.031 14.227 1 96.75 362 THR B O 1
ATOM 7492 N N . GLU B 1 363 ? 6.25 28.859 15.219 1 97.25 363 GLU B N 1
ATOM 7493 C CA . GLU B 1 363 ? 7.422 29.141 16.047 1 97.25 363 GLU B CA 1
ATOM 7494 C C . GLU B 1 363 ? 7.672 28.031 17.047 1 97.25 363 GLU B C 1
ATOM 7496 O O . GLU B 1 363 ? 8.82 27.766 17.422 1 97.25 363 GLU B O 1
ATOM 7501 N N . THR B 1 364 ? 6.578 27.359 17.469 1 98.31 364 THR B N 1
ATOM 7502 C CA . THR B 1 364 ? 6.762 26.297 18.453 1 98.31 364 THR B CA 1
ATOM 7503 C C . THR B 1 364 ? 7.129 24.984 17.781 1 98.31 364 THR B C 1
ATOM 7505 O O . THR B 1 364 ? 7.684 24.078 18.406 1 98.31 364 THR B O 1
ATOM 7508 N N . GLY B 1 365 ? 6.75 24.781 16.531 1 98.56 365 GLY B N 1
ATOM 7509 C CA . GLY B 1 365 ? 7.227 23.688 15.695 1 98.56 365 GLY B CA 1
ATOM 7510 C C . GLY B 1 365 ? 6.508 22.391 15.953 1 98.56 365 GLY B C 1
ATOM 7511 O O . GLY B 1 365 ? 6.668 21.422 15.203 1 98.56 365 GLY B O 1
ATOM 7512 N N . GLY B 1 366 ? 5.699 22.312 17 1 98.75 366 GLY B N 1
ATOM 7513 C CA . GLY B 1 366 ? 4.934 21.125 17.359 1 98.75 366 GLY B CA 1
ATOM 7514 C C . GLY B 1 366 ? 3.855 21.406 18.391 1 98.75 366 GLY B C 1
ATOM 7515 O O . GLY B 1 366 ? 3.756 22.516 18.906 1 98.75 366 GLY B O 1
ATOM 7516 N N . HIS B 1 367 ? 3.084 20.359 18.641 1 98.88 367 HIS B N 1
ATOM 7517 C CA . HIS B 1 367 ? 2.014 20.484 19.625 1 98.88 367 HIS B CA 1
ATOM 7518 C C . HIS B 1 367 ? 2.551 20.953 20.969 1 98.88 367 HIS B C 1
ATOM 7520 O O . HIS B 1 367 ? 3.58 20.453 21.438 1 98.88 367 HIS B O 1
ATOM 7526 N N . MET B 1 368 ? 1.804 21.906 21.656 1 98.81 368 MET B N 1
ATOM 7527 C CA . MET B 1 368 ? 2.266 22.469 22.922 1 98.81 368 MET B CA 1
ATOM 7528 C C . MET B 1 368 ? 1.231 22.25 24.016 1 98.81 368 MET B C 1
ATOM 7530 O O . MET B 1 368 ? 1.553 21.719 25.078 1 98.81 368 MET B O 1
ATOM 7534 N N . ILE B 1 369 ? 0.04 22.703 23.812 1 98.81 369 ILE B N 1
ATOM 7535 C CA . ILE B 1 369 ? -1.09 22.562 24.719 1 98.81 369 ILE B CA 1
ATOM 7536 C C . ILE B 1 369 ? -2.25 21.875 23.984 1 98.81 369 ILE B C 1
ATOM 7538 O O . ILE B 1 369 ? -2.707 22.359 22.953 1 98.81 369 ILE B O 1
ATOM 7542 N N . CYS B 1 370 ? -2.682 20.75 24.562 1 98.69 370 CYS B N 1
ATOM 7543 C CA . CYS B 1 370 ? -3.623 19.938 23.797 1 98.69 370 CYS B CA 1
ATOM 7544 C C . CYS B 1 370 ? -4.652 19.281 24.719 1 98.69 370 CYS B C 1
ATOM 7546 O O . CYS B 1 370 ? -4.477 19.266 25.938 1 98.69 370 CYS B O 1
ATOM 7548 N N . ASN B 1 371 ? -5.773 18.891 24.109 1 97.94 371 ASN B N 1
ATOM 7549 C CA . ASN B 1 371 ? -6.68 17.922 24.703 1 97.94 371 ASN B CA 1
ATOM 7550 C C . ASN B 1 371 ? -6.312 16.5 24.297 1 97.94 371 ASN B C 1
ATOM 7552 O O . ASN B 1 371 ? -6.129 16.203 23.109 1 97.94 371 ASN B O 1
ATOM 7556 N N . TYR B 1 372 ? -6.137 15.602 25.312 1 97.31 372 TYR B N 1
ATOM 7557 C CA . TYR B 1 372 ? -5.68 14.242 25.078 1 97.31 372 TYR B CA 1
ATOM 7558 C C . TYR B 1 372 ? -6.836 13.25 25.188 1 97.31 372 TYR B C 1
ATOM 7560 O O . TYR B 1 372 ? -7.801 13.5 25.906 1 97.31 372 TYR B O 1
ATOM 7568 N N . PRO B 1 373 ? -6.656 12.109 24.453 1 94.75 373 PRO B N 1
ATOM 7569 C CA . PRO B 1 373 ? -7.715 11.102 24.578 1 94.75 373 PRO B CA 1
ATOM 7570 C C . PRO B 1 373 ? -7.895 10.594 26 1 94.75 373 PRO B C 1
ATOM 7572 O O . PRO B 1 373 ? -9 10.203 26.391 1 94.75 373 PRO B O 1
ATOM 7575 N N . SER B 1 374 ? -6.93 10.719 26.812 1 94.19 374 SER B N 1
ATOM 7576 C CA . SER B 1 374 ? -6.941 10.109 28.141 1 94.19 374 SER B CA 1
ATOM 7577 C C . SER B 1 374 ? -7.363 11.109 29.203 1 94.19 374 SER B C 1
ATOM 7579 O O . SER B 1 374 ? -7.258 10.828 30.406 1 94.19 374 SER B O 1
ATOM 7581 N N . MET B 1 375 ? -7.852 12.266 28.781 1 94.25 375 MET B N 1
ATOM 7582 C CA . MET B 1 375 ? -8.258 13.273 29.75 1 94.25 375 MET B CA 1
ATOM 7583 C C . MET B 1 375 ? -9.648 13.82 29.422 1 94.25 375 MET B C 1
ATOM 7585 O O . MET B 1 375 ? -10.109 13.703 28.281 1 94.25 375 MET B O 1
ATOM 7589 N N . GLU B 1 376 ? -10.25 14.391 30.406 1 95.44 376 GLU B N 1
ATOM 7590 C CA . GLU B 1 376 ? -11.508 15.094 30.172 1 95.44 376 GLU B CA 1
ATOM 7591 C C . GLU B 1 376 ? -11.289 16.328 29.297 1 95.44 376 GLU B C 1
ATOM 7593 O O . GLU B 1 376 ? -10.227 16.953 29.359 1 95.44 376 GLU B O 1
ATOM 7598 N N . ILE B 1 377 ? -12.289 16.594 28.531 1 95.94 377 ILE B N 1
ATOM 7599 C CA . ILE B 1 377 ? -12.234 17.797 27.703 1 95.94 377 ILE B CA 1
ATOM 7600 C C . ILE B 1 377 ? -13.156 18.859 28.281 1 95.94 377 ILE B C 1
ATOM 7602 O O . ILE B 1 377 ? -14.312 18.578 28.609 1 95.94 377 ILE B O 1
ATOM 7606 N N . LYS B 1 378 ? -12.641 20.031 28.531 1 94.94 378 LYS B N 1
ATOM 7607 C CA . LYS B 1 378 ? -13.453 21.219 28.797 1 94.94 378 LYS B CA 1
ATOM 7608 C C . LYS B 1 378 ? -13.719 22.016 27.516 1 94.94 378 LYS B C 1
ATOM 7610 O O . LYS B 1 378 ? -12.812 22.656 26.984 1 94.94 378 LYS B O 1
ATOM 7615 N N . PRO B 1 379 ? -14.977 21.906 27.016 1 92.31 379 PRO B N 1
ATOM 7616 C CA . PRO B 1 379 ? -15.242 22.562 25.734 1 92.31 379 PRO B CA 1
ATOM 7617 C C . PRO B 1 379 ? -14.781 24.016 25.703 1 92.31 379 PRO B C 1
ATOM 7619 O O . PRO B 1 379 ? -15.133 24.797 26.594 1 92.31 379 PRO B O 1
ATOM 7622 N N . GLY B 1 380 ? -13.969 24.312 24.688 1 88.69 380 GLY B N 1
ATOM 7623 C CA . GLY B 1 380 ? -13.43 25.656 24.547 1 88.69 380 GLY B CA 1
ATOM 7624 C C . GLY B 1 380 ? -12.008 25.797 25.047 1 88.69 380 GLY B C 1
ATOM 7625 O O . GLY B 1 380 ? -11.32 26.766 24.734 1 88.69 380 GLY B O 1
ATOM 7626 N N . SER B 1 381 ? -11.609 24.859 25.875 1 94.75 381 SER B N 1
ATOM 7627 C CA . SER B 1 381 ? -10.258 24.891 26.406 1 94.75 381 SER B CA 1
ATOM 7628 C C . SER B 1 381 ? -9.25 24.328 25.406 1 94.75 381 SER B C 1
ATOM 7630 O O . SER B 1 381 ? -9.547 23.375 24.688 1 94.75 381 SER B O 1
ATOM 7632 N N . MET B 1 382 ? -8.055 24.891 25.453 1 96.88 382 MET B N 1
ATOM 7633 C CA . MET B 1 382 ? -6.938 24.375 24.656 1 96.88 382 MET B CA 1
ATOM 7634 C C . MET B 1 382 ? -6.418 23.062 25.234 1 96.88 382 MET B C 1
ATOM 7636 O O . MET B 1 382 ? -5.711 22.312 24.547 1 96.88 382 MET B O 1
ATOM 7640 N N . GLY B 1 383 ? -6.781 22.812 26.453 1 98 383 GLY B N 1
ATOM 7641 C CA . GLY B 1 383 ? -6.266 21.625 27.125 1 98 383 GLY B CA 1
ATOM 7642 C C . GLY B 1 383 ? -5.09 21.906 28.047 1 98 383 GLY B C 1
ATOM 7643 O O . GLY B 1 383 ? -5.078 22.922 28.734 1 98 383 GLY B O 1
ATOM 7644 N N . LYS B 1 384 ? -4.219 20.984 28.188 1 98.5 384 LYS B N 1
ATOM 7645 C CA . LYS B 1 384 ? -3.068 21.062 29.078 1 98.5 384 LYS B CA 1
ATOM 7646 C C . LYS B 1 384 ? -1.759 20.922 28.312 1 98.5 384 LYS B C 1
ATOM 7648 O O . LYS B 1 384 ? -1.75 20.422 27.172 1 98.5 384 LYS B O 1
ATOM 7653 N N . PRO B 1 385 ? -0.657 21.344 28.859 1 98.69 385 PRO B N 1
ATOM 7654 C CA . PRO B 1 385 ? 0.624 21.266 28.141 1 98.69 385 PRO B CA 1
ATOM 7655 C C . PRO B 1 385 ? 1.036 19.844 27.828 1 98.69 385 PRO B C 1
ATOM 7657 O O . PRO B 1 385 ? 0.774 18.922 28.609 1 98.69 385 PRO B O 1
ATOM 7660 N N . VAL B 1 386 ? 1.666 19.625 26.719 1 98.62 386 VAL B N 1
ATOM 7661 C CA . VAL B 1 386 ? 2.293 18.344 26.375 1 98.62 386 VAL B CA 1
ATOM 7662 C C . VAL B 1 386 ? 3.33 17.984 27.422 1 98.62 386 VAL B C 1
ATOM 7664 O O . VAL B 1 386 ? 4.082 18.844 27.891 1 98.62 386 VAL B O 1
ATOM 7667 N N . PRO B 1 387 ? 3.391 16.656 27.797 1 98.31 387 PRO B N 1
ATOM 7668 C CA . PRO B 1 387 ? 4.461 16.266 28.719 1 98.31 387 PRO B CA 1
ATOM 7669 C C . PRO B 1 387 ? 5.848 16.672 28.203 1 98.31 387 PRO B C 1
ATOM 7671 O O . PRO B 1 387 ? 6.184 16.406 27.047 1 98.31 387 PRO B O 1
ATOM 7674 N N . GLY B 1 388 ? 6.621 17.297 29.031 1 97.62 388 GLY B N 1
ATOM 7675 C CA . GLY B 1 388 ? 7.934 17.797 28.656 1 97.62 388 GLY B CA 1
ATOM 7676 C C . GLY B 1 388 ? 7.926 19.266 28.297 1 97.62 388 GLY B C 1
ATOM 7677 O O . GLY B 1 388 ? 8.984 19.875 28.109 1 97.62 388 GLY B O 1
ATOM 7678 N N . ILE B 1 389 ? 6.734 19.906 28.188 1 98.25 389 ILE B N 1
ATOM 7679 C CA . ILE B 1 389 ? 6.562 21.344 27.922 1 98.25 389 ILE B CA 1
ATOM 7680 C C . ILE B 1 389 ? 6.07 22.031 29.188 1 98.25 389 ILE B C 1
ATOM 7682 O O . ILE B 1 389 ? 5.117 21.578 29.828 1 98.25 389 ILE B O 1
ATOM 7686 N N . TYR B 1 390 ? 6.773 23.078 29.531 1 97.88 390 TYR B N 1
ATOM 7687 C CA . TYR B 1 390 ? 6.27 23.906 30.625 1 97.88 390 TYR B CA 1
ATOM 7688 C C . TYR B 1 390 ? 5.625 25.172 30.078 1 97.88 390 TYR B C 1
ATOM 7690 O O . TYR B 1 390 ? 6.312 26.047 29.547 1 97.88 390 TYR B O 1
ATOM 7698 N N . ALA B 1 391 ? 4.34 25.266 30.203 1 98.31 391 ALA B N 1
ATOM 7699 C CA . ALA B 1 391 ? 3.564 26.438 29.797 1 98.31 391 ALA B CA 1
ATOM 7700 C C . ALA B 1 391 ? 2.893 27.078 31 1 98.31 391 ALA B C 1
ATOM 7702 O O . ALA B 1 391 ? 2.441 26.391 31.922 1 98.31 391 ALA B O 1
ATOM 7703 N N . THR B 1 392 ? 2.789 28.359 30.969 1 98 392 THR B N 1
ATOM 7704 C CA . THR B 1 392 ? 2.141 29.125 32.031 1 98 392 THR B CA 1
ATOM 7705 C C . THR B 1 392 ? 1.643 30.469 31.516 1 98 392 THR B C 1
ATOM 7707 O O . THR B 1 392 ? 1.735 30.75 30.312 1 98 392 THR B O 1
ATOM 7710 N N . ILE B 1 393 ? 1.001 31.203 32.438 1 97.88 393 ILE B N 1
ATOM 7711 C CA . ILE B 1 393 ? 0.58 32.562 32.156 1 97.88 393 ILE B CA 1
ATOM 7712 C C . ILE B 1 393 ? 1.456 33.562 32.906 1 97.88 393 ILE B C 1
ATOM 7714 O O . ILE B 1 393 ? 1.643 33.406 34.125 1 97.88 393 ILE B O 1
ATOM 7718 N N . VAL B 1 394 ? 2.006 34.531 32.219 1 97.38 394 VAL B N 1
ATOM 7719 C CA . VAL B 1 394 ? 2.861 35.5 32.875 1 97.38 394 VAL B CA 1
ATOM 7720 C C . VAL B 1 394 ? 2.354 36.938 32.625 1 97.38 394 VAL B C 1
ATOM 7722 O O . VAL B 1 394 ? 1.66 37.156 31.625 1 97.38 394 VAL B O 1
ATOM 7725 N N . ASP B 1 395 ? 2.674 37.781 33.469 1 94.06 395 ASP B N 1
ATOM 7726 C CA . ASP B 1 395 ? 2.422 39.188 33.219 1 94.06 395 ASP B CA 1
ATOM 7727 C C . ASP B 1 395 ? 3.51 39.781 32.344 1 94.06 395 ASP B C 1
ATOM 7729 O O . ASP B 1 395 ? 4.375 39.062 31.828 1 94.06 395 ASP B O 1
ATOM 7733 N N . ASP B 1 396 ? 3.424 41.062 32.094 1 91.56 396 ASP B N 1
ATOM 7734 C CA . ASP B 1 396 ? 4.332 41.75 31.156 1 91.56 396 ASP B CA 1
ATOM 7735 C C . ASP B 1 396 ? 5.758 41.75 31.703 1 91.56 396 ASP B C 1
ATOM 7737 O O . ASP B 1 396 ? 6.711 42 30.953 1 91.56 396 ASP B O 1
ATOM 7741 N N . GLN B 1 397 ? 5.891 41.5 33.031 1 93.38 397 GLN B N 1
ATOM 7742 C CA . GLN B 1 397 ? 7.211 41.469 33.656 1 93.38 397 GLN B CA 1
ATOM 7743 C C . GLN B 1 397 ? 7.762 40.062 33.688 1 93.38 397 GLN B C 1
ATOM 7745 O O . GLN B 1 397 ? 8.891 39.844 34.156 1 93.38 397 GLN B O 1
ATOM 7750 N N . GLY B 1 398 ? 6.984 39.125 33.25 1 95.06 398 GLY B N 1
ATOM 7751 C CA . GLY B 1 398 ? 7.449 37.75 33.188 1 95.06 398 GLY B CA 1
ATOM 7752 C C . GLY B 1 398 ? 7.141 36.969 34.438 1 95.06 398 GLY B C 1
ATOM 7753 O O . GLY B 1 398 ? 7.672 35.875 34.656 1 95.06 398 GLY B O 1
ATOM 7754 N N . ASN B 1 399 ? 6.367 37.531 35.312 1 95.94 399 ASN B N 1
ATOM 7755 C CA . ASN B 1 399 ? 5.973 36.812 36.531 1 95.94 399 ASN B CA 1
ATOM 7756 C C . ASN B 1 399 ? 4.707 36 36.281 1 95.94 399 ASN B C 1
ATOM 7758 O O . ASN B 1 399 ? 3.758 36.469 35.656 1 95.94 399 ASN B O 1
ATOM 7762 N N . GLU B 1 400 ? 4.797 34.781 36.781 1 97.31 400 GLU B N 1
ATOM 7763 C CA . GLU B 1 400 ? 3.611 33.938 36.656 1 97.31 400 GLU B CA 1
ATOM 7764 C C . GLU B 1 400 ? 2.443 34.531 37.438 1 97.31 400 GLU B C 1
ATOM 7766 O O . GLU B 1 400 ? 2.633 35.125 38.531 1 97.31 400 GLU B O 1
ATOM 7771 N N . VAL B 1 401 ? 1.247 34.438 36.969 1 97.06 401 VAL B N 1
ATOM 7772 C CA . VAL B 1 401 ? 0.062 35 37.594 1 97.06 401 VAL B CA 1
ATOM 7773 C C . VAL B 1 401 ? -0.814 33.875 38.125 1 97.06 401 VAL B C 1
ATOM 7775 O O . VAL B 1 401 ? -0.693 32.719 37.719 1 97.06 401 VAL B O 1
ATOM 7778 N N . PRO B 1 402 ? -1.746 34.125 39.062 1 95.25 402 PRO B N 1
ATOM 7779 C CA . PRO B 1 402 ? -2.621 33.094 39.656 1 95.25 402 PRO B CA 1
ATOM 7780 C C . PRO B 1 402 ? -3.633 32.562 38.625 1 95.25 402 PRO B C 1
ATOM 7782 O O . PRO B 1 402 ? -3.852 33.156 37.594 1 95.25 402 PRO B O 1
ATOM 7785 N N . PRO B 1 403 ? -4.184 31.422 38.969 1 95.12 403 PRO B N 1
ATOM 7786 C CA . PRO B 1 403 ? -5.227 30.875 38.094 1 95.12 403 PRO B CA 1
ATOM 7787 C C . PRO B 1 403 ? -6.328 31.891 37.812 1 95.12 403 PRO B C 1
ATOM 7789 O O . PRO B 1 403 ? -6.645 32.719 38.625 1 95.12 403 PRO B O 1
ATOM 7792 N N . TYR B 1 404 ? -6.863 31.828 36.625 1 92.31 404 TYR B N 1
ATOM 7793 C CA . TYR B 1 404 ? -7.988 32.594 36.125 1 92.31 404 TYR B CA 1
ATOM 7794 C C . TYR B 1 404 ? -7.574 34.062 35.875 1 92.31 404 TYR B C 1
ATOM 7796 O O . TYR B 1 404 ? -8.414 34.906 35.594 1 92.31 404 TYR B O 1
ATOM 7804 N N . THR B 1 405 ? -6.32 34.312 35.938 1 92.56 405 THR B N 1
ATOM 7805 C CA . THR B 1 405 ? -5.809 35.656 35.594 1 92.56 405 THR B CA 1
ATOM 7806 C C . THR B 1 405 ? -5.324 35.688 34.156 1 92.56 405 THR B C 1
ATOM 7808 O O . THR B 1 405 ? -4.523 34.844 33.719 1 92.56 405 THR B O 1
ATOM 7811 N N . MET B 1 406 ? -5.855 36.625 33.438 1 89.94 406 MET B N 1
ATOM 7812 C CA . MET B 1 406 ? -5.461 36.781 32.031 1 89.94 406 MET B CA 1
ATOM 7813 C C . MET B 1 406 ? -4.035 37.312 31.938 1 89.94 406 MET B C 1
ATOM 7815 O O . MET B 1 406 ? -3.625 38.188 32.719 1 89.94 406 MET B O 1
ATOM 7819 N N . GLY B 1 407 ? -3.271 36.875 31.016 1 93.75 407 GLY B N 1
ATOM 7820 C CA . GLY B 1 407 ? -1.91 37.312 30.734 1 93.75 407 GLY B CA 1
ATOM 7821 C C . GLY B 1 407 ? -1.344 36.75 29.453 1 93.75 407 GLY B C 1
ATOM 7822 O O . GLY B 1 407 ? -2.096 36.312 28.578 1 93.75 407 GLY B O 1
ATOM 7823 N N . ASN B 1 408 ? -0.026 36.875 29.375 1 94.81 408 ASN B N 1
ATOM 7824 C CA . ASN B 1 408 ? 0.662 36.344 28.203 1 94.81 408 ASN B CA 1
ATOM 7825 C C . ASN B 1 408 ? 0.868 34.812 28.312 1 94.81 408 ASN B C 1
ATOM 7827 O O . ASN B 1 408 ? 1.413 34.344 29.312 1 94.81 408 ASN B O 1
ATOM 7831 N N . LEU B 1 409 ? 0.385 34.125 27.344 1 97.69 409 LEU B N 1
ATOM 7832 C CA . LEU B 1 409 ? 0.734 32.688 27.281 1 97.69 409 LEU B CA 1
ATOM 7833 C C . LEU B 1 409 ? 2.23 32.531 27.047 1 97.69 409 LEU B C 1
ATOM 7835 O O . LEU B 1 409 ? 2.77 33 26.047 1 97.69 409 LEU B O 1
ATOM 7839 N N . ALA B 1 410 ? 2.9 31.891 27.969 1 98.12 410 ALA B N 1
ATOM 7840 C CA . ALA B 1 410 ? 4.355 31.766 27.969 1 98.12 410 ALA B CA 1
ATOM 7841 C C . ALA B 1 410 ? 4.781 30.297 28.047 1 98.12 410 ALA B C 1
ATOM 7843 O O . ALA B 1 410 ? 4.172 29.516 28.781 1 98.12 410 ALA B O 1
ATOM 7844 N N . ILE B 1 411 ? 5.746 29.906 27.266 1 98.56 411 ILE B N 1
ATOM 7845 C CA . ILE B 1 411 ? 6.348 28.578 27.281 1 98.56 411 ILE B CA 1
ATOM 7846 C C . ILE B 1 411 ? 7.82 28.688 27.672 1 98.56 411 ILE B C 1
ATOM 7848 O O . ILE B 1 411 ? 8.555 29.516 27.125 1 98.56 411 ILE B O 1
ATOM 7852 N N . LYS B 1 412 ? 8.258 27.875 28.594 1 98.12 412 LYS B N 1
ATOM 7853 C CA . LYS B 1 412 ? 9.672 27.859 28.938 1 98.12 412 LYS B CA 1
ATOM 7854 C C . LYS B 1 412 ? 10.531 27.422 27.766 1 98.12 412 LYS B C 1
ATOM 7856 O O . LYS B 1 412 ? 10.242 26.422 27.109 1 98.12 412 LYS B O 1
ATOM 7861 N N . LYS B 1 413 ? 11.547 28.172 27.516 1 97 413 LYS B N 1
ATOM 7862 C CA . LYS B 1 413 ? 12.391 27.938 26.344 1 97 413 LYS B CA 1
ATOM 7863 C C . LYS B 1 413 ? 13.125 26.609 26.453 1 97 413 LYS B C 1
ATOM 7865 O O . LYS B 1 413 ? 13.406 26.141 27.547 1 97 413 LYS B O 1
ATOM 7870 N N . GLY B 1 414 ? 13.375 25.906 25.188 1 96.31 414 GLY B N 1
ATOM 7871 C CA . GLY B 1 414 ? 14.32 24.797 25.172 1 96.31 414 GLY B CA 1
ATOM 7872 C C . GLY B 1 414 ? 13.68 23.484 24.766 1 96.31 414 GLY B C 1
ATOM 7873 O O . GLY B 1 414 ? 14.297 22.422 24.922 1 96.31 414 GLY B O 1
ATOM 7874 N N . TRP B 1 415 ? 12.484 23.438 24.281 1 97.56 415 TRP B N 1
ATOM 7875 C CA . TRP B 1 415 ? 11.891 22.188 23.844 1 97.56 415 TRP B CA 1
ATOM 7876 C C . TRP B 1 415 ? 12.422 21.781 22.469 1 97.56 415 TRP B C 1
ATOM 7878 O O . TRP B 1 415 ? 12.977 22.609 21.75 1 97.56 415 TRP B O 1
ATOM 7888 N N . PRO B 1 416 ? 12.32 20.562 22 1 98.56 416 PRO B N 1
ATOM 7889 C CA . PRO B 1 416 ? 13.016 20.047 20.828 1 98.56 416 PRO B CA 1
ATOM 7890 C C . PRO B 1 416 ? 12.602 20.766 19.531 1 98.56 416 PRO B C 1
ATOM 7892 O O . PRO B 1 416 ? 13.453 21.078 18.703 1 98.56 416 PRO B O 1
ATOM 7895 N N . ALA B 1 417 ? 11.352 21.094 19.328 1 98.75 417 ALA B N 1
ATOM 7896 C CA . ALA B 1 417 ? 10.836 21.594 18.062 1 98.75 417 ALA B CA 1
ATOM 7897 C C . ALA B 1 417 ? 10.859 23.125 18.016 1 98.75 417 ALA B C 1
ATOM 7899 O O . ALA B 1 417 ? 10.391 23.734 17.047 1 98.75 417 ALA B O 1
ATOM 7900 N N . MET B 1 418 ? 11.422 23.75 19.016 1 98.56 418 MET B N 1
ATOM 7901 C CA . MET B 1 418 ? 11.477 25.219 19.078 1 98.56 418 MET B CA 1
ATOM 7902 C C . MET B 1 418 ? 12.227 25.781 17.875 1 98.56 418 MET B C 1
ATOM 7904 O O . MET B 1 418 ? 13.273 25.266 17.484 1 98.56 418 MET B O 1
ATOM 7908 N N . MET B 1 419 ? 11.672 26.828 17.281 1 98.38 419 MET B N 1
ATOM 7909 C CA . MET B 1 419 ? 12.398 27.5 16.219 1 98.38 419 MET B CA 1
ATOM 7910 C C . MET B 1 419 ? 13.812 27.844 16.656 1 98.38 419 MET B C 1
ATOM 7912 O O . MET B 1 419 ? 14.062 28.094 17.844 1 98.38 419 MET B O 1
ATOM 7916 N N . ARG B 1 420 ? 14.727 27.906 15.711 1 98.12 420 ARG B N 1
ATOM 7917 C CA . ARG B 1 420 ? 16.109 28.219 16.047 1 98.12 420 ARG B CA 1
ATOM 7918 C C . ARG B 1 420 ? 16.484 29.625 15.602 1 98.12 420 ARG B C 1
ATOM 7920 O O . ARG B 1 420 ? 17.438 30.219 16.094 1 98.12 420 ARG B O 1
ATOM 7927 N N . GLN B 1 421 ? 15.664 30.141 14.625 1 97.25 421 GLN B N 1
ATOM 7928 C CA . GLN B 1 421 ? 15.961 31.469 14.086 1 97.25 421 GLN B CA 1
ATOM 7929 C C . GLN B 1 421 ? 14.742 32.062 13.398 1 97.25 421 GLN B C 1
ATOM 7931 O O . GLN B 1 421 ? 13.836 31.344 12.977 1 97.25 421 GLN B O 1
ATOM 7936 N N . ILE B 1 422 ? 14.688 33.375 13.492 1 97.19 422 ILE B N 1
ATOM 7937 C CA . ILE B 1 422 ? 13.984 34.125 12.453 1 97.19 422 ILE B CA 1
ATOM 7938 C C . ILE B 1 422 ? 14.961 34.5 11.344 1 97.19 422 ILE B C 1
ATOM 7940 O O . ILE B 1 422 ? 15.867 35.312 11.57 1 97.19 422 ILE B O 1
ATOM 7944 N N . TRP B 1 423 ? 14.727 33.906 10.258 1 97.12 423 TRP B N 1
ATOM 7945 C CA . TRP B 1 423 ? 15.719 33.938 9.188 1 97.12 423 TRP B CA 1
ATOM 7946 C C . TRP B 1 423 ? 16.156 35.375 8.898 1 97.12 423 TRP B C 1
ATOM 7948 O O . TRP B 1 423 ? 15.32 36.219 8.578 1 97.12 423 TRP B O 1
ATOM 7958 N N . GLY B 1 424 ? 17.453 35.688 9.117 1 94.06 424 GLY B N 1
ATOM 7959 C CA . GLY B 1 424 ? 18.016 37 8.805 1 94.06 424 GLY B CA 1
ATOM 7960 C C . GLY B 1 424 ? 17.578 38.062 9.758 1 94.06 424 GLY B C 1
ATOM 7961 O O . GLY B 1 424 ? 17.797 39.25 9.508 1 94.06 424 GLY B O 1
ATOM 7962 N N . ASN B 1 425 ? 16.906 37.719 10.82 1 94.44 425 ASN B N 1
ATOM 7963 C CA . ASN B 1 425 ? 16.375 38.688 11.75 1 94.44 425 ASN B CA 1
ATOM 7964 C C . ASN B 1 425 ? 16.547 38.25 13.195 1 94.44 425 ASN B C 1
ATOM 7966 O O . ASN B 1 425 ? 15.562 38 13.898 1 94.44 425 ASN B O 1
ATOM 7970 N N . PRO B 1 426 ? 17.75 38.281 13.672 1 96.12 426 PRO B N 1
ATOM 7971 C CA . PRO B 1 426 ? 18.031 37.812 15.039 1 96.12 426 PRO B CA 1
ATOM 7972 C C . PRO B 1 426 ? 17.297 38.656 16.094 1 96.12 426 PRO B C 1
ATOM 7974 O O . PRO B 1 426 ? 16.906 38.125 17.141 1 96.12 426 PRO B O 1
ATOM 7977 N N . ASP B 1 427 ? 17.125 39.969 15.828 1 94.69 427 ASP B N 1
ATOM 7978 C CA . ASP B 1 427 ? 16.438 40.812 16.781 1 94.69 427 ASP B CA 1
ATOM 7979 C C . ASP B 1 427 ? 14.992 40.344 16.984 1 94.69 427 ASP B C 1
ATOM 7981 O O . ASP B 1 427 ? 14.5 40.312 18.125 1 94.69 427 ASP B O 1
ATOM 7985 N N . ARG B 1 428 ? 14.367 40.031 15.898 1 92.31 428 ARG B N 1
ATOM 7986 C CA . ARG B 1 428 ? 13 39.531 16 1 92.31 428 ARG B CA 1
ATOM 7987 C C . ARG B 1 428 ? 12.961 38.25 16.797 1 92.31 428 ARG B C 1
ATOM 7989 O O . ARG B 1 428 ? 12.055 38.031 17.594 1 92.31 428 ARG B O 1
ATOM 7996 N N . TYR B 1 429 ? 13.914 37.375 16.641 1 95.94 429 TYR B N 1
ATOM 7997 C CA . TYR B 1 429 ? 13.992 36.156 17.406 1 95.94 429 TYR B CA 1
ATOM 7998 C C . TYR B 1 429 ? 14.086 36.438 18.891 1 95.94 429 TYR B C 1
ATOM 8000 O O . TYR B 1 429 ? 13.336 35.844 19.688 1 95.94 429 TYR B O 1
ATOM 8008 N N . GLU B 1 430 ? 14.945 37.281 19.25 1 95.69 430 GLU B N 1
ATOM 8009 C CA . GLU B 1 430 ? 15.172 37.594 20.656 1 95.69 430 GLU B CA 1
ATOM 8010 C C . GLU B 1 430 ? 13.938 38.219 21.281 1 95.69 430 GLU B C 1
ATOM 8012 O O . GLU B 1 430 ? 13.68 38.031 22.484 1 95.69 430 GLU B O 1
ATOM 8017 N N . SER B 1 431 ? 13.203 38.906 20.438 1 93.06 431 SER B N 1
ATOM 8018 C CA . SER B 1 431 ? 12.047 39.656 20.922 1 93.06 431 SER B CA 1
ATOM 8019 C C . SER B 1 431 ? 10.953 38.719 21.406 1 93.06 431 SER B C 1
ATOM 8021 O O . SER B 1 431 ? 10.047 39.125 22.141 1 93.06 431 SER B O 1
ATOM 8023 N N . TYR B 1 432 ? 11.023 37.5 21.031 1 94.81 432 TYR B N 1
ATOM 8024 C CA . TYR B 1 432 ? 10 36.531 21.438 1 94.81 432 TYR B CA 1
ATOM 8025 C C . TYR B 1 432 ? 10.211 36.062 22.875 1 94.81 432 TYR B C 1
ATOM 8027 O O . TYR B 1 432 ? 9.328 35.469 23.469 1 94.81 432 TYR B O 1
ATOM 8035 N N . PHE B 1 433 ? 11.375 36.375 23.438 1 96.81 433 PHE B N 1
ATOM 8036 C CA . PHE B 1 433 ? 11.727 35.781 24.719 1 96.81 433 PHE B CA 1
ATOM 8037 C C . PHE B 1 433 ? 11.766 36.844 25.812 1 96.81 433 PHE B C 1
ATOM 8039 O O . PHE B 1 433 ? 12.625 37.75 25.797 1 96.81 433 PHE B O 1
ATOM 8046 N N . LEU B 1 434 ? 10.836 36.688 26.719 1 95.44 434 LEU B N 1
ATOM 8047 C CA . LEU B 1 434 ? 10.781 37.562 27.891 1 95.44 434 LEU B CA 1
ATOM 8048 C C . LEU B 1 434 ? 11.758 37.094 28.969 1 95.44 434 LEU B C 1
ATOM 8050 O O . LEU B 1 434 ? 11.742 35.906 29.359 1 95.44 434 LEU B O 1
ATOM 8054 N N . LYS B 1 435 ? 12.68 37.906 29.422 1 92.5 435 LYS B N 1
ATOM 8055 C CA . LYS B 1 435 ? 13.719 37.625 30.422 1 92.5 435 LYS B CA 1
ATOM 8056 C C . LYS B 1 435 ? 14.68 36.562 29.938 1 92.5 435 LYS B C 1
ATOM 8058 O O . LYS B 1 435 ? 15.32 35.875 30.75 1 92.5 435 LYS B O 1
ATOM 8063 N N . GLY B 1 436 ? 14.633 36.281 28.641 1 91.12 436 GLY B N 1
ATOM 8064 C CA . GLY B 1 436 ? 15.492 35.25 28.078 1 91.12 436 GLY B CA 1
ATOM 8065 C C . GLY B 1 436 ? 15.062 33.844 28.453 1 91.12 436 GLY B C 1
ATOM 8066 O O . GLY B 1 436 ? 15.773 32.875 28.172 1 91.12 436 GLY B O 1
ATOM 8067 N N . GLU B 1 437 ? 13.875 33.781 29.031 1 93.19 437 GLU B N 1
ATOM 8068 C CA . GLU B 1 437 ? 13.445 32.469 29.562 1 93.19 437 GLU B CA 1
ATOM 8069 C C . GLU B 1 437 ? 12.117 32.031 28.953 1 93.19 437 GLU B C 1
ATOM 8071 O O . GLU B 1 437 ? 11.953 30.891 28.547 1 93.19 437 GLU B O 1
ATOM 8076 N N . TRP B 1 438 ? 11.188 33 28.875 1 97.25 438 TRP B N 1
ATOM 8077 C CA . TRP B 1 438 ? 9.828 32.688 28.453 1 97.25 438 TRP B CA 1
ATOM 8078 C C . TRP B 1 438 ? 9.641 33 26.969 1 97.25 438 TRP B C 1
ATOM 8080 O O . TRP B 1 438 ? 9.789 34.156 26.562 1 97.25 438 TRP B O 1
ATOM 8090 N N . TYR B 1 439 ? 9.367 32.031 26.172 1 98.06 439 TYR B N 1
ATOM 8091 C CA . TYR B 1 439 ? 8.789 32.344 24.875 1 98.06 439 TYR B CA 1
ATOM 8092 C C . TYR B 1 439 ? 7.375 32.875 25.031 1 98.06 439 TYR B C 1
ATOM 8094 O O . TYR B 1 439 ? 6.48 32.188 25.5 1 98.06 439 TYR B O 1
ATOM 8102 N N . VAL B 1 440 ? 7.129 34.062 24.625 1 96.62 440 VAL B N 1
ATOM 8103 C CA . VAL B 1 440 ? 5.805 34.656 24.672 1 96.62 440 VAL B CA 1
ATOM 8104 C C . VAL B 1 440 ? 5.133 34.562 23.297 1 96.62 440 VAL B C 1
ATOM 8106 O O . VAL B 1 440 ? 5.578 35.156 22.328 1 96.62 440 VAL B O 1
ATOM 8109 N N . SER B 1 441 ? 4.035 33.875 23.25 1 94.5 441 SER B N 1
ATOM 8110 C CA . SER B 1 441 ? 3.422 33.438 22 1 94.5 441 SER B CA 1
ATOM 8111 C C . SER B 1 441 ? 2.705 34.594 21.297 1 94.5 441 SER B C 1
ATOM 8113 O O . SER B 1 441 ? 2.42 34.5 20.109 1 94.5 441 SER B O 1
ATOM 8115 N N . GLY B 1 442 ? 2.355 35.625 22 1 90.75 442 GLY B N 1
ATOM 8116 C CA . GLY B 1 442 ? 1.503 36.688 21.469 1 90.75 442 GLY B CA 1
ATOM 8117 C C . GLY B 1 442 ? 0.026 36.438 21.703 1 90.75 442 GLY B C 1
ATOM 8118 O O . GLY B 1 442 ? -0.815 37.25 21.359 1 90.75 442 GLY B O 1
ATOM 8119 N N . ASP B 1 443 ? -0.303 35.344 22.328 1 91.31 443 ASP B N 1
ATOM 8120 C CA . ASP B 1 443 ? -1.675 35 22.703 1 91.31 443 ASP B CA 1
ATOM 8121 C C . ASP B 1 443 ? -1.946 35.406 24.156 1 91.31 443 ASP B C 1
ATOM 8123 O O . ASP B 1 443 ? -1.111 35.188 25.031 1 91.31 443 ASP B O 1
ATOM 8127 N N . SER B 1 444 ? -3.066 36.031 24.312 1 90.94 444 SER B N 1
ATOM 8128 C CA . SER B 1 444 ? -3.588 36.25 25.656 1 90.94 444 SER B CA 1
ATOM 8129 C C . SER B 1 444 ? -4.457 35.062 26.109 1 90.94 444 SER B C 1
ATOM 8131 O O . SER B 1 444 ? -5.277 34.562 25.344 1 90.94 444 SER B O 1
ATOM 8133 N N . ALA B 1 445 ? -4.145 34.594 27.312 1 94.38 445 ALA B N 1
ATOM 8134 C CA . ALA B 1 445 ? -4.844 33.406 27.812 1 94.38 445 ALA B CA 1
ATOM 8135 C C . ALA B 1 445 ? -4.895 33.406 29.344 1 94.38 445 ALA B C 1
ATOM 8137 O O . ALA B 1 445 ? -4.312 34.312 29.984 1 94.38 445 ALA B O 1
ATOM 8138 N N . PHE B 1 446 ? -5.66 32.594 29.922 1 94.25 446 PHE B N 1
ATOM 8139 C CA . PHE B 1 446 ? -5.59 32.281 31.344 1 94.25 446 PHE B CA 1
ATOM 8140 C C . PHE B 1 446 ? -5.586 30.781 31.578 1 94.25 446 PHE B C 1
ATOM 8142 O O . PHE B 1 446 ? -5.887 30.016 30.672 1 94.25 446 PHE B O 1
ATOM 8149 N N . MET B 1 447 ? -5.105 30.359 32.656 1 97.56 447 MET B N 1
ATOM 8150 C CA . MET B 1 447 ? -5.105 28.969 33.125 1 97.56 447 MET B CA 1
ATOM 8151 C C . MET B 1 447 ? -6.051 28.781 34.312 1 97.56 447 MET B C 1
ATOM 8153 O O . MET B 1 447 ? -6.07 29.609 35.219 1 97.56 447 MET B O 1
ATOM 8157 N N . ASP B 1 448 ? -6.871 27.781 34.281 1 95.69 448 ASP B N 1
ATOM 8158 C CA . ASP B 1 448 ? -7.777 27.578 35.406 1 95.69 448 ASP B CA 1
ATOM 8159 C C . ASP B 1 448 ? -7.113 26.766 36.5 1 95.69 448 ASP B C 1
ATOM 8161 O O . ASP B 1 448 ? -5.918 26.469 36.406 1 95.69 448 ASP B O 1
ATOM 8165 N N . GLU B 1 449 ? -7.848 26.453 37.562 1 94.75 449 GLU B N 1
ATOM 8166 C CA . GLU B 1 449 ? -7.293 25.797 38.75 1 94.75 449 GLU B CA 1
ATOM 8167 C C . GLU B 1 449 ? -6.875 24.359 38.469 1 94.75 449 GLU B C 1
ATOM 8169 O O . GLU B 1 449 ? -6.031 23.797 39.156 1 94.75 449 GLU B O 1
ATOM 8174 N N . GLU B 1 450 ? -7.453 23.797 37.406 1 95.31 450 GLU B N 1
ATOM 8175 C CA . GLU B 1 450 ? -7.152 22.406 37.062 1 95.31 450 GLU B CA 1
ATOM 8176 C C . GLU B 1 450 ? -6.047 22.328 36 1 95.31 450 GLU B C 1
ATOM 8178 O O . GLU B 1 450 ? -5.688 21.234 35.562 1 95.31 450 GLU B O 1
ATOM 8183 N N . GLY B 1 451 ? -5.547 23.469 35.594 1 96.69 451 GLY B N 1
ATOM 8184 C CA . GLY B 1 451 ? -4.402 23.5 34.688 1 96.69 451 GLY B CA 1
ATOM 8185 C C . GLY B 1 451 ? -4.793 23.578 33.219 1 96.69 451 GLY B C 1
ATOM 8186 O O . GLY B 1 451 ? -3.947 23.422 32.344 1 96.69 451 GLY B O 1
ATOM 8187 N N . TYR B 1 452 ? -6.102 23.719 32.969 1 97.75 452 TYR B N 1
ATOM 8188 C CA . TYR B 1 452 ? -6.551 23.906 31.578 1 97.75 452 TYR B CA 1
ATOM 8189 C C . TYR B 1 452 ? -6.301 25.344 31.125 1 97.75 452 TYR B C 1
ATOM 8191 O O . TYR B 1 452 ? -6.559 26.297 31.859 1 97.75 452 TYR B O 1
ATOM 8199 N N . PHE B 1 453 ? -5.828 25.469 29.922 1 98.12 453 PHE B N 1
ATOM 8200 C CA . PHE B 1 453 ? -5.566 26.797 29.344 1 98.12 453 PHE B CA 1
ATOM 8201 C C . PHE B 1 453 ? -6.738 27.25 28.484 1 98.12 453 PHE B C 1
ATOM 8203 O O . PHE B 1 453 ? -7.383 26.438 27.828 1 98.12 453 PHE B O 1
ATOM 8210 N N . TRP B 1 454 ? -6.957 28.5 28.484 1 93.69 454 TRP B N 1
ATOM 8211 C CA . TRP B 1 454 ? -8.07 29.094 27.75 1 93.69 454 TRP B CA 1
ATOM 8212 C C . TRP B 1 454 ? -7.605 30.297 26.938 1 93.69 454 TRP B C 1
ATOM 8214 O O . TRP B 1 454 ? -7.059 31.25 27.484 1 93.69 454 TRP B O 1
ATOM 8224 N N . PHE B 1 455 ? -7.82 30.234 25.688 1 91.94 455 PHE B N 1
ATOM 8225 C CA . PHE B 1 455 ? -7.441 31.297 24.766 1 91.94 455 PHE B CA 1
ATOM 8226 C C . PHE B 1 455 ? -8.398 32.469 24.875 1 91.94 455 PHE B C 1
ATOM 8228 O O . PHE B 1 455 ? -9.617 32.281 24.938 1 91.94 455 PHE B O 1
ATOM 8235 N N . GLN B 1 456 ? -7.859 33.625 24.812 1 83.94 456 GLN B N 1
ATOM 8236 C CA . GLN B 1 456 ? -8.703 34.812 24.938 1 83.94 456 GLN B CA 1
ATOM 8237 C C . GLN B 1 456 ? -8.578 35.688 23.703 1 83.94 456 GLN B C 1
ATOM 8239 O O . GLN B 1 456 ? -9.461 36.5 23.422 1 83.94 456 GLN B O 1
ATOM 8244 N N . GLY B 1 457 ? -7.586 35.625 22.969 1 82.12 457 GLY B N 1
ATOM 8245 C CA . GLY B 1 457 ? -7.293 36.406 21.781 1 82.12 457 GLY B CA 1
ATOM 8246 C C . GLY B 1 457 ? -5.82 36.75 21.641 1 82.12 457 GLY B C 1
ATOM 8247 O O . GLY B 1 457 ? -5.004 36.375 22.484 1 82.12 457 GLY B O 1
ATOM 8248 N N . ARG B 1 458 ? -5.516 37.406 20.469 1 78.62 458 ARG B N 1
ATOM 8249 C CA . ARG B 1 458 ? -4.16 37.906 20.344 1 78.62 458 ARG B CA 1
ATOM 8250 C C . ARG B 1 458 ? -3.947 39.094 21.281 1 78.62 458 ARG B C 1
ATOM 8252 O O . ARG B 1 458 ? -4.863 39.906 21.516 1 78.62 458 ARG B O 1
ATOM 8259 N N . VAL B 1 459 ? -2.775 39.188 21.75 1 75.06 459 VAL B N 1
ATOM 8260 C CA . VAL B 1 459 ? -2.463 40.281 22.688 1 75.06 459 VAL B CA 1
ATOM 8261 C C . VAL B 1 459 ? -2.799 41.625 22.062 1 75.06 459 VAL B C 1
ATOM 8263 O O . VAL B 1 459 ? -3.342 42.5 22.719 1 75.06 459 VAL B O 1
ATOM 8266 N N . ASP B 1 460 ? -2.566 41.625 20.766 1 72.56 460 ASP B N 1
ATOM 8267 C CA . ASP B 1 460 ? -2.814 42.875 20.062 1 72.56 460 ASP B CA 1
ATOM 8268 C C . ASP B 1 460 ? -4.305 43.062 19.797 1 72.56 460 ASP B C 1
ATOM 8270 O O . ASP B 1 460 ? -4.746 44.188 19.5 1 72.56 460 ASP B O 1
ATOM 8274 N N . ASP B 1 461 ? -5.102 42.094 20.016 1 76.06 461 ASP B N 1
ATOM 8275 C CA . ASP B 1 461 ? -6.52 42.125 19.672 1 76.06 461 ASP B CA 1
ATOM 8276 C C . ASP B 1 461 ? -7.383 42.25 20.922 1 76.06 461 ASP B C 1
ATOM 8278 O O . ASP B 1 461 ? -8.594 42.469 20.828 1 76.06 461 ASP B O 1
ATOM 8282 N N . VAL B 1 462 ? -6.77 42.094 21.969 1 72.94 462 VAL B N 1
ATOM 8283 C CA . VAL B 1 462 ? -7.539 42.219 23.203 1 72.94 462 VAL B CA 1
ATOM 8284 C C . VAL B 1 462 ? -8.125 43.625 23.312 1 72.94 462 VAL B C 1
ATOM 8286 O O . VAL B 1 462 ? -7.449 44.594 23 1 72.94 462 VAL B O 1
ATOM 8289 N N . ILE B 1 463 ? -9.422 43.688 23.641 1 79.31 463 ILE B N 1
ATOM 8290 C CA . ILE B 1 463 ? -10.148 44.938 23.688 1 79.31 463 ILE B CA 1
ATOM 8291 C C . ILE B 1 463 ? -10.172 45.469 25.109 1 79.31 463 ILE B C 1
ATOM 8293 O O . ILE B 1 463 ? -10.586 44.781 26.031 1 79.31 463 ILE B O 1
ATOM 8297 N N . MET B 1 464 ? -9.586 46.594 25.219 1 79.75 464 MET B N 1
ATOM 8298 C CA . MET B 1 464 ? -9.68 47.312 26.5 1 79.75 464 MET B CA 1
ATOM 8299 C C . MET B 1 464 ? -10.906 48.219 26.547 1 79.75 464 MET B C 1
ATOM 8301 O O . MET B 1 464 ? -10.891 49.312 26 1 79.75 464 MET B O 1
ATOM 8305 N N . THR B 1 465 ? -12.023 47.719 27.203 1 80.81 465 THR B N 1
ATOM 8306 C CA . THR B 1 465 ? -13.266 48.469 27.234 1 80.81 465 THR B CA 1
ATOM 8307 C C . THR B 1 465 ? -13.711 48.719 28.688 1 80.81 465 THR B C 1
ATOM 8309 O O . THR B 1 465 ? -13.852 47.75 29.453 1 80.81 465 THR B O 1
ATOM 8312 N N . ALA B 1 466 ? -13.898 50 29.016 1 75.12 466 ALA B N 1
ATOM 8313 C CA . ALA B 1 466 ? -14.367 50.438 30.328 1 75.12 466 ALA B CA 1
ATOM 8314 C C . ALA B 1 466 ? -13.508 49.844 31.453 1 75.12 466 ALA B C 1
ATOM 8316 O O . ALA B 1 466 ? -14.023 49.375 32.469 1 75.12 466 ALA B O 1
ATOM 8317 N N . GLY B 1 467 ? -12.172 49.75 31.188 1 69.19 467 GLY B N 1
ATOM 8318 C CA . GLY B 1 467 ? -11.219 49.281 32.188 1 69.19 467 GLY B CA 1
ATOM 8319 C C . GLY B 1 467 ? -11.109 47.781 32.25 1 69.19 467 GLY B C 1
ATOM 8320 O O . GLY B 1 467 ? -10.375 47.219 33.062 1 69.19 467 GLY B O 1
ATOM 8321 N N . GLU B 1 468 ? -11.891 47.125 31.359 1 73.94 468 GLU B N 1
ATOM 8322 C CA . GLU B 1 468 ? -11.883 45.656 31.328 1 73.94 468 GLU B CA 1
ATOM 8323 C C . GLU B 1 468 ? -11.219 45.125 30.047 1 73.94 468 GLU B C 1
ATOM 8325 O O . GLU B 1 468 ? -11.328 45.75 29 1 73.94 468 GLU B O 1
ATOM 8330 N N . ARG B 1 469 ? -10.445 44.094 30.25 1 78.69 469 ARG B N 1
ATOM 8331 C CA . ARG B 1 469 ? -9.875 43.375 29.094 1 78.69 469 ARG B CA 1
ATOM 8332 C C . ARG B 1 469 ? -10.836 42.312 28.578 1 78.69 469 ARG B C 1
ATOM 8334 O O . ARG B 1 469 ? -11.219 41.406 29.297 1 78.69 469 ARG B O 1
ATOM 8341 N N . VAL B 1 470 ? -11.281 42.531 27.344 1 74.06 470 VAL B N 1
ATOM 8342 C CA . VAL B 1 470 ? -12.219 41.594 26.734 1 74.06 470 VAL B CA 1
ATOM 8343 C C . VAL B 1 470 ? -11.562 40.906 25.547 1 74.06 470 VAL B C 1
ATOM 8345 O O . VAL B 1 470 ? -11.031 41.562 24.656 1 74.06 470 VAL B O 1
ATOM 8348 N N . GLY B 1 471 ? -11.469 39.594 25.609 1 77.81 471 GLY B N 1
ATOM 8349 C CA . GLY B 1 471 ? -10.961 38.844 24.469 1 77.81 471 GLY B CA 1
ATOM 8350 C C . GLY B 1 471 ? -11.953 38.75 23.328 1 77.81 471 GLY B C 1
ATOM 8351 O O . GLY B 1 471 ? -13.109 38.375 23.531 1 77.81 471 GLY B O 1
ATOM 8352 N N . PRO B 1 472 ? -11.516 39.094 22.094 1 83.31 472 PRO B N 1
ATOM 8353 C CA . PRO B 1 472 ? -12.461 39 20.984 1 83.31 472 PRO B CA 1
ATOM 8354 C C . PRO B 1 472 ? -13.016 37.594 20.797 1 83.31 472 PRO B C 1
ATOM 8356 O O . PRO B 1 472 ? -14.18 37.438 20.422 1 83.31 472 PRO B O 1
ATOM 8359 N N . PHE B 1 473 ? -12.234 36.656 21.172 1 76.75 473 PHE B N 1
ATOM 8360 C CA . PHE B 1 473 ? -12.648 35.281 20.938 1 76.75 473 PHE B CA 1
ATOM 8361 C C . PHE B 1 473 ? -13.836 34.906 21.828 1 76.75 473 PHE B C 1
ATOM 8363 O O . PHE B 1 473 ? -14.742 34.188 21.406 1 76.75 473 PHE B O 1
A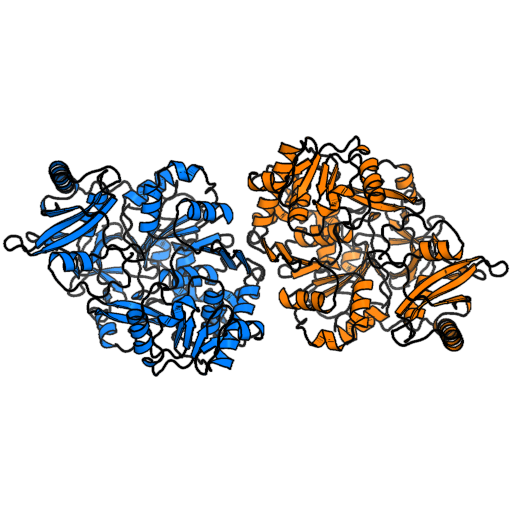TOM 8370 N N . GLU B 1 474 ? -13.773 35.281 23 1 77.38 474 GLU B N 1
ATOM 8371 C CA . GLU B 1 474 ? -14.875 35 23.922 1 77.38 474 GLU B CA 1
ATOM 8372 C C . GLU B 1 474 ? -16.188 35.594 23.406 1 77.38 474 GLU B C 1
ATOM 8374 O O . GLU B 1 474 ? -17.234 34.969 23.5 1 77.38 474 GLU B O 1
ATOM 8379 N N . VAL B 1 475 ? -16.109 36.781 22.906 1 84 475 VAL B N 1
ATOM 8380 C CA . VAL B 1 475 ? -17.281 37.438 22.359 1 84 475 VAL B CA 1
ATOM 8381 C C . VAL B 1 475 ? -17.75 36.719 21.094 1 84 475 VAL B C 1
ATOM 8383 O O . VAL B 1 475 ? -18.953 36.469 20.938 1 84 475 VAL B O 1
ATOM 8386 N N . GLU B 1 476 ? -16.797 36.375 20.266 1 87.69 476 GLU B N 1
ATOM 8387 C CA . GLU B 1 476 ? -17.094 35.656 19.031 1 87.69 476 GLU B CA 1
ATOM 8388 C C . GLU B 1 476 ? -17.766 34.312 19.328 1 87.69 476 GLU B C 1
ATOM 8390 O O . GLU B 1 476 ? -18.75 33.938 18.672 1 87.69 476 GLU B O 1
ATOM 8395 N N . SER B 1 477 ? -17.219 33.656 20.266 1 80.44 477 SER B N 1
ATOM 8396 C CA . SER B 1 477 ? -17.766 32.344 20.641 1 80.44 477 SER B CA 1
ATOM 8397 C C . SER B 1 477 ? -19.203 32.469 21.109 1 80.44 477 SER B C 1
ATOM 8399 O O . SER B 1 477 ? -20.047 31.641 20.766 1 80.44 477 SER B O 1
ATOM 8401 N N . LYS B 1 478 ? -19.484 33.438 21.922 1 83.88 478 LYS B N 1
ATOM 8402 C CA . LYS B 1 478 ? -20.859 33.656 22.391 1 83.88 478 LYS B CA 1
ATOM 8403 C C . LYS B 1 478 ? -21.781 34 21.219 1 83.88 478 LYS B C 1
ATOM 8405 O O . LYS B 1 478 ? -22.922 33.531 21.172 1 83.88 478 LYS B O 1
ATOM 8410 N N . LEU B 1 479 ? -21.297 34.812 20.359 1 90.12 479 LEU B N 1
ATOM 8411 C CA . LEU B 1 479 ? -22.078 35.188 19.188 1 90.12 479 LEU B CA 1
ATOM 8412 C C . LEU B 1 479 ? -22.453 33.969 18.344 1 90.12 479 LEU B C 1
ATOM 8414 O O . LEU B 1 479 ? -23.578 33.875 17.859 1 90.12 479 LEU B O 1
ATOM 8418 N N . LEU B 1 480 ? -21.531 33.031 18.281 1 86 480 LEU B N 1
ATOM 8419 C CA . LEU B 1 480 ? -21.719 31.859 17.453 1 86 480 LEU B CA 1
ATOM 8420 C C . LEU B 1 480 ? -22.766 30.938 18.062 1 86 480 LEU B C 1
ATOM 8422 O O . LEU B 1 480 ? -23.312 30.062 17.375 1 86 480 LEU B O 1
ATOM 8426 N N . GLU B 1 481 ? -23.016 31.125 19.297 1 82.75 481 GLU B N 1
ATOM 8427 C CA . GLU B 1 481 ? -24.078 30.344 19.969 1 82.75 481 GLU B CA 1
ATOM 8428 C C . GLU B 1 481 ? -25.453 30.828 19.531 1 82.75 481 GLU B C 1
ATOM 8430 O O . GLU B 1 481 ? -26.453 30.125 19.734 1 82.75 481 GLU B O 1
ATOM 8435 N N . HIS B 1 482 ? -25.547 31.984 19.047 1 88.38 482 HIS B N 1
ATOM 8436 C CA . HIS B 1 482 ? -26.828 32.5 18.562 1 88.38 482 HIS B CA 1
ATOM 8437 C C . HIS B 1 482 ? -27.297 31.734 17.328 1 88.38 482 HIS B C 1
ATOM 8439 O O . HIS B 1 482 ? -26.516 31.547 16.391 1 88.38 482 HIS B O 1
ATOM 8445 N N . PRO B 1 483 ? -28.453 31.312 17.281 1 87.19 483 PRO B N 1
ATOM 8446 C CA . PRO B 1 483 ? -28.922 30.422 16.234 1 87.19 483 PRO B CA 1
ATOM 8447 C C . PRO B 1 483 ? -28.828 31.047 14.836 1 87.19 483 PRO B C 1
ATOM 8449 O O . PRO B 1 483 ? -28.719 30.328 13.844 1 87.19 483 PRO B O 1
ATOM 8452 N N . ASP B 1 484 ? -28.797 32.312 14.812 1 90.75 484 ASP B N 1
ATOM 8453 C CA . ASP B 1 484 ? -28.875 32.969 13.508 1 90.75 484 ASP B CA 1
ATOM 8454 C C . ASP B 1 484 ? -27.484 33.375 13.023 1 90.75 484 ASP B C 1
ATOM 8456 O O . ASP B 1 484 ? -27.328 33.906 11.922 1 90.75 484 ASP B O 1
ATOM 8460 N N . VAL B 1 485 ? -26.469 33.188 13.797 1 90.56 485 VAL B N 1
ATOM 8461 C CA . VAL B 1 485 ? -25.125 33.625 13.477 1 90.56 485 VAL B CA 1
ATOM 8462 C C . VAL B 1 485 ? -24.281 32.469 12.984 1 90.56 485 VAL B C 1
ATOM 8464 O O . VAL B 1 485 ? -24.25 31.406 13.609 1 90.56 485 VAL B O 1
ATOM 8467 N N . VAL B 1 486 ? -23.672 32.688 11.844 1 86.31 486 VAL B N 1
ATOM 8468 C CA . VAL B 1 486 ? -22.828 31.656 11.266 1 86.31 486 VAL B CA 1
ATOM 8469 C C . VAL B 1 486 ? -21.359 31.953 11.562 1 86.31 486 VAL B C 1
ATOM 8471 O O . VAL B 1 486 ? -20.594 31.031 11.883 1 86.31 486 VAL B O 1
ATOM 8474 N N . GLU B 1 487 ? -20.922 33.188 11.414 1 88.56 487 GLU B N 1
ATOM 8475 C CA . GLU B 1 487 ? -19.562 33.656 11.695 1 88.56 487 GLU B CA 1
ATOM 8476 C C . GLU B 1 487 ? -19.562 35 12.398 1 88.56 487 GLU B C 1
ATOM 8478 O O . GLU B 1 487 ? -20.5 35.781 12.227 1 88.56 487 GLU B O 1
ATOM 8483 N N . ALA B 1 488 ? -18.641 35.188 13.203 1 89.69 488 ALA B N 1
ATOM 8484 C CA . ALA B 1 488 ? -18.531 36.469 13.898 1 89.69 488 ALA B CA 1
ATOM 8485 C C . ALA B 1 488 ? -17.062 36.875 14.047 1 89.69 488 ALA B C 1
ATOM 8487 O O . ALA B 1 488 ? -16.203 36.062 14.375 1 89.69 488 ALA B O 1
ATOM 8488 N N . GLY B 1 489 ? -16.719 38 13.625 1 90.56 489 GLY B N 1
ATOM 8489 C CA . GLY B 1 489 ? -15.453 38.656 13.914 1 90.56 489 GLY B CA 1
ATOM 8490 C C . GLY B 1 489 ? -15.602 39.875 14.781 1 90.56 489 GLY B C 1
ATOM 8491 O O . GLY B 1 489 ? -16.469 40.719 14.516 1 90.56 489 GLY B O 1
ATOM 8492 N N . VAL B 1 490 ? -14.891 40.031 15.891 1 90.19 490 VAL B N 1
ATOM 8493 C CA . VAL B 1 490 ? -15.055 41.094 16.875 1 90.19 490 VAL B CA 1
ATOM 8494 C C . VAL B 1 490 ? -13.766 41.906 16.953 1 90.19 490 VAL B C 1
ATOM 8496 O O . VAL B 1 490 ? -12.664 41.344 16.984 1 90.19 490 VAL B O 1
ATOM 8499 N N . ILE B 1 491 ? -13.938 43.125 16.844 1 89.81 491 ILE B N 1
ATOM 8500 C CA . ILE B 1 491 ? -12.773 44 16.984 1 89.81 491 ILE B CA 1
ATOM 8501 C C . ILE B 1 491 ? -13.055 45.094 18.031 1 89.81 491 ILE B C 1
ATOM 8503 O O . ILE B 1 491 ? -14.211 45.312 18.406 1 89.81 491 ILE B O 1
ATOM 8507 N N . GLY B 1 492 ? -11.992 45.688 18.562 1 88.25 492 GLY B N 1
ATOM 8508 C CA . GLY B 1 492 ? -12.102 46.875 19.359 1 88.25 492 GLY B CA 1
ATOM 8509 C C . GLY B 1 492 ? -12.047 48.156 18.547 1 88.25 492 GLY B C 1
ATOM 8510 O O . GLY B 1 492 ? -11.195 48.281 17.656 1 88.25 492 GLY B O 1
ATOM 8511 N N . LYS B 1 493 ? -13.039 48.969 18.734 1 88.88 493 LYS B N 1
ATOM 8512 C CA . LYS B 1 493 ? -13.07 50.281 18.094 1 88.88 493 LYS B CA 1
ATOM 8513 C C . LYS B 1 493 ? -12.82 51.375 19.125 1 88.88 493 LYS B C 1
ATOM 8515 O O . LYS B 1 493 ? -13.406 51.375 20.203 1 88.88 493 LYS B O 1
ATOM 8520 N N . PRO B 1 494 ? -11.938 52.281 18.781 1 88.06 494 PRO B N 1
ATOM 8521 C CA . PRO B 1 494 ? -11.68 53.375 19.734 1 88.06 494 PRO B CA 1
ATOM 8522 C C . PRO B 1 494 ? -12.938 54.156 20.078 1 88.06 494 PRO B C 1
ATOM 8524 O O . PRO B 1 494 ? -13.773 54.406 19.219 1 88.06 494 PRO B O 1
ATOM 8527 N N . ASP B 1 495 ? -13.055 54.438 21.406 1 86.12 495 ASP B N 1
ATOM 8528 C CA . ASP B 1 495 ? -14.164 55.188 21.953 1 86.12 495 ASP B CA 1
ATOM 8529 C C . ASP B 1 495 ? -13.688 56.188 23 1 86.12 495 ASP B C 1
ATOM 8531 O O . ASP B 1 495 ? -12.883 55.844 23.875 1 86.12 495 ASP B O 1
ATOM 8535 N N . PRO B 1 496 ? -14.062 57.344 22.938 1 79.19 496 PRO B N 1
ATOM 8536 C CA . PRO B 1 496 ? -13.562 58.406 23.844 1 79.19 496 PRO B CA 1
ATOM 8537 C C . PRO B 1 496 ? -13.945 58.156 25.297 1 79.19 496 PRO B C 1
ATOM 8539 O O . PRO B 1 496 ? -13.219 58.562 26.203 1 79.19 496 PRO B O 1
ATOM 8542 N N . VAL B 1 497 ? -15.008 57.531 25.594 1 75.31 497 VAL B N 1
ATOM 8543 C CA . VAL B 1 497 ? -15.508 57.344 26.953 1 75.31 497 VAL B CA 1
ATOM 8544 C C . VAL B 1 497 ? -15.016 56.031 27.5 1 75.31 497 VAL B C 1
ATOM 8546 O O . VAL B 1 497 ? -14.492 55.969 28.609 1 75.31 497 VAL B O 1
ATOM 8549 N N . ARG B 1 498 ? -15.047 55 26.703 1 80.19 498 ARG B N 1
ATOM 8550 C CA . ARG B 1 498 ? -14.812 53.656 27.203 1 80.19 498 ARG B CA 1
ATOM 8551 C C . ARG B 1 498 ? -13.414 53.156 26.844 1 80.19 498 ARG B C 1
ATOM 8553 O O . ARG B 1 498 ? -13.008 52.062 27.234 1 80.19 498 ARG B O 1
ATOM 8560 N N . GLY B 1 499 ? -12.656 54.062 26.094 1 81.25 499 GLY B N 1
ATOM 8561 C CA . GLY B 1 499 ? -11.414 53.594 25.5 1 81.25 499 GLY B CA 1
ATOM 8562 C C . GLY B 1 499 ? -11.617 52.875 24.188 1 81.25 499 GLY B C 1
ATOM 8563 O O . GLY B 1 499 ? -11.281 53.375 23.125 1 81.25 499 GLY B O 1
ATOM 8564 N N . GLU B 1 500 ? -12.234 51.625 24.328 1 89.19 500 GLU B N 1
ATOM 8565 C CA . GLU B 1 500 ? -12.672 50.875 23.141 1 89.19 500 GLU B CA 1
ATOM 8566 C C . GLU B 1 500 ? -14.094 50.344 23.312 1 89.19 500 GLU B C 1
ATOM 8568 O O . GLU B 1 500 ? -14.547 50.125 24.438 1 89.19 500 GLU B O 1
ATOM 8573 N N . ILE B 1 501 ? -14.719 50.344 22.203 1 89.81 501 ILE B N 1
ATOM 8574 C CA . ILE B 1 501 ? -15.984 49.594 22.188 1 89.81 501 ILE B CA 1
ATOM 8575 C C . ILE B 1 501 ? -15.852 48.344 21.344 1 89.81 501 ILE B C 1
ATOM 8577 O O . ILE B 1 501 ? -14.969 48.25 20.484 1 89.81 501 ILE B O 1
ATOM 8581 N N . ILE B 1 502 ? -16.688 47.438 21.641 1 92.12 502 ILE B N 1
ATOM 8582 C CA . ILE B 1 502 ? -16.688 46.188 20.906 1 92.12 502 ILE B CA 1
ATOM 8583 C C . ILE B 1 502 ? -17.578 46.312 19.672 1 92.12 502 ILE B C 1
ATOM 8585 O O . ILE B 1 502 ? -18.734 46.719 19.766 1 92.12 502 ILE B O 1
ATOM 8589 N N . LYS B 1 503 ? -16.969 46.062 18.547 1 93.81 503 LYS B N 1
ATOM 8590 C CA . LYS B 1 503 ? -17.719 45.969 17.312 1 93.81 503 LYS B CA 1
ATOM 8591 C C . LYS B 1 503 ? -17.688 44.531 16.75 1 93.81 503 LYS B C 1
ATOM 8593 O O . LYS B 1 503 ? -16.625 43.906 16.688 1 93.81 503 LYS B O 1
ATOM 8598 N N . ALA B 1 504 ? -18.891 44.094 16.438 1 94.69 504 ALA B N 1
ATOM 8599 C CA . ALA B 1 504 ? -18.984 42.75 15.891 1 94.69 504 ALA B CA 1
ATOM 8600 C C . ALA B 1 504 ? -19.391 42.781 14.414 1 94.69 504 ALA B C 1
ATOM 8602 O O . ALA B 1 504 ? -20.266 43.531 14.023 1 94.69 504 ALA B O 1
ATOM 8603 N N . PHE B 1 505 ? -18.656 42.062 13.625 1 94.12 505 PHE B N 1
ATOM 8604 C CA . PHE B 1 505 ? -19.031 41.719 12.258 1 94.12 505 PHE B CA 1
ATOM 8605 C C . PHE B 1 505 ? -19.641 40.344 12.188 1 94.12 505 PHE B C 1
ATOM 8607 O O . PHE B 1 505 ? -19.031 39.344 12.617 1 94.12 505 PHE B O 1
ATOM 8614 N N . ILE B 1 506 ? -20.844 40.25 11.68 1 93.5 506 ILE B N 1
ATOM 8615 C CA . ILE B 1 506 ? -21.578 38.969 11.812 1 93.5 506 ILE B CA 1
ATOM 8616 C C . ILE B 1 506 ? -22.109 38.531 10.445 1 93.5 506 ILE B C 1
ATOM 8618 O O . ILE B 1 506 ? -22.641 39.344 9.688 1 93.5 506 ILE B O 1
ATOM 8622 N N . SER B 1 507 ? -21.844 37.281 10.117 1 92.19 507 SER B N 1
ATOM 8623 C CA . SER B 1 507 ? -22.547 36.656 9.008 1 92.19 507 SER B CA 1
ATOM 8624 C C . SER B 1 507 ? -23.703 35.812 9.508 1 92.19 507 SER B C 1
ATOM 8626 O O . SER B 1 507 ? -23.562 35.062 10.492 1 92.19 507 SER B O 1
ATOM 8628 N N . LEU B 1 508 ? -24.875 35.906 8.805 1 90 508 LEU B N 1
ATOM 8629 C CA . LEU B 1 508 ? -26.109 35.281 9.258 1 90 508 LEU B CA 1
ATOM 8630 C C . LEU B 1 508 ? -26.359 34 8.469 1 90 508 LEU B C 1
ATOM 8632 O O . LEU B 1 508 ? -25.812 33.812 7.383 1 90 508 LEU B O 1
ATOM 8636 N N . ARG B 1 509 ? -27.031 33.125 9.148 1 86.19 509 ARG B N 1
ATOM 8637 C CA . ARG B 1 509 ? -27.484 31.906 8.484 1 86.19 509 ARG B CA 1
ATOM 8638 C C . ARG B 1 509 ? -28.328 32.219 7.25 1 86.19 509 ARG B C 1
ATOM 8640 O O . ARG B 1 509 ? -29 33.25 7.203 1 86.19 509 ARG B O 1
ATOM 8647 N N . GLU B 1 510 ? -28.266 31.266 6.34 1 81.38 510 GLU B N 1
ATOM 8648 C CA . GLU B 1 510 ? -29.062 31.453 5.133 1 81.38 510 GLU B CA 1
ATOM 8649 C C . GLU B 1 510 ? -30.547 31.641 5.469 1 81.38 510 GLU B C 1
ATOM 8651 O O . GLU B 1 510 ? -31.109 30.891 6.27 1 81.38 510 GLU B O 1
ATOM 8656 N N . GLY B 1 511 ? -31.172 32.688 4.914 1 82.31 511 GLY B N 1
ATOM 8657 C CA . GLY B 1 511 ? -32.594 32.906 5.113 1 82.31 511 GLY B CA 1
ATOM 8658 C C . GLY B 1 511 ? -32.875 33.938 6.199 1 82.31 511 GLY B C 1
ATOM 8659 O O . GLY B 1 511 ? -34 34.406 6.344 1 82.31 511 GLY B O 1
ATOM 8660 N N . VAL B 1 512 ? -31.797 34.25 6.98 1 89.81 512 VAL B N 1
ATOM 8661 C CA . VAL B 1 512 ? -31.969 35.25 8.031 1 89.81 512 VAL B CA 1
ATOM 8662 C C . VAL B 1 512 ? -31.547 36.625 7.531 1 89.81 512 VAL B C 1
ATOM 8664 O O . VAL B 1 512 ? -30.438 36.75 7.012 1 89.81 512 VAL B O 1
ATOM 8667 N N . GLU B 1 513 ? -32.406 37.625 7.625 1 91.75 513 GLU B N 1
ATOM 8668 C CA . GLU B 1 513 ? -32.094 38.969 7.164 1 91.75 513 GLU B CA 1
ATOM 8669 C C . GLU B 1 513 ? -31.719 39.875 8.328 1 91.75 513 GLU B C 1
ATOM 8671 O O . GLU B 1 513 ? -32.312 39.812 9.406 1 91.75 513 GLU B O 1
ATOM 8676 N N . PRO B 1 514 ? -30.719 40.75 8.047 1 93.25 514 PRO B N 1
ATOM 8677 C CA . PRO B 1 514 ? -30.375 41.719 9.094 1 93.25 514 PRO B CA 1
ATOM 8678 C C . PRO B 1 514 ? -31.547 42.594 9.477 1 93.25 514 PRO B C 1
ATOM 8680 O O . PRO B 1 514 ? -32.344 43 8.617 1 93.25 514 PRO B O 1
ATOM 8683 N N . SER B 1 515 ? -31.766 42.844 10.773 1 92.88 515 SER B N 1
ATOM 8684 C CA . SER B 1 515 ? -32.781 43.75 11.297 1 92.88 515 SER B CA 1
ATOM 8685 C C . SER B 1 515 ? -32.344 44.344 12.625 1 92.88 515 SER B C 1
ATOM 8687 O O . SER B 1 515 ? -31.484 43.812 13.305 1 92.88 515 SER B O 1
ATOM 8689 N N . GLU B 1 516 ? -32.906 45.469 12.859 1 91.31 516 GLU B N 1
ATOM 8690 C CA . GLU B 1 516 ? -32.625 46.125 14.133 1 91.31 516 GLU B CA 1
ATOM 8691 C C . GLU B 1 516 ? -33.031 45.219 15.305 1 91.31 516 GLU B C 1
ATOM 8693 O O . GLU B 1 516 ? -32.375 45.219 16.344 1 91.31 516 GLU B O 1
ATOM 8698 N N . VAL B 1 517 ? -34 44.562 15.031 1 92.25 517 VAL B N 1
ATOM 8699 C CA . VAL B 1 517 ? -34.5 43.656 16.062 1 92.25 517 VAL B CA 1
ATOM 8700 C C . VAL B 1 517 ? -33.469 42.531 16.281 1 92.25 517 VAL B C 1
ATOM 8702 O O . VAL B 1 517 ? -33.156 42.156 17.422 1 92.25 517 VAL B O 1
ATOM 8705 N N . LEU B 1 518 ? -33 42 15.195 1 94.06 518 LEU B N 1
ATOM 8706 C CA . LEU B 1 518 ? -32 40.938 15.289 1 94.06 518 LEU B CA 1
ATOM 8707 C C . LEU B 1 518 ? -30.734 41.438 15.961 1 94.06 518 LEU B C 1
ATOM 8709 O O . LEU B 1 518 ? -30.141 40.75 16.781 1 94.06 518 LEU B O 1
ATOM 8713 N N . GLU B 1 519 ? -30.391 42.656 15.586 1 94.31 519 GLU B N 1
ATOM 8714 C CA . GLU B 1 519 ? -29.203 43.25 16.188 1 94.31 519 GLU B CA 1
ATOM 8715 C C . GLU B 1 519 ? -29.359 43.375 17.703 1 94.31 519 GLU B C 1
ATOM 8717 O O . GLU B 1 519 ? -28.453 43.031 18.469 1 94.31 519 GLU B O 1
ATOM 8722 N N . ALA B 1 520 ? -30.484 43.875 18.125 1 92.94 520 ALA B N 1
ATOM 8723 C CA . ALA B 1 520 ? -30.766 44.031 19.562 1 92.94 520 ALA B CA 1
ATOM 8724 C C . ALA B 1 520 ? -30.797 42.688 20.25 1 92.94 520 ALA B C 1
ATOM 8726 O O . ALA B 1 520 ? -30.312 42.531 21.375 1 92.94 520 ALA B O 1
ATOM 8727 N N . ASN B 1 521 ? -31.359 41.781 19.578 1 93.56 521 ASN B N 1
ATOM 8728 C CA . ASN B 1 521 ? -31.422 40.438 20.125 1 93.56 521 ASN B CA 1
ATOM 8729 C C . ASN B 1 521 ? -30.016 39.844 20.328 1 93.56 521 ASN B C 1
ATOM 8731 O O . ASN B 1 521 ? -29.75 39.219 21.344 1 93.56 521 ASN B O 1
ATOM 8735 N N . ILE B 1 522 ? -29.219 40.062 19.359 1 94.25 522 ILE B N 1
ATOM 8736 C CA . ILE B 1 522 ? -27.844 39.531 19.422 1 94.25 522 ILE B CA 1
ATOM 8737 C C . ILE B 1 522 ? -27.094 40.219 20.562 1 94.25 522 ILE B C 1
ATOM 8739 O O . ILE B 1 522 ? -26.391 39.562 21.328 1 94.25 522 ILE B O 1
ATOM 8743 N N . ARG B 1 523 ? -27.25 41.5 20.641 1 92.31 523 ARG B N 1
ATOM 8744 C CA . ARG B 1 523 ? -26.594 42.25 21.719 1 92.31 523 ARG B CA 1
ATOM 8745 C C . ARG B 1 523 ? -27.031 41.75 23.078 1 92.31 523 ARG B C 1
ATOM 8747 O O . ARG B 1 523 ? -26.203 41.562 23.984 1 92.31 523 ARG B O 1
ATOM 8754 N N . ASP B 1 524 ? -28.312 41.594 23.219 1 90.5 524 ASP B N 1
ATOM 8755 C CA . ASP B 1 524 ? -28.859 41.125 24.484 1 90.5 524 ASP B CA 1
ATOM 8756 C C . ASP B 1 524 ? -28.406 39.719 24.797 1 90.5 524 ASP B C 1
ATOM 8758 O O . ASP B 1 524 ? -28.156 39.375 25.953 1 90.5 524 ASP B O 1
ATOM 8762 N N . PHE B 1 525 ? -28.312 39.031 23.797 1 92 525 PHE B N 1
ATOM 8763 C CA . PHE B 1 525 ? -27.859 37.656 23.922 1 92 525 PHE B CA 1
ATOM 8764 C C . PHE B 1 525 ? -26.453 37.594 24.516 1 92 525 PHE B C 1
ATOM 8766 O O . PHE B 1 525 ? -26.172 36.812 25.422 1 92 525 PHE B O 1
ATOM 8773 N N . VAL B 1 526 ? -25.562 38.438 24.016 1 90 526 VAL B N 1
ATOM 8774 C CA . VAL B 1 526 ? -24.188 38.469 24.484 1 90 526 VAL B CA 1
ATOM 8775 C C . VAL B 1 526 ? -24.141 39.094 25.875 1 90 526 VAL B C 1
ATOM 8777 O O . VAL B 1 526 ? -23.406 38.594 26.75 1 90 526 VAL B O 1
ATOM 8780 N N . LYS B 1 527 ? -24.922 40.094 26.094 1 85.62 527 LYS B N 1
ATOM 8781 C CA . LYS B 1 527 ? -24.969 40.781 27.375 1 85.62 527 LYS B CA 1
ATOM 8782 C C . LYS B 1 527 ? -25.391 39.844 28.5 1 85.62 527 LYS B C 1
ATOM 8784 O O . LYS B 1 527 ? -24.766 39.812 29.562 1 85.62 527 LYS B O 1
ATOM 8789 N N . THR B 1 528 ? -26.328 39.062 28.234 1 85.69 528 THR B N 1
ATOM 8790 C CA . THR B 1 528 ? -26.906 38.188 29.25 1 85.69 528 THR B CA 1
ATOM 8791 C C . THR B 1 528 ? -26.078 36.906 29.375 1 85.69 528 THR B C 1
ATOM 8793 O O . THR B 1 528 ? -25.984 36.344 30.469 1 85.69 528 THR B O 1
ATOM 8796 N N . GLY B 1 529 ? -25.422 36.562 28.328 1 79.75 529 GLY B N 1
ATOM 8797 C CA . GLY B 1 529 ? -24.719 35.281 28.312 1 79.75 529 GLY B CA 1
ATOM 8798 C C . GLY B 1 529 ? -23.266 35.406 28.719 1 79.75 529 GLY B C 1
ATOM 8799 O O . GLY B 1 529 ? -22.656 34.438 29.141 1 79.75 529 GLY B O 1
ATOM 8800 N N . LEU B 1 530 ? -22.703 36.5 28.453 1 84.19 530 LEU B N 1
ATOM 8801 C CA . LEU B 1 530 ? -21.312 36.75 28.812 1 84.19 530 LEU B CA 1
ATOM 8802 C C . LEU B 1 530 ? -21.219 37.875 29.844 1 84.19 530 LEU B C 1
ATOM 8804 O O . LEU B 1 530 ? -21.25 37.625 31.047 1 84.19 530 LEU B O 1
ATOM 8808 N N . SER B 1 531 ? -21.203 39.094 29.578 1 78.25 531 SER B N 1
ATOM 8809 C CA . SER B 1 531 ? -21.203 40.281 30.438 1 78.25 531 SER B CA 1
ATOM 8810 C C . SER B 1 531 ? -21.641 41.531 29.656 1 78.25 531 SER B C 1
ATOM 8812 O O . SER B 1 531 ? -21.562 41.562 28.438 1 78.25 531 SER B O 1
ATOM 8814 N N . ALA B 1 532 ? -22.141 42.469 30.406 1 78.75 532 ALA B N 1
ATOM 8815 C CA . ALA B 1 532 ? -22.594 43.719 29.812 1 78.75 532 ALA B CA 1
ATOM 8816 C C . ALA B 1 532 ? -21.469 44.406 29.062 1 78.75 532 ALA B C 1
ATOM 8818 O O . ALA B 1 532 ? -21.688 45 28 1 78.75 532 ALA B O 1
ATOM 8819 N N . HIS B 1 533 ? -20.281 44.281 29.609 1 78.88 533 HIS B N 1
ATOM 8820 C CA . HIS B 1 533 ? -19.172 44.969 28.969 1 78.88 533 HIS B CA 1
ATOM 8821 C C . HIS B 1 533 ? -18.688 44.25 27.719 1 78.88 533 HIS B C 1
ATOM 8823 O O . HIS B 1 533 ? -17.969 44.812 26.906 1 78.88 533 HIS B O 1
ATOM 8829 N N . SER B 1 534 ? -19.141 43.062 27.531 1 84.31 534 SER B N 1
ATOM 8830 C CA . SER B 1 534 ? -18.719 42.25 26.375 1 84.31 534 SER B CA 1
ATOM 8831 C C . SER B 1 534 ? -19.703 42.406 25.219 1 84.31 534 SER B C 1
ATOM 8833 O O . SER B 1 534 ? -19.438 41.938 24.109 1 84.31 534 SER B O 1
ATOM 8835 N N . ALA B 1 535 ? -20.828 42.938 25.5 1 89.06 535 ALA B N 1
ATOM 8836 C CA . ALA B 1 535 ? -21.828 43.094 24.453 1 89.06 535 ALA B CA 1
ATOM 8837 C C . ALA B 1 535 ? -21.375 44.062 23.391 1 89.06 535 ALA B C 1
ATOM 8839 O O . ALA B 1 535 ? -20.938 45.188 23.703 1 89.06 535 ALA B O 1
ATOM 8840 N N . PRO B 1 536 ? -21.5 43.656 22.109 1 93.12 536 PRO B N 1
ATOM 8841 C CA . PRO B 1 536 ? -21.094 44.594 21.047 1 93.12 536 PRO B CA 1
ATOM 8842 C C . PRO B 1 536 ? -21.922 45.875 21.031 1 93.12 536 PRO B C 1
ATOM 8844 O O . PRO B 1 536 ? -23.156 45.812 21.062 1 93.12 536 PRO B O 1
ATOM 8847 N N . ARG B 1 537 ? -21.203 46.938 21.031 1 90.81 537 ARG B N 1
ATOM 8848 C CA . ARG B 1 537 ? -21.891 48.219 20.906 1 90.81 537 ARG B CA 1
ATOM 8849 C C . ARG B 1 537 ? -22.266 48.5 19.469 1 90.81 537 ARG B C 1
ATOM 8851 O O . ARG B 1 537 ? -23.25 49.188 19.203 1 90.81 537 ARG B O 1
ATOM 8858 N N . GLU B 1 538 ? -21.438 47.938 18.594 1 93.56 538 GLU B N 1
ATOM 8859 C CA . GLU B 1 538 ? -21.719 48.031 17.172 1 93.56 538 GLU B CA 1
ATOM 8860 C C . GLU B 1 538 ? -21.734 46.656 16.531 1 93.56 538 GLU B C 1
ATOM 8862 O O . GLU B 1 538 ? -20.922 45.781 16.875 1 93.56 538 GLU B O 1
ATOM 8867 N N . ILE B 1 539 ? -22.766 46.469 15.672 1 95.31 539 ILE B N 1
ATOM 8868 C CA . ILE B 1 539 ? -22.859 45.25 14.906 1 95.31 539 ILE B CA 1
ATOM 8869 C C . ILE B 1 539 ? -23 45.562 13.422 1 95.31 539 ILE B C 1
ATOM 8871 O O . ILE B 1 539 ? -23.797 46.406 13.039 1 95.31 539 ILE B O 1
ATOM 8875 N N . GLU B 1 540 ? -22.188 45.031 12.703 1 94.25 540 GLU B N 1
ATOM 8876 C CA . GLU B 1 540 ? -22.266 45.094 11.25 1 94.25 540 GLU B CA 1
ATOM 8877 C C . GLU B 1 540 ? -22.5 43.719 10.617 1 94.25 540 GLU B C 1
ATOM 8879 O O . GLU B 1 540 ? -21.688 42.812 10.82 1 94.25 540 GLU B O 1
ATOM 8884 N N . PHE B 1 541 ? -23.609 43.562 9.922 1 94.19 541 PHE B N 1
ATOM 8885 C CA . PHE B 1 541 ? -23.891 42.312 9.227 1 94.19 541 PHE B CA 1
ATOM 8886 C C . PHE B 1 541 ? -23.203 42.25 7.871 1 94.19 541 PHE B C 1
ATOM 8888 O O . PHE B 1 541 ? -23.25 43.25 7.117 1 94.19 541 PHE B O 1
ATOM 8895 N N . ARG B 1 542 ? -22.453 41.188 7.695 1 90.69 542 ARG B N 1
ATOM 8896 C CA . ARG B 1 542 ? -21.781 41 6.426 1 90.69 542 ARG B CA 1
ATOM 8897 C C . ARG B 1 542 ? -22.125 39.625 5.84 1 90.69 542 ARG B C 1
ATOM 8899 O O . ARG B 1 542 ? -22.422 38.688 6.574 1 90.69 542 ARG B O 1
ATOM 8906 N N . ASP B 1 543 ? -22.125 39.562 4.543 1 87.12 543 ASP B N 1
ATOM 8907 C CA . ASP B 1 543 ? -22.359 38.281 3.902 1 87.12 543 ASP B CA 1
ATOM 8908 C C . ASP B 1 543 ? -21.25 37.281 4.234 1 87.12 543 ASP B C 1
ATOM 8910 O O . ASP B 1 543 ? -21.516 36.125 4.492 1 87.12 543 ASP B O 1
ATOM 8914 N N . LYS B 1 544 ? -20 37.781 4.188 1 85.88 544 LYS B N 1
ATOM 8915 C CA . LYS B 1 544 ? -18.844 36.938 4.488 1 85.88 544 LYS B CA 1
ATOM 8916 C C . LYS B 1 544 ? -17.781 37.75 5.258 1 85.88 544 LYS B C 1
ATOM 8918 O O . LYS B 1 544 ? -17.625 38.938 5.047 1 85.88 544 LYS B O 1
ATOM 8923 N N . LEU B 1 545 ? -17.141 37.188 6.25 1 89 545 LEU B N 1
ATOM 8924 C CA . LEU B 1 545 ? -16.031 37.781 6.961 1 89 545 LEU B CA 1
ATOM 8925 C C . LEU B 1 545 ? -14.695 37.406 6.316 1 89 545 LEU B C 1
ATOM 8927 O O . LEU B 1 545 ? -14.57 36.312 5.734 1 89 545 LEU B O 1
ATOM 8931 N N . PRO B 1 546 ? -13.797 38.375 6.359 1 85.5 546 PRO B N 1
ATOM 8932 C CA . PRO B 1 546 ? -12.484 38 5.809 1 85.5 546 PRO B CA 1
ATOM 8933 C C . PRO B 1 546 ? -11.805 36.875 6.578 1 85.5 546 PRO B C 1
ATOM 8935 O O . PRO B 1 546 ? -11.695 36.938 7.805 1 85.5 546 PRO B O 1
ATOM 8938 N N . LYS B 1 547 ? -11.406 35.875 5.859 1 79.5 547 LYS B N 1
ATOM 8939 C CA . LYS B 1 547 ? -10.727 34.719 6.438 1 79.5 547 LYS B CA 1
ATOM 8940 C C . LYS B 1 547 ? -9.484 34.344 5.637 1 79.5 547 LYS B C 1
ATOM 8942 O O . LYS B 1 547 ? -9.406 34.625 4.438 1 79.5 547 LYS B O 1
ATOM 8947 N N . THR B 1 548 ? -8.641 33.844 6.41 1 71.5 548 THR B N 1
ATOM 8948 C CA . THR B 1 548 ? -7.52 33.25 5.695 1 71.5 548 THR B CA 1
ATOM 8949 C C . THR B 1 548 ? -7.961 32 4.949 1 71.5 548 THR B C 1
ATOM 8951 O O . THR B 1 548 ? -9.062 31.5 5.172 1 71.5 548 THR B O 1
ATOM 8954 N N . ARG B 1 549 ? -7.074 31.609 4.105 1 64.12 549 ARG B N 1
ATOM 8955 C CA . ARG B 1 549 ? -7.328 30.391 3.354 1 64.12 549 ARG B CA 1
ATOM 8956 C C . ARG B 1 549 ? -7.383 29.188 4.277 1 64.12 549 ARG B C 1
ATOM 8958 O O . ARG B 1 549 ? -7.98 28.156 3.936 1 64.12 549 ARG B O 1
ATOM 8965 N N . SER B 1 550 ? -6.891 29.469 5.453 1 60.41 550 SER B N 1
ATOM 8966 C CA . SER B 1 550 ? -6.965 28.406 6.461 1 60.41 550 SER B CA 1
ATOM 8967 C C . SER B 1 550 ? -8.234 28.531 7.293 1 60.41 550 SER B C 1
ATOM 8969 O O . SER B 1 550 ? -8.5 27.703 8.156 1 60.41 550 SER B O 1
ATOM 8971 N N . GLY B 1 551 ? -9.031 29.625 6.992 1 65.19 551 GLY B N 1
ATOM 8972 C CA . GLY B 1 551 ? -10.32 29.766 7.648 1 65.19 551 GLY B CA 1
ATOM 8973 C C . GLY B 1 551 ? -10.281 30.703 8.852 1 65.19 551 GLY B C 1
ATOM 8974 O O . GLY B 1 551 ? -11.312 30.953 9.477 1 65.19 551 GLY B O 1
ATOM 8975 N N . LYS B 1 552 ? -9.117 31.172 9.062 1 68.19 552 LYS B N 1
ATOM 8976 C CA . LYS B 1 552 ? -8.977 32.031 10.227 1 68.19 552 LYS B CA 1
ATOM 8977 C C . LYS B 1 552 ? -9.531 33.438 9.945 1 68.19 552 LYS B C 1
ATOM 8979 O O . LYS B 1 552 ? -9.195 34.062 8.93 1 68.19 552 LYS B O 1
ATOM 8984 N N . ILE B 1 553 ? -10.445 33.906 10.75 1 76.88 553 ILE B N 1
ATOM 8985 C CA . ILE B 1 553 ? -10.969 35.25 10.602 1 76.88 553 ILE B CA 1
ATOM 8986 C C . ILE B 1 553 ? -9.828 36.25 10.727 1 76.88 553 ILE B C 1
ATOM 8988 O O . ILE B 1 553 ? -9.031 36.188 11.664 1 76.88 553 ILE B O 1
ATOM 8992 N N . MET B 1 554 ? -9.727 37.062 9.734 1 79.31 554 MET B N 1
ATOM 8993 C CA . MET B 1 554 ? -8.68 38.094 9.727 1 79.31 554 MET B CA 1
ATOM 8994 C C . MET B 1 554 ? -9.148 39.344 10.438 1 79.31 554 MET B C 1
ATOM 8996 O O . MET B 1 554 ? -9.5 40.344 9.789 1 79.31 554 MET B O 1
ATOM 9000 N N . ARG B 1 555 ? -9.016 39.406 11.766 1 82.19 555 ARG B N 1
ATOM 9001 C CA . ARG B 1 555 ? -9.469 40.531 12.578 1 82.19 555 ARG B CA 1
ATOM 9002 C C . ARG B 1 555 ? -8.719 41.812 12.211 1 82.19 555 ARG B C 1
ATOM 9004 O O . ARG B 1 555 ? -9.297 42.906 12.227 1 82.19 555 ARG B O 1
ATOM 9011 N N . ARG B 1 556 ? -7.508 41.562 11.883 1 77.81 556 ARG B N 1
ATOM 9012 C CA . ARG B 1 556 ? -6.711 42.75 11.516 1 77.81 556 ARG B CA 1
ATOM 9013 C C . ARG B 1 556 ? -7.316 43.469 10.32 1 77.81 556 ARG B C 1
ATOM 9015 O O . ARG B 1 556 ? -7.273 44.688 10.242 1 77.81 556 ARG B O 1
ATOM 9022 N N . VAL B 1 557 ? -7.828 42.625 9.461 1 83.38 557 VAL B N 1
ATOM 9023 C CA . VAL B 1 557 ? -8.438 43.219 8.266 1 83.38 557 VAL B CA 1
ATOM 9024 C C . VAL B 1 557 ? -9.734 43.906 8.641 1 83.38 557 VAL B C 1
ATOM 9026 O O . VAL B 1 557 ? -10.008 45.031 8.164 1 83.38 557 VAL B O 1
ATOM 9029 N N . LEU B 1 558 ? -10.508 43.312 9.492 1 86.56 558 LEU B N 1
ATOM 9030 C CA . LEU B 1 558 ? -11.742 43.938 9.977 1 86.56 558 LEU B CA 1
ATOM 9031 C C . LEU B 1 558 ? -11.445 45.281 10.672 1 86.56 558 LEU B C 1
ATOM 9033 O O . LEU B 1 558 ? -12.133 46.25 10.438 1 86.56 558 LEU B O 1
ATOM 9037 N N . LYS B 1 559 ? -10.414 45.219 11.461 1 84.5 559 LYS B N 1
ATOM 9038 C CA . LYS B 1 559 ? -10.008 46.438 12.172 1 84.5 559 LYS B CA 1
ATOM 9039 C C . LYS B 1 559 ? -9.523 47.5 11.203 1 84.5 559 LYS B C 1
ATOM 9041 O O . LYS B 1 559 ? -9.898 48.656 11.328 1 84.5 559 LYS B O 1
ATOM 9046 N N . ALA B 1 560 ? -8.789 47.062 10.266 1 83.19 560 ALA B N 1
ATOM 9047 C CA . ALA B 1 560 ? -8.273 48 9.266 1 83.19 560 ALA B CA 1
ATOM 9048 C C . ALA B 1 560 ? -9.406 48.625 8.477 1 83.19 560 ALA B C 1
ATOM 9050 O O . ALA B 1 560 ? -9.422 49.844 8.273 1 83.19 560 ALA B O 1
ATOM 9051 N N . TRP B 1 561 ? -10.328 47.844 8.102 1 82.25 561 TRP B N 1
ATOM 9052 C CA . TRP B 1 561 ? -11.469 48.344 7.34 1 82.25 561 TRP B CA 1
ATOM 9053 C C . TRP B 1 561 ? -12.297 49.312 8.18 1 82.25 561 TRP B C 1
ATOM 9055 O O . TRP B 1 561 ? -12.75 50.375 7.68 1 82.25 561 TRP B O 1
ATOM 9065 N N . GLU B 1 562 ? -12.492 48.969 9.375 1 85.31 562 GLU B N 1
ATOM 9066 C CA . GLU B 1 562 ? -13.32 49.75 10.266 1 85.31 562 GLU B CA 1
ATOM 9067 C C . GLU B 1 562 ? -12.656 51.094 10.594 1 85.31 562 GLU B C 1
ATOM 9069 O O . GLU B 1 562 ? -13.328 52.125 10.727 1 85.31 562 GLU B O 1
ATOM 9074 N N . LEU B 1 563 ? -11.352 50.969 10.719 1 82.69 563 LEU B N 1
ATOM 9075 C CA . LEU B 1 563 ? -10.633 52.156 11.156 1 82.69 563 LEU B CA 1
ATOM 9076 C C . LEU B 1 563 ? -9.977 52.875 9.977 1 82.69 563 LEU B C 1
ATOM 9078 O O . LEU B 1 563 ? -9.227 53.844 10.164 1 82.69 563 LEU B O 1
ATOM 9082 N N . ASP B 1 564 ? -10.305 52.406 8.758 1 80.12 564 ASP B N 1
ATOM 9083 C CA . ASP B 1 564 ? -9.766 52.969 7.523 1 80.12 564 ASP B CA 1
ATOM 9084 C C . ASP B 1 564 ? -8.242 52.969 7.539 1 80.12 564 ASP B C 1
ATOM 9086 O O . ASP B 1 564 ? -7.613 54 7.309 1 80.12 564 ASP B O 1
ATOM 9090 N N . LEU B 1 565 ? -7.742 51.875 8.047 1 77.06 565 LEU B N 1
ATOM 9091 C CA . LEU B 1 565 ? -6.305 51.656 8.062 1 77.06 565 LEU B CA 1
ATOM 9092 C C . LEU B 1 565 ? -5.895 50.688 6.953 1 77.06 565 LEU B C 1
ATOM 9094 O O . LEU B 1 565 ? -6.734 49.969 6.406 1 77.06 565 LEU B O 1
ATOM 9098 N N . PRO B 1 566 ? -4.645 50.719 6.543 1 74.06 566 PRO B N 1
ATOM 9099 C CA . PRO B 1 566 ? -4.191 49.75 5.555 1 74.06 566 PRO B CA 1
ATOM 9100 C C . PRO B 1 566 ? -4.328 48.312 6.043 1 74.06 566 PRO B C 1
ATOM 9102 O O . PRO B 1 566 ? -3.93 48 7.168 1 74.06 566 PRO B O 1
ATOM 9105 N N . ALA B 1 567 ? -5.031 47.531 5.258 1 74.12 567 ALA B N 1
ATOM 9106 C CA . ALA B 1 567 ? -5.328 46.156 5.633 1 74.12 567 ALA B CA 1
ATOM 9107 C C . ALA B 1 567 ? -4.09 45.25 5.496 1 74.12 567 ALA B C 1
ATOM 9109 O O . ALA B 1 567 ? -4.051 44.156 6.023 1 74.12 567 ALA B O 1
ATOM 9110 N N . GLY B 1 568 ? -3.055 45.75 4.914 1 64.62 568 GLY B N 1
ATOM 9111 C CA . GLY B 1 568 ? -1.82 44.969 4.77 1 64.62 568 GLY B CA 1
ATOM 9112 C C . GLY B 1 568 ? -1.929 43.844 3.766 1 64.62 568 GLY B C 1
ATOM 9113 O O . GLY B 1 568 ? -2.582 44 2.73 1 64.62 568 GLY B O 1
ATOM 9114 N N . ASP B 1 569 ? -1.196 42.75 4.035 1 65 569 ASP B N 1
ATOM 9115 C CA . ASP B 1 569 ? -1.126 41.594 3.133 1 65 569 ASP B CA 1
ATOM 9116 C C . ASP B 1 569 ? -2.432 40.812 3.143 1 65 569 ASP B C 1
ATOM 9118 O O . ASP B 1 569 ? -2.799 40.219 4.16 1 65 569 ASP B O 1
ATOM 9122 N N . LEU B 1 570 ? -3.166 40.781 2.09 1 70.62 570 LEU B N 1
ATOM 9123 C CA . LEU B 1 570 ? -4.449 40.094 1.98 1 70.62 570 LEU B CA 1
ATOM 9124 C C . LEU B 1 570 ? -4.324 38.844 1.131 1 70.62 570 LEU B C 1
ATOM 9126 O O . LEU B 1 570 ? -5.332 38.25 0.745 1 70.62 570 LEU B O 1
ATOM 9130 N N . SER B 1 571 ? -3.045 38.438 0.946 1 66.69 571 SER B N 1
ATOM 9131 C CA . SER B 1 571 ? -2.828 37.312 0.022 1 66.69 571 SER B CA 1
ATOM 9132 C C . SER B 1 571 ? -3.338 36 0.605 1 66.69 571 SER B C 1
ATOM 9134 O O . SER B 1 571 ? -3.592 35.062 -0.132 1 66.69 571 SER B O 1
ATOM 9136 N N . THR B 1 572 ? -3.512 36.031 1.886 1 63.16 572 THR B N 1
ATOM 9137 C CA . THR B 1 572 ? -3.934 34.781 2.533 1 63.16 572 THR B CA 1
ATOM 9138 C C . THR B 1 572 ? -5.445 34.781 2.727 1 63.16 572 THR B C 1
ATOM 9140 O O . THR B 1 572 ? -6 33.781 3.232 1 63.16 572 THR B O 1
ATOM 9143 N N . MET B 1 573 ? -6.004 35.875 2.34 1 74.25 573 MET B N 1
ATOM 9144 C CA . MET B 1 573 ? -7.445 35.969 2.543 1 74.25 573 MET B CA 1
ATOM 9145 C C . MET B 1 573 ? -8.195 35.094 1.557 1 74.25 573 MET B C 1
ATOM 9147 O O . MET B 1 573 ? -7.836 35 0.379 1 74.25 573 MET B O 1
ATOM 9151 N N . GLU B 1 574 ? -9.055 34.375 2.123 1 68.69 574 GLU B N 1
ATOM 9152 C CA . GLU B 1 574 ? -9.898 33.531 1.271 1 68.69 574 GLU B CA 1
ATOM 9153 C C . GLU B 1 574 ? -10.742 34.375 0.329 1 68.69 574 GLU B C 1
ATOM 9155 O O . GLU B 1 574 ? -11.164 35.5 0.688 1 68.69 574 GLU B O 1
ATOM 9160 N N . GLU B 1 575 ? -10.859 34.062 -1.02 1 59.09 575 GLU B N 1
ATOM 9161 C CA . GLU B 1 575 ? -11.672 34.781 -1.989 1 59.09 575 GLU B CA 1
ATOM 9162 C C . GLU B 1 575 ? -13.156 34.719 -1.628 1 59.09 575 GLU B C 1
ATOM 9164 O O . GLU B 1 575 ? -13.617 33.719 -1.081 1 59.09 575 GLU B O 1
#

Secondary structure (DSSP, 8-state):
------PPBPPPPS--SS--HHHHHHH--HHHHHTTSTHHHH--B-HHHHHTGGGGGSTTTTBEEEEEE-SS-EEEEEHHHHHHHHHHHHHHHHHHH---TT-EEEEES-S-HHHHHHHHHHHHHT-EEEEE-TT--HHHHHHHHHHHT-SEEEE-TTTGGGS-GGG-TT--EEEE-SSS----SSEEEHHHHHHHS-S------B-TTSEEEEEEE--TTSS-EEEEEETTHHHHHHHHHHHTS---TT-EEEE---TTSHHHHIIIIIHHHHTT-EEEEE-S---HHHHHHHHHHHT--EEEE-HHHHHHHHHT-TTTGGGS--TT--EEEEESS---HHHHHHIIIII-SPEEEEE--TTT-S--EE--TTS-B-TT--BEEPTT--EEEE-TTS-B--TT--EEEEEES--TT---EETT-HHHHHHTEETTTEEEEEEEEEE-TTS-EEEEEETTT-EEETTEEE-HHHHHHHHHTSTTEEEEEEEEEEETTTEEEEEEEEEEPTTPPP-HHHHHHHHHHHHHHT-GGGS-SEEEE-SS--BBTTS-B-HHHHHHHHHT------TTB--/------PPBPPPPS--SS--HHHHHHH--HHHHHTTSTHHHH--B-HHHHHTGGGGGSTTTTBEEEEEE-SS-EEEEEHHHHHHHHHHHHHHHHHHH---TT-EEEEES-S-HHHHHHHHHHHHHT-EEEEE-TT--HHHHHHHHHHHT-SEEEE-TTTGGGS-GGG-TT--EEEE-SSS----SSEEEHHHHHHHS-S------B-TTSEEEEEEE--TTSS-EEEEEETTHHHHHHHHHHHTS---TT-EEEE---TTSHHHHIIIIIHHHHTT-EEEEE-S---HHHHHHHHHHHT--EEEE-HHHHHHHHHT-TTTGGGS--TT--EEEEESS---HHHHHHIIIII-SPEEEEE--TTT-S--EE--TTS-B-TT--BEEPTT--EEEE-TTS-B--TT--EEEEEES--TT---EETT-HHHHHHTEETTTEEEEEEEEEE-TTS-EEEEEEGGG-EEETTEEE-HHHHHHHHHTSTTEEEEEEEEEEETTTEEEEEEEEEEPTTPPP-HHHHHHHHHHHHHHT-GGGS-SEEEE-SS--BBTTS-B-HHHHHHHHHT------TTB--

InterPro domains:
  IPR000873 AMP-dependent synthetase/ligase domain [PF00501] (54-420)
  IPR020845 AMP-binding, conserved site [PS00455] (214-225)
  IPR025110 AMP-binding enzyme, C-terminal domain [PF13193] (474-552)
  IPR042099 ANL, N-terminal domain [G3DSA:3.40.50.12780] (10-460)
  IPR045851 AMP-binding enzyme domain superfamily [G3DSA:3.30.300.30] (461-575)

Foldseek 3Di:
DDQPQPDWFDFDDDDFLCQDQVVLLVDDDLVVLVVLAPCNPVVFDFLLCLLAVVLCVDPQVQPWAEFEAAPVDTDTAGSVRLLLLLQLLLQCCCVVQVQAAAAEEEEAEFDDSVSSSNLSSSSLRNYEYAYAYNLFALVLLCLVCQLRLHQEYEYEPVRVVSDPVVSRPSHQAYEYDDPPDDDDRRYDDSVVSSVVGGSDHRGDGDHQARWRYWAWDQDPVFGTWTFTWGSLLLSQLQVCLCWFQVDDQAAEEEAADDVSFLCCPSVVRRNQSSVSHHHYYYHDDDDLCRVLVSCQVVLHATYEAALLNLLRNVLVDLPNNVVHDNVSHDYAEHEDDQHFLVSQVCCCPRVVYGYKYFDDGVQQSDTFAIDGSNDIDRGQWRHAGRRVKDWAFAAPQRHGDDAPDKHFIWIFDDDRGGTPDRRPCRVVVCVQDRVNTIRGPQWIWGAHPVRIIHTQAGVVFFEQFQNDTHRQVVLQSLLCPDPFFSGKGWGWDQDPPTRTFIEIETETRPPDDDDPVVLVVSQVSSCVSPNNRSRGPHYHYDNDAWAFPSRHGLNLQVVCVVVVHPSHDSSRTDD/DDQPQPDWFDFDDDDFLCQDQVVLLVDDDLVVLVVLAPCVPVVFFFLLCLLAVVLCVDPQVQPWAEFEAAPPDTDTAGSVRLLLLLQLLLQCCCVVQVQAAAAEEEEAEFDDSVSSSNLSSSSLRNYEYAYADNLFALVLLCLVCQLRLHQEYEYEPVRVVSDPVVSRPSHQAYEYDDPPDDDDRRYDDSVVSSVVGGSDHRGDGDHQARWRYWAWDQDPVFGTWTFTWGSLLLSQLQVCLCWFQVDDQAAEEEAADDVSFLCCPSCVRRNQSSVSHHHYYYHDDDDLCRVLVVCQVVLHATYEAALLSLLRNVLVDLVNNVVHDNVSHDYAEHEDDQHFLVSQVCCCPRVVYGYKYFDDGVQQSDTFAIDGSNDIDRRQWRHAGRRVKDWAFAAPQRHGDDAPDKHFIWIFDDDRGGTPDRRPCRVVVCVQDRVNTIRGPQWIWGAHPVRIIHTQAGVVFFEQFQNDTHRQVVLQSLLCPDPFFSGKGWGWDQDPPTRTFIEIETETRPPDDDDPVVLVVSQVSSCVSPNNRSRGPHYHYDNDAWAFPSRHGLNLQVVCVVVVHDSHDSSRTDD

Nearest PDB structures (foldseek):
  4wv3-assembly2_B  TM=9.404E-01  e=1.803E-47  Stigmatella aurantiaca
  8bit-assembly1_B  TM=7.134E-01  e=5.392E-47  Metallosphaera sedula DSM 5348
  8biq-assembly1_C  TM=7.214E-01  e=1.437E-46  Metallosphaera sedula DSM 5348
  6e97-assembly1_A  TM=7.229E-01  e=3.338E-36  Thermobifida fusca YX
  8r2q-assembly1_A  TM=8.766E-01  e=2.413E-30  Mycobacterium tuberculosis H37Rv